Protein 8JUN (pdb70)

Nearest PDB structures (foldseek):
  8jun-assembly1_B  TM=1.001E+00  e=0.000E+00  Homo sapiens
  8kcw-assembly1_C  TM=9.891E-01  e=1.058E-97  Homo sapiens
  8k13-assembly1_A  TM=9.647E-01  e=8.665E-80  Homo sapiens
  8k1b-assembly1_B  TM=9.621E-01  e=6.314E-41  Homo sapiens
  8k11-assembly1_B  TM=9.382E-01  e=8.379E-29  Homo sapiens

Sequence (1356 aa):
AARGADFDHVYSGVVNLSTENIYSFNYTSQPDQVTAVRVYVNSSSENLNYPVLVVVRQQKEVLSWQVPLLFQGLYQRSYNYQEVSRTLCPSEATNETGPLQQLIFVDVASMAPLGAQYKLLVTKLKHFQLRTNVAFHFTASPSQPQYFLYKFPKDVDSVIIKVVSEMAYPCSVVSVQNIMCPVYDLDHNVEFNGVYQSMTKKAAITLQKKDFPGEQFFVVFVIKPEDYACGGSFFIQEKENQTWNLQRKKNLEVTIVPSIKESVYVKSSLFSVFIFLSFYLGCLLVGFVHYLRKKYKIYFWNIITIAVFYALPVIQLVITYQTVVNVTGNQDICYYNFLCAHPLGVLSAFNNILSNLGHVLLGFLFLLIVLRRDILHRRALEAKDIFAVEYGIPKHFGLFYAMGIALMMQGVLSACYHVCPNYSNFQFDTSFMYMIAGLCMLKLYQTRHPDINASAYSAYASFAVVIMVTVLGVVFGKNDVWFWVIFSAIHVLASLALSTQIYYMGRFKIDLGIFRRAAMVFYTDCIQQCSRPLYMDRMVLLVVGNLVNWSFALFGLIYRPRDFASYMLGIFICNLLLYLAFYIIMKLRSSEKVLPVPLFCIVATAVMWAAALYFFFQNLSSWEGTPAESREKNRECILLDFFDDHDIWHFLSATALFFSFLVLLTLDDDLDVVRRDQAARGADFDHVYSGVVNLSTENIYSFNYTSQPDQVTAVRVYVNSSSENLNYPVLVVVRQQKEVLSWQVPLLFQGLYQRSYNYQEVSRTLCPSEATNETGPLQQLIFVDVASMAPLGAQYKLLVTKLKHFQLRTNVAFHFTASPSQPQYFLYKFPKDVDSVIIKVVSEMAYPCSVVSVQNIMCPVYDLDHNVEFNGVYQSMTKKAAITLQKKDFPGEQFFVVFVIKPEDYACGGSFFIQEKENQTWNLQRKKNLEVTIVPSIKESVYVKSSLFSVFIFLSFYLGCLLVGFVHYLRKKYKIYFWNIITIAVFYALPVIQLVITYQTVVNVTGNQDICYYNFLCAHPLGVLSAFNNILSNLGHVLLGFLFLLIVLRRDILHRRALEAKDIFAVEYGIPKHFGLFYAMGIALMMQGVLSACYHVCPNYSNFQFDTSFMYMIAGLCMLKLYQTRHPDINASAYSAYASFAVVIMVTVLGVVFGKNDVWFWVIFSAIHVLASLALSTQIYYMGRFKIDLGIFRRAAMVFYTDCIQQCSRPLYMDRMVLLVVGNLVNWSFALFGLIYRPRDFASYMLGIFICNLLLYLAFYIIMKLRSSEKVLPVPLFCIVATAVMWAAALYFFFQNLSSWEGTPAESREKNRECILLDFFDDHDIWHFLSATALFFSFLVLLTLDDDLDVVRRDQ

InterPro domains:
  IPR025958 SID1 transmembrane family [PF13965] (184-827)
  IPR025958 SID1 transmembrane family [PTHR12185] (14-827)

GO terms:
  GO:0015485 cholesterol binding (F, IDA)

Solvent-accessible surface area: 60869 Å² total; per-residue (Å²): 140,70,112,63,14,94,40,100,89,84,21,65,14,76,0,38,77,96,68,62,39,49,10,16,0,93,22,54,3,88,38,122,97,12,24,0,2,3,0,66,1,54,2,81,34,55,77,74,84,61,8,0,1,0,3,0,15,24,38,84,34,11,51,25,5,35,0,3,22,96,24,85,14,96,157,117,86,77,15,34,2,22,52,2,0,12,5,4,15,17,50,48,2,68,122,166,74,16,88,49,114,26,48,4,23,0,11,0,2,2,13,9,99,165,27,3,67,0,88,1,47,0,15,68,35,162,119,4,39,8,139,40,93,89,44,45,126,21,54,1,2,11,2,27,6,26,1,6,2,2,66,10,39,196,105,12,89,18,0,21,0,45,0,48,8,150,135,22,45,1,0,0,2,0,0,0,8,71,48,106,46,66,19,38,10,39,22,41,11,2,80,77,69,31,34,21,0,10,0,0,60,56,5,3,0,37,9,51,36,179,96,22,77,49,74,23,0,3,0,0,0,4,1,32,13,16,0,63,53,0,41,18,36,79,39,91,14,140,97,23,88,147,84,208,63,31,30,0,58,5,108,3,47,2,24,1,22,48,26,46,114,113,73,20,20,89,96,0,31,89,65,0,48,118,54,4,75,60,50,37,104,34,46,98,104,102,24,136,89,139,162,123,262,112,138,9,109,111,10,56,143,5,0,74,4,3,2,24,7,6,10,21,10,0,47,7,10,3,50,16,24,10,63,80,22,83,132,73,4,32,44,27,46,14,28,13,7,19,20,0,13,14,40,76,80,108,41,34,1,30,0,6,37,20,0,4,49,0,0,44,33,0,0,92,8,0,19,72,30,0,65,124,62,5,70,63,32,102,156,29,73,147,86,169,70,95,132,15,85,73,52,5,23,60,92,48,7,0,2,12,3,1,0,0,17,0,0,32,42,2,0,59,2,0,17,19,14,11,23,0,5,10,59,5,5,4,1,4,18,6,1,1,5,3,8,0,3,27,6,1,49,53,17,24,25,14,23,70,56,59,142,54,80,56,26,36,3,65,30,1,12,60,8,2,78,28,2,64,55,0,1,71,4,4,8,119,1,91,57,83,67,195,41,1,52,105,15,12,51,102,16,41,96,42,17,59,8,75,8,3,1,42,37,20,65,14,125,78,111,121,66,166,24,10,114,187,93,13,45,144,15,116,178,9,76,121,134,73,36,96,97,224,33,159,126,82,49,78,20,65,18,8,71,54,0,8,93,48,4,105,53,48,3,91,130,1,54,107,180,87,46,104,37,3,5,34,20,11,1,21,18,34,12,36,18,6,52,29,40,8,39,7,32,25,74,38,4,107,158,61,118,34,157,29,66,101,87,1,92,125,2,37,82,12,6,64,86,38,7,67,33,0,47,130,36,34,153,32,72,8,39,9,21,38,25,32,24,0,59,3,2,54,82,7,96,89,28,101,57,55,94,0,0,2,6,37,0,18,2,2,8,29,0,0,10,0,6,6,21,0,0,23,0,24,12,7,3,27,46,22,20,106,65,59,94,220,58,211,139,68,112,64,13,95,40,99,91,84,22,64,14,77,0,41,88,102,68,65,38,52,10,16,1,94,24,53,2,90,38,125,97,11,23,0,3,3,0,68,1,56,1,83,33,53,76,75,83,64,9,0,1,0,6,0,14,25,30,74,28,9,50,22,5,34,0,3,23,96,25,94,13,96,156,126,86,78,14,35,1,22,52,2,0,13,5,4,14,16,51,49,2,70,123,168,73,16,87,48,115,25,44,3,19,0,8,0,4,4,19,9,99,164,26,3,64,1,87,0,46,0,15,68,35,167,120,3,40,9,138,40,93,89,46,46,126,21,55,2,1,11,2,28,6,26,1,7,2,2,67,10,39,196,106,13,88,20,0,20,0,44,1,48,10,148,131,25,45,1,0,0,2,0,0,0,8,61,45,96,54,66,17,38,10,38,25,47,12,1,74,72,67,33,35,22,0,9,0,1,61,57,5,3,0,37,9,51,37,178,96,23,64,50,73,23,0,4,0,0,0,4,1,29,12,16,0,62,55,0,41,18,36,80,40,89,13,137,96,23,90,147,85,208,63,30,30,0,57,3,104,3,46,1,24,2,24,47,26,45,114,114,73,20,20,88,92,0,32,89,65,0,47,118,55,4,75,60,52,37,107,35,45,100,103,102,26,136,89,137,163,124,264,105,141,9,107,92,17,57,139,2,0,75,4,3,2,23,7,6,12,11,11,3,49,2,2,4,54,21,25,12,72,77,22,82,123,74,4,32,45,27,47,14,28,14,7,20,21,0,13,13,42,76,81,114,40,32,1,29,0,7,37,20,0,4,48,0,0,45,33,0,0,92,8,0,18,71,32,0,63,124,62,6,68,64,33,103,156,28,74,147,86,169,70,95,130,15,84,74,54,5,23,60,92,50,6,0,2,13,3,0,0,0,17,0,0,31,43,1,1,59,1,0,17,20,14,11,23,0,6,9,62,8,0,4,4,6,18,4,0,2,6,3,8,0,3,27,7,2,49,51,16,22,24,15,22,70,56,59,142,54,80,58,30,42,9,66,32,1,17,60,8,2,79,29,3,58,57,0,4,68,4,5,13,119,2,91,58,84,66,197,41,1,53,106,16,12,51,102,15,41,95,41,16,59,8,75,8,3,0,42,35,18,64,15,126,79,109,124,65,166,24,11,113,188,94,14,45,143,15,114,175,9,76,121,135,75,47,98,96,226,35,157,121,84,50,79,21,64,18,8,71,54,0,7,92,47,6,106,53,47,3,94,129,0,53,106,182,87,46,105,39,3,5,33,20,11,0,19,18,33,12,35,20,6,52,28,39,7,40,6,30,24,73,36,4,106,161,63,118,34,156,30,64,102,88,0,91,124,2,37,81,12,6,62,87,37,6,68,33,0,47,128,38,34,152,31,71,8,40,8,23,39,24,31,24,0,60,2,4,54,85,6,94,91,27,101,55,56,93,0,0,2,6,36,0,18,2,2,8,30,0,0,11,0,6,6,21,1,0,23,0,23,13,8,4,27,46,21,19,108,64,58,97,221,60,214

Structure (mmCIF, N/CA/C/O backbone):
data_8JUN
#
_entry.id   8JUN
#
_cell.length_a   1.00
_cell.length_b   1.00
_cell.length_c   1.00
_cell.angle_alpha   90.00
_cell.angle_beta   90.00
_cell.angle_gamma   90.00
#
_symmetry.space_group_name_H-M   'P 1'
#
loop_
_entity.id
_entity.type
_entity.pdbx_description
1 polymer 'SID1 transmembrane family member 1'
2 non-polymer 'ZINC ION'
3 non-polymer '(2S)-3-(hexadecanoyloxy)-2-[(9Z)-octadec-9-enoyloxy]propyl 2-(trimethylammonio)ethyl phosphate'
#
loop_
_atom_site.group_PDB
_atom_site.id
_atom_site.type_symbol
_atom_site.label_atom_id
_atom_site.label_alt_id
_atom_site.label_comp_id
_atom_site.label_asym_id
_atom_site.label_entity_id
_atom_site.label_seq_id
_atom_site.pdbx_PDB_ins_code
_atom_site.Cartn_x
_atom_site.Cartn_y
_atom_site.Cartn_z
_atom_site.occupancy
_atom_site.B_iso_or_equiv
_atom_site.auth_seq_id
_atom_site.auth_comp_id
_atom_site.auth_asym_id
_atom_site.auth_atom_id
_atom_site.pdbx_PDB_model_num
ATOM 1 N N . ALA A 1 42 ? 110.253 178.575 81.750 1.00 79.49 42 ALA A N 1
ATOM 2 C CA . ALA A 1 42 ? 109.717 177.336 81.202 1.00 79.49 42 ALA A CA 1
ATOM 3 C C . ALA A 1 42 ? 110.736 176.209 81.311 1.00 79.49 42 ALA A C 1
ATOM 4 O O . ALA A 1 42 ? 111.729 176.324 82.027 1.00 79.49 42 ALA A O 1
ATOM 6 N N . ALA A 1 43 ? 110.482 175.118 80.595 1.00 78.38 43 ALA A N 1
ATOM 7 C CA . ALA A 1 43 ? 111.367 173.964 80.633 1.00 78.38 43 ALA A CA 1
ATOM 8 C C . ALA A 1 43 ? 112.639 174.237 79.844 1.00 78.38 43 ALA A C 1
ATOM 9 O O . ALA A 1 43 ? 112.608 174.865 78.782 1.00 78.38 43 ALA A O 1
ATOM 11 N N . ARG A 1 44 ? 113.762 173.764 80.373 1.00 72.08 44 ARG A N 1
ATOM 12 C CA . ARG A 1 44 ? 115.059 173.905 79.723 1.00 72.08 44 ARG A CA 1
ATOM 13 C C . ARG A 1 44 ? 115.483 172.544 79.188 1.00 72.08 44 ARG A C 1
ATOM 14 O O . ARG A 1 44 ? 115.889 171.670 79.959 1.00 72.08 44 ARG A O 1
ATOM 22 N N . GLY A 1 45 ? 115.382 172.364 77.874 1.00 66.34 45 GLY A N 1
ATOM 23 C CA . GLY A 1 45 ? 115.931 171.181 77.243 1.00 66.34 45 GLY A CA 1
ATOM 24 C C . GLY A 1 45 ? 117.413 171.303 77.519 1.00 66.34 45 GLY A C 1
ATOM 25 O O . GLY A 1 45 ? 118.024 172.339 77.212 1.00 66.34 45 GLY A O 1
ATOM 26 N N . ALA A 1 46 ? 118.007 170.267 78.100 1.00 61.28 46 ALA A N 1
ATOM 27 C CA . ALA A 1 46 ? 119.365 170.337 78.606 1.00 61.28 46 ALA A CA 1
ATOM 28 C C . ALA A 1 46 ? 120.100 169.134 78.037 1.00 61.28 46 ALA A C 1
ATOM 29 O O . ALA A 1 46 ? 119.493 168.147 77.616 1.00 61.28 46 ALA A O 1
ATOM 31 N N . ASP A 1 47 ? 121.424 169.232 78.030 1.00 60.94 47 ASP A N 1
ATOM 32 C CA . ASP A 1 47 ? 122.291 168.223 77.447 1.00 60.94 47 ASP A CA 1
ATOM 33 C C . ASP A 1 47 ? 123.033 167.466 78.537 1.00 60.94 47 ASP A C 1
ATOM 34 O O . ASP A 1 47 ? 123.316 168.003 79.609 1.00 60.94 47 ASP A O 1
ATOM 39 N N . PHE A 1 48 ? 123.346 166.209 78.251 1.00 56.37 48 PHE A N 1
ATOM 40 C CA . PHE A 1 48 ? 124.163 165.425 79.159 1.00 56.37 48 PHE A CA 1
ATOM 41 C C . PHE A 1 48 ? 125.620 165.861 79.070 1.00 56.37 48 PHE A C 1
ATOM 42 O O . PHE A 1 48 ? 126.079 166.364 78.042 1.00 56.37 48 PHE A O 1
ATOM 50 N N . ASP A 1 49 ? 126.346 165.666 80.170 1.00 57.93 49 ASP A N 1
ATOM 51 C CA . ASP A 1 49 ? 127.771 165.992 80.256 1.00 57.93 49 ASP A CA 1
ATOM 52 C C . ASP A 1 49 ? 128.044 167.464 79.964 1.00 57.93 49 ASP A C 1
ATOM 53 O O . ASP A 1 49 ? 129.094 167.816 79.427 1.00 57.93 49 ASP A O 1
ATOM 58 N N . HIS A 1 50 ? 127.101 168.330 80.311 1.00 58.83 50 HIS A N 1
ATOM 59 C CA . HIS A 1 50 ? 127.271 169.771 80.213 1.00 58.83 50 HIS A CA 1
ATOM 60 C C . HIS A 1 50 ? 127.077 170.374 81.594 1.00 58.83 50 HIS A C 1
ATOM 61 O O . HIS A 1 50 ? 126.140 170.003 82.306 1.00 58.83 50 HIS A O 1
ATOM 68 N N . VAL A 1 51 ? 127.959 171.290 81.975 1.00 55.94 51 VAL A N 1
ATOM 69 C CA . VAL A 1 51 ? 127.905 171.908 83.295 1.00 55.94 51 VAL A CA 1
ATOM 70 C C . VAL A 1 51 ? 127.067 173.176 83.201 1.00 55.94 51 VAL A C 1
ATOM 71 O O . VAL A 1 51 ? 127.446 174.139 82.532 1.00 55.94 51 VAL A O 1
ATOM 75 N N . TYR A 1 52 ? 125.927 173.173 83.883 1.00 57.56 52 TYR A N 1
ATOM 76 C CA . TYR A 1 52 ? 125.029 174.315 83.944 1.00 57.56 52 TYR A CA 1
ATOM 77 C C . TYR A 1 52 ? 125.238 175.035 85.267 1.00 57.56 52 TYR A C 1
ATOM 78 O O . TYR A 1 52 ? 125.052 174.444 86.330 1.00 57.56 52 TYR A O 1
ATOM 87 N N . SER A 1 53 ? 125.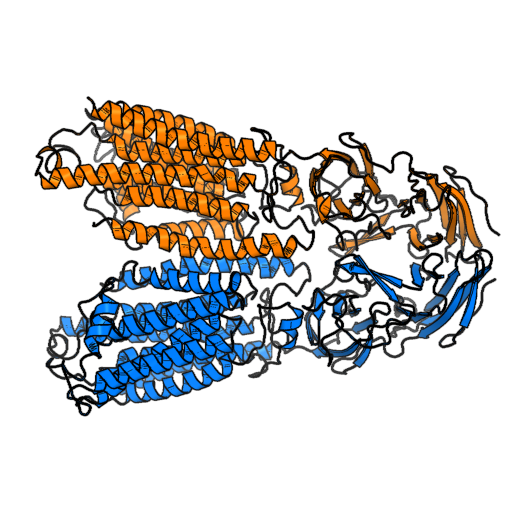618 176.302 85.203 1.00 60.95 53 SER A N 1
ATOM 88 C CA . SER A 1 53 ? 125.754 177.116 86.399 1.00 60.95 53 SER A CA 1
ATOM 89 C C . SER A 1 53 ? 124.579 178.077 86.496 1.00 60.95 53 SER A C 1
ATOM 90 O O . SER A 1 53 ? 124.083 178.581 85.488 1.00 60.95 53 SER A O 1
ATOM 93 N N . GLY A 1 54 ? 124.132 178.323 87.722 1.00 59.74 54 GLY A N 1
ATOM 94 C CA . GLY A 1 54 ? 122.961 179.160 87.888 1.00 59.74 54 GLY A CA 1
ATOM 95 C C . GLY A 1 54 ? 122.851 179.703 89.293 1.00 59.74 54 GLY A C 1
ATOM 96 O O . GLY A 1 54 ? 123.617 179.345 90.188 1.00 59.74 54 GLY A O 1
ATOM 97 N N . VAL A 1 55 ? 121.872 180.586 89.475 1.00 61.93 55 VAL A N 1
ATOM 98 C CA . VAL A 1 55 ? 121.587 181.209 90.760 1.00 61.93 55 VAL A CA 1
ATOM 99 C C . VAL A 1 55 ? 120.096 181.073 91.025 1.00 61.93 55 VAL A C 1
ATOM 100 O O . VAL A 1 55 ? 119.281 181.360 90.144 1.00 61.93 55 VAL A O 1
ATOM 104 N N . VAL A 1 56 ? 119.739 180.637 92.231 1.00 62.90 56 VAL A N 1
ATOM 105 C CA . VAL A 1 56 ? 118.341 180.432 92.597 1.00 62.90 56 VAL A CA 1
ATOM 106 C C . VAL A 1 56 ? 118.037 181.181 93.886 1.00 62.90 56 VAL A C 1
ATOM 107 O O . VAL A 1 56 ? 118.716 180.987 94.897 1.00 62.90 56 VAL A O 1
ATOM 111 N N . ASN A 1 57 ? 117.011 182.022 93.856 1.00 65.28 57 ASN A N 1
ATOM 112 C CA . ASN A 1 57 ? 116.538 182.729 95.037 1.00 65.28 57 ASN A CA 1
ATOM 113 C C . ASN A 1 57 ? 115.091 182.327 95.311 1.00 65.28 57 ASN A C 1
ATOM 114 O O . ASN A 1 57 ? 114.547 181.426 94.673 1.00 65.28 57 ASN A O 1
ATOM 119 N N . LEU A 1 58 ? 114.467 183.001 96.279 1.00 66.21 58 LEU A N 1
ATOM 120 C CA . LEU A 1 58 ? 113.093 182.660 96.630 1.00 66.21 58 LEU A CA 1
ATOM 121 C C . LEU A 1 58 ? 112.146 182.874 95.459 1.00 66.21 58 LEU A C 1
ATOM 122 O O . LEU A 1 58 ? 111.092 182.234 95.387 1.00 66.21 58 LEU A O 1
ATOM 127 N N . SER A 1 59 ? 112.512 183.746 94.526 1.00 68.88 59 SER A N 1
ATOM 128 C CA . SER A 1 59 ? 111.655 184.084 93.399 1.00 68.88 59 SER A CA 1
ATOM 129 C C . SER A 1 59 ? 111.858 183.152 92.210 1.00 68.88 59 SER A C 1
ATOM 130 O O . SER A 1 59 ? 110.880 182.660 91.637 1.00 68.88 59 SER A O 1
ATOM 133 N N . THR A 1 60 ? 113.105 182.895 91.827 1.00 67.53 60 THR A N 1
ATOM 134 C CA . THR A 1 60 ? 113.423 182.146 90.618 1.00 67.53 60 THR A CA 1
ATOM 135 C C . THR A 1 60 ? 113.780 180.707 90.969 1.00 67.53 60 THR A C 1
ATOM 136 O O . THR A 1 60 ? 114.635 180.466 91.826 1.00 67.53 60 THR A O 1
ATOM 140 N N . GLU A 1 61 ? 113.127 179.759 90.303 1.00 63.43 61 GLU A N 1
ATOM 141 C CA . GLU A 1 61 ? 113.444 178.341 90.401 1.00 63.43 61 GLU A CA 1
ATOM 142 C C . GLU A 1 61 ? 113.829 177.843 89.016 1.00 63.43 61 GLU A C 1
ATOM 143 O O . GLU A 1 61 ? 113.180 178.197 88.028 1.00 63.43 61 GLU A O 1
ATOM 149 N N . ASN A 1 62 ? 114.884 177.039 88.939 1.00 60.80 62 ASN A N 1
ATOM 150 C CA . ASN A 1 62 ? 115.445 176.632 87.658 1.00 60.80 62 ASN A CA 1
ATOM 151 C C . ASN A 1 62 ? 115.081 175.188 87.347 1.00 60.80 62 ASN A C 1
ATOM 152 O O . ASN A 1 62 ? 115.322 174.294 88.159 1.00 60.80 62 ASN A O 1
ATOM 157 N N . ILE A 1 63 ? 114.509 174.963 86.171 1.00 60.68 63 ILE A N 1
ATOM 158 C CA . ILE A 1 63 ? 114.159 173.625 85.715 1.00 60.68 63 ILE A CA 1
ATOM 159 C C . ILE A 1 63 ? 115.080 173.228 84.572 1.00 60.68 63 ILE A C 1
ATOM 160 O O . ILE A 1 63 ? 115.533 174.067 83.786 1.00 60.68 63 ILE A O 1
ATOM 165 N N . TYR A 1 64 ? 115.376 171.934 84.504 1.00 58.01 64 TYR A N 1
ATOM 166 C CA . TYR A 1 64 ? 116.167 171.363 83.425 1.00 58.01 64 TYR A CA 1
ATOM 167 C C . TYR A 1 64 ? 115.506 170.076 82.973 1.00 58.01 64 TYR A C 1
ATOM 168 O O . TYR A 1 64 ? 115.126 169.249 83.803 1.00 58.01 64 TYR A O 1
ATOM 177 N N . SER A 1 65 ? 115.373 169.906 81.666 1.00 58.64 65 SER A N 1
ATOM 178 C CA . SER A 1 65 ? 114.785 168.709 81.090 1.00 58.64 65 SER A CA 1
ATOM 179 C C . SER A 1 65 ? 115.869 167.886 80.412 1.00 58.64 65 SER A C 1
ATOM 180 O O . SER A 1 65 ? 116.734 168.430 79.722 1.00 58.64 65 SER A O 1
ATOM 183 N N . PHE A 1 66 ? 115.823 166.574 80.616 1.00 58.00 66 PHE A N 1
ATOM 184 C CA . PHE A 1 66 ? 116.805 165.655 80.061 1.00 58.00 66 PHE A CA 1
ATOM 185 C C . PHE A 1 66 ? 116.061 164.507 79.403 1.00 58.00 66 PHE A C 1
ATOM 186 O O . PHE A 1 66 ? 115.283 163.811 80.059 1.00 58.00 66 PHE A O 1
ATOM 194 N N . ASN A 1 67 ? 116.300 164.314 78.114 1.00 68.32 67 ASN A N 1
ATOM 195 C CA . ASN A 1 67 ? 115.579 163.343 77.309 1.00 68.32 67 ASN A CA 1
ATOM 196 C C . ASN A 1 67 ? 116.570 162.301 76.821 1.00 68.32 67 ASN A C 1
ATOM 197 O O . ASN A 1 67 ? 117.631 162.657 76.302 1.00 68.32 67 ASN A O 1
ATOM 202 N N . TYR A 1 68 ? 116.244 161.023 76.990 1.00 68.81 68 TYR A N 1
ATOM 203 C CA . TYR A 1 68 ? 117.169 160.002 76.518 1.00 68.81 68 TYR A CA 1
ATOM 204 C C . TYR A 1 68 ? 116.422 158.708 76.245 1.00 68.81 68 TYR A C 1
ATOM 205 O O . TYR A 1 68 ? 115.369 158.444 76.821 1.00 68.81 68 TYR A O 1
ATOM 214 N N . THR A 1 69 ? 116.997 157.891 75.372 1.00 78.16 69 THR A N 1
ATOM 215 C CA . THR A 1 69 ? 116.408 156.620 74.984 1.00 78.16 69 THR A CA 1
ATOM 216 C C . THR A 1 69 ? 117.245 155.474 75.534 1.00 78.16 69 THR A C 1
ATOM 217 O O . THR A 1 69 ? 118.477 155.516 75.490 1.00 78.16 69 THR A O 1
ATOM 221 N N . SER A 1 70 ? 116.570 154.458 76.059 1.00 83.82 70 SER A N 1
ATOM 222 C CA . SER A 1 70 ? 117.213 153.243 76.541 1.00 83.82 70 SER A CA 1
ATOM 223 C C . SER A 1 70 ? 116.863 152.104 75.595 1.00 83.82 70 SER A C 1
ATOM 224 O O . SER A 1 70 ? 115.682 151.829 75.361 1.00 83.82 70 SER A O 1
ATOM 227 N N . GLN A 1 71 ? 117.880 151.456 75.056 1.00 90.78 71 GLN A N 1
ATOM 228 C CA . GLN A 1 71 ? 117.663 150.375 74.111 1.00 90.78 71 GLN A CA 1
ATOM 229 C C . GLN A 1 71 ? 117.518 149.042 74.838 1.00 90.78 71 GLN A C 1
ATOM 230 O O . GLN A 1 71 ? 118.050 148.867 75.939 1.00 90.78 71 GLN A O 1
ATOM 236 N N . PRO A 1 72 ? 116.793 148.091 74.250 1.00 93.67 72 PRO A N 1
ATOM 237 C CA . PRO A 1 72 ? 116.648 146.778 74.883 1.00 93.67 72 PRO A CA 1
ATOM 238 C C . PRO A 1 72 ? 117.983 146.058 74.989 1.00 93.67 72 PRO A C 1
ATOM 239 O O . PRO A 1 72 ? 118.922 146.316 74.232 1.00 93.67 72 PRO A O 1
ATOM 243 N N . ASP A 1 73 ? 118.049 145.132 75.948 1.00 95.31 73 ASP A N 1
ATOM 244 C CA . ASP A 1 73 ? 119.272 144.393 76.259 1.00 95.31 73 ASP A CA 1
ATOM 245 C C . ASP A 1 73 ? 120.434 145.334 76.552 1.00 95.31 73 ASP A C 1
ATOM 246 O O . ASP A 1 73 ? 121.584 145.041 76.223 1.00 95.31 73 ASP A O 1
ATOM 251 N N . GLN A 1 74 ? 120.133 146.473 77.169 1.00 85.68 74 GLN A N 1
ATOM 252 C CA . GLN A 1 74 ? 121.145 147.454 77.524 1.00 85.68 74 GLN A CA 1
ATOM 253 C C . GLN A 1 74 ? 120.588 148.319 78.641 1.00 85.68 74 GLN A C 1
ATOM 254 O O . GLN A 1 74 ? 119.436 148.752 78.577 1.00 85.68 74 GLN A O 1
ATOM 260 N N . VAL A 1 75 ? 121.405 148.561 79.660 1.00 72.49 75 VAL A N 1
ATOM 261 C CA . VAL A 1 75 ? 120.992 149.311 80.839 1.00 72.49 75 VAL A CA 1
ATOM 262 C C . VAL A 1 75 ? 121.736 150.638 80.859 1.00 72.49 75 VAL A C 1
ATOM 263 O O . VAL A 1 75 ? 122.966 150.677 80.733 1.00 72.49 75 VAL A O 1
ATOM 267 N N . THR A 1 76 ? 120.987 151.726 80.992 1.00 62.92 76 THR A N 1
ATOM 268 C CA . THR A 1 76 ? 121.555 153.064 81.069 1.00 62.92 76 THR A CA 1
ATOM 269 C C . THR A 1 76 ? 121.226 153.662 82.428 1.00 62.92 76 THR A C 1
ATOM 270 O O . THR A 1 76 ? 120.055 153.752 82.811 1.00 62.92 76 THR A O 1
ATOM 274 N N . ALA A 1 77 ? 122.260 154.033 83.167 1.00 49.78 77 ALA A N 1
ATOM 275 C CA . ALA A 1 77 ? 122.099 154.736 84.425 1.00 49.78 77 ALA A CA 1
ATOM 276 C C . ALA A 1 77 ? 122.485 156.191 84.231 1.00 49.78 77 ALA A C 1
ATOM 277 O O . ALA A 1 77 ? 123.393 156.504 83.461 1.00 49.78 77 ALA A O 1
ATOM 279 N N . VAL A 1 78 ? 121.783 157.075 84.922 1.00 43.97 78 VAL A N 1
ATOM 280 C CA . VAL A 1 78 ? 122.043 158.505 84.870 1.00 43.97 78 VAL A CA 1
ATOM 281 C C . VAL A 1 78 ? 122.562 158.934 86.230 1.00 43.97 78 VAL A C 1
ATOM 282 O O . VAL A 1 78 ? 122.091 158.449 87.262 1.00 43.97 78 VAL A O 1
ATOM 286 N N . ARG A 1 79 ? 123.564 159.802 86.234 1.00 38.89 79 ARG A N 1
ATOM 287 C CA . ARG A 1 79 ? 124.121 160.340 87.463 1.00 38.89 79 ARG A CA 1
ATOM 288 C C . ARG A 1 79 ? 123.992 161.854 87.450 1.00 38.89 79 ARG A C 1
ATOM 289 O O . ARG A 1 79 ? 124.315 162.503 86.450 1.00 38.89 79 ARG A O 1
ATOM 297 N N . VAL A 1 80 ? 123.514 162.403 88.560 1.00 42.83 80 VAL A N 1
ATOM 298 C CA . VAL A 1 80 ? 123.310 163.833 88.731 1.00 42.83 80 VAL A CA 1
ATOM 299 C C . VAL A 1 80 ? 124.302 164.320 89.774 1.00 42.83 80 VAL A C 1
ATOM 300 O O . VAL A 1 80 ? 124.350 163.786 90.888 1.00 42.83 80 VAL A O 1
ATOM 304 N N . TYR A 1 81 ? 125.101 165.316 89.406 1.00 46.88 81 TYR A N 1
ATOM 305 C CA . TYR A 1 81 ? 126.015 166.001 90.305 1.00 46.88 81 TYR A CA 1
ATOM 306 C C . TYR A 1 81 ? 125.528 167.428 90.478 1.00 46.88 81 TYR A C 1
ATOM 307 O O . TYR A 1 81 ? 125.252 168.114 89.493 1.00 46.88 81 TYR A O 1
ATOM 316 N N . VAL A 1 82 ? 125.421 167.868 91.723 1.00 47.93 82 VAL A N 1
ATOM 317 C CA . VAL A 1 82 ? 125.157 169.261 92.044 1.00 47.93 82 VAL A CA 1
ATOM 318 C C . VAL A 1 82 ? 126.186 169.690 93.073 1.00 47.93 82 VAL A C 1
ATOM 319 O O . VAL A 1 82 ? 126.369 169.014 94.089 1.00 47.93 82 VAL A O 1
ATOM 323 N N . ASN A 1 83 ? 126.869 170.794 92.813 1.00 53.65 83 ASN A N 1
ATOM 324 C CA . ASN A 1 83 ? 127.668 171.409 93.859 1.00 53.65 83 ASN A CA 1
ATOM 325 C C . ASN A 1 83 ? 127.239 172.855 94.025 1.00 53.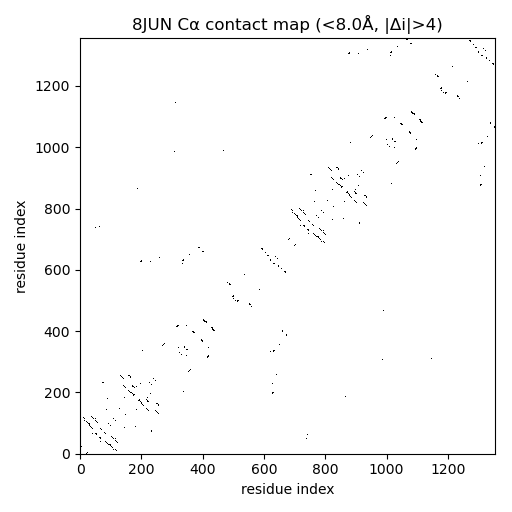65 83 ASN A C 1
ATOM 326 O O . ASN A 1 83 ? 126.665 173.454 93.118 1.00 53.65 83 ASN A O 1
ATOM 331 N N . SER A 1 84 ? 127.475 173.398 95.213 1.00 60.22 84 SER A N 1
ATOM 332 C CA . SER A 1 84 ? 127.030 174.744 95.547 1.00 60.22 84 SER A CA 1
ATOM 333 C C . SER A 1 84 ? 128.149 175.467 96.278 1.00 60.22 84 SER A C 1
ATOM 334 O O . SER A 1 84 ? 128.415 175.185 97.450 1.00 60.22 84 SER A O 1
ATOM 337 N N . SER A 1 85 ? 128.801 176.403 95.585 1.00 69.44 85 SER A N 1
ATOM 338 C CA . SER A 1 85 ? 129.808 177.232 96.232 1.00 69.44 85 SER A CA 1
ATOM 339 C C . SER A 1 85 ? 129.222 178.057 97.368 1.00 69.44 85 SER A C 1
ATOM 340 O O . SER A 1 85 ? 129.943 178.380 98.317 1.00 69.44 85 SER A O 1
ATOM 343 N N . SER A 1 86 ? 127.935 178.392 97.299 1.00 71.22 86 SER A N 1
ATOM 344 C CA . SER A 1 86 ? 127.298 179.158 98.360 1.00 71.22 86 SER A CA 1
ATOM 345 C C . SER A 1 86 ? 127.356 178.396 99.675 1.00 71.22 86 SER A C 1
ATOM 346 O O . SER A 1 86 ? 127.084 177.194 99.728 1.00 71.22 86 SER A O 1
ATOM 349 N N . GLU A 1 87 ? 127.720 179.102 100.741 1.00 73.58 87 GLU A N 1
ATOM 350 C CA . GLU A 1 87 ? 127.835 178.507 102.069 1.00 73.58 87 GLU A CA 1
ATOM 351 C C . GLU A 1 87 ? 127.002 179.333 103.048 1.00 73.58 87 GLU A C 1
ATOM 352 O O . GLU A 1 87 ? 127.523 180.195 103.760 1.00 73.58 87 GLU A O 1
ATOM 358 N N . ASN A 1 88 ? 125.701 179.049 103.089 1.00 70.22 88 ASN A N 1
ATOM 359 C CA . ASN A 1 88 ? 124.810 179.627 104.091 1.00 70.22 88 ASN A CA 1
ATOM 360 C C . ASN A 1 88 ? 123.853 178.508 104.471 1.00 70.22 88 ASN A C 1
ATOM 361 O O . ASN A 1 88 ? 122.833 178.310 103.804 1.00 70.22 88 ASN A O 1
ATOM 366 N N . LEU A 1 89 ? 124.178 177.787 105.539 1.00 67.81 89 LEU A N 1
ATOM 367 C CA . LEU A 1 89 ? 123.469 176.558 105.859 1.00 67.81 89 LEU A CA 1
ATOM 368 C C . LEU A 1 89 ? 122.024 176.796 106.280 1.00 67.81 89 LEU A C 1
ATOM 369 O O . LEU A 1 89 ? 121.299 175.822 106.508 1.00 67.81 89 LEU A O 1
ATOM 374 N N . ASN A 1 90 ? 121.591 178.053 106.380 1.00 65.71 90 ASN A N 1
ATOM 375 C CA . ASN A 1 90 ? 120.199 178.386 106.634 1.00 65.71 90 ASN A CA 1
ATOM 376 C C . ASN A 1 90 ? 119.398 178.560 105.357 1.00 65.71 90 ASN A C 1
ATOM 377 O O . ASN A 1 90 ? 118.170 178.653 105.426 1.00 65.71 90 ASN A O 1
ATOM 382 N N . TYR A 1 91 ? 120.059 178.614 104.204 1.00 62.21 91 TYR A N 1
ATOM 383 C CA . TYR A 1 91 ? 119.390 178.683 102.905 1.00 62.21 91 TYR A CA 1
ATOM 384 C C . TYR A 1 91 ? 120.099 177.757 101.930 1.00 62.21 91 TYR A C 1
ATOM 385 O O . TYR A 1 91 ? 120.785 178.206 101.006 1.00 62.21 91 TYR A O 1
ATOM 394 N N . PRO A 1 92 ? 119.963 176.448 102.113 1.00 54.73 92 PRO A N 1
ATOM 395 C CA . PRO A 1 92 ? 120.595 175.507 101.187 1.00 54.73 92 PRO A CA 1
ATOM 396 C C . PRO A 1 92 ? 119.903 175.507 99.834 1.00 54.73 92 PRO A C 1
ATOM 397 O O . PRO A 1 92 ? 118.810 176.040 99.647 1.00 54.73 92 PRO A O 1
ATOM 401 N N . VAL A 1 93 ? 120.575 174.892 98.878 1.00 50.89 93 VAL A N 1
ATOM 402 C CA . VAL A 1 93 ? 120.014 174.651 97.559 1.00 50.89 93 VAL A CA 1
ATOM 403 C C . VAL A 1 93 ? 119.261 173.331 97.600 1.00 50.89 93 VAL A C 1
ATOM 404 O O . VAL A 1 93 ? 119.795 172.319 98.058 1.00 50.89 93 VAL A O 1
ATOM 408 N N . LEU A 1 94 ? 118.015 173.339 97.148 1.00 48.36 94 LEU A N 1
ATOM 409 C CA . LEU A 1 94 ? 117.172 172.154 97.157 1.00 48.36 94 LEU A CA 1
ATOM 410 C C . LEU A 1 94 ? 117.095 171.598 95.744 1.00 48.36 94 LEU A C 1
ATOM 411 O O . LEU A 1 94 ? 116.731 172.318 94.809 1.00 48.36 94 LEU A O 1
ATOM 416 N N . VAL A 1 95 ? 117.440 170.323 95.593 1.00 44.84 95 VAL A N 1
ATOM 417 C CA . VAL A 1 95 ? 117.487 169.654 94.301 1.00 44.84 95 VAL A CA 1
ATOM 418 C C . VAL A 1 95 ? 116.416 168.578 94.282 1.00 44.84 95 VAL A C 1
ATOM 419 O O . VAL A 1 95 ? 116.332 167.763 95.208 1.00 44.84 95 VAL A O 1
ATOM 423 N N . VAL A 1 96 ? 115.603 168.577 93.229 1.00 44.87 96 VAL A N 1
ATOM 424 C CA . VAL A 1 96 ? 114.555 167.587 93.022 1.00 44.87 96 VAL A CA 1
ATOM 425 C C . VAL A 1 96 ? 114.759 166.961 91.651 1.00 44.87 96 VAL A C 1
ATOM 426 O O . VAL A 1 96 ? 114.862 167.673 90.652 1.00 44.87 96 VAL A O 1
ATOM 430 N N . VAL A 1 97 ? 114.821 165.641 91.599 1.00 45.88 97 VAL A N 1
ATOM 431 C CA . VAL A 1 97 ? 114.940 164.906 90.348 1.00 45.88 97 VAL A CA 1
ATOM 432 C C . VAL A 1 97 ? 113.666 164.095 90.179 1.00 45.88 97 VAL A C 1
ATOM 433 O O . VAL A 1 97 ? 113.401 163.166 90.948 1.00 45.88 97 VAL A O 1
ATOM 437 N N . ARG A 1 98 ? 112.875 164.448 89.177 1.00 51.80 98 ARG A N 1
ATOM 438 C CA . ARG A 1 98 ? 111.614 163.784 88.892 1.00 51.80 98 ARG A CA 1
ATOM 439 C C . ARG A 1 98 ? 111.787 162.861 87.697 1.00 51.80 98 ARG A C 1
ATOM 440 O O . ARG A 1 98 ? 112.191 163.304 86.618 1.00 51.80 98 ARG A O 1
ATOM 448 N N . GLN A 1 99 ? 111.489 161.588 87.896 1.00 53.82 99 GLN A N 1
ATOM 449 C CA . GLN A 1 99 ? 111.407 160.602 86.837 1.00 53.82 99 GLN A CA 1
ATOM 450 C C . GLN A 1 99 ? 109.943 160.233 86.632 1.00 53.82 99 GLN A C 1
ATOM 451 O O . GLN A 1 99 ? 109.043 160.823 87.233 1.00 53.82 99 GLN A O 1
ATOM 457 N N . GLN A 1 100 ? 109.699 159.248 85.771 1.00 59.43 100 GLN A N 1
ATOM 458 C CA . GLN A 1 100 ? 108.324 158.851 85.504 1.00 59.43 100 GLN A CA 1
ATOM 459 C C . GLN A 1 100 ? 107.701 158.162 86.708 1.00 59.43 100 GLN A C 1
ATOM 460 O O . GLN A 1 100 ? 106.548 158.432 87.059 1.00 59.43 100 GLN A O 1
ATOM 466 N N . LYS A 1 101 ? 108.449 157.277 87.359 1.00 57.93 101 LYS A N 1
ATOM 467 C CA . LYS A 1 101 ? 107.918 156.451 88.430 1.00 57.93 101 LYS A CA 1
ATOM 468 C C . LYS A 1 101 ? 108.530 156.772 89.780 1.00 57.93 101 LYS A C 1
ATOM 469 O O . LYS A 1 101 ? 108.326 156.015 90.731 1.00 57.93 101 LYS A O 1
ATOM 475 N N . GLU A 1 102 ? 109.272 157.867 89.897 1.00 54.49 102 GLU A N 1
ATOM 476 C CA . GLU A 1 102 ? 110.008 158.097 91.128 1.00 54.49 102 GLU A CA 1
ATOM 477 C C . GLU A 1 102 ? 110.435 159.551 91.211 1.00 54.49 102 GLU A C 1
ATOM 478 O O . GLU A 1 102 ? 110.569 160.239 90.199 1.00 54.49 102 GLU A O 1
ATOM 484 N N . VAL A 1 103 ? 110.644 160.007 92.441 1.00 44.42 103 VAL A N 1
ATOM 485 C CA . VAL A 1 103 ? 111.151 161.341 92.717 1.00 44.42 103 VAL A CA 1
ATOM 486 C C . VAL A 1 103 ? 112.249 161.225 93.764 1.00 44.42 103 VAL A C 1
ATOM 487 O O . VAL A 1 103 ? 112.202 160.371 94.653 1.00 44.42 103 VAL A O 1
ATOM 491 N N . LEU A 1 104 ? 113.264 162.065 93.624 1.00 41.31 104 LEU A N 1
ATOM 492 C CA . LEU A 1 104 ? 114.407 162.103 94.518 1.00 41.31 104 LEU A CA 1
ATOM 493 C C . LEU A 1 104 ? 114.657 163.553 94.891 1.00 41.31 104 LEU A C 1
ATOM 494 O O . LEU A 1 104 ? 114.377 164.452 94.107 1.00 41.31 104 LEU A O 1
ATOM 499 N N . SER A 1 105 ? 115.164 163.790 96.094 1.00 40.36 105 SER A N 1
ATOM 500 C CA . SER A 1 105 ? 115.435 165.168 96.472 1.00 40.36 105 SER A CA 1
ATOM 501 C C . SER A 1 105 ? 116.511 165.194 97.540 1.00 40.36 105 SER A C 1
ATOM 502 O O . SER A 1 105 ? 116.671 164.238 98.300 1.00 40.36 105 SER A O 1
ATOM 505 N N . TRP A 1 106 ? 117.246 166.300 97.585 1.00 41.69 106 TRP A N 1
ATOM 506 C CA . TRP A 1 106 ? 118.293 166.464 98.585 1.00 41.69 106 TRP A CA 1
ATOM 507 C C . TRP A 1 106 ? 118.670 167.933 98.698 1.00 41.69 106 TRP A C 1
ATOM 508 O O . TRP A 1 106 ? 118.202 168.779 97.936 1.00 41.69 106 TRP A O 1
ATOM 519 N N . GLN A 1 107 ? 119.515 168.225 99.682 1.00 48.61 107 GLN A N 1
ATOM 520 C CA . GLN A 1 107 ? 120.041 169.561 99.906 1.00 48.61 107 GLN A CA 1
ATOM 521 C C . GLN A 1 107 ? 121.516 169.601 99.543 1.00 48.61 107 GLN A C 1
ATOM 522 O O . GLN A 1 107 ? 122.236 168.612 99.683 1.00 48.61 107 GLN A O 1
ATOM 528 N N . VAL A 1 108 ? 121.958 170.764 99.071 1.00 50.12 108 VAL A N 1
ATOM 529 C CA . VAL A 1 108 ? 123.368 171.053 98.863 1.00 50.12 108 VAL A CA 1
ATOM 530 C C . VAL A 1 108 ? 123.640 172.388 99.564 1.00 50.12 108 VAL A C 1
ATOM 531 O O . VAL A 1 108 ? 123.040 173.398 99.192 1.00 50.12 108 VAL A O 1
ATOM 535 N N . PRO A 1 109 ? 124.525 172.446 100.560 1.00 49.92 109 PRO A N 1
ATOM 536 C CA . PRO A 1 109 ? 125.377 171.380 101.096 1.00 49.92 109 PRO A CA 1
ATOM 537 C C . PRO A 1 109 ? 124.643 170.304 101.879 1.00 49.92 109 PRO A C 1
ATOM 538 O O . PRO A 1 109 ? 123.690 170.587 102.593 1.00 49.92 109 PRO A O 1
ATOM 542 N N . LEU A 1 110 ? 125.106 169.069 101.739 1.00 47.16 110 LEU A N 1
ATOM 543 C CA . LEU A 1 110 ? 124.540 167.947 102.468 1.00 47.16 110 LEU A CA 1
ATOM 544 C C . LEU A 1 110 ? 125.113 167.909 103.875 1.00 47.16 110 LEU A C 1
ATOM 545 O O . LEU A 1 110 ? 126.331 167.880 104.052 1.00 47.16 110 LEU A O 1
ATOM 550 N N . LEU A 1 111 ? 124.237 167.908 104.871 1.00 48.05 111 LEU A N 1
ATOM 551 C CA . LEU A 1 111 ? 124.648 167.951 106.265 1.00 48.05 111 LEU A CA 1
ATOM 552 C C . LEU A 1 111 ? 124.614 166.561 106.880 1.00 48.05 111 LEU A C 1
ATOM 553 O O . LEU A 1 111 ? 123.665 165.803 106.678 1.00 48.05 111 LEU A O 1
ATOM 558 N N . PHE A 1 112 ? 125.656 166.238 107.632 1.00 47.60 112 PHE A N 1
ATOM 559 C CA . PHE A 1 112 ? 125.723 165.025 108.429 1.00 47.60 112 PHE A CA 1
ATOM 560 C C . PHE A 1 112 ? 125.929 165.413 109.881 1.00 47.60 112 PHE A C 1
ATOM 561 O O . PHE A 1 112 ? 126.617 166.391 110.178 1.00 47.60 112 PHE A O 1
ATOM 569 N N . GLN A 1 113 ? 125.332 164.646 110.780 1.00 56.36 113 GLN A N 1
ATOM 570 C CA . GLN A 1 113 ? 125.504 164.841 112.211 1.00 56.36 113 GLN A CA 1
ATOM 571 C C . GLN A 1 113 ? 126.272 163.653 112.767 1.00 56.36 113 GLN A C 1
ATOM 572 O O . GLN A 1 113 ? 125.828 162.509 112.641 1.00 56.36 113 GLN A O 1
ATOM 578 N N . GLY A 1 114 ? 127.427 163.924 113.367 1.00 58.92 114 GLY A N 1
ATOM 579 C CA . GLY A 1 114 ? 128.246 162.879 113.935 1.00 58.92 114 GLY A CA 1
ATOM 580 C C . GLY A 1 114 ? 127.972 162.670 115.408 1.00 58.92 114 GLY A C 1
ATOM 581 O O . GLY A 1 114 ? 127.164 163.356 116.029 1.00 58.92 114 GLY A O 1
ATOM 582 N N . LEU A 1 115 ? 128.661 161.683 115.970 1.00 63.34 115 LEU A N 1
ATOM 583 C CA . LEU A 1 115 ? 128.633 161.501 117.411 1.00 63.34 115 LEU A CA 1
ATOM 584 C C . LEU A 1 115 ? 129.237 162.718 118.096 1.00 63.34 115 LEU A C 1
ATOM 585 O O . LEU A 1 115 ? 130.065 163.433 117.524 1.00 63.34 115 LEU A O 1
ATOM 590 N N . TYR A 1 116 ? 128.801 162.957 119.331 1.00 65.72 116 TYR A N 1
ATOM 591 C CA . TYR A 1 116 ? 129.303 164.059 120.147 1.00 65.72 116 TYR A CA 1
ATOM 592 C C . TYR A 1 116 ? 129.001 165.409 119.509 1.00 65.72 116 TYR A C 1
ATOM 593 O O . TYR A 1 116 ? 129.769 166.363 119.654 1.00 65.72 116 TYR A O 1
ATOM 602 N N . GLN A 1 117 ? 127.874 165.478 118.801 1.00 68.44 117 GLN A N 1
ATOM 603 C CA . GLN A 1 117 ? 127.338 166.720 118.248 1.00 68.44 117 GLN A CA 1
ATOM 604 C C . GLN A 1 117 ? 128.376 167.456 117.409 1.00 68.44 117 GLN A C 1
ATOM 605 O O . GLN A 1 117 ? 128.641 168.644 117.597 1.00 68.44 117 GLN A O 1
ATOM 611 N N . ARG A 1 118 ? 128.979 166.728 116.480 1.00 63.50 118 ARG A N 1
ATOM 612 C CA . ARG A 1 118 ? 129.851 167.303 115.469 1.00 63.50 118 ARG A CA 1
ATOM 613 C C . ARG A 1 118 ? 129.127 167.235 114.135 1.00 63.50 118 ARG A C 1
ATOM 614 O O . ARG A 1 118 ? 128.528 166.207 113.805 1.00 63.50 118 ARG A O 1
ATOM 622 N N . SER A 1 119 ? 129.168 168.325 113.381 1.00 57.11 119 SER A N 1
ATOM 623 C CA . SER A 1 119 ? 128.402 168.443 112.152 1.00 57.11 119 SER A CA 1
ATOM 624 C C . SER A 1 119 ? 129.334 168.659 110.972 1.00 57.11 119 SER A C 1
ATOM 625 O O . SER A 1 119 ? 130.304 169.415 111.061 1.00 57.11 119 SER A O 1
ATOM 628 N N . TYR A 1 120 ? 129.024 167.992 109.866 1.00 54.33 120 TYR A N 1
ATOM 629 C CA . TYR A 1 120 ? 129.789 168.084 108.636 1.00 54.33 120 TYR A CA 1
ATOM 630 C C . TYR A 1 120 ? 128.881 168.555 107.515 1.00 54.33 120 TYR A C 1
ATOM 631 O O . TYR A 1 120 ? 127.687 168.263 107.507 1.00 54.33 120 TYR A O 1
ATOM 640 N N . ASN A 1 121 ? 129.446 169.289 106.566 1.00 54.31 121 ASN A N 1
ATOM 641 C CA . ASN A 1 121 ? 128.700 169.710 105.392 1.00 54.31 121 ASN A CA 1
ATOM 642 C C . ASN A 1 121 ? 129.530 169.445 104.149 1.00 54.31 121 ASN A C 1
ATOM 643 O O . ASN A 1 121 ? 130.730 169.723 104.120 1.00 54.31 121 ASN A O 1
ATOM 648 N N . TYR A 1 122 ? 128.883 168.895 103.129 1.00 51.58 122 TYR A N 1
ATOM 649 C CA . TYR A 1 122 ? 129.534 168.517 101.883 1.00 51.58 122 TYR A CA 1
ATOM 650 C C . TYR A 1 122 ? 128.937 169.341 100.757 1.00 51.58 122 TYR A C 1
ATOM 651 O O . TYR A 1 122 ? 127.725 169.302 100.533 1.00 51.58 122 TYR A O 1
ATOM 660 N N . GLN A 1 123 ? 129.781 170.080 100.050 1.00 59.04 123 GLN A N 1
ATOM 661 C CA . GLN A 1 123 ? 129.307 170.982 99.014 1.00 59.04 123 GLN A CA 1
ATOM 662 C C . GLN A 1 123 ? 129.099 170.304 97.670 1.00 59.04 123 GLN A C 1
ATOM 663 O O . GLN A 1 123 ? 128.526 170.923 96.773 1.00 59.04 123 GLN A O 1
ATOM 669 N N . GLU A 1 124 ? 129.539 169.063 97.503 1.00 52.58 124 GLU A N 1
ATOM 670 C CA . GLU A 1 124 ? 129.334 168.311 96.272 1.00 52.58 124 GLU A CA 1
ATOM 671 C C . GLU A 1 124 ? 128.480 167.093 96.582 1.00 52.58 124 GLU A C 1
ATOM 672 O O . GLU A 1 124 ? 128.873 166.254 97.396 1.00 52.58 124 GLU A O 1
ATOM 678 N N . VAL A 1 125 ? 127.322 166.994 95.937 1.00 44.71 125 VAL A N 1
ATOM 679 C CA . VAL A 1 125 ? 126.421 165.863 96.098 1.00 44.71 125 VAL A CA 1
ATOM 680 C C . VAL A 1 125 ? 126.222 165.225 94.734 1.00 44.71 125 VAL A C 1
ATOM 681 O O . VAL A 1 125 ? 126.181 165.921 93.716 1.00 44.71 125 VAL A O 1
ATOM 685 N N . SER A 1 126 ? 126.122 163.902 94.709 1.00 40.42 126 SER A N 1
ATOM 686 C CA . SER A 1 126 ? 125.959 163.185 93.457 1.00 40.42 126 SER A CA 1
ATOM 687 C C . SER A 1 126 ? 125.187 161.905 93.718 1.00 40.42 126 SER A C 1
ATOM 688 O O . SER A 1 126 ? 125.384 161.254 94.744 1.00 40.42 126 SER A O 1
ATOM 691 N N . ARG A 1 127 ? 124.313 161.551 92.783 1.00 41.04 127 ARG A N 1
ATOM 692 C CA . ARG A 1 127 ? 123.492 160.360 92.936 1.00 41.04 127 ARG A CA 1
ATOM 693 C C . ARG A 1 127 ? 123.196 159.731 91.590 1.00 41.04 127 ARG A C 1
ATOM 694 O O . ARG A 1 127 ? 122.987 160.432 90.602 1.00 41.04 127 ARG A O 1
ATOM 702 N N . THR A 1 128 ? 123.149 158.407 91.574 1.00 39.25 128 THR A N 1
ATOM 703 C CA . THR A 1 128 ? 122.694 157.660 90.415 1.00 39.25 128 THR A CA 1
ATOM 704 C C . THR A 1 128 ? 121.203 157.397 90.554 1.00 39.25 128 THR A C 1
ATOM 705 O O . THR A 1 128 ? 120.737 156.976 91.615 1.00 39.25 128 THR A O 1
ATOM 709 N N . LEU A 1 129 ? 120.458 157.665 89.492 1.00 44.15 129 LEU A N 1
ATOM 710 C CA . LEU A 1 129 ? 119.029 157.412 89.468 1.00 44.15 129 LEU A CA 1
ATOM 711 C C . LEU A 1 129 ? 118.772 155.950 89.141 1.00 44.15 129 LEU A C 1
ATOM 712 O O . LEU A 1 129 ? 119.403 155.383 88.248 1.00 44.15 129 LEU A O 1
ATOM 717 N N . CYS A 1 130 ? 117.853 155.343 89.875 1.00 53.47 130 CYS A N 1
ATOM 718 C CA . CYS A 1 130 ? 117.534 153.935 89.688 1.00 53.47 130 CYS A CA 1
ATOM 719 C C . CYS A 1 130 ? 117.038 153.696 88.269 1.00 53.47 130 CYS A C 1
ATOM 720 O O . CYS A 1 130 ? 116.032 154.297 87.862 1.00 53.47 130 CYS A O 1
ATOM 723 N N . PRO A 1 131 ? 117.697 152.845 87.490 1.00 56.80 131 PRO A N 1
ATOM 724 C CA . PRO A 1 131 ? 117.335 152.702 86.080 1.00 56.80 131 PRO A CA 1
ATOM 725 C C . PRO A 1 131 ? 116.226 151.690 85.868 1.00 56.80 131 PRO A C 1
ATOM 726 O O . PRO A 1 131 ? 116.141 150.670 86.555 1.00 56.80 131 PRO A O 1
ATOM 730 N N . SER A 1 132 ? 115.371 151.984 84.898 1.00 69.48 132 SER A N 1
ATOM 731 C CA . SER A 1 132 ? 114.390 151.033 84.396 1.00 69.48 132 SER A CA 1
ATOM 732 C C . SER A 1 132 ? 114.962 150.450 83.113 1.00 69.48 132 SER A C 1
ATOM 733 O O . SER A 1 132 ? 115.104 151.159 82.113 1.00 69.48 132 SER A O 1
ATOM 736 N N . GLU A 1 133 ? 115.294 149.164 83.142 1.00 78.99 133 GLU A N 1
ATOM 737 C CA . GLU A 1 133 ? 116.026 148.553 82.045 1.00 78.99 133 GLU A CA 1
ATOM 738 C C . GLU A 1 133 ? 115.074 148.146 80.929 1.00 78.99 133 GLU A C 1
ATOM 739 O O . GLU A 1 133 ? 114.018 147.559 81.182 1.00 78.99 133 GLU A O 1
ATOM 745 N N . ALA A 1 134 ? 115.454 148.463 79.696 1.00 90.14 134 ALA A N 1
ATOM 746 C CA . ALA A 1 134 ? 114.621 148.198 78.534 1.00 90.14 134 ALA A CA 1
ATOM 747 C C . ALA A 1 134 ? 114.766 146.746 78.101 1.00 90.14 134 ALA A C 1
ATOM 748 O O . ALA A 1 134 ? 115.877 146.220 78.001 1.00 90.14 134 ALA A O 1
ATOM 750 N N . THR A 1 135 ? 113.632 146.103 77.843 1.00 98.83 135 THR A N 1
ATOM 751 C CA . THR A 1 135 ? 113.578 144.700 77.466 1.00 98.83 135 THR A CA 1
ATOM 752 C C . THR A 1 135 ? 112.812 144.570 76.155 1.00 98.83 135 THR A C 1
ATOM 753 O O . THR A 1 135 ? 112.362 145.561 75.573 1.00 98.83 135 THR A O 1
ATOM 757 N N . ASN A 1 136 ? 112.662 143.330 75.683 1.00 102.12 136 ASN A N 1
ATOM 758 C CA . ASN A 1 136 ? 111.935 143.104 74.442 1.00 102.12 136 ASN A CA 1
ATOM 759 C C . ASN A 1 136 ? 110.430 143.254 74.617 1.00 102.12 136 ASN A C 1
ATOM 760 O O . ASN A 1 136 ? 109.714 143.357 73.617 1.00 102.12 136 ASN A O 1
ATOM 765 N N . GLU A 1 137 ? 109.928 143.262 75.857 1.00 104.80 137 GLU A N 1
ATOM 766 C CA . GLU A 1 137 ? 108.521 143.597 76.060 1.00 104.80 137 GLU A CA 1
ATOM 767 C C . GLU A 1 137 ? 108.222 145.026 75.631 1.00 104.80 137 GLU A C 1
ATOM 768 O O . GLU A 1 137 ? 107.093 145.335 75.231 1.00 104.80 137 GLU A O 1
ATOM 774 N N . THR A 1 138 ? 109.213 145.912 75.712 1.00 100.54 138 THR A N 1
ATOM 775 C CA . THR A 1 138 ? 108.964 147.343 75.594 1.00 100.54 138 THR A CA 1
ATOM 776 C C . THR A 1 138 ? 109.613 147.961 74.361 1.00 100.54 138 THR A C 1
ATOM 777 O O . THR A 1 138 ? 109.069 148.904 73.776 1.00 100.54 138 THR A O 1
ATOM 781 N N . GLY A 1 139 ? 110.774 147.454 73.962 1.00 96.53 139 GLY A N 1
ATOM 782 C CA . GLY A 1 139 ? 111.533 148.071 72.902 1.00 96.53 139 GLY A CA 1
ATOM 783 C C . GLY A 1 139 ? 112.278 149.290 73.405 1.00 96.53 139 GLY A C 1
ATOM 784 O O . GLY A 1 139 ? 112.537 149.431 74.604 1.00 96.53 139 GLY A O 1
ATOM 785 N N . PRO A 1 140 ? 112.652 150.190 72.497 1.00 92.22 140 PRO A N 1
ATOM 786 C CA . PRO A 1 140 ? 113.356 151.414 72.912 1.00 92.22 140 PRO A CA 1
ATOM 787 C C . PRO A 1 140 ? 112.459 152.279 73.785 1.00 92.22 140 PRO A C 1
ATOM 788 O O . PRO A 1 140 ? 111.422 152.771 73.336 1.00 92.22 140 PRO A O 1
ATOM 792 N N . LEU A 1 141 ? 112.865 152.462 75.038 1.00 84.62 141 LEU A N 1
ATOM 793 C CA . LEU A 1 141 ? 112.093 153.232 76.004 1.00 84.62 141 LEU A CA 1
ATOM 794 C C . LEU A 1 141 ? 112.556 154.682 75.988 1.00 84.62 141 LEU A C 1
ATOM 795 O O . LEU A 1 141 ? 113.735 154.964 76.218 1.00 84.62 141 LEU A O 1
ATOM 800 N N . GLN A 1 142 ? 111.630 155.596 75.725 1.00 76.46 142 GLN A N 1
ATOM 801 C CA . GLN A 1 142 ? 111.912 157.021 75.793 1.00 76.46 142 GLN A CA 1
ATOM 802 C C . GLN A 1 142 ? 111.703 157.490 77.226 1.00 76.46 142 GLN A C 1
ATOM 803 O O . GLN A 1 142 ? 110.642 157.253 77.811 1.00 76.46 142 GLN A O 1
ATOM 809 N N . GLN A 1 143 ? 112.709 158.148 77.792 1.00 69.61 143 GLN A N 1
ATOM 810 C CA . GLN A 1 143 ? 112.716 158.517 79.197 1.00 69.61 143 GLN A CA 1
ATOM 811 C C . GLN A 1 143 ? 112.945 160.013 79.317 1.00 69.61 143 GLN A C 1
ATOM 812 O O . GLN A 1 143 ? 113.832 160.569 78.658 1.00 69.61 143 GLN A O 1
ATOM 818 N N . LEU A 1 144 ? 112.144 160.654 80.158 1.00 61.41 144 LEU A N 1
ATOM 819 C CA . LEU A 1 144 ? 112.269 162.067 80.465 1.00 61.41 144 LEU A CA 1
ATOM 820 C C . LEU A 1 144 ? 112.635 162.217 81.932 1.00 61.41 144 LEU A C 1
ATOM 821 O O . LEU A 1 144 ? 112.178 161.443 82.775 1.00 61.41 144 LEU A O 1
ATOM 826 N N . ILE A 1 145 ? 113.469 163.207 82.230 1.00 56.87 145 ILE A N 1
ATOM 827 C CA . ILE A 1 145 ? 113.939 163.457 83.585 1.00 56.87 145 ILE A CA 1
ATOM 828 C C . ILE A 1 145 ? 113.937 164.957 83.815 1.00 56.87 145 ILE A C 1
ATOM 829 O O . ILE A 1 145 ? 114.442 165.717 82.986 1.00 56.87 145 ILE A O 1
ATOM 834 N N . PHE A 1 146 ? 113.363 165.390 84.929 1.00 54.14 146 PHE A N 1
ATOM 835 C CA . PHE A 1 146 ? 113.346 166.797 85.287 1.00 54.14 146 PHE A CA 1
ATOM 836 C C . PHE A 1 146 ? 114.249 167.028 86.486 1.00 54.14 146 PHE A C 1
ATOM 837 O O . PHE A 1 146 ? 114.269 166.224 87.417 1.00 54.14 146 PHE A O 1
ATOM 845 N N . VAL A 1 147 ? 115.005 168.119 86.455 1.00 52.62 147 VAL A N 1
ATOM 846 C CA . VAL A 1 147 ? 115.833 168.527 87.581 1.00 52.62 147 VAL A CA 1
ATOM 847 C C . VAL A 1 147 ? 115.423 169.936 87.974 1.00 52.62 147 VAL A C 1
ATOM 848 O O . VAL A 1 147 ? 115.584 170.877 87.192 1.00 52.62 147 VAL A O 1
ATOM 852 N N . ASP A 1 148 ? 114.878 170.068 89.176 1.00 54.79 148 ASP A N 1
ATOM 853 C CA . ASP A 1 148 ? 114.498 171.339 89.767 1.00 54.79 148 ASP A CA 1
ATOM 854 C C . ASP A 1 148 ? 115.574 171.763 90.750 1.00 54.79 148 ASP A C 1
ATOM 855 O O . ASP A 1 148 ? 115.969 170.979 91.617 1.00 54.79 148 ASP A O 1
ATOM 860 N N . VAL A 1 149 ? 116.045 172.995 90.616 1.00 56.02 149 VAL A N 1
ATOM 861 C CA . VAL A 1 149 ? 116.927 173.615 91.590 1.00 56.02 149 VAL A CA 1
ATOM 862 C C . VAL A 1 149 ? 116.194 174.815 92.165 1.00 56.02 149 VAL A C 1
ATOM 863 O O . VAL A 1 149 ? 115.712 175.670 91.412 1.00 56.02 149 VAL A O 1
ATOM 867 N N . ALA A 1 150 ? 116.094 174.867 93.490 1.00 55.66 150 ALA A N 1
ATOM 868 C CA . ALA A 1 150 ? 115.371 175.934 94.160 1.00 55.66 150 ALA A CA 1
ATOM 869 C C . ALA A 1 150 ? 116.139 176.362 95.399 1.00 55.66 150 ALA A C 1
ATOM 870 O O . ALA A 1 150 ? 117.083 175.701 95.829 1.00 55.66 150 ALA A O 1
ATOM 872 N N . SER A 1 151 ? 115.723 177.488 95.969 1.00 61.98 151 SER A N 1
ATOM 873 C CA . SER A 1 151 ? 116.303 177.996 97.203 1.00 61.98 151 SER A CA 1
ATOM 874 C C . SER A 1 151 ? 115.429 179.125 97.716 1.00 61.98 151 SER A C 1
ATOM 875 O O . SER A 1 151 ? 114.773 179.816 96.935 1.00 61.98 151 SER A O 1
ATOM 878 N N . MET A 1 152 ? 115.420 179.298 99.034 1.00 63.68 152 MET A N 1
ATOM 879 C CA . MET A 1 152 ? 114.693 180.385 99.671 1.00 63.68 152 MET A CA 1
ATOM 880 C C . MET A 1 152 ? 115.604 181.527 100.094 1.00 63.68 152 MET A C 1
ATOM 881 O O . MET A 1 152 ? 115.180 182.389 100.866 1.00 63.68 152 MET A O 1
ATOM 886 N N . ALA A 1 153 ? 116.839 181.549 99.613 1.00 67.07 153 ALA A N 1
ATOM 887 C CA . ALA A 1 153 ? 117.748 182.627 99.960 1.00 67.07 153 ALA A CA 1
ATOM 888 C C . ALA A 1 153 ? 117.224 183.949 99.406 1.00 67.07 153 ALA A C 1
ATOM 889 O O . ALA A 1 153 ? 116.713 183.992 98.281 1.00 67.07 153 ALA A O 1
ATOM 891 N N . PRO A 1 154 ? 117.308 185.038 100.176 1.00 69.67 154 PRO A N 1
ATOM 892 C CA . PRO A 1 154 ? 116.887 186.349 99.663 1.00 69.67 154 PRO A CA 1
ATOM 893 C C . PRO A 1 154 ? 117.637 186.746 98.403 1.00 69.67 154 PRO A C 1
ATOM 894 O O . PRO A 1 154 ? 117.019 187.031 97.374 1.00 69.67 154 PRO A O 1
ATOM 898 N N . LEU A 1 155 ? 118.965 186.773 98.471 1.00 72.04 155 LEU A N 1
ATOM 899 C CA . LEU A 1 155 ? 119.808 186.857 97.289 1.00 72.04 155 LEU A CA 1
ATOM 900 C C . LEU A 1 155 ? 120.322 185.455 96.998 1.00 72.04 155 LEU A C 1
ATOM 901 O O . LEU A 1 155 ? 120.871 184.794 97.887 1.00 72.04 155 LEU A O 1
ATOM 906 N N . GLY A 1 156 ? 120.142 185.009 95.759 1.00 67.48 156 GLY A N 1
ATOM 907 C CA . GLY A 1 156 ? 120.153 183.589 95.467 1.00 67.48 156 GLY A CA 1
ATOM 908 C C . GLY A 1 156 ? 121.453 182.884 95.791 1.00 67.48 156 GLY A C 1
ATOM 909 O O . GLY A 1 156 ? 122.502 183.496 95.993 1.00 67.48 156 GLY A O 1
ATOM 910 N N . ALA A 1 157 ? 121.366 181.560 95.838 1.00 62.81 157 ALA A N 1
ATOM 911 C CA . ALA A 1 157 ? 122.538 180.717 95.977 1.00 62.81 157 ALA A CA 1
ATOM 912 C C . ALA A 1 157 ? 123.032 180.272 94.606 1.00 62.81 157 ALA A C 1
ATOM 913 O O . ALA A 1 157 ? 122.244 180.064 93.679 1.00 62.81 157 ALA A O 1
ATOM 915 N N . GLN A 1 158 ? 124.350 180.151 94.487 1.00 63.10 158 GLN A N 1
ATOM 916 C CA . GLN A 1 158 ? 125.008 179.705 93.270 1.00 63.10 158 GLN A CA 1
ATOM 917 C C . GLN A 1 158 ? 125.108 178.185 93.262 1.00 63.10 158 GLN A C 1
ATOM 918 O O . GLN A 1 158 ? 125.316 177.554 94.299 1.00 63.10 158 GLN A O 1
ATOM 924 N N . TYR A 1 159 ? 124.948 177.595 92.079 1.00 56.66 159 TYR A N 1
ATOM 925 C CA . TYR A 1 159 ? 124.999 176.147 91.957 1.00 56.66 159 TYR A CA 1
ATOM 926 C C . TYR A 1 159 ? 125.543 175.761 90.591 1.00 56.66 159 TYR A C 1
ATOM 927 O O . TYR A 1 159 ? 125.449 176.518 89.622 1.00 56.66 159 TYR A O 1
ATOM 936 N N . LYS A 1 160 ? 126.113 174.559 90.536 1.00 54.87 160 LYS A N 1
ATOM 937 C CA . LYS A 1 160 ? 126.521 173.906 89.303 1.00 54.87 160 LYS A CA 1
ATOM 938 C C . LYS A 1 160 ? 125.872 172.532 89.236 1.00 54.87 160 LYS A C 1
ATOM 939 O O . LYS A 1 160 ? 125.853 171.794 90.226 1.00 54.87 160 LYS A O 1
ATOM 945 N N . LEU A 1 161 ? 125.361 172.200 88.054 1.00 51.55 161 LEU A N 1
ATOM 946 C CA . LEU A 1 161 ? 124.627 170.978 87.775 1.00 51.55 161 LEU A CA 1
ATOM 947 C C . LEU A 1 161 ? 125.271 170.258 86.604 1.00 51.55 161 LEU A C 1
ATOM 948 O O . LEU A 1 161 ? 125.630 170.884 85.606 1.00 51.55 161 LEU A O 1
ATOM 953 N N . LEU A 1 162 ? 125.417 168.943 86.727 1.00 50.24 162 LEU A N 1
ATOM 954 C CA . LEU A 1 162 ? 125.960 168.124 85.652 1.00 50.24 162 LEU A CA 1
ATOM 955 C C . LEU A 1 162 ? 125.248 166.784 85.654 1.00 50.24 162 LEU A C 1
ATOM 956 O O . LEU A 1 162 ? 125.255 166.080 86.663 1.00 50.24 162 LEU A O 1
ATOM 961 N N . VAL A 1 163 ? 124.648 166.420 84.529 1.00 49.99 163 VAL A N 1
ATOM 962 C CA . VAL A 1 163 ? 123.923 165.165 84.400 1.00 49.99 163 VAL A CA 1
ATOM 963 C C . VAL A 1 163 ? 124.614 164.341 83.324 1.00 49.99 163 VAL A C 1
ATOM 964 O O . VAL A 1 163 ? 124.765 164.799 82.187 1.00 49.99 163 VAL A O 1
ATOM 968 N N . THR A 1 164 ? 125.050 163.137 83.686 1.00 50.08 164 THR A N 1
ATOM 969 C CA . THR A 1 164 ? 125.801 162.281 82.781 1.00 50.08 164 THR A CA 1
ATOM 970 C C . THR A 1 164 ? 125.151 160.909 82.700 1.00 50.08 164 THR A C 1
ATOM 971 O O . THR A 1 164 ? 124.365 160.520 83.562 1.00 50.08 164 THR A O 1
ATOM 975 N N . LYS A 1 165 ? 125.491 160.180 81.644 1.00 52.11 165 LYS A N 1
ATOM 976 C CA . LYS A 1 165 ? 125.159 158.768 81.526 1.00 52.11 165 LYS A CA 1
ATOM 977 C C . LYS A 1 165 ? 126.370 157.948 81.940 1.00 52.11 165 LYS A C 1
ATOM 978 O O . LYS A 1 165 ? 127.473 158.165 81.431 1.00 52.11 165 LYS A O 1
ATOM 984 N N . LEU A 1 166 ? 126.166 157.019 82.866 1.00 48.58 166 LEU A N 1
ATOM 985 C CA . LEU A 1 166 ? 127.254 156.181 83.346 1.00 48.58 166 LEU A CA 1
ATOM 986 C C . LEU A 1 166 ? 127.684 155.214 82.254 1.00 48.58 166 LEU A C 1
ATOM 987 O O . LEU A 1 166 ? 126.883 154.400 81.784 1.00 48.58 166 LEU A O 1
ATOM 992 N N . LYS A 1 167 ? 128.951 155.304 81.849 1.00 53.47 167 LYS A N 1
ATOM 993 C CA . LYS A 1 167 ? 129.451 154.432 80.796 1.00 53.47 167 LYS A CA 1
ATOM 994 C C . LYS A 1 167 ? 129.654 153.010 81.293 1.00 53.47 167 LYS A C 1
ATOM 995 O O . LYS A 1 167 ? 129.534 152.061 80.512 1.00 53.47 167 LYS A O 1
ATOM 1001 N N . HIS A 1 168 ? 129.938 152.838 82.578 1.00 51.34 168 HIS A N 1
ATOM 1002 C CA . HIS A 1 168 ? 130.326 151.552 83.142 1.00 51.34 168 HIS A CA 1
ATOM 1003 C C . HIS A 1 168 ? 129.432 151.192 84.314 1.00 51.34 168 HIS A C 1
ATOM 1004 O O . HIS A 1 168 ? 129.893 150.821 85.393 1.00 51.34 168 HIS A O 1
ATOM 1011 N N . PHE A 1 169 ? 128.121 151.304 84.112 1.00 42.08 169 PHE A N 1
ATOM 1012 C CA . PHE A 1 169 ? 127.191 150.965 85.178 1.00 42.08 169 PHE A CA 1
ATOM 1013 C C . PHE A 1 169 ? 127.162 149.469 85.452 1.00 42.08 169 PHE A C 1
ATOM 1014 O O . PHE A 1 169 ? 126.974 149.057 86.600 1.00 42.08 169 PHE A O 1
ATOM 1022 N N . GLN A 1 170 ? 127.345 148.644 84.428 1.00 44.28 170 GLN A N 1
ATOM 1023 C CA . GLN A 1 170 ? 127.283 147.200 84.590 1.00 44.28 170 GLN A CA 1
ATOM 1024 C C . GLN A 1 170 ? 128.675 146.633 84.818 1.00 44.28 170 GLN A C 1
ATOM 1025 O O . GLN A 1 170 ? 129.603 146.919 84.057 1.00 44.28 170 GLN A O 1
ATOM 1031 N N . LEU A 1 171 ? 128.816 145.830 85.864 1.00 42.24 171 LEU A N 1
ATOM 1032 C CA . LEU A 1 171 ? 130.073 145.166 86.158 1.00 42.24 171 LEU A CA 1
ATOM 1033 C C . LEU A 1 171 ? 130.162 143.851 85.400 1.00 42.24 171 LEU A C 1
ATOM 1034 O O . LEU A 1 171 ? 129.160 143.170 85.177 1.00 42.24 171 LEU A O 1
ATOM 1039 N N . ARG A 1 172 ? 131.377 143.503 85.000 1.00 47.12 172 ARG A N 1
ATOM 1040 C CA . ARG A 1 172 ? 131.642 142.276 84.271 1.00 47.12 172 ARG A CA 1
ATOM 1041 C C . ARG A 1 172 ? 132.327 141.269 85.181 1.00 47.12 172 ARG A C 1
ATOM 1042 O O . ARG A 1 172 ? 132.990 141.635 86.154 1.00 47.12 172 ARG A O 1
ATOM 1050 N N . THR A 1 173 ? 132.158 139.994 84.856 1.00 45.52 173 THR A N 1
ATOM 1051 C CA . THR A 1 173 ? 132.741 138.934 85.665 1.00 45.52 173 THR A CA 1
ATOM 1052 C C . THR A 1 173 ? 134.255 138.933 85.525 1.00 45.52 173 THR A C 1
ATOM 1053 O O . THR A 1 173 ? 134.785 138.986 84.413 1.00 45.52 173 THR A O 1
ATOM 1057 N N . ASN A 1 174 ? 134.947 138.891 86.661 1.00 45.17 174 ASN A N 1
ATOM 1058 C CA . ASN A 1 174 ? 136.396 138.779 86.786 1.00 45.17 174 ASN A CA 1
ATOM 1059 C C . ASN A 1 174 ? 137.146 140.020 86.331 1.00 45.17 174 ASN A C 1
ATOM 1060 O O . ASN A 1 174 ? 138.379 140.022 86.375 1.00 45.17 174 ASN A O 1
ATOM 1065 N N . VAL A 1 175 ? 136.462 141.071 85.901 1.00 44.13 175 VAL A N 1
ATOM 1066 C CA . VAL A 1 175 ? 137.107 142.316 85.511 1.00 44.13 175 VAL A CA 1
ATOM 1067 C C . VAL A 1 175 ? 137.076 143.256 86.705 1.00 44.13 175 VAL A C 1
ATOM 1068 O O . VAL A 1 175 ? 136.006 143.533 87.257 1.00 44.13 175 VAL A O 1
ATOM 1072 N N . ALA A 1 176 ? 138.245 143.739 87.109 1.00 41.71 176 ALA A N 1
ATOM 1073 C CA . ALA A 1 176 ? 138.332 144.688 88.206 1.00 41.71 176 ALA A CA 1
ATOM 1074 C C . ALA A 1 176 ? 137.930 146.074 87.731 1.00 41.71 176 ALA A C 1
ATOM 1075 O O . ALA A 1 176 ? 138.326 146.515 86.650 1.00 41.71 176 ALA A O 1
ATOM 1077 N N . PHE A 1 177 ? 137.141 146.763 88.549 1.00 40.19 177 PHE A N 1
ATOM 1078 C CA . PHE A 1 177 ? 136.641 148.087 88.217 1.00 40.19 177 PHE A CA 1
ATOM 1079 C C . PHE A 1 177 ? 137.022 149.053 89.325 1.00 40.19 177 PHE A C 1
ATOM 1080 O O . PHE A 1 177 ? 136.742 148.793 90.497 1.00 40.19 177 PHE A O 1
ATOM 1088 N N . HIS A 1 178 ? 137.660 150.157 88.956 1.00 40.81 178 HIS A N 1
ATOM 1089 C CA . HIS A 1 178 ? 138.096 151.167 89.908 1.00 40.81 178 HIS A CA 1
ATOM 1090 C C . HIS A 1 178 ? 137.173 152.373 89.846 1.00 40.81 178 HIS A C 1
ATOM 1091 O O . HIS A 1 178 ? 136.798 152.825 88.762 1.00 40.81 178 HIS A O 1
ATOM 1098 N N . PHE A 1 179 ? 136.812 152.895 91.013 1.00 35.68 179 PHE A N 1
ATOM 1099 C CA . PHE A 1 179 ? 135.952 154.065 91.088 1.00 35.68 179 PHE A CA 1
ATOM 1100 C C . PHE A 1 179 ? 136.231 154.795 92.393 1.00 35.68 179 PHE A C 1
ATOM 1101 O O . PHE A 1 179 ? 137.070 154.383 93.196 1.00 35.68 179 PHE A O 1
ATOM 1109 N N . THR A 1 180 ? 135.527 155.900 92.592 1.00 39.04 180 THR A N 1
ATOM 1110 C CA . THR A 1 180 ? 135.677 156.722 93.779 1.00 39.04 180 THR A CA 1
ATOM 1111 C C . THR A 1 180 ? 134.303 157.030 94.347 1.00 39.04 180 THR A C 1
ATOM 1112 O O . THR A 1 180 ? 133.369 157.327 93.600 1.00 39.04 180 THR A O 1
ATOM 1116 N N . ALA A 1 181 ? 134.178 156.949 95.665 1.00 37.87 181 ALA A N 1
ATOM 1117 C CA . ALA A 1 181 ? 132.938 157.290 96.338 1.00 37.87 181 ALA A CA 1
ATOM 1118 C C . ALA A 1 181 ? 133.219 158.325 97.416 1.00 37.87 181 ALA A C 1
ATOM 1119 O O . ALA A 1 181 ? 134.362 158.706 97.661 1.00 37.87 181 ALA A O 1
ATOM 1121 N N . SER A 1 182 ? 132.156 158.784 98.060 1.00 40.28 182 SER A N 1
ATOM 1122 C CA . SER A 1 182 ? 132.229 159.873 99.021 1.00 40.28 182 SER A CA 1
ATOM 1123 C C . SER A 1 182 ? 130.983 159.810 99.890 1.00 40.28 182 SER A C 1
ATOM 1124 O O . SER A 1 182 ? 129.985 159.203 99.492 1.00 40.28 182 SER A O 1
ATOM 1127 N N . PRO A 1 183 ? 131.018 160.386 101.094 1.00 40.38 183 PRO A N 1
ATOM 1128 C CA . PRO A 1 183 ? 129.810 160.366 101.930 1.00 40.38 183 PRO A CA 1
ATOM 1129 C C . PRO A 1 183 ? 128.628 161.066 101.297 1.00 40.38 183 PRO A C 1
ATOM 1130 O O . PRO A 1 183 ? 127.483 160.682 101.554 1.00 40.38 183 PRO A O 1
ATOM 1134 N N . SER A 1 184 ? 128.863 162.077 100.471 1.00 40.63 184 SER A N 1
ATOM 1135 C CA . SER A 1 184 ? 127.794 162.754 99.763 1.00 40.63 184 SER A CA 1
ATOM 1136 C C . SER A 1 184 ? 127.665 162.302 98.320 1.00 40.63 184 SER A C 1
ATOM 1137 O O . SER A 1 184 ? 126.838 162.847 97.588 1.00 40.63 184 SER A O 1
ATOM 1140 N N . GLN A 1 185 ? 128.454 161.320 97.894 1.00 39.31 185 GLN A N 1
ATOM 1141 C CA . GLN A 1 185 ? 128.422 160.818 96.520 1.00 39.31 185 GLN A CA 1
ATOM 1142 C C . GLN A 1 185 ? 128.482 159.299 96.538 1.00 39.31 185 GLN A C 1
ATOM 1143 O O . GLN A 1 185 ? 129.497 158.697 96.179 1.00 39.31 185 GLN A O 1
ATOM 1149 N N . PRO A 1 186 ? 127.400 158.643 96.946 1.00 35.11 186 PRO A N 1
ATOM 1150 C CA . PRO A 1 186 ? 127.385 157.179 96.943 1.00 35.11 186 PRO A CA 1
ATOM 1151 C C . PRO A 1 186 ? 127.376 156.630 95.528 1.00 35.11 186 PRO A C 1
ATOM 1152 O O . PRO A 1 186 ? 127.000 157.303 94.569 1.00 35.11 186 PRO A O 1
ATOM 1156 N N . GLN A 1 187 ? 127.796 155.377 95.404 1.00 33.21 187 GLN A N 1
ATOM 1157 C CA . GLN A 1 187 ? 127.860 154.745 94.097 1.00 33.21 187 GLN A CA 1
ATOM 1158 C C . GLN A 1 187 ? 127.126 153.420 94.143 1.00 33.21 187 GLN A C 1
ATOM 1159 O O . GLN A 1 187 ? 126.934 152.841 95.205 1.00 33.21 187 GLN A O 1
ATOM 1165 N N . TYR A 1 188 ? 126.686 152.953 92.983 1.00 34.20 188 TYR A N 1
ATOM 1166 C CA . TYR A 1 188 ? 126.205 151.584 92.897 1.00 34.20 188 TYR A CA 1
ATOM 1167 C C . TYR A 1 188 ? 126.210 151.155 91.445 1.00 34.20 188 TYR A C 1
ATOM 1168 O O . TYR A 1 188 ? 126.097 151.979 90.538 1.00 34.20 188 TYR A O 1
ATOM 1177 N N . PHE A 1 189 ? 126.364 149.852 91.247 1.00 34.76 189 PHE A N 1
ATOM 1178 C CA . PHE A 1 189 ? 126.545 149.273 89.928 1.00 34.76 189 PHE A CA 1
ATOM 1179 C C . PHE A 1 189 ? 125.698 148.020 89.812 1.00 34.76 189 PHE A C 1
ATOM 1180 O O . PHE A 1 189 ? 125.247 147.459 90.809 1.00 34.76 189 PHE A O 1
ATOM 1188 N N . LEU A 1 190 ? 125.486 147.589 88.578 1.00 38.23 190 LEU A N 1
ATOM 1189 C CA . LEU A 1 190 ? 124.650 146.438 88.284 1.00 38.23 190 LEU A CA 1
ATOM 1190 C C . LEU A 1 190 ? 125.510 145.236 87.927 1.00 38.23 190 LEU A C 1
ATOM 1191 O O . LEU A 1 190 ? 126.523 145.368 87.240 1.00 38.23 190 LEU A O 1
ATOM 1196 N N . TYR A 1 191 ? 125.106 144.062 88.403 1.00 40.45 191 TYR A N 1
ATOM 1197 C CA . TYR A 1 191 ? 125.721 142.813 87.984 1.00 40.45 191 TYR A CA 1
ATOM 1198 C C . TYR A 1 191 ? 124.637 141.820 87.608 1.00 40.45 191 TYR A C 1
ATOM 1199 O O . TYR A 1 191 ? 123.684 141.622 88.367 1.00 40.45 191 TYR A O 1
ATOM 1208 N N . LYS A 1 192 ? 124.788 141.200 86.443 1.00 45.23 192 LYS A N 1
ATOM 1209 C CA . LYS A 1 192 ? 123.922 140.119 85.995 1.00 45.23 192 LYS A CA 1
ATOM 1210 C C . LYS A 1 192 ? 124.683 138.806 86.078 1.00 45.23 192 LYS A C 1
ATOM 1211 O O . LYS A 1 192 ? 125.793 138.697 85.553 1.00 45.23 192 LYS A O 1
ATOM 1217 N N . PHE A 1 193 ? 124.090 137.821 86.735 1.00 46.02 193 PHE A N 1
ATOM 1218 C CA . PHE A 1 193 ? 124.707 136.507 86.827 1.00 46.02 193 PHE A CA 1
ATOM 1219 C C . PHE A 1 193 ? 124.828 135.893 85.438 1.00 46.02 193 PHE A C 1
ATOM 1220 O O . PHE A 1 193 ? 123.845 135.885 84.686 1.00 46.02 193 PHE A O 1
ATOM 1228 N N . PRO A 1 194 ? 125.990 135.367 85.059 1.00 52.35 194 PRO A N 1
ATOM 1229 C CA . PRO A 1 194 ? 126.075 134.635 83.795 1.00 52.35 194 PRO A CA 1
ATOM 1230 C C . PRO A 1 194 ? 125.236 133.370 83.860 1.00 52.35 194 PRO A C 1
ATOM 1231 O O . PRO A 1 194 ? 124.802 132.923 84.922 1.00 52.35 194 PRO A O 1
ATOM 1235 N N . LYS A 1 195 ? 125.007 132.782 82.689 1.00 60.24 195 LYS A N 1
ATOM 1236 C CA . LYS A 1 195 ? 124.074 131.666 82.600 1.00 60.24 195 LYS A CA 1
ATOM 1237 C C . LYS A 1 195 ? 124.605 130.397 83.251 1.00 60.24 195 LYS A C 1
ATOM 1238 O O . LYS A 1 195 ? 123.813 129.515 83.596 1.00 60.24 195 LYS A O 1
ATOM 1244 N N . ASP A 1 196 ? 125.917 130.279 83.433 1.00 58.95 196 ASP A N 1
ATOM 1245 C CA . ASP A 1 196 ? 126.490 129.090 84.041 1.00 58.95 196 ASP A CA 1
ATOM 1246 C C . ASP A 1 196 ? 126.958 129.302 85.472 1.00 58.95 196 ASP A C 1
ATOM 1247 O O . ASP A 1 196 ? 127.005 128.335 86.237 1.00 58.95 196 ASP A O 1
ATOM 1252 N N . VAL A 1 197 ? 127.286 130.536 85.855 1.00 51.86 197 VAL A N 1
ATOM 1253 C CA . VAL A 1 197 ? 127.701 130.828 87.220 1.00 51.86 197 VAL A CA 1
ATOM 1254 C C . VAL A 1 197 ? 126.490 130.789 88.139 1.00 51.86 197 VAL A C 1
ATOM 1255 O O . VAL A 1 197 ? 125.460 131.413 87.861 1.00 51.86 197 VAL A O 1
ATOM 1259 N N . ASP A 1 198 ? 126.610 130.059 89.244 1.00 49.46 198 ASP A N 1
ATOM 1260 C CA . ASP A 1 198 ? 125.540 129.931 90.222 1.00 49.46 198 ASP A CA 1
ATOM 1261 C C . ASP A 1 198 ? 125.850 130.615 91.542 1.00 49.46 198 ASP A C 1
ATOM 1262 O O . ASP A 1 198 ? 125.002 130.613 92.437 1.00 49.46 198 ASP A O 1
ATOM 1267 N N . SER A 1 199 ? 127.037 131.188 91.691 1.00 42.44 199 SER A N 1
ATOM 1268 C CA . SER A 1 199 ? 127.424 131.858 92.920 1.00 42.44 199 SER A CA 1
ATOM 1269 C C . SER A 1 199 ? 128.647 132.704 92.625 1.00 42.44 199 SER A C 1
ATOM 1270 O O . SER A 1 199 ? 129.512 132.294 91.852 1.00 42.44 199 SER A O 1
ATOM 1273 N N . VAL A 1 200 ? 128.718 133.877 93.245 1.00 38.00 200 VAL A N 1
ATOM 1274 C CA . VAL A 1 200 ? 129.828 134.797 93.033 1.00 38.00 200 VAL A CA 1
ATOM 1275 C C . VAL A 1 200 ? 130.304 135.339 94.372 1.00 38.00 200 VAL A C 1
ATOM 1276 O O . VAL A 1 200 ? 129.636 135.220 95.397 1.00 38.00 200 VAL A O 1
ATOM 1280 N N . ILE A 1 201 ? 131.489 135.932 94.342 1.00 37.47 201 ILE A N 1
ATOM 1281 C CA . ILE A 1 201 ? 132.050 136.672 95.460 1.00 37.47 201 ILE A CA 1
ATOM 1282 C C . ILE A 1 201 ? 132.365 138.072 94.965 1.00 37.47 201 ILE A C 1
ATOM 1283 O O . ILE A 1 201 ? 133.048 138.238 93.949 1.00 37.47 201 ILE A O 1
ATOM 1288 N N . ILE A 1 202 ? 131.841 139.068 95.664 1.00 35.77 202 ILE A N 1
ATOM 1289 C CA . ILE A 1 202 ? 132.172 140.464 95.421 1.00 35.77 202 ILE A CA 1
ATOM 1290 C C . ILE A 1 202 ? 133.319 140.814 96.351 1.00 35.77 202 ILE A C 1
ATOM 1291 O O . ILE A 1 202 ? 133.145 140.852 97.570 1.00 35.77 202 ILE A O 1
ATOM 1296 N N . LYS A 1 203 ? 134.494 141.039 95.778 1.00 36.22 203 LYS A N 1
ATOM 1297 C CA . LYS A 1 203 ? 135.691 141.402 96.514 1.00 36.22 203 LYS A CA 1
ATOM 1298 C C . LYS A 1 203 ? 135.966 142.874 96.268 1.00 36.22 203 LYS A C 1
ATOM 1299 O O . LYS A 1 203 ? 136.184 143.285 95.126 1.00 36.22 203 LYS A O 1
ATOM 1305 N N . VAL A 1 204 ? 135.951 143.661 97.334 1.00 36.13 204 VAL A N 1
ATOM 1306 C CA . VAL A 1 204 ? 136.168 145.096 97.256 1.00 36.13 204 VAL A CA 1
ATOM 1307 C C . VAL A 1 204 ? 137.448 145.407 98.011 1.00 36.13 204 VAL A C 1
ATOM 1308 O O . VAL A 1 204 ? 137.642 144.928 99.133 1.00 36.13 204 VAL A O 1
ATOM 1312 N N . VAL A 1 205 ? 138.312 146.205 97.399 1.00 40.50 205 VAL A N 1
ATOM 1313 C CA . VAL A 1 205 ? 139.639 146.486 97.919 1.00 40.50 205 VAL A CA 1
ATOM 1314 C C . VAL A 1 205 ? 139.874 147.988 97.892 1.00 40.50 205 VAL A C 1
ATOM 1315 O O . VAL A 1 205 ? 139.512 148.669 96.927 1.00 40.50 205 VAL A O 1
ATOM 1319 N N . SER A 1 206 ? 140.463 148.505 98.964 1.00 45.80 206 SER A N 1
ATOM 1320 C CA . SER A 1 206 ? 140.956 149.869 99.007 1.00 45.80 206 SER A CA 1
ATOM 1321 C C . SER A 1 206 ? 142.304 149.867 99.707 1.00 45.80 206 SER A C 1
ATOM 1322 O O . SER A 1 206 ? 142.570 149.020 100.558 1.00 45.80 206 SER A O 1
ATOM 1325 N N . GLU A 1 207 ? 143.162 150.812 99.338 1.00 53.44 207 GLU A N 1
ATOM 1326 C CA . GLU A 1 207 ? 144.502 150.846 99.907 1.00 53.44 207 GLU A CA 1
ATOM 1327 C C . GLU A 1 207 ? 144.574 151.550 101.251 1.00 53.44 207 GLU A C 1
ATOM 1328 O O . GLU A 1 207 ? 145.484 151.258 102.032 1.00 53.44 207 GLU A O 1
ATOM 1334 N N . MET A 1 208 ? 143.652 152.454 101.548 1.00 50.61 208 MET A N 1
ATOM 1335 C CA . MET A 1 208 ? 143.611 153.109 102.844 1.00 50.61 208 MET A CA 1
ATOM 1336 C C . MET A 1 208 ? 142.409 152.619 103.636 1.00 50.61 208 MET A C 1
ATOM 1337 O O . MET A 1 208 ? 141.354 152.321 103.074 1.00 50.61 208 MET A O 1
ATOM 1342 N N . ALA A 1 209 ? 142.580 152.535 104.954 1.00 47.96 209 ALA A N 1
ATOM 1343 C CA . ALA A 1 209 ? 141.510 152.023 105.800 1.00 47.96 209 ALA A CA 1
ATOM 1344 C C . ALA A 1 209 ? 140.371 153.019 105.932 1.00 47.96 209 ALA A C 1
ATOM 1345 O O . ALA A 1 209 ? 139.220 152.620 106.117 1.00 47.96 209 ALA A O 1
ATOM 1347 N N . TYR A 1 210 ? 140.662 154.304 105.843 1.00 52.47 210 TYR A N 1
ATOM 1348 C CA . TYR A 1 210 ? 139.626 155.291 106.046 1.00 52.47 210 TYR A CA 1
ATOM 1349 C C . TYR A 1 210 ? 139.414 156.100 104.776 1.00 52.47 210 TYR A C 1
ATOM 1350 O O . TYR A 1 210 ? 140.357 156.317 104.012 1.00 52.47 210 TYR A O 1
ATOM 1359 N N . PRO A 1 211 ? 138.185 156.560 104.515 1.00 48.93 211 PRO A N 1
ATOM 1360 C CA . PRO A 1 211 ? 136.980 156.514 105.347 1.00 48.93 211 PRO A CA 1
ATOM 1361 C C . PRO A 1 211 ? 136.348 155.140 105.522 1.00 48.93 211 PRO A C 1
ATOM 1362 O O . PRO A 1 211 ? 136.459 154.288 104.652 1.00 48.93 211 PRO A O 1
ATOM 1366 N N . CYS A 1 212 ? 135.688 154.942 106.658 1.00 46.50 212 CYS A N 1
ATOM 1367 C CA . CYS A 1 212 ? 134.867 153.758 106.854 1.00 46.50 212 CYS A CA 1
ATOM 1368 C C . CYS A 1 212 ? 133.739 153.739 105.830 1.00 46.50 212 CYS A C 1
ATOM 1369 O O . CYS A 1 212 ? 133.192 154.781 105.466 1.00 46.50 212 CYS A O 1
ATOM 1372 N N . SER A 1 213 ? 133.388 152.545 105.365 1.00 38.14 213 SER A N 1
ATOM 1373 C CA . SER A 1 213 ? 132.483 152.397 104.238 1.00 38.14 213 SER A CA 1
ATOM 1374 C C . SER A 1 213 ? 131.523 151.251 104.501 1.00 38.14 213 SER A C 1
ATOM 1375 O O . SER A 1 213 ? 131.699 150.466 105.430 1.00 38.14 213 SER A O 1
ATOM 1378 N N . VAL A 1 214 ? 130.502 151.152 103.656 1.00 32.36 214 VAL A N 1
ATOM 1379 C CA . VAL A 1 214 ? 129.555 150.046 103.671 1.00 32.36 214 VAL A CA 1
ATOM 1380 C C . VAL A 1 214 ? 129.376 149.563 102.242 1.00 32.36 214 VAL A C 1
ATOM 1381 O O . VAL A 1 214 ? 129.160 150.370 101.330 1.00 32.36 214 VAL A O 1
ATOM 1385 N N . VAL A 1 215 ? 129.481 148.253 102.050 1.00 32.13 215 VAL A N 1
ATOM 1386 C CA . VAL A 1 215 ? 129.204 147.605 100.777 1.00 32.13 215 VAL A CA 1
ATOM 1387 C C . VAL A 1 215 ? 127.933 146.794 100.955 1.00 32.13 215 VAL A C 1
ATOM 1388 O O . VAL A 1 215 ? 127.868 145.916 101.820 1.00 32.13 215 VAL A O 1
ATOM 1392 N N . SER A 1 216 ? 126.927 147.086 100.144 1.00 33.01 216 SER A N 1
ATOM 1393 C CA . SER A 1 216 ? 125.620 146.461 100.245 1.00 33.01 216 SER A CA 1
ATOM 1394 C C . SER A 1 216 ? 125.262 145.792 98.928 1.00 33.01 216 SER A C 1
ATOM 1395 O O . SER A 1 216 ? 125.665 146.240 97.860 1.00 33.01 216 SER A O 1
ATOM 1398 N N . VAL A 1 217 ? 124.511 144.704 99.012 1.00 35.62 217 VAL A N 1
ATOM 1399 C CA . VAL A 1 217 ? 123.991 144.005 97.849 1.00 35.62 217 VAL A CA 1
ATOM 1400 C C . VAL A 1 217 ? 122.479 144.001 97.968 1.00 35.62 217 VAL A C 1
ATOM 1401 O O . VAL A 1 217 ? 121.929 143.496 98.958 1.00 35.62 217 VAL A O 1
ATOM 1405 N N . GLN A 1 218 ? 121.816 144.574 96.969 1.00 36.22 218 GLN A N 1
ATOM 1406 C CA . GLN A 1 218 ? 120.374 144.736 96.959 1.00 36.22 218 GLN A CA 1
ATOM 1407 C C . GLN A 1 218 ? 119.819 144.206 95.648 1.00 36.22 218 GLN A C 1
ATOM 1408 O O . GLN A 1 218 ? 120.553 144.013 94.682 1.00 36.22 218 GLN A O 1
ATOM 1414 N N . ASN A 1 219 ? 118.518 143.950 95.614 1.00 42.75 219 ASN A N 1
ATOM 1415 C CA . ASN A 1 219 ? 117.930 143.566 94.343 1.00 42.75 219 ASN A CA 1
ATOM 1416 C C . ASN A 1 219 ? 117.730 144.800 93.469 1.00 42.75 219 ASN A C 1
ATOM 1417 O O . ASN A 1 219 ? 117.864 145.938 93.917 1.00 42.75 219 ASN A O 1
ATOM 1422 N N . ILE A 1 220 ? 117.407 144.569 92.199 1.00 45.20 220 ILE A N 1
ATOM 1423 C CA . ILE A 1 220 ? 117.453 145.642 91.213 1.00 45.20 220 ILE A CA 1
ATOM 1424 C C . ILE A 1 220 ? 116.135 146.394 91.133 1.00 45.20 220 ILE A C 1
ATOM 1425 O O . ILE A 1 220 ? 115.979 147.297 90.306 1.00 45.20 220 ILE A O 1
ATOM 1430 N N . MET A 1 221 ? 115.183 146.046 91.983 1.00 56.42 221 MET A N 1
ATOM 1431 C CA . MET A 1 221 ? 113.911 146.747 92.009 1.00 56.42 221 MET A CA 1
ATOM 1432 C C . MET A 1 221 ? 114.074 148.070 92.743 1.00 56.42 221 MET A C 1
ATOM 1433 O O . MET A 1 221 ? 114.676 148.121 93.818 1.00 56.42 221 MET A O 1
ATOM 1438 N N . CYS A 1 222 ? 113.545 149.136 92.154 1.00 56.52 222 CYS A N 1
ATOM 1439 C CA . CYS A 1 222 ? 113.706 150.458 92.727 1.00 56.52 222 CYS A CA 1
ATOM 1440 C C . CYS A 1 222 ? 112.788 150.626 93.935 1.00 56.52 222 CYS A C 1
ATOM 1441 O O . CYS A 1 222 ? 111.733 149.995 94.014 1.00 56.52 222 CYS A O 1
ATOM 1444 N N . PRO A 1 223 ? 113.173 151.468 94.906 1.00 49.28 223 PRO A N 1
ATOM 1445 C CA . PRO A 1 223 ? 114.363 152.319 94.936 1.00 49.28 223 PRO A CA 1
ATOM 1446 C C . PRO A 1 223 ? 115.622 151.622 95.425 1.00 49.28 223 PRO A C 1
ATOM 1447 O O . PRO A 1 223 ? 115.552 150.567 96.044 1.00 49.28 223 PRO A O 1
ATOM 1451 N N . VAL A 1 224 ? 116.767 152.219 95.140 1.00 39.32 224 VAL A N 1
ATOM 1452 C CA . VAL A 1 224 ? 118.033 151.771 95.697 1.00 39.32 224 VAL A CA 1
ATOM 1453 C C . VAL A 1 224 ? 118.264 152.522 96.996 1.00 39.32 224 VAL A C 1
ATOM 1454 O O . VAL A 1 224 ? 118.097 153.743 97.058 1.00 39.32 224 VAL A O 1
ATOM 1458 N N . TYR A 1 225 ? 118.641 151.797 98.036 1.00 37.72 225 TYR A N 1
ATOM 1459 C CA . TYR A 1 225 ? 118.896 152.388 99.342 1.00 37.72 225 TYR A CA 1
ATOM 1460 C C . TYR A 1 225 ? 120.390 152.661 99.428 1.00 37.72 225 TYR A C 1
ATOM 1461 O O . TYR A 1 225 ? 121.173 151.812 99.844 1.00 37.72 225 TYR A O 1
ATOM 1470 N N . ASP A 1 226 ? 120.782 153.865 99.017 1.00 36.57 226 ASP A N 1
ATOM 1471 C CA . ASP A 1 226 ? 122.183 154.243 98.905 1.00 36.57 226 ASP A CA 1
ATOM 1472 C C . ASP A 1 226 ? 122.543 155.400 99.825 1.00 36.57 226 ASP A C 1
ATOM 1473 O O . ASP A 1 226 ? 123.491 156.135 99.548 1.00 36.57 226 ASP A O 1
ATOM 1478 N N . LEU A 1 227 ? 121.805 155.585 100.908 1.00 34.57 227 LEU A N 1
ATOM 1479 C CA . LEU A 1 227 ? 122.097 156.633 101.867 1.00 34.57 227 LEU A CA 1
ATOM 1480 C C . LEU A 1 227 ? 122.571 156.017 103.170 1.00 34.57 227 LEU A C 1
ATOM 1481 O O . LEU A 1 227 ? 122.384 154.829 103.427 1.00 34.57 227 LEU A O 1
ATOM 1486 N N . ASP A 1 228 ? 123.207 156.853 103.984 1.00 38.93 228 ASP A N 1
ATOM 1487 C CA . ASP A 1 228 ? 123.741 156.390 105.256 1.00 38.93 228 ASP A CA 1
ATOM 1488 C C . ASP A 1 228 ? 122.658 155.758 106.117 1.00 38.93 228 ASP A C 1
ATOM 1489 O O . ASP A 1 228 ? 122.913 154.784 106.832 1.00 38.93 228 ASP A O 1
ATOM 1494 N N . HIS A 1 229 ? 121.439 156.280 106.047 1.00 35.19 229 HIS A N 1
ATOM 1495 C CA . HIS A 1 229 ? 120.384 155.866 106.955 1.00 35.19 229 HIS A CA 1
ATOM 1496 C C . HIS A 1 229 ? 119.512 154.740 106.420 1.00 35.19 229 HIS A C 1
ATOM 1497 O O . HIS A 1 229 ? 118.589 154.323 107.119 1.00 35.19 229 HIS A O 1
ATOM 1504 N N . ASN A 1 230 ? 119.773 154.218 105.220 1.00 35.82 230 ASN A N 1
ATOM 1505 C CA . ASN A 1 230 ? 118.934 153.133 104.728 1.00 35.82 230 ASN A CA 1
ATOM 1506 C C . ASN A 1 230 ? 119.686 152.021 104.005 1.00 35.82 230 ASN A C 1
ATOM 1507 O O . ASN A 1 230 ? 119.036 151.119 103.470 1.00 35.82 230 ASN A O 1
ATOM 1512 N N . VAL A 1 231 ? 121.020 152.026 103.982 1.00 36.02 231 VAL A N 1
ATOM 1513 C CA . VAL A 1 231 ? 121.726 150.958 103.277 1.00 36.02 231 VAL A CA 1
ATOM 1514 C C . VAL A 1 231 ? 121.557 149.623 103.976 1.00 36.02 231 VAL A C 1
ATOM 1515 O O . VAL A 1 231 ? 121.527 148.576 103.323 1.00 36.02 231 VAL A O 1
ATOM 1519 N N . GLU A 1 232 ? 121.451 149.625 105.297 1.00 39.20 232 GLU A N 1
ATOM 1520 C CA . GLU A 1 232 ? 121.382 148.392 106.058 1.00 39.20 232 GLU A CA 1
ATOM 1521 C C . GLU A 1 232 ? 119.959 147.896 106.245 1.00 39.20 232 GLU A C 1
ATOM 1522 O O . GLU A 1 232 ? 119.709 147.091 107.146 1.00 39.20 232 GLU A O 1
ATOM 1528 N N . PHE A 1 233 ? 119.026 148.346 105.412 1.00 37.82 233 PHE A N 1
ATOM 1529 C CA . PHE A 1 233 ? 117.629 147.963 105.550 1.00 37.82 233 PHE A CA 1
ATOM 1530 C C . PHE A 1 233 ? 117.299 146.682 104.789 1.00 37.82 233 PHE A C 1
ATOM 1531 O O . PHE A 1 233 ? 116.628 145.797 105.324 1.00 37.82 233 PHE A O 1
ATOM 1539 N N . ASN A 1 234 ? 117.748 146.574 103.546 1.00 42.79 234 ASN A N 1
ATOM 1540 C CA . ASN A 1 234 ? 117.566 145.385 102.729 1.00 42.79 234 ASN A CA 1
ATOM 1541 C C . ASN A 1 234 ? 118.914 144.851 102.275 1.00 42.79 234 ASN A C 1
ATOM 1542 O O . ASN A 1 234 ? 119.962 145.456 102.505 1.00 42.79 234 ASN A O 1
ATOM 1547 N N . GLY A 1 235 ? 118.871 143.701 101.620 1.00 38.60 235 GLY A N 1
ATOM 1548 C CA . GLY A 1 235 ? 120.067 143.106 101.079 1.00 38.60 235 GLY A CA 1
ATOM 1549 C C . GLY A 1 235 ? 121.028 142.654 102.162 1.00 38.60 235 GLY A C 1
ATOM 1550 O O . GLY A 1 235 ? 120.692 142.535 103.335 1.00 38.60 235 GLY A O 1
ATOM 1551 N N . VAL A 1 236 ? 122.258 142.399 101.734 1.00 38.50 236 VAL A N 1
ATOM 1552 C CA . VAL A 1 236 ? 123.319 141.972 102.636 1.00 38.50 236 VAL A CA 1
ATOM 1553 C C . VAL A 1 236 ? 124.430 143.005 102.588 1.00 38.50 236 VAL A C 1
ATOM 1554 O O . VAL A 1 236 ? 124.799 143.473 101.512 1.00 38.50 236 VAL A O 1
ATOM 1558 N N . TYR A 1 237 ? 124.971 143.363 103.743 1.00 39.34 237 TYR A N 1
ATOM 1559 C CA . TYR A 1 237 ? 125.954 144.430 103.775 1.00 39.34 237 TYR A CA 1
ATOM 1560 C C . TYR A 1 237 ? 127.126 144.040 104.658 1.00 39.34 237 TYR A C 1
ATOM 1561 O O . TYR A 1 237 ? 127.029 143.165 105.517 1.00 39.34 237 TYR A O 1
ATOM 1570 N N . GLN A 1 238 ? 128.246 144.710 104.415 1.00 34.83 238 GLN A N 1
ATOM 1571 C CA . GLN A 1 238 ? 129.456 144.570 105.207 1.00 34.83 238 GLN A CA 1
ATOM 1572 C C . GLN A 1 238 ? 130.070 145.945 105.393 1.00 34.83 238 GLN A C 1
ATOM 1573 O O . GLN A 1 238 ? 130.193 146.701 104.428 1.00 34.83 238 GLN A O 1
ATOM 1579 N N . SER A 1 239 ? 130.447 146.270 106.624 1.00 37.53 239 SER A N 1
ATOM 1580 C CA . SER A 1 239 ? 131.280 147.439 106.847 1.00 37.53 239 SER A CA 1
ATOM 1581 C C . SER A 1 239 ? 132.691 147.135 106.377 1.00 37.53 239 SER A C 1
ATOM 1582 O O . SER A 1 239 ? 133.182 146.015 106.522 1.00 37.53 239 SER A O 1
ATOM 1585 N N . MET A 1 240 ? 133.350 148.137 105.819 1.00 37.83 240 MET A N 1
ATOM 1586 C CA . MET A 1 240 ? 134.628 147.916 105.167 1.00 37.83 240 MET A CA 1
ATOM 1587 C C . MET A 1 240 ? 135.555 149.089 105.425 1.00 37.83 240 MET A C 1
ATOM 1588 O O . MET A 1 240 ? 135.156 150.244 105.273 1.00 37.83 240 MET A O 1
ATOM 1593 N N . THR A 1 241 ? 136.784 148.788 105.833 1.00 43.42 241 THR A N 1
ATOM 1594 C CA . THR A 1 241 ? 137.861 149.766 105.801 1.00 43.42 241 THR A CA 1
ATOM 1595 C C . THR A 1 241 ? 138.683 149.626 104.527 1.00 43.42 241 THR A C 1
ATOM 1596 O O . THR A 1 241 ? 138.758 150.558 103.725 1.00 43.42 241 THR A O 1
ATOM 1600 N N . LYS A 1 242 ? 139.282 148.462 104.313 1.00 42.12 242 LYS A N 1
ATOM 1601 C CA . LYS A 1 242 ? 140.040 148.236 103.095 1.00 42.12 242 LYS A CA 1
ATOM 1602 C C . LYS A 1 242 ? 139.791 146.881 102.456 1.00 42.12 242 LYS A C 1
ATOM 1603 O O . LYS A 1 242 ? 140.412 146.587 101.434 1.00 42.12 242 LYS A O 1
ATOM 1609 N N . LYS A 1 243 ? 138.903 146.059 103.000 1.00 36.96 243 LYS A N 1
ATOM 1610 C CA . LYS A 1 243 ? 138.609 144.770 102.396 1.00 36.96 243 LYS A CA 1
ATOM 1611 C C . LYS A 1 243 ? 137.167 144.397 102.681 1.00 36.96 243 LYS A C 1
ATOM 1612 O O . LYS A 1 243 ? 136.701 144.536 103.813 1.00 36.96 243 LYS A O 1
ATOM 1618 N N . ALA A 1 244 ? 136.470 143.934 101.650 1.00 34.32 244 ALA A N 1
ATOM 1619 C CA . ALA A 1 244 ? 135.153 143.341 101.799 1.00 34.32 244 ALA A CA 1
ATOM 1620 C C . ALA A 1 244 ? 135.047 142.164 100.847 1.00 34.32 244 ALA A C 1
ATOM 1621 O O . ALA A 1 244 ? 135.692 142.141 99.800 1.00 34.32 244 ALA A O 1
ATOM 1623 N N . ALA A 1 245 ? 134.225 141.187 101.217 1.00 33.31 245 ALA A N 1
ATOM 1624 C CA . ALA A 1 245 ? 134.033 140.008 100.379 1.00 33.31 245 ALA A CA 1
ATOM 1625 C C . ALA A 1 245 ? 132.677 139.408 100.709 1.00 33.31 245 ALA A C 1
ATOM 1626 O O . ALA A 1 245 ? 132.505 138.825 101.781 1.00 33.31 245 ALA A O 1
ATOM 1628 N N . ILE A 1 246 ? 131.730 139.539 99.789 1.00 34.72 246 ILE A N 1
ATOM 1629 C CA . ILE A 1 246 ? 130.360 139.079 99.989 1.00 34.72 246 ILE A CA 1
ATOM 1630 C C . ILE A 1 246 ? 130.079 137.933 99.030 1.00 34.72 246 ILE A C 1
ATOM 1631 O O . ILE A 1 246 ? 130.270 138.070 97.821 1.00 34.72 246 ILE A O 1
ATOM 1636 N N . THR A 1 247 ? 129.614 136.811 99.566 1.00 36.59 247 THR A N 1
ATOM 1637 C CA . THR A 1 247 ? 129.290 135.635 98.770 1.00 36.59 247 THR A CA 1
ATOM 1638 C C . THR A 1 247 ? 127.792 135.598 98.509 1.00 36.59 247 THR A C 1
ATOM 1639 O O . THR A 1 247 ? 126.994 135.731 99.439 1.00 36.59 247 THR A O 1
ATOM 1643 N N . LEU A 1 248 ? 127.415 135.412 97.248 1.00 38.47 248 LEU A N 1
ATOM 1644 C CA . LEU A 1 248 ? 126.022 135.458 96.836 1.00 38.47 248 LEU A CA 1
ATOM 1645 C C . LEU A 1 248 ? 125.679 134.252 95.982 1.00 38.47 248 LEU A C 1
ATOM 1646 O O . LEU A 1 248 ? 126.455 133.856 95.109 1.00 38.47 248 LEU A O 1
ATOM 1651 N N . GLN A 1 249 ? 124.505 133.684 96.232 1.00 45.25 249 GLN A N 1
ATOM 1652 C CA . GLN A 1 249 ? 123.960 132.601 95.430 1.00 45.25 249 GLN A CA 1
ATOM 1653 C C . GLN A 1 249 ? 122.992 133.164 94.402 1.00 45.25 249 GLN A C 1
ATOM 1654 O O . GLN A 1 249 ? 122.227 134.084 94.693 1.00 45.25 249 GLN A O 1
ATOM 1660 N N . LYS A 1 250 ? 123.025 132.596 93.198 1.00 47.23 250 LYS A N 1
ATOM 1661 C CA . LYS A 1 250 ? 122.156 133.069 92.129 1.00 47.23 250 LYS A CA 1
ATOM 1662 C C . LYS A 1 250 ? 120.685 132.881 92.471 1.00 47.23 250 LYS A C 1
ATOM 1663 O O . LYS A 1 250 ? 119.833 133.630 91.983 1.00 47.23 250 LYS A O 1
ATOM 1669 N N . LYS A 1 251 ? 120.368 131.902 93.317 1.00 51.12 251 LYS A N 1
ATOM 1670 C CA . LYS A 1 251 ? 118.976 131.593 93.618 1.00 51.12 251 LYS A CA 1
ATOM 1671 C C . LYS A 1 251 ? 118.331 132.614 94.540 1.00 51.12 251 LYS A C 1
ATOM 1672 O O . LYS A 1 251 ? 117.104 132.630 94.661 1.00 51.12 251 LYS A O 1
ATOM 1678 N N . ASP A 1 252 ? 119.119 133.457 95.195 1.00 51.02 252 ASP A N 1
ATOM 1679 C CA . ASP A 1 252 ? 118.578 134.450 96.112 1.00 51.02 252 ASP A CA 1
ATOM 1680 C C . ASP A 1 252 ? 118.086 135.704 95.409 1.00 51.02 252 ASP A C 1
ATOM 1681 O O . ASP A 1 252 ? 117.553 136.593 96.076 1.00 51.02 252 ASP A O 1
ATOM 1686 N N . PHE A 1 253 ? 118.235 135.794 94.089 1.00 48.05 253 PHE A N 1
ATOM 1687 C CA . PHE A 1 253 ? 118.000 137.037 93.369 1.00 48.05 253 PHE A CA 1
ATOM 1688 C C . PHE A 1 253 ? 117.054 136.790 92.192 1.00 48.05 253 PHE A C 1
ATOM 1689 O O . PHE A 1 253 ? 117.408 136.028 91.274 1.00 48.05 253 PHE A O 1
ATOM 1697 N N . PRO A 1 254 ? 115.880 137.411 92.179 1.00 54.15 254 PRO A N 1
ATOM 1698 C CA . PRO A 1 254 ? 114.978 137.256 91.030 1.00 54.15 254 PRO A CA 1
ATOM 1699 C C . PRO A 1 254 ? 115.505 138.039 89.840 1.00 54.15 254 PRO A C 1
ATOM 1700 O O . PRO A 1 254 ? 115.865 139.210 89.961 1.00 54.15 254 PRO A O 1
ATOM 1704 N N . GLY A 1 255 ? 115.544 137.385 88.687 1.00 51.72 255 GLY A N 1
ATOM 1705 C CA . GLY A 1 255 ? 116.105 137.991 87.504 1.00 51.72 255 GLY A CA 1
ATOM 1706 C C . GLY A 1 255 ? 117.596 137.819 87.357 1.00 51.72 255 GLY A C 1
ATOM 1707 O O . GLY A 1 255 ? 118.154 138.271 86.350 1.00 51.72 255 GLY A O 1
ATOM 1708 N N . GLU A 1 256 ? 118.257 137.188 88.330 1.00 51.75 256 GLU A N 1
ATOM 1709 C CA . GLU A 1 256 ? 119.688 136.901 88.265 1.00 51.75 256 GLU A CA 1
ATOM 1710 C C . GLU A 1 256 ? 120.507 138.184 88.171 1.00 51.75 256 GLU A C 1
ATOM 1711 O O . GLU A 1 256 ? 121.502 138.256 87.452 1.00 51.75 256 GLU A O 1
ATOM 1717 N N . GLN A 1 257 ? 120.082 139.205 88.907 1.00 46.26 257 GLN A N 1
ATOM 1718 C CA . GLN A 1 257 ? 120.721 140.509 88.881 1.00 46.26 257 GLN A CA 1
ATOM 1719 C C . GLN A 1 257 ? 120.769 141.064 90.290 1.00 46.26 257 GLN A C 1
ATOM 1720 O O . GLN A 1 257 ? 119.946 140.718 91.137 1.00 46.26 257 GLN A O 1
ATOM 1726 N N . PHE A 1 258 ? 121.728 141.947 90.530 1.00 38.21 258 PHE A N 1
ATOM 1727 C CA . PHE A 1 258 ? 121.714 142.700 91.773 1.00 38.21 258 PHE A CA 1
ATOM 1728 C C . PHE A 1 258 ? 122.461 144.009 91.587 1.00 38.21 258 PHE A C 1
ATOM 1729 O O . PHE A 1 258 ? 123.172 144.218 90.602 1.00 38.21 258 PHE A O 1
ATOM 1737 N N . PHE A 1 259 ? 122.254 144.901 92.545 1.00 35.07 259 PHE A N 1
ATOM 1738 C CA . PHE A 1 259 ? 122.998 146.139 92.668 1.00 35.07 259 PHE A CA 1
ATOM 1739 C C . PHE A 1 259 ? 124.016 145.997 93.785 1.00 35.07 259 PHE A C 1
ATOM 1740 O O . PHE A 1 259 ? 123.702 145.483 94.863 1.00 35.07 259 PHE A O 1
ATOM 1748 N N . VAL A 1 260 ? 125.234 146.450 93.519 1.00 33.04 260 VAL A N 1
ATOM 1749 C CA . VAL A 1 260 ? 126.265 146.591 94.535 1.00 33.04 260 VAL A CA 1
ATOM 1750 C C . VAL A 1 260 ? 126.371 148.070 94.859 1.00 33.04 260 VAL A C 1
ATOM 1751 O O . VAL A 1 260 ? 126.670 148.883 93.979 1.00 33.04 260 VAL A O 1
ATOM 1755 N N . VAL A 1 261 ? 126.124 148.412 96.117 1.00 29.85 261 VAL A N 1
ATOM 1756 C CA . VAL A 1 261 ? 126.023 149.785 96.584 1.00 29.85 261 VAL A CA 1
ATOM 1757 C C . VAL A 1 261 ? 127.204 150.064 97.496 1.00 29.85 261 VAL A C 1
ATOM 1758 O O . VAL A 1 261 ? 127.533 149.249 98.362 1.00 29.85 261 VAL A O 1
ATOM 1762 N N . PHE A 1 262 ? 127.838 151.210 97.300 1.00 29.86 262 PHE A N 1
ATOM 1763 C CA . PHE A 1 262 ? 128.990 151.639 98.073 1.00 29.86 262 PHE A CA 1
ATOM 1764 C C . PHE A 1 262 ? 128.645 152.973 98.705 1.00 29.86 262 PHE A C 1
ATOM 1765 O O . PHE A 1 262 ? 128.423 153.961 97.993 1.00 29.86 262 PHE A O 1
ATOM 1773 N N . VAL A 1 263 ? 128.584 152.991 100.032 1.00 30.51 263 VAL A N 1
ATOM 1774 C CA . VAL A 1 263 ? 128.166 154.165 100.784 1.00 30.51 263 VAL A CA 1
ATOM 1775 C C . VAL A 1 263 ? 129.248 154.495 101.797 1.00 30.51 263 VAL A C 1
ATOM 1776 O O . VAL A 1 263 ? 129.574 153.670 102.652 1.00 30.51 263 VAL A O 1
ATOM 1780 N N . ILE A 1 264 ? 129.800 155.689 101.703 1.00 36.46 264 ILE A N 1
ATOM 1781 C CA . ILE A 1 264 ? 130.874 156.114 102.587 1.00 36.46 264 ILE A CA 1
ATOM 1782 C C . ILE A 1 264 ? 130.263 156.776 103.811 1.00 36.46 264 ILE A C 1
ATOM 1783 O O . ILE A 1 264 ? 129.353 157.602 103.694 1.00 36.46 264 ILE A O 1
ATOM 1788 N N . LYS A 1 265 ? 130.749 156.410 104.975 1.00 43.29 265 LYS A N 1
ATOM 1789 C CA . LYS A 1 265 ? 130.195 156.936 106.207 1.00 43.29 265 LYS A CA 1
ATOM 1790 C C . LYS A 1 265 ? 130.818 158.287 106.544 1.00 43.29 265 LYS A C 1
ATOM 1791 O O . LYS A 1 265 ? 131.966 158.555 106.186 1.00 43.29 265 LYS A O 1
ATOM 1797 N N . PRO A 1 266 ? 130.077 159.160 107.228 1.00 47.24 266 PRO A N 1
ATOM 1798 C CA . PRO A 1 266 ? 130.635 160.474 107.572 1.00 47.24 266 PRO A CA 1
ATOM 1799 C C . PRO A 1 266 ? 131.658 160.431 108.689 1.00 47.24 266 PRO A C 1
ATOM 1800 O O . PRO A 1 266 ? 132.403 161.403 108.852 1.00 47.24 266 PRO A O 1
ATOM 1804 N N . GLU A 1 267 ? 131.719 159.353 109.465 1.00 54.61 267 GLU A N 1
ATOM 1805 C CA . GLU A 1 267 ? 132.710 159.203 110.519 1.00 54.61 267 GLU A CA 1
ATOM 1806 C C . GLU A 1 267 ? 133.233 157.777 110.500 1.00 54.61 267 GLU A C 1
ATOM 1807 O O . GLU A 1 267 ? 132.753 156.928 109.749 1.00 54.61 267 GLU A O 1
ATOM 1813 N N . ASP A 1 268 ? 134.225 157.511 111.348 1.00 55.19 268 ASP A N 1
ATOM 1814 C CA . ASP A 1 268 ? 134.926 156.234 111.345 1.00 55.19 268 ASP A CA 1
ATOM 1815 C C . ASP A 1 268 ? 134.716 155.448 112.630 1.00 55.19 268 ASP A C 1
ATOM 1816 O O . ASP A 1 268 ? 135.491 154.539 112.924 1.00 55.19 268 ASP A O 1
ATOM 1821 N N . TYR A 1 269 ? 133.677 155.767 113.396 1.00 59.32 269 TYR A N 1
ATOM 1822 C CA . TYR A 1 269 ? 133.491 155.112 114.686 1.00 59.32 269 TYR A CA 1
ATOM 1823 C C . TYR A 1 269 ? 133.133 153.644 114.523 1.00 59.32 269 TYR A C 1
ATOM 1824 O O . TYR A 1 269 ? 133.610 152.797 115.285 1.00 59.32 269 TYR A O 1
ATOM 1833 N N . ALA A 1 270 ? 132.294 153.319 113.540 1.00 54.99 270 ALA A N 1
ATOM 1834 C CA . ALA A 1 270 ? 131.875 151.938 113.347 1.00 54.99 270 ALA A CA 1
ATOM 1835 C C . ALA A 1 270 ? 133.004 151.052 112.848 1.00 54.99 270 ALA A C 1
ATOM 1836 O O . ALA A 1 270 ? 132.893 149.826 112.932 1.00 54.99 270 ALA A O 1
ATOM 1838 N N . CYS A 1 271 ? 134.078 151.639 112.331 1.00 53.78 271 CYS A N 1
ATOM 1839 C CA . CYS A 1 271 ? 135.207 150.889 111.805 1.00 53.78 271 CYS A CA 1
ATOM 1840 C C . CYS A 1 271 ? 136.422 150.952 112.715 1.00 53.78 271 CYS A C 1
ATOM 1841 O O . CYS A 1 271 ? 137.512 150.550 112.303 1.00 53.78 271 CYS A O 1
ATOM 1844 N N . GLY A 1 272 ? 136.268 151.455 113.934 1.00 55.39 272 GLY A N 1
ATOM 1845 C CA . GLY A 1 272 ? 137.360 151.517 114.877 1.00 55.39 272 GLY A CA 1
ATOM 1846 C C . GLY A 1 272 ? 138.166 152.793 114.860 1.00 55.39 272 GLY A C 1
ATOM 1847 O O . GLY A 1 272 ? 139.226 152.841 115.493 1.00 55.39 272 GLY A O 1
ATOM 1848 N N . GLY A 1 273 ? 137.712 153.821 114.161 1.00 58.04 273 GLY A N 1
ATOM 1849 C CA . GLY A 1 273 ? 138.372 155.105 114.121 1.00 58.04 273 GLY A CA 1
ATOM 1850 C C . GLY A 1 273 ? 137.691 156.122 115.009 1.00 58.04 273 GLY A C 1
ATOM 1851 O O . GLY A 1 273 ? 137.028 155.778 115.994 1.00 58.04 273 GLY A O 1
ATOM 1852 N N . SER A 1 274 ? 137.843 157.396 114.652 1.00 64.67 274 SER A N 1
ATOM 1853 C CA . SER A 1 274 ? 137.271 158.478 115.443 1.00 64.67 274 SER A CA 1
ATOM 1854 C C . SER A 1 274 ? 136.415 159.399 114.585 1.00 64.67 274 SER A C 1
ATOM 1855 O O . SER A 1 274 ? 136.099 159.073 113.438 1.00 64.67 274 SER A O 1
ATOM 1858 N N . PHE A 1 275 ? 136.034 160.549 115.149 1.00 68.00 275 PHE A N 1
ATOM 1859 C CA . PHE A 1 275 ? 135.139 161.479 114.464 1.00 68.00 275 PHE A CA 1
ATOM 1860 C C . PHE A 1 275 ? 135.649 161.826 113.074 1.00 68.00 275 PHE A C 1
ATOM 1861 O O . PHE A 1 275 ? 134.905 161.765 112.090 1.00 68.00 275 PHE A O 1
ATOM 1869 N N . PHE A 1 276 ? 136.918 162.194 112.972 1.00 71.29 276 PHE A N 1
ATOM 1870 C CA . PHE A 1 276 ? 137.484 162.517 111.668 1.00 71.29 276 PHE A CA 1
ATOM 1871 C C . PHE A 1 276 ? 138.960 162.126 111.717 1.00 71.29 276 PHE A C 1
ATOM 1872 O O . PHE A 1 276 ? 139.814 162.912 112.130 1.00 71.29 276 PHE A O 1
ATOM 1880 N N . ILE A 1 277 ? 139.239 160.901 111.284 1.00 70.89 277 ILE A N 1
ATOM 1881 C CA . ILE A 1 277 ? 140.595 160.385 111.191 1.00 70.89 277 ILE A CA 1
ATOM 1882 C C . ILE A 1 277 ? 141.014 160.151 109.748 1.00 70.89 277 ILE A C 1
ATOM 1883 O O . ILE A 1 277 ? 142.065 159.552 109.502 1.00 70.89 277 ILE A O 1
ATOM 1888 N N . GLN A 1 278 ? 140.227 160.624 108.787 1.00 73.90 278 GLN A N 1
ATOM 1889 C CA . GLN A 1 278 ? 140.600 160.617 107.376 1.00 73.90 278 GLN A CA 1
ATOM 1890 C C . GLN A 1 278 ? 140.963 162.053 107.003 1.00 73.90 278 GLN A C 1
ATOM 1891 O O . GLN A 1 278 ? 140.095 162.907 106.826 1.00 73.90 278 GLN A O 1
ATOM 1897 N N . GLU A 1 279 ? 142.266 162.322 106.917 1.00 85.19 279 GLU A N 1
ATOM 1898 C CA . GLU A 1 279 ? 142.783 163.615 106.467 1.00 85.19 279 GLU A CA 1
ATOM 1899 C C . GLU A 1 279 ? 143.039 163.561 104.967 1.00 85.19 279 GLU A C 1
ATOM 1900 O O . GLU A 1 279 ? 144.013 162.961 104.510 1.00 85.19 279 GLU A O 1
ATOM 1906 N N . LYS A 1 280 ? 142.154 164.186 104.196 1.00 84.35 280 LYS A N 1
ATOM 1907 C CA . LYS A 1 280 ? 142.319 164.331 102.756 1.00 84.35 280 LYS A CA 1
ATOM 1908 C C . LYS A 1 280 ? 142.526 165.774 102.328 1.00 84.35 280 LYS A C 1
ATOM 1909 O O . LYS A 1 280 ? 143.445 166.071 101.560 1.00 84.35 280 LYS A O 1
ATOM 1915 N N . GLU A 1 281 ? 141.705 166.685 102.831 1.00 90.08 281 GLU A N 1
ATOM 1916 C CA . GLU A 1 281 ? 141.542 168.004 102.246 1.00 90.08 281 GLU A CA 1
ATOM 1917 C C . GLU A 1 281 ? 141.794 169.094 103.276 1.00 90.08 281 GLU A C 1
ATOM 1918 O O . GLU A 1 281 ? 142.105 168.837 104.442 1.00 90.08 281 GLU A O 1
ATOM 1924 N N . ASN A 1 282 ? 141.652 170.331 102.809 1.00 100.61 282 ASN A N 1
ATOM 1925 C CA . ASN A 1 282 ? 141.767 171.500 103.668 1.00 100.61 282 ASN A CA 1
ATOM 1926 C C . ASN A 1 282 ? 140.527 171.621 104.543 1.00 100.61 282 ASN A C 1
ATOM 1927 O O . ASN A 1 282 ? 139.424 171.253 104.125 1.00 100.61 282 ASN A O 1
ATOM 1932 N N . GLN A 1 283 ? 140.703 172.124 105.761 1.00 104.69 283 GLN A N 1
ATOM 1933 C CA . GLN A 1 283 ? 139.566 172.413 106.629 1.00 104.69 283 GLN A CA 1
ATOM 1934 C C . GLN A 1 283 ? 139.164 173.888 106.521 1.00 104.69 283 GLN A C 1
ATOM 1935 O O . GLN A 1 283 ? 139.050 174.617 107.506 1.00 104.69 283 GLN A O 1
ATOM 1941 N N . THR A 1 284 ? 138.941 174.317 105.275 1.00 104.35 284 THR A N 1
ATOM 1942 C CA . THR A 1 284 ? 138.460 175.664 104.953 1.00 104.35 284 THR A CA 1
ATOM 1943 C C . THR A 1 284 ? 137.279 175.461 103.991 1.00 104.35 284 THR A C 1
ATOM 1944 O O . THR A 1 284 ? 137.459 175.175 102.802 1.00 104.35 284 THR A O 1
ATOM 1948 N N . TRP A 1 285 ? 136.062 175.470 104.550 1.00 100.22 285 TRP A N 1
ATOM 1949 C CA . TRP A 1 285 ? 134.784 175.452 103.827 1.00 100.22 285 TRP A CA 1
ATOM 1950 C C . TRP A 1 285 ? 134.731 174.437 102.691 1.00 100.22 285 TRP A C 1
ATOM 1951 O O . TRP A 1 285 ? 133.941 174.599 101.753 1.00 100.22 285 TRP A O 1
ATOM 1962 N N . ASN A 1 286 ? 135.545 173.387 102.750 1.00 95.42 286 ASN A N 1
ATOM 1963 C CA . ASN A 1 286 ? 135.575 172.365 101.710 1.00 95.42 286 ASN A CA 1
ATOM 1964 C C . ASN A 1 286 ? 135.920 171.006 102.313 1.00 95.42 286 ASN A C 1
ATOM 1965 O O . ASN A 1 286 ? 136.906 170.856 103.038 1.00 95.42 286 ASN A O 1
ATOM 1970 N N . LEU A 1 287 ? 135.023 170.043 102.121 1.00 76.52 287 LEU A N 1
ATOM 1971 C CA . LEU A 1 287 ? 135.057 168.779 102.845 1.00 76.52 287 LEU A CA 1
ATOM 1972 C C . LEU A 1 287 ? 134.738 167.640 101.889 1.00 76.52 287 LEU A C 1
ATOM 1973 O O . LEU A 1 287 ? 133.647 167.599 101.312 1.00 76.52 287 LEU A O 1
ATOM 1978 N N . GLN A 1 288 ? 135.683 166.716 101.725 1.00 71.92 288 GLN A N 1
ATOM 1979 C CA . GLN A 1 288 ? 135.447 165.483 100.988 1.00 71.92 288 GLN A CA 1
ATOM 1980 C C . GLN A 1 288 ? 136.135 164.341 101.714 1.00 71.92 288 GLN A C 1
ATOM 1981 O O . GLN A 1 288 ? 137.243 164.504 102.227 1.00 71.92 288 GLN A O 1
ATOM 1987 N N . ARG A 1 289 ? 135.477 163.193 101.750 1.00 52.31 289 ARG A N 1
ATOM 1988 C CA . ARG A 1 289 ? 136.063 161.971 102.285 1.00 52.31 289 ARG A CA 1
ATOM 1989 C C . ARG A 1 289 ? 136.159 160.940 101.171 1.00 52.31 289 ARG A C 1
ATOM 1990 O O . ARG A 1 289 ? 135.680 159.817 101.299 1.00 52.31 289 ARG A O 1
ATOM 1998 N N . LYS A 1 290 ? 136.720 161.372 100.048 1.00 52.18 290 LYS A N 1
ATOM 1999 C CA . LYS A 1 290 ? 136.873 160.511 98.888 1.00 52.18 290 LYS A CA 1
ATOM 2000 C C . LYS A 1 290 ? 137.527 159.191 99.267 1.00 52.18 290 LYS A C 1
ATOM 2001 O O . LYS A 1 290 ? 138.518 159.153 99.998 1.00 52.18 290 LYS A O 1
ATOM 2007 N N . LYS A 1 291 ? 136.956 158.103 98.769 1.00 41.29 291 LYS A N 1
ATOM 2008 C CA . LYS A 1 291 ? 137.495 156.769 98.965 1.00 41.29 291 LYS A CA 1
ATOM 2009 C C . LYS A 1 291 ? 137.672 156.116 97.608 1.00 41.29 291 LYS A C 1
ATOM 2010 O O . LYS A 1 291 ? 136.730 156.072 96.812 1.00 41.29 291 LYS A O 1
ATOM 2016 N N . ASN A 1 292 ? 138.877 155.625 97.345 1.00 41.05 292 ASN A N 1
ATOM 2017 C CA . ASN A 1 292 ? 139.170 154.905 96.117 1.00 41.05 292 ASN A CA 1
ATOM 2018 C C . ASN A 1 292 ? 138.884 153.429 96.327 1.00 41.05 292 ASN A C 1
ATOM 2019 O O . ASN A 1 292 ? 139.409 152.816 97.257 1.00 41.05 292 ASN A O 1
ATOM 2024 N N . LEU A 1 293 ? 138.046 152.864 95.469 1.00 37.67 293 LEU A N 1
ATOM 2025 C CA . LEU A 1 293 ? 137.573 151.505 95.630 1.00 37.67 293 LEU A CA 1
ATOM 2026 C C . LEU A 1 293 ? 137.815 150.730 94.349 1.00 37.67 293 LEU A C 1
ATOM 2027 O O . LEU A 1 293 ? 137.773 151.288 93.251 1.00 37.67 293 LEU A O 1
ATOM 2032 N N . GLU A 1 294 ? 138.082 149.438 94.499 1.00 41.54 294 GLU A N 1
ATOM 2033 C CA . GLU A 1 294 ? 138.211 148.535 93.367 1.00 41.54 294 GLU A CA 1
ATOM 2034 C C . GLU A 1 294 ? 137.362 147.312 93.653 1.00 41.54 294 GLU A C 1
ATOM 2035 O O . GLU A 1 294 ? 137.551 146.652 94.674 1.00 41.54 294 GLU A O 1
ATOM 2041 N N . VAL A 1 295 ? 136.426 147.016 92.767 1.00 37.75 295 VAL A N 1
ATOM 2042 C CA . VAL A 1 295 ? 135.498 145.914 92.963 1.00 37.75 295 VAL A CA 1
ATOM 2043 C C . VAL A 1 295 ? 135.728 144.881 91.871 1.00 37.75 295 VAL A C 1
ATOM 2044 O O . VAL A 1 295 ? 135.938 145.228 90.705 1.00 37.75 295 VAL A O 1
ATOM 2048 N N . THR A 1 296 ? 135.727 143.610 92.262 1.00 38.41 296 THR A N 1
ATOM 2049 C CA . THR A 1 296 ? 135.815 142.498 91.330 1.00 38.41 296 THR A CA 1
ATOM 2050 C C . THR A 1 296 ? 134.785 141.459 91.732 1.00 38.41 296 THR A C 1
ATOM 2051 O O . THR A 1 296 ? 134.710 141.077 92.901 1.00 38.41 296 THR A O 1
ATOM 2055 N N . ILE A 1 297 ? 133.996 141.003 90.774 1.00 40.21 297 ILE A N 1
ATOM 2056 C CA . ILE A 1 297 ? 132.988 139.982 91.015 1.00 40.21 297 ILE A CA 1
ATOM 2057 C C . ILE A 1 297 ? 133.482 138.704 90.359 1.00 40.21 297 ILE A C 1
ATOM 2058 O O . ILE A 1 297 ? 133.534 138.607 89.128 1.00 40.21 297 ILE A O 1
ATOM 2063 N N . VAL A 1 298 ? 133.859 137.728 91.178 1.00 40.36 298 VAL A N 1
ATOM 2064 C CA . VAL A 1 298 ? 134.504 136.516 90.683 1.00 40.36 298 VAL A CA 1
ATOM 2065 C C . VAL A 1 298 ? 133.608 135.312 90.944 1.00 40.36 298 VAL A C 1
ATOM 2066 O O . VAL A 1 298 ? 132.945 135.251 91.985 1.00 40.36 298 VAL A O 1
ATOM 2070 N N . PRO A 1 299 ? 133.541 134.344 90.039 1.00 41.63 299 PRO A N 1
ATOM 2071 C CA . PRO A 1 299 ? 132.739 133.149 90.311 1.00 41.63 299 PRO A CA 1
ATOM 2072 C C . PRO A 1 299 ? 133.359 132.309 91.413 1.00 41.63 299 PRO A C 1
ATOM 2073 O O . PRO A 1 299 ? 134.579 132.257 91.576 1.00 41.63 299 PRO A O 1
ATOM 2077 N N . SER A 1 300 ? 132.501 131.645 92.175 1.00 42.46 300 SER A N 1
ATOM 2078 C CA . SER A 1 300 ? 132.984 130.810 93.256 1.00 42.46 300 SER A CA 1
ATOM 2079 C C . SER A 1 300 ? 133.431 129.451 92.729 1.00 42.46 300 SER A C 1
ATOM 2080 O O . SER A 1 300 ? 133.282 129.120 91.551 1.00 42.46 300 SER A O 1
ATOM 2083 N N . ILE A 1 301 ? 133.988 128.657 93.638 1.00 41.98 301 ILE A N 1
ATOM 2084 C CA . ILE A 1 301 ? 134.433 127.316 93.307 1.00 41.98 301 ILE A CA 1
ATOM 2085 C C . ILE A 1 301 ? 133.230 126.425 93.024 1.00 41.98 301 ILE A C 1
ATOM 2086 O O . ILE A 1 301 ? 132.128 126.640 93.544 1.00 41.98 301 ILE A O 1
ATOM 2091 N N . LYS A 1 302 ? 133.440 125.414 92.190 1.00 47.76 302 LYS A N 1
ATOM 2092 C CA . LYS A 1 302 ? 132.395 124.457 91.874 1.00 47.76 302 LYS A CA 1
ATOM 2093 C C . LYS A 1 302 ? 132.253 123.431 92.994 1.00 47.76 302 LYS A C 1
ATOM 2094 O O . LYS A 1 302 ? 133.039 123.392 93.941 1.00 47.76 302 LYS A O 1
ATOM 2100 N N . GLU A 1 303 ? 131.227 122.585 92.880 1.00 50.83 303 GLU A N 1
ATOM 2101 C CA . GLU A 1 303 ? 131.066 121.497 93.837 1.00 50.83 303 GLU A CA 1
ATOM 2102 C C . GLU A 1 303 ? 132.164 120.453 93.707 1.00 50.83 303 GLU A C 1
ATOM 2103 O O . GLU A 1 303 ? 132.407 119.704 94.660 1.00 50.83 303 GLU A O 1
ATOM 2109 N N . SER A 1 304 ? 132.817 120.377 92.547 1.00 47.65 304 SER A N 1
ATOM 2110 C CA . SER A 1 304 ? 133.975 119.505 92.403 1.00 47.65 304 SER A CA 1
ATOM 2111 C C . SER A 1 304 ? 135.042 119.834 93.436 1.00 47.65 304 SER A C 1
ATOM 2112 O O . SER A 1 304 ? 135.691 118.934 93.977 1.00 47.65 304 SER A O 1
ATOM 2115 N N . VAL A 1 305 ? 135.234 121.121 93.725 1.00 44.81 305 VAL A N 1
ATOM 2116 C CA . VAL A 1 305 ? 136.215 121.520 94.725 1.00 44.81 305 VAL A CA 1
ATOM 2117 C C . VAL A 1 305 ? 135.787 121.052 96.108 1.00 44.81 305 VAL A C 1
ATOM 2118 O O . VAL A 1 305 ? 136.611 120.580 96.898 1.00 44.81 305 VAL A O 1
ATOM 2122 N N . TYR A 1 306 ? 134.495 121.165 96.420 1.00 42.25 306 TYR A N 1
ATOM 2123 C CA . TYR A 1 306 ? 133.985 120.652 97.688 1.00 42.25 306 TYR A CA 1
ATOM 2124 C C . TYR A 1 306 ? 134.270 119.165 97.828 1.00 42.25 306 TYR A C 1
ATOM 2125 O O . TYR A 1 306 ? 134.756 118.705 98.867 1.00 42.25 306 TYR A O 1
ATOM 2134 N N . VAL A 1 307 ? 133.958 118.398 96.785 1.00 45.32 307 VAL A N 1
ATOM 2135 C CA . VAL A 1 307 ? 134.137 116.951 96.833 1.00 45.32 307 VAL A CA 1
ATOM 2136 C C . VAL A 1 307 ? 135.609 116.603 96.997 1.00 45.32 307 VAL A C 1
ATOM 2137 O O . VAL A 1 307 ? 135.981 115.780 97.841 1.00 45.32 307 VAL A O 1
ATOM 2141 N N . LYS A 1 308 ? 136.466 117.223 96.186 1.00 46.24 308 LYS A N 1
ATOM 2142 C CA . LYS A 1 308 ? 137.891 116.927 96.239 1.00 46.24 308 LYS A CA 1
ATOM 2143 C C . LYS A 1 308 ? 138.482 117.285 97.595 1.00 46.24 308 LYS A C 1
ATOM 2144 O O . LYS A 1 308 ? 139.308 116.543 98.136 1.00 46.24 308 LYS A O 1
ATOM 2150 N N . SER A 1 309 ? 138.042 118.397 98.181 1.00 45.88 309 SER A N 1
ATOM 2151 C CA . SER A 1 309 ? 138.589 118.814 99.463 1.00 45.88 309 SER A CA 1
ATOM 2152 C C . SER A 1 309 ? 138.104 117.922 100.596 1.00 45.88 309 SER A C 1
ATOM 2153 O O . SER A 1 309 ? 138.874 117.601 101.506 1.00 45.88 309 SER A O 1
ATOM 2156 N N . SER A 1 310 ? 136.836 117.505 100.566 1.00 47.66 310 SER A N 1
ATOM 2157 C CA . SER A 1 310 ? 136.361 116.573 101.584 1.00 47.66 310 SER A CA 1
ATOM 2158 C C . SER A 1 310 ? 137.072 115.231 101.472 1.00 47.66 310 SER A C 1
ATOM 2159 O O . SER A 1 310 ? 137.427 114.620 102.488 1.00 47.66 310 SER A O 1
ATOM 2162 N N . LEU A 1 311 ? 137.299 114.759 100.244 1.00 48.43 311 LEU A N 1
ATOM 2163 C CA . LEU A 1 311 ? 138.025 113.509 100.065 1.00 48.43 311 LEU A CA 1
ATOM 2164 C C . LEU A 1 311 ? 139.449 113.621 100.587 1.00 48.43 311 LEU A C 1
ATOM 2165 O O . LEU A 1 311 ? 139.941 112.709 101.257 1.00 48.43 311 LEU A O 1
ATOM 2170 N N . PHE A 1 312 ? 140.132 114.723 100.279 1.00 46.65 312 PHE A N 1
ATOM 2171 C CA . PHE A 1 312 ? 141.480 114.931 100.799 1.00 46.65 312 PHE A CA 1
ATOM 2172 C C . PHE A 1 312 ? 141.479 114.945 102.321 1.00 46.65 312 PHE A C 1
ATOM 2173 O O . PHE A 1 312 ? 142.304 114.283 102.964 1.00 46.65 312 PHE A O 1
ATOM 2181 N N . SER A 1 313 ? 140.555 115.703 102.914 1.00 47.55 313 SER A N 1
ATOM 2182 C CA . SER A 1 313 ? 140.503 115.839 104.363 1.00 47.55 313 SER A CA 1
ATOM 2183 C C . SER A 1 313 ? 140.223 114.512 105.051 1.00 47.55 313 SER A C 1
ATOM 2184 O O . SER A 1 313 ? 140.717 114.273 106.157 1.00 47.55 313 SER A O 1
ATOM 2187 N N . VAL A 1 314 ? 139.433 113.642 104.425 1.00 49.79 314 VAL A N 1
ATOM 2188 C CA . VAL A 1 314 ? 139.169 112.341 105.028 1.00 49.79 314 VAL A CA 1
ATOM 2189 C C . VAL A 1 314 ? 140.343 111.397 104.818 1.00 49.79 314 VAL A C 1
ATOM 2190 O O . VAL A 1 314 ? 140.735 110.661 105.731 1.00 49.79 314 VAL A O 1
ATOM 2194 N N . PHE A 1 315 ? 140.939 111.412 103.628 1.00 52.29 315 PHE A N 1
ATOM 2195 C CA . PHE A 1 315 ? 141.927 110.400 103.289 1.00 52.29 315 PHE A CA 1
ATOM 2196 C C . PHE A 1 315 ? 143.280 110.660 103.931 1.00 52.29 315 PHE A C 1
ATOM 2197 O O . PHE A 1 315 ? 143.987 109.700 104.251 1.00 52.29 315 PHE A O 1
ATOM 2205 N N . ILE A 1 316 ? 143.666 111.922 104.145 1.00 50.61 316 ILE A N 1
ATOM 2206 C CA . ILE A 1 316 ? 144.959 112.155 104.787 1.00 50.61 316 ILE A CA 1
ATOM 2207 C C . ILE A 1 316 ? 144.963 111.600 106.200 1.00 50.61 316 ILE A C 1
ATOM 2208 O O . ILE A 1 316 ? 146.007 111.169 106.701 1.00 50.61 316 ILE A O 1
ATOM 2213 N N . PHE A 1 317 ? 143.811 111.588 106.862 1.00 48.10 317 PHE A N 1
ATOM 2214 C CA . PHE A 1 317 ? 143.744 111.092 108.226 1.00 48.10 317 PHE A CA 1
ATOM 2215 C C . PHE A 1 317 ? 143.325 109.635 108.310 1.00 48.10 317 PHE A C 1
ATOM 2216 O O . PHE A 1 317 ? 143.575 108.999 109.336 1.00 48.10 317 PHE A O 1
ATOM 2224 N N . LEU A 1 318 ? 142.700 109.089 107.268 1.00 51.40 318 LEU A N 1
ATOM 2225 C CA . LEU A 1 318 ? 142.530 107.644 107.211 1.00 51.40 318 LEU A CA 1
ATOM 2226 C C . LEU A 1 318 ? 143.814 106.936 106.812 1.00 51.40 318 LEU A C 1
ATOM 2227 O O . LEU A 1 318 ? 143.969 105.744 107.105 1.00 51.40 318 LEU A O 1
ATOM 2232 N N . SER A 1 319 ? 144.740 107.638 106.158 1.00 55.33 319 SER A N 1
ATOM 2233 C CA . SER A 1 319 ? 146.057 107.062 105.929 1.00 55.33 319 SER A CA 1
ATOM 2234 C C . SER A 1 319 ? 146.773 106.792 107.242 1.00 55.33 319 SER A C 1
ATOM 2235 O O . SER A 1 319 ? 147.601 105.882 107.319 1.00 55.33 319 SER A O 1
ATOM 2238 N N . PHE A 1 320 ? 146.453 107.551 108.291 1.00 53.31 320 PHE A N 1
ATOM 2239 C CA . PHE A 1 320 ? 146.999 107.255 109.611 1.00 53.31 320 PHE A CA 1
ATOM 2240 C C . PHE A 1 320 ? 146.518 105.898 110.104 1.00 53.31 320 PHE A C 1
ATOM 2241 O O . PHE A 1 320 ? 147.316 105.075 110.561 1.00 53.31 320 PHE A O 1
ATOM 2249 N N . TYR A 1 321 ? 145.208 105.651 110.023 1.00 52.83 321 TYR A N 1
ATOM 2250 C CA . TYR A 1 321 ? 144.664 104.347 110.391 1.00 52.83 321 TYR A CA 1
ATOM 2251 C C . TYR A 1 321 ? 145.316 103.240 109.578 1.00 52.83 321 TYR A C 1
ATOM 2252 O O . TYR A 1 321 ? 145.724 102.207 110.124 1.00 52.83 321 TYR A O 1
ATOM 2261 N N . LEU A 1 322 ? 145.413 103.438 108.263 1.00 66.24 322 LEU A N 1
ATOM 2262 C CA . LEU A 1 322 ? 145.966 102.402 107.400 1.00 66.24 322 LEU A CA 1
ATOM 2263 C C . LEU A 1 322 ? 147.410 102.094 107.770 1.00 66.24 322 LEU A C 1
ATOM 2264 O O . LEU A 1 322 ? 147.775 100.931 107.977 1.00 66.24 322 LEU A O 1
ATOM 2269 N N . GLY A 1 323 ? 148.246 103.128 107.865 1.00 71.79 323 GLY A N 1
ATOM 2270 C CA . GLY A 1 323 ? 149.640 102.911 108.207 1.00 71.79 323 GLY A CA 1
ATOM 2271 C C . GLY A 1 323 ? 149.808 102.278 109.572 1.00 71.79 323 GLY A C 1
ATOM 2272 O O . GLY A 1 323 ? 150.602 101.352 109.743 1.00 71.79 323 GLY A O 1
ATOM 2273 N N . CYS A 1 324 ? 149.052 102.761 110.561 1.00 73.46 324 CYS A N 1
ATOM 2274 C CA . CYS A 1 324 ? 149.160 102.220 111.909 1.00 73.46 324 CYS A CA 1
ATOM 2275 C C . CYS A 1 324 ? 148.812 100.740 111.938 1.00 73.46 324 CYS A C 1
ATOM 2276 O O . CYS A 1 324 ? 149.594 99.920 112.430 1.00 73.46 324 CYS A O 1
ATOM 2279 N N . LEU A 1 325 ? 147.643 100.372 111.409 1.00 78.40 325 LEU A N 1
ATOM 2280 C CA . LEU A 1 325 ? 147.242 98.969 111.450 1.00 78.40 325 LEU A CA 1
ATOM 2281 C C . LEU A 1 325 ? 148.214 98.106 110.661 1.00 78.40 325 LEU A C 1
ATOM 2282 O O . LEU A 1 325 ? 148.590 97.014 111.107 1.00 78.40 325 LEU A O 1
ATOM 2287 N N . LEU A 1 326 ? 148.655 98.584 109.494 1.00 83.99 326 LEU A N 1
ATOM 2288 C CA . LEU A 1 326 ? 149.515 97.753 108.665 1.00 83.99 326 LEU A CA 1
ATOM 2289 C C . LEU A 1 326 ? 150.865 97.533 109.333 1.00 83.99 326 LEU A C 1
ATOM 2290 O O . LEU A 1 326 ? 151.343 96.396 109.421 1.00 83.99 326 LEU A O 1
ATOM 2295 N N . VAL A 1 327 ? 151.482 98.600 109.844 1.00 89.13 327 VAL A N 1
ATOM 2296 C CA . VAL A 1 327 ? 152.796 98.429 110.445 1.00 89.13 327 VAL A CA 1
ATOM 2297 C C . VAL A 1 327 ? 152.690 97.619 111.727 1.00 89.13 327 VAL A C 1
ATOM 2298 O O . VAL A 1 327 ? 153.580 96.815 112.032 1.00 89.13 327 VAL A O 1
ATOM 2302 N N . GLY A 1 328 ? 151.593 97.770 112.473 1.00 94.41 328 GLY A N 1
ATOM 2303 C CA . GLY A 1 328 ? 151.422 96.968 113.669 1.00 94.41 328 GLY A CA 1
ATOM 2304 C C . GLY A 1 328 ? 151.272 95.496 113.351 1.00 94.41 328 GLY A C 1
ATOM 2305 O O . GLY A 1 328 ? 151.798 94.639 114.068 1.00 94.41 328 GLY A O 1
ATOM 2306 N N . PHE A 1 329 ? 150.577 95.178 112.257 1.00 97.86 329 PHE A N 1
ATOM 2307 C CA . PHE A 1 329 ? 150.367 93.777 111.924 1.00 97.86 329 PHE A CA 1
ATOM 2308 C C . PHE A 1 329 ? 151.568 93.138 111.232 1.00 97.86 329 PHE A C 1
ATOM 2309 O O . PHE A 1 329 ? 151.697 91.909 111.267 1.00 97.86 329 PHE A O 1
ATOM 2317 N N . VAL A 1 330 ? 152.455 93.916 110.605 1.00 100.03 330 VAL A N 1
ATOM 2318 C CA . VAL A 1 330 ? 153.710 93.273 110.202 1.00 100.03 330 VAL A CA 1
ATOM 2319 C C . VAL A 1 330 ? 154.671 93.169 111.383 1.00 100.03 330 VAL A C 1
ATOM 2320 O O . VAL A 1 330 ? 155.488 92.243 111.434 1.00 100.03 330 VAL A O 1
ATOM 2324 N N . HIS A 1 331 ? 154.612 94.100 112.339 1.00 102.07 331 HIS A N 1
ATOM 2325 C CA . HIS A 1 331 ? 155.415 93.936 113.546 1.00 102.07 331 HIS A CA 1
ATOM 2326 C C . HIS A 1 331 ? 154.973 92.708 114.329 1.00 102.07 331 HIS A C 1
ATOM 2327 O O . HIS A 1 331 ? 155.802 92.007 114.922 1.00 102.07 331 HIS A O 1
ATOM 2334 N N . TYR A 1 332 ? 153.668 92.431 114.340 1.00 104.87 332 TYR A N 1
ATOM 2335 C CA . TYR A 1 332 ? 153.163 91.217 114.969 1.00 104.87 332 TYR A CA 1
ATOM 2336 C C . TYR A 1 332 ? 153.709 89.961 114.301 1.00 104.87 332 TYR A C 1
ATOM 2337 O O . TYR A 1 332 ? 153.787 88.911 114.948 1.00 104.87 332 TYR A O 1
ATOM 2346 N N . LEU A 1 333 ? 154.098 90.046 113.029 1.00 104.61 333 LEU A N 1
ATOM 2347 C CA . LEU A 1 333 ? 154.723 88.922 112.347 1.00 104.61 333 LEU A CA 1
ATOM 2348 C C . LEU A 1 333 ? 156.171 88.707 112.766 1.00 104.61 333 LEU A C 1
ATOM 2349 O O . LEU A 1 333 ? 156.784 87.731 112.321 1.00 104.61 333 LEU A O 1
ATOM 2354 N N . ARG A 1 334 ? 156.719 89.588 113.602 1.00 106.35 334 ARG A N 1
ATOM 2355 C CA . ARG A 1 334 ? 158.113 89.525 114.036 1.00 106.35 334 ARG A CA 1
ATOM 2356 C C . ARG A 1 334 ? 159.067 89.523 112.845 1.00 106.35 334 ARG A C 1
ATOM 2357 O O . ARG A 1 334 ? 159.525 88.469 112.404 1.00 106.35 334 ARG A O 1
ATOM 2365 N N . LYS A 1 439 ? 136.490 97.617 134.422 1.00 78.66 439 LYS A N 1
ATOM 2366 C CA . LYS A 1 439 ? 137.658 98.447 134.163 1.00 78.66 439 LYS A CA 1
ATOM 2367 C C . LYS A 1 439 ? 137.674 99.678 135.060 1.00 78.66 439 LYS A C 1
ATOM 2368 O O . LYS A 1 439 ? 136.663 100.359 135.220 1.00 78.66 439 LYS A O 1
ATOM 2374 N N . LYS A 1 440 ? 138.837 99.948 135.652 1.00 78.62 440 LYS A N 1
ATOM 2375 C CA . LYS A 1 440 ? 139.011 101.140 136.471 1.00 78.62 440 LYS A CA 1
ATOM 2376 C C . LYS A 1 440 ? 138.997 102.418 135.645 1.00 78.62 440 LYS A C 1
ATOM 2377 O O . LYS A 1 440 ? 138.815 103.503 136.205 1.00 78.62 440 LYS A O 1
ATOM 2383 N N . TYR A 1 441 ? 139.186 102.311 134.331 1.00 74.68 441 TYR A N 1
ATOM 2384 C CA . TYR A 1 441 ? 139.329 103.483 133.480 1.00 74.68 441 TYR A CA 1
ATOM 2385 C C . TYR A 1 441 ? 137.995 104.058 133.034 1.00 74.68 441 TYR A C 1
ATOM 2386 O O . TYR A 1 441 ? 137.964 105.188 132.535 1.00 74.68 441 TYR A O 1
ATOM 2395 N N . LYS A 1 442 ? 136.903 103.307 133.203 1.00 79.73 442 LYS A N 1
ATOM 2396 C CA . LYS A 1 442 ? 135.603 103.731 132.694 1.00 79.73 442 LYS A CA 1
ATOM 2397 C C . LYS A 1 442 ? 135.246 105.135 133.161 1.00 79.73 442 LYS A C 1
ATOM 2398 O O . LYS A 1 442 ? 134.902 106.001 132.349 1.00 79.73 442 LYS A O 1
ATOM 2404 N N . ILE A 1 443 ? 135.356 105.383 134.468 1.00 81.19 443 ILE A N 1
ATOM 2405 C CA . ILE A 1 443 ? 135.002 106.684 135.033 1.00 81.19 443 ILE A CA 1
ATOM 2406 C C . ILE A 1 443 ? 135.771 107.801 134.343 1.00 81.19 443 ILE A C 1
ATOM 2407 O O . ILE A 1 443 ? 135.246 108.903 134.148 1.00 81.19 443 ILE A O 1
ATOM 2412 N N . TYR A 1 444 ? 137.029 107.535 133.967 1.00 78.61 444 TYR A N 1
ATOM 2413 C CA . TYR A 1 444 ? 137.831 108.546 133.281 1.00 78.61 444 TYR A CA 1
ATOM 2414 C C . TYR A 1 444 ? 137.109 109.094 132.061 1.00 78.61 444 TYR A C 1
ATOM 2415 O O . TYR A 1 444 ? 137.065 110.313 131.854 1.00 78.61 444 TYR A O 1
ATOM 2424 N N . PHE A 1 445 ? 136.519 108.209 131.255 1.00 77.38 445 PHE A N 1
ATOM 2425 C CA . PHE A 1 445 ? 135.653 108.655 130.172 1.00 77.38 445 PHE A CA 1
ATOM 2426 C C . PHE A 1 445 ? 134.606 109.626 130.699 1.00 77.38 445 PHE A C 1
ATOM 2427 O O . PHE A 1 445 ? 134.574 110.803 130.321 1.00 77.38 445 PHE A O 1
ATOM 2435 N N . TRP A 1 446 ? 133.782 109.158 131.638 1.00 83.37 446 TRP A N 1
ATOM 2436 C CA . TRP A 1 446 ? 132.737 109.994 132.211 1.00 83.37 446 TRP A CA 1
ATOM 2437 C C . TRP A 1 446 ? 133.276 111.280 132.819 1.00 83.37 446 TRP A C 1
ATOM 2438 O O . TRP A 1 446 ? 132.490 112.202 133.061 1.00 83.37 446 TRP A O 1
ATOM 2449 N N . ASN A 1 447 ? 134.586 111.377 133.062 1.00 81.93 447 ASN A N 1
ATOM 2450 C CA . ASN A 1 447 ? 135.128 112.628 133.567 1.00 81.93 447 ASN A CA 1
ATOM 2451 C C . ASN A 1 447 ? 135.160 113.683 132.472 1.00 81.93 447 ASN A C 1
ATOM 2452 O O . ASN A 1 447 ? 134.639 114.790 132.653 1.00 81.93 447 ASN A O 1
ATOM 2457 N N . ILE A 1 448 ? 135.737 113.352 131.313 1.00 76.18 448 ILE A N 1
ATOM 2458 C CA . ILE A 1 448 ? 135.982 114.389 130.316 1.00 76.18 448 ILE A CA 1
ATOM 2459 C C . ILE A 1 448 ? 134.691 114.774 129.611 1.00 76.18 448 ILE A C 1
ATOM 2460 O O . ILE A 1 448 ? 134.374 115.963 129.471 1.00 76.18 448 ILE A O 1
ATOM 2465 N N . ILE A 1 449 ? 133.915 113.771 129.190 1.00 76.95 449 ILE A N 1
ATOM 2466 C CA . ILE A 1 449 ? 132.682 114.024 128.445 1.00 76.95 449 ILE A CA 1
ATOM 2467 C C . ILE A 1 449 ? 131.799 115.018 129.183 1.00 76.95 449 ILE A C 1
ATOM 2468 O O . ILE A 1 449 ? 131.356 116.023 128.616 1.00 76.95 449 ILE A O 1
ATOM 2473 N N . THR A 1 450 ? 131.532 114.746 130.462 1.00 76.14 450 THR A N 1
ATOM 2474 C CA . THR A 1 450 ? 130.741 115.662 131.277 1.00 76.14 450 THR A CA 1
ATOM 2475 C C . THR A 1 450 ? 131.315 117.070 131.238 1.00 76.14 450 THR A C 1
ATOM 2476 O O . THR A 1 450 ? 130.598 118.043 130.973 1.00 76.14 450 THR A O 1
ATOM 2480 N N . ILE A 1 451 ? 132.619 117.193 131.490 1.00 76.24 451 ILE A N 1
ATOM 2481 C CA . ILE A 1 451 ? 133.262 118.501 131.443 1.00 76.24 451 ILE A CA 1
ATOM 2482 C C . ILE A 1 451 ? 133.126 119.099 130.054 1.00 76.24 451 ILE A C 1
ATOM 2483 O O . ILE A 1 451 ? 132.975 120.316 129.897 1.00 76.24 451 ILE A O 1
ATOM 2488 N N . ALA A 1 452 ? 133.162 118.253 129.026 1.00 71.12 452 ALA A N 1
ATOM 2489 C CA . ALA A 1 452 ? 132.902 118.738 127.679 1.00 71.12 452 ALA A CA 1
ATOM 2490 C C . ALA A 1 452 ? 131.477 119.256 127.554 1.00 71.12 452 ALA A C 1
ATOM 2491 O O . ALA A 1 452 ? 131.254 120.341 127.007 1.00 71.12 452 ALA A O 1
ATOM 2493 N N . VAL A 1 453 ? 130.502 118.513 128.086 1.00 70.06 453 VAL A N 1
ATOM 2494 C CA . VAL A 1 453 ? 129.100 118.896 127.930 1.00 70.06 453 VAL A CA 1
ATOM 2495 C C . VAL A 1 453 ? 128.853 120.270 128.539 1.00 70.06 453 VAL A C 1
ATOM 2496 O O . VAL A 1 453 ? 128.443 121.208 127.849 1.00 70.06 453 VAL A O 1
ATOM 2500 N N . PHE A 1 454 ? 129.114 120.412 129.843 1.00 68.99 454 PHE A N 1
ATOM 2501 C CA . PHE A 1 454 ? 128.984 121.712 130.495 1.00 68.99 454 PHE A CA 1
ATOM 2502 C C . PHE A 1 454 ? 129.797 122.786 129.796 1.00 68.99 454 PHE A C 1
ATOM 2503 O O . PHE A 1 454 ? 129.512 123.974 129.970 1.00 68.99 454 PHE A O 1
ATOM 2511 N N . TYR A 1 455 ? 130.806 122.396 129.022 1.00 61.69 455 TYR A N 1
ATOM 2512 C CA . TYR A 1 455 ? 131.584 123.340 128.237 1.00 61.69 455 TYR A CA 1
ATOM 2513 C C . TYR A 1 455 ? 131.023 123.526 126.834 1.00 61.69 455 TYR A C 1
ATOM 2514 O O . TYR A 1 455 ? 131.013 124.646 126.319 1.00 61.69 455 TYR A O 1
ATOM 2523 N N . ALA A 1 456 ? 130.529 122.457 126.213 1.00 64.00 456 ALA A N 1
ATOM 2524 C CA . ALA A 1 456 ? 130.187 122.492 124.798 1.00 64.00 456 ALA A CA 1
ATOM 2525 C C . ALA A 1 456 ? 128.750 122.898 124.511 1.00 64.00 456 ALA A C 1
ATOM 2526 O O . ALA A 1 456 ? 128.433 123.178 123.354 1.00 64.00 456 ALA A O 1
ATOM 2528 N N . LEU A 1 457 ? 127.871 122.915 125.496 1.00 65.91 457 LEU A N 1
ATOM 2529 C CA . LEU A 1 457 ? 126.483 123.227 125.173 1.00 65.91 457 LEU A CA 1
ATOM 2530 C C . LEU A 1 457 ? 126.183 124.719 125.060 1.00 65.91 457 LEU A C 1
ATOM 2531 O O . LEU A 1 457 ? 125.452 125.115 124.144 1.00 65.91 457 LEU A O 1
ATOM 2536 N N . PRO A 1 458 ? 126.685 125.578 125.950 1.00 63.47 458 PRO A N 1
ATOM 2537 C CA . PRO A 1 458 ? 126.399 127.011 125.795 1.00 63.47 458 PRO A CA 1
ATOM 2538 C C . PRO A 1 458 ? 126.926 127.604 124.498 1.00 63.47 458 PRO A C 1
ATOM 2539 O O . PRO A 1 458 ? 126.446 128.666 124.087 1.00 63.47 458 PRO A O 1
ATOM 2543 N N . VAL A 1 459 ? 127.891 126.961 123.839 1.00 61.38 459 VAL A N 1
ATOM 2544 C CA . VAL A 1 459 ? 128.381 127.482 122.567 1.00 61.38 459 VAL A CA 1
ATOM 2545 C C . VAL A 1 459 ? 127.485 127.041 121.415 1.00 61.38 459 VAL A C 1
ATOM 2546 O O . VAL A 1 459 ? 127.135 127.850 120.552 1.00 61.38 459 VAL A O 1
ATOM 2550 N N . ILE A 1 460 ? 127.082 125.768 121.386 1.00 62.85 460 ILE A N 1
ATOM 2551 C CA . ILE A 1 460 ? 126.166 125.296 120.348 1.00 62.85 460 ILE A CA 1
ATOM 2552 C C . ILE A 1 460 ? 124.915 126.164 120.330 1.00 62.85 460 ILE A C 1
ATOM 2553 O O . ILE A 1 460 ? 124.602 126.824 119.333 1.00 62.85 460 ILE A O 1
ATOM 2558 N N . GLN A 1 461 ? 124.212 126.203 121.464 1.00 61.25 461 GLN A N 1
ATOM 2559 C CA . GLN A 1 461 ? 123.028 127.040 121.631 1.00 61.25 461 GLN A CA 1
ATOM 2560 C C . GLN A 1 461 ? 123.283 128.358 120.913 1.00 61.25 461 GLN A C 1
ATOM 2561 O O . GLN A 1 461 ? 122.456 128.799 120.110 1.00 61.25 461 GLN A O 1
ATOM 2567 N N . LEU A 1 462 ? 124.414 129.000 121.185 1.00 61.81 462 LEU A N 1
ATOM 2568 C CA . LEU A 1 462 ? 124.694 130.280 120.552 1.00 61.81 462 LEU A CA 1
ATOM 2569 C C . LEU A 1 462 ? 124.882 130.320 119.044 1.00 61.81 462 LEU A C 1
ATOM 2570 O O . LEU A 1 462 ? 124.276 131.153 118.361 1.00 61.81 462 LEU A O 1
ATOM 2575 N N . VAL A 1 463 ? 125.722 129.439 118.503 1.00 61.25 463 VAL A N 1
ATOM 2576 C CA . VAL A 1 463 ? 126.053 129.557 117.090 1.00 61.25 463 VAL A CA 1
ATOM 2577 C C . VAL A 1 463 ? 124.823 129.279 116.241 1.00 61.25 463 VAL A C 1
ATOM 2578 O O . VAL A 1 463 ? 124.539 130.014 115.288 1.00 61.25 463 VAL A O 1
ATOM 2582 N N . ILE A 1 464 ? 124.048 128.251 116.608 1.00 63.69 464 ILE A N 1
ATOM 2583 C CA . ILE A 1 464 ? 122.738 128.027 116.001 1.00 63.69 464 ILE A CA 1
ATOM 2584 C C . ILE A 1 464 ? 121.965 129.330 115.901 1.00 63.69 464 ILE A C 1
ATOM 2585 O O . ILE A 1 464 ? 121.402 129.660 114.851 1.00 63.69 464 ILE A O 1
ATOM 2590 N N . THR A 1 465 ? 121.935 130.095 116.989 1.00 62.81 465 THR A N 1
ATOM 2591 C CA . THR A 1 465 ? 121.276 131.391 116.962 1.00 62.81 465 THR A CA 1
ATOM 2592 C C . THR A 1 465 ? 121.972 132.330 115.986 1.00 62.81 465 THR A C 1
ATOM 2593 O O . THR A 1 465 ? 121.354 132.835 115.044 1.00 62.81 465 THR A O 1
ATOM 2597 N N . TYR A 1 466 ? 123.278 132.540 116.172 1.00 62.67 466 TYR A N 1
ATOM 2598 C CA . TYR A 1 466 ? 123.990 133.536 115.374 1.00 62.67 466 TYR A CA 1
ATOM 2599 C C . TYR A 1 466 ? 124.055 133.146 113.906 1.00 62.67 466 TYR A C 1
ATOM 2600 O O . TYR A 1 466 ? 123.961 134.007 113.026 1.00 62.67 466 TYR A O 1
ATOM 2609 N N . GLN A 1 467 ? 124.232 131.857 113.619 1.00 60.03 467 GLN A N 1
ATOM 2610 C CA . GLN A 1 467 ? 124.218 131.408 112.234 1.00 60.03 467 GLN A CA 1
ATOM 2611 C C . GLN A 1 467 ? 122.878 131.663 111.556 1.00 60.03 467 GLN A C 1
ATOM 2612 O O . GLN A 1 467 ? 122.800 131.581 110.327 1.00 60.03 467 GLN A O 1
ATOM 2618 N N . THR A 1 468 ? 121.832 131.972 112.320 1.00 65.85 468 THR A N 1
ATOM 2619 C CA . THR A 1 468 ? 120.508 132.240 111.774 1.00 65.85 468 THR A CA 1
ATOM 2620 C C . THR A 1 468 ? 119.998 133.630 112.113 1.00 65.85 468 THR A C 1
ATOM 2621 O O . THR A 1 468 ? 119.572 134.365 111.213 1.00 65.85 468 THR A O 1
ATOM 2625 N N . VAL A 1 469 ? 120.045 134.017 113.392 1.00 67.51 469 VAL A N 1
ATOM 2626 C CA . VAL A 1 469 ? 119.345 135.197 113.882 1.00 67.51 469 VAL A CA 1
ATOM 2627 C C . VAL A 1 469 ? 119.806 136.474 113.199 1.00 67.51 469 VAL A C 1
ATOM 2628 O O . VAL A 1 469 ? 119.165 137.516 113.345 1.00 67.51 469 VAL A O 1
ATOM 2632 N N . VAL A 1 470 ? 120.918 136.426 112.463 1.00 66.57 470 VAL A N 1
ATOM 2633 C CA . VAL A 1 470 ? 121.347 137.541 111.631 1.00 66.57 470 VAL A CA 1
ATOM 2634 C C . VAL A 1 470 ? 121.703 137.103 110.218 1.00 66.57 470 VAL A C 1
ATOM 2635 O O . VAL A 1 470 ? 121.969 137.949 109.364 1.00 66.57 470 VAL A O 1
ATOM 2639 N N . ASN A 1 471 ? 121.720 135.796 109.942 1.00 69.05 471 ASN A N 1
ATOM 2640 C CA . ASN A 1 471 ? 121.804 135.314 108.566 1.00 69.05 471 ASN A CA 1
ATOM 2641 C C . ASN A 1 471 ? 120.660 135.868 107.728 1.00 69.05 471 ASN A C 1
ATOM 2642 O O . ASN A 1 471 ? 120.873 136.379 106.623 1.00 69.05 471 ASN A O 1
ATOM 2647 N N . VAL A 1 472 ? 119.431 135.768 108.240 1.00 66.64 472 VAL A N 1
ATOM 2648 C CA . VAL A 1 472 ? 118.274 136.302 107.536 1.00 66.64 472 VAL A CA 1
ATOM 2649 C C . VAL A 1 472 ? 118.236 137.818 107.548 1.00 66.64 472 VAL A C 1
ATOM 2650 O O . VAL A 1 472 ? 117.469 138.416 106.787 1.00 66.64 472 VAL A O 1
ATOM 2654 N N . THR A 1 473 ? 119.041 138.454 108.395 1.00 62.98 473 THR A N 1
ATOM 2655 C CA . THR A 1 473 ? 119.082 139.907 108.471 1.00 62.98 473 THR A CA 1
ATOM 2656 C C . THR A 1 473 ? 119.984 140.521 107.408 1.00 62.98 473 THR A C 1
ATOM 2657 O O . THR A 1 473 ? 119.775 141.676 107.022 1.00 62.98 473 THR A O 1
ATOM 2661 N N . GLY A 1 474 ? 120.962 139.772 106.907 1.00 51.51 474 GLY A N 1
ATOM 2662 C CA . GLY A 1 474 ? 121.900 140.294 105.943 1.00 51.51 474 GLY A CA 1
ATOM 2663 C C . GLY A 1 474 ? 123.071 141.036 106.535 1.00 51.51 474 GLY A C 1
ATOM 2664 O O . GLY A 1 474 ? 123.981 141.412 105.792 1.00 51.51 474 GLY A O 1
ATOM 2665 N N . ASN A 1 475 ? 123.083 141.264 107.842 1.00 49.40 475 ASN A N 1
ATOM 2666 C CA . ASN A 1 475 ? 124.212 141.902 108.504 1.00 49.40 475 ASN A CA 1
ATOM 2667 C C . ASN A 1 475 ? 125.330 140.881 108.639 1.00 49.40 475 ASN A C 1
ATOM 2668 O O . ASN A 1 475 ? 125.255 139.972 109.470 1.00 49.40 475 ASN A O 1
ATOM 2673 N N . GLN A 1 476 ? 126.367 141.022 107.818 1.00 44.62 476 GLN A N 1
ATOM 2674 C CA . GLN A 1 476 ? 127.511 140.124 107.853 1.00 44.62 476 GLN A CA 1
ATOM 2675 C C . GLN A 1 476 ? 128.633 140.657 108.723 1.00 44.62 476 GLN A C 1
ATOM 2676 O O . GLN A 1 476 ? 129.808 140.381 108.461 1.00 44.62 476 GLN A O 1
ATOM 2682 N N . ASP A 1 477 ? 128.294 141.422 109.755 1.00 46.98 477 ASP A N 1
ATOM 2683 C CA . ASP A 1 477 ? 129.254 141.908 110.730 1.00 46.98 477 ASP A CA 1
ATOM 2684 C C . ASP A 1 477 ? 129.137 141.181 112.060 1.00 46.98 477 ASP A C 1
ATOM 2685 O O . ASP A 1 477 ? 129.746 141.605 113.043 1.00 46.98 477 ASP A O 1
ATOM 2690 N N . ILE A 1 478 ? 128.375 140.095 112.114 1.00 48.01 478 ILE A N 1
ATOM 2691 C CA . ILE A 1 478 ? 128.175 139.362 113.357 1.00 48.01 478 ILE A CA 1
ATOM 2692 C C . ILE A 1 478 ? 129.243 138.299 113.553 1.00 48.01 478 ILE A C 1
ATOM 2693 O O . ILE A 1 478 ? 129.812 138.169 114.639 1.00 48.01 478 ILE A O 1
ATOM 2698 N N . CYS A 1 479 ? 129.531 137.523 112.516 1.00 45.03 479 CYS A N 1
ATOM 2699 C CA . CYS A 1 479 ? 130.496 136.438 112.589 1.00 45.03 479 CYS A CA 1
ATOM 2700 C C . CYS A 1 479 ? 131.789 136.873 111.920 1.00 45.03 479 CYS A C 1
ATOM 2701 O O . CYS A 1 479 ? 131.766 137.427 110.819 1.00 45.03 479 CYS A O 1
ATOM 2704 N N . TYR A 1 480 ? 132.912 136.629 112.588 1.00 42.66 480 TYR A N 1
ATOM 2705 C CA . TYR A 1 480 ? 134.213 137.075 112.093 1.00 42.66 480 TYR A CA 1
ATOM 2706 C C . TYR A 1 480 ? 134.872 135.950 111.297 1.00 42.66 480 TYR A C 1
ATOM 2707 O O . TYR A 1 480 ? 135.813 135.294 111.736 1.00 42.66 480 TYR A O 1
ATOM 2716 N N . TYR A 1 481 ? 134.352 135.740 110.095 1.00 37.11 481 TYR A N 1
ATOM 2717 C CA . TYR A 1 481 ? 134.919 134.752 109.198 1.00 37.11 481 TYR A CA 1
ATOM 2718 C C . TYR A 1 481 ? 136.160 135.304 108.513 1.00 37.11 481 TYR A C 1
ATOM 2719 O O . TYR A 1 481 ? 136.457 136.497 108.564 1.00 37.11 481 TYR A O 1
ATOM 2728 N N . ASN A 1 482 ? 136.897 134.407 107.871 1.00 35.04 482 ASN A N 1
ATOM 2729 C CA . ASN A 1 482 ? 137.833 134.786 106.820 1.00 35.04 482 ASN A CA 1
ATOM 2730 C C . ASN A 1 482 ? 137.000 134.809 105.551 1.00 35.04 482 ASN A C 1
ATOM 2731 O O . ASN A 1 482 ? 136.839 133.800 104.873 1.00 35.04 482 ASN A O 1
ATOM 2736 N N . PHE A 1 483 ? 136.434 135.973 105.241 1.00 32.19 483 PHE A N 1
ATOM 2737 C CA . PHE A 1 483 ? 135.453 136.056 104.168 1.00 32.19 483 PHE A CA 1
ATOM 2738 C C . PHE A 1 483 ? 136.055 135.781 102.802 1.00 32.19 483 PHE A C 1
ATOM 2739 O O . PHE A 1 483 ? 135.309 135.522 101.855 1.00 32.19 483 PHE A O 1
ATOM 2747 N N . LEU A 1 484 ? 137.378 135.815 102.677 1.00 34.49 484 LEU A N 1
ATOM 2748 C CA . LEU A 1 484 ? 138.010 135.470 101.414 1.00 34.49 484 LEU A CA 1
ATOM 2749 C C . LEU A 1 484 ? 138.215 133.972 101.256 1.00 34.49 484 LEU A C 1
ATOM 2750 O O . LEU A 1 484 ? 138.463 133.509 100.140 1.00 34.49 484 LEU A O 1
ATOM 2755 N N . CYS A 1 485 ? 138.126 133.207 102.342 1.00 36.00 485 CYS A N 1
ATOM 2756 C CA . CYS A 1 485 ? 138.066 131.748 102.292 1.00 36.00 485 CYS A CA 1
ATOM 2757 C C . CYS A 1 485 ? 136.959 131.326 103.246 1.00 36.00 485 CYS A C 1
ATOM 2758 O O . CYS A 1 485 ? 137.216 130.988 104.402 1.00 36.00 485 CYS A O 1
ATOM 2761 N N . ALA A 1 486 ? 135.727 131.324 102.753 1.00 35.27 486 ALA A N 1
ATOM 2762 C CA . ALA A 1 486 ? 134.573 130.944 103.561 1.00 35.27 486 ALA A CA 1
ATOM 2763 C C . ALA A 1 486 ? 133.552 130.368 102.592 1.00 35.27 486 ALA A C 1
ATOM 2764 O O . ALA A 1 486 ? 132.827 131.118 101.936 1.00 35.27 486 ALA A O 1
ATOM 2766 N N . HIS A 1 487 ? 133.510 129.047 102.501 1.00 35.59 487 HIS A N 1
ATOM 2767 C CA . HIS A 1 487 ? 132.723 128.386 101.482 1.00 35.59 487 HIS A CA 1
ATOM 2768 C C . HIS A 1 487 ? 131.472 127.801 102.101 1.00 35.59 487 HIS A C 1
ATOM 2769 O O . HIS A 1 487 ? 131.574 126.974 103.018 1.00 35.59 487 HIS A O 1
ATOM 2776 N N . PRO A 1 488 ? 130.288 128.191 101.645 1.00 37.79 488 PRO A N 1
ATOM 2777 C CA . PRO A 1 488 ? 129.061 127.766 102.313 1.00 37.79 488 PRO A CA 1
ATOM 2778 C C . PRO A 1 488 ? 128.626 126.372 101.901 1.00 37.79 488 PRO A C 1
ATOM 2779 O O . PRO A 1 488 ? 128.871 125.913 100.785 1.00 37.79 488 PRO A O 1
ATOM 2783 N N . LEU A 1 489 ? 127.971 125.697 102.838 1.00 38.89 489 LEU A N 1
ATOM 2784 C CA . LEU A 1 489 ? 127.321 124.423 102.555 1.00 38.89 489 LEU A CA 1
ATOM 2785 C C . LEU A 1 489 ? 126.062 124.368 103.403 1.00 38.89 489 LEU A C 1
ATOM 2786 O O . LEU A 1 489 ? 126.145 124.223 104.623 1.00 38.89 489 LEU A O 1
ATOM 2791 N N . GLY A 1 490 ? 124.908 124.487 102.761 1.00 44.49 490 GLY A N 1
ATOM 2792 C CA . GLY A 1 490 ? 123.670 124.534 103.514 1.00 44.49 490 GLY A CA 1
ATOM 2793 C C . GLY A 1 490 ? 123.603 125.812 104.319 1.00 44.49 490 GLY A C 1
ATOM 2794 O O . GLY A 1 490 ? 123.770 126.915 103.789 1.00 44.49 490 GLY A O 1
ATOM 2795 N N . VAL A 1 491 ? 123.367 125.672 105.625 1.00 47.18 491 VAL A N 1
ATOM 2796 C CA . VAL A 1 491 ? 123.281 126.834 106.503 1.00 47.18 491 VAL A CA 1
ATOM 2797 C C . VAL A 1 491 ? 124.633 127.276 107.036 1.00 47.18 491 VAL A C 1
ATOM 2798 O O . VAL A 1 491 ? 124.727 128.362 107.627 1.00 47.18 491 VAL A O 1
ATOM 2802 N N . LEU A 1 492 ? 125.681 126.479 106.853 1.00 42.67 492 LEU A N 1
ATOM 2803 C CA . LEU A 1 492 ? 127.011 126.856 107.304 1.00 42.67 492 LEU A CA 1
ATOM 2804 C C . LEU A 1 492 ? 127.624 127.848 106.331 1.00 42.67 492 LEU A C 1
ATOM 2805 O O . LEU A 1 492 ? 127.699 127.581 105.130 1.00 42.67 492 LEU A O 1
ATOM 2810 N N . SER A 1 493 ? 128.069 128.990 106.848 1.00 41.12 493 SER A N 1
ATOM 2811 C CA . SER A 1 493 ? 128.651 130.004 105.981 1.00 41.12 493 SER A CA 1
ATOM 2812 C C . SER A 1 493 ? 130.101 129.707 105.641 1.00 41.12 493 SER A C 1
ATOM 2813 O O . SER A 1 493 ? 130.575 130.115 104.578 1.00 41.12 493 SER A O 1
ATOM 2816 N N . ALA A 1 494 ? 130.818 129.008 106.517 1.00 37.54 494 ALA A N 1
ATOM 2817 C CA . ALA A 1 494 ? 132.210 128.626 106.283 1.00 37.54 494 ALA A CA 1
ATOM 2818 C C . ALA A 1 494 ? 132.332 127.136 106.567 1.00 37.54 494 ALA A C 1
ATOM 2819 O O . ALA A 1 494 ? 132.723 126.736 107.662 1.00 37.54 494 ALA A O 1
ATOM 2821 N N . PHE A 1 495 ? 132.023 126.316 105.566 1.00 36.87 495 PHE A N 1
ATOM 2822 C CA . PHE A 1 495 ? 132.052 124.873 105.760 1.00 36.87 495 PHE A CA 1
ATOM 2823 C C . PHE A 1 495 ? 133.476 124.347 105.855 1.00 36.87 495 PHE A C 1
ATOM 2824 O O . PHE A 1 495 ? 133.711 123.319 106.495 1.00 36.87 495 PHE A O 1
ATOM 2832 N N . ASN A 1 496 ? 134.438 125.035 105.240 1.00 35.65 496 ASN A N 1
ATOM 2833 C CA . ASN A 1 496 ? 135.819 124.574 105.298 1.00 35.65 496 ASN A CA 1
ATOM 2834 C C . ASN A 1 496 ? 136.382 124.660 106.708 1.00 35.65 496 ASN A C 1
ATOM 2835 O O . ASN A 1 496 ? 137.190 123.816 107.101 1.00 35.65 496 ASN A O 1
ATOM 2840 N N . ASN A 1 497 ? 135.953 125.651 107.487 1.00 37.37 497 ASN A N 1
ATOM 2841 C CA . ASN A 1 497 ? 136.452 125.795 108.847 1.00 37.37 497 ASN A CA 1
ATOM 2842 C C . ASN A 1 497 ? 135.939 124.691 109.757 1.00 37.37 497 ASN A C 1
ATOM 2843 O O . ASN A 1 497 ? 136.613 124.325 110.723 1.00 37.37 497 ASN A O 1
ATOM 2848 N N . ILE A 1 498 ? 134.752 124.159 109.479 1.00 36.15 498 ILE A N 1
ATOM 2849 C CA . ILE A 1 498 ? 134.263 123.005 110.222 1.00 36.15 498 ILE A CA 1
ATOM 2850 C C . ILE A 1 498 ? 134.908 121.725 109.712 1.00 36.15 498 ILE A C 1
ATOM 2851 O O . ILE A 1 498 ? 135.254 120.838 110.496 1.00 36.15 498 ILE A O 1
ATOM 2856 N N . LEU A 1 499 ? 135.096 121.612 108.399 1.00 37.18 499 LEU A N 1
ATOM 2857 C CA . LEU A 1 499 ? 135.658 120.390 107.839 1.00 37.18 499 LEU A CA 1
ATOM 2858 C C . LEU A 1 499 ? 137.117 120.204 108.228 1.00 37.18 499 LEU A C 1
ATOM 2859 O O . LEU A 1 499 ? 137.579 119.067 108.355 1.00 37.18 499 LEU A O 1
ATOM 2864 N N . SER A 1 500 ? 137.858 121.294 108.422 1.00 36.09 500 SER A N 1
ATOM 2865 C CA . SER A 1 500 ? 139.261 121.172 108.792 1.00 36.09 500 SER A CA 1
ATOM 2866 C C . SER A 1 500 ? 139.458 120.623 110.197 1.00 36.09 500 SER A C 1
ATOM 2867 O O . SER A 1 500 ? 140.579 120.237 110.537 1.00 36.09 500 SER A O 1
ATOM 2870 N N . ASN A 1 501 ? 138.412 120.574 111.012 1.00 37.42 501 ASN A N 1
ATOM 2871 C CA . ASN A 1 501 ? 138.483 120.007 112.349 1.00 37.42 501 ASN A CA 1
ATOM 2872 C C . ASN A 1 501 ? 138.275 118.504 112.362 1.00 37.42 501 ASN A C 1
ATOM 2873 O O . ASN A 1 501 ? 138.148 117.918 113.437 1.00 37.42 501 ASN A O 1
ATOM 2878 N N . LEU A 1 502 ? 138.232 117.871 111.194 1.00 40.81 502 LEU A N 1
ATOM 2879 C CA . LEU A 1 502 ? 138.020 116.433 111.130 1.00 40.81 502 LEU A CA 1
ATOM 2880 C C . LEU A 1 502 ? 139.229 115.665 111.639 1.00 40.81 502 LEU A C 1
ATOM 2881 O O . LEU A 1 502 ? 139.089 114.535 112.125 1.00 40.81 502 LEU A O 1
ATOM 2886 N N . GLY A 1 503 ? 140.416 116.255 111.530 1.00 41.51 503 GLY A N 1
ATOM 2887 C CA . GLY A 1 503 ? 141.614 115.565 111.963 1.00 41.51 503 GLY A CA 1
ATOM 2888 C C . GLY A 1 503 ? 141.645 115.334 113.457 1.00 41.51 503 GLY A C 1
ATOM 2889 O O . GLY A 1 503 ? 142.109 114.294 113.916 1.00 41.51 503 GLY A O 1
ATOM 2890 N N . HIS A 1 504 ? 141.148 116.294 114.233 1.00 41.68 504 HIS A N 1
ATOM 2891 C CA . HIS A 1 504 ? 141.085 116.110 115.676 1.00 41.68 504 HIS A CA 1
ATOM 2892 C C . HIS A 1 504 ? 140.257 114.886 116.029 1.00 41.68 504 HIS A C 1
ATOM 2893 O O . HIS A 1 504 ? 140.695 114.033 116.802 1.00 41.68 504 HIS A O 1
ATOM 2900 N N . VAL A 1 505 ? 139.066 114.771 115.447 1.00 42.33 505 VAL A N 1
ATOM 2901 C CA . VAL A 1 505 ? 138.184 113.649 115.754 1.00 42.33 505 VAL A CA 1
ATOM 2902 C C . VAL A 1 505 ? 138.806 112.336 115.294 1.00 42.33 505 VAL A C 1
ATOM 2903 O O . VAL A 1 505 ? 138.868 111.358 116.051 1.00 42.33 505 VAL A O 1
ATOM 2907 N N . LEU A 1 506 ? 139.293 112.296 114.054 1.00 43.74 506 LEU A N 1
ATOM 2908 C CA . LEU A 1 506 ? 139.821 111.044 113.524 1.00 43.74 506 LEU A CA 1
ATOM 2909 C C . LEU A 1 506 ? 141.068 110.592 114.276 1.00 43.74 506 LEU A C 1
ATOM 2910 O O . LEU A 1 506 ? 141.211 109.406 114.594 1.00 43.74 506 LEU A O 1
ATOM 2915 N N . LEU A 1 507 ? 141.974 111.516 114.593 1.00 43.29 507 LEU A N 1
ATOM 2916 C CA . LEU A 1 507 ? 143.200 111.141 115.278 1.00 43.29 507 LEU A CA 1
ATOM 2917 C C . LEU A 1 507 ? 142.970 110.877 116.757 1.00 43.29 507 LEU A C 1
ATOM 2918 O O . LEU A 1 507 ? 143.658 110.035 117.338 1.00 43.29 507 LEU A O 1
ATOM 2923 N N . GLY A 1 508 ? 142.005 111.552 117.382 1.00 45.25 508 GLY A N 1
ATOM 2924 C CA . GLY A 1 508 ? 141.629 111.186 118.733 1.00 45.25 508 GLY A CA 1
ATOM 2925 C C . GLY A 1 508 ? 141.073 109.781 118.803 1.00 45.25 508 GLY A C 1
ATOM 2926 O O . GLY A 1 508 ? 141.395 109.021 119.716 1.00 45.25 508 GLY A O 1
ATOM 2927 N N . PHE A 1 509 ? 140.256 109.403 117.819 1.00 47.36 509 PHE A N 1
ATOM 2928 C CA . PHE A 1 509 ? 139.753 108.037 117.785 1.00 47.36 509 PHE A CA 1
ATOM 2929 C C . PHE A 1 509 ? 140.870 107.036 117.518 1.00 47.36 509 PHE A C 1
ATOM 2930 O O . PHE A 1 509 ? 140.888 105.950 118.106 1.00 47.36 509 PHE A O 1
ATOM 2938 N N . LEU A 1 510 ? 141.808 107.373 116.634 1.00 45.84 510 LEU A N 1
ATOM 2939 C CA . LEU A 1 510 ? 142.924 106.467 116.383 1.00 45.84 510 LEU A CA 1
ATOM 2940 C C . LEU A 1 510 ? 143.773 106.275 117.632 1.00 45.84 510 LEU A C 1
ATOM 2941 O O . LEU A 1 510 ? 144.223 105.160 117.925 1.00 45.84 510 LEU A O 1
ATOM 2946 N N . PHE A 1 511 ? 143.998 107.347 118.390 1.00 45.52 511 PHE A N 1
ATOM 2947 C CA . PHE A 1 511 ? 144.759 107.202 119.623 1.00 45.52 511 PHE A CA 1
ATOM 2948 C C . PHE A 1 511 ? 143.983 106.400 120.656 1.00 45.52 511 PHE A C 1
ATOM 2949 O O . PHE A 1 511 ? 144.574 105.620 121.409 1.00 45.52 511 PHE A O 1
ATOM 2957 N N . LEU A 1 512 ? 142.664 106.585 120.720 1.00 49.88 512 LEU A N 1
ATOM 2958 C CA . LEU A 1 512 ? 141.859 105.764 121.614 1.00 49.88 512 LEU A CA 1
ATOM 2959 C C . LEU A 1 512 ? 141.967 104.292 121.249 1.00 49.88 512 LEU A C 1
ATOM 2960 O O . LEU A 1 512 ? 142.047 103.435 122.130 1.00 49.88 512 LEU A O 1
ATOM 2965 N N . LEU A 1 513 ? 141.990 103.980 119.954 1.00 49.78 513 LEU A N 1
ATOM 2966 C CA . LEU A 1 513 ? 142.159 102.591 119.536 1.00 49.78 513 LEU A CA 1
ATOM 2967 C C . LEU A 1 513 ? 143.528 102.055 119.928 1.00 49.78 513 LEU A C 1
ATOM 2968 O O . LEU A 1 513 ? 143.647 100.907 120.371 1.00 49.78 513 LEU A O 1
ATOM 2973 N N . ILE A 1 514 ? 144.574 102.865 119.767 1.00 50.66 514 ILE A N 1
ATOM 2974 C CA . ILE A 1 514 ? 145.918 102.413 120.122 1.00 50.66 514 ILE A CA 1
ATOM 2975 C C . ILE A 1 514 ? 146.018 102.155 121.621 1.00 50.66 514 ILE A C 1
ATOM 2976 O O . ILE A 1 514 ? 146.561 101.131 122.063 1.00 50.66 514 ILE A O 1
ATOM 2981 N N . VAL A 1 515 ? 145.480 103.069 122.427 1.00 55.18 515 VAL A N 1
ATOM 2982 C CA . VAL A 1 515 ? 145.514 102.900 123.874 1.00 55.18 515 VAL A CA 1
ATOM 2983 C C . VAL A 1 515 ? 144.654 101.717 124.294 1.00 55.18 515 VAL A C 1
ATOM 2984 O O . VAL A 1 515 ? 144.992 100.996 125.235 1.00 55.18 515 VAL A O 1
ATOM 2988 N N . LEU A 1 516 ? 143.539 101.490 123.599 1.00 59.65 516 LEU A N 1
ATOM 2989 C CA . LEU A 1 516 ? 142.693 100.343 123.902 1.00 59.65 516 LEU A CA 1
ATOM 2990 C C . LEU A 1 516 ? 143.413 99.037 123.615 1.00 59.65 516 LEU A C 1
ATOM 2991 O O . LEU A 1 516 ? 143.314 98.087 124.396 1.00 59.65 516 LEU A O 1
ATOM 2996 N N . ARG A 1 517 ? 144.145 98.967 122.505 1.00 61.99 517 ARG A N 1
ATOM 2997 C CA . ARG A 1 517 ? 144.902 97.755 122.220 1.00 61.99 517 ARG A CA 1
ATOM 2998 C C . ARG A 1 517 ? 145.991 97.532 123.257 1.00 61.99 517 ARG A C 1
ATOM 2999 O O . ARG A 1 517 ? 146.215 96.396 123.696 1.00 61.99 517 ARG A O 1
ATOM 3007 N N . ARG A 1 518 ? 146.684 98.600 123.662 1.00 63.29 518 ARG A N 1
ATOM 3008 C CA . ARG A 1 518 ? 147.711 98.449 124.690 1.00 63.29 518 ARG A CA 1
ATOM 3009 C C . ARG A 1 518 ? 147.106 97.997 126.011 1.00 63.29 518 ARG A C 1
ATOM 3010 O O . ARG A 1 518 ? 147.652 97.117 126.685 1.00 63.29 518 ARG A O 1
ATOM 3018 N N . ASP A 1 519 ? 145.973 98.586 126.391 1.00 68.46 519 ASP A N 1
ATOM 3019 C CA . ASP A 1 519 ? 145.283 98.194 127.614 1.00 68.46 519 ASP A CA 1
ATOM 3020 C C . ASP A 1 519 ? 144.847 96.738 127.556 1.00 68.46 519 ASP A C 1
ATOM 3021 O O . ASP A 1 519 ? 144.959 96.010 128.547 1.00 68.46 519 ASP A O 1
ATOM 3026 N N . ILE A 1 520 ? 144.356 96.294 126.402 1.00 72.44 520 ILE A N 1
ATOM 3027 C CA . ILE A 1 520 ? 143.898 94.917 126.274 1.00 72.44 520 ILE A CA 1
ATOM 3028 C C . ILE A 1 520 ? 145.070 93.956 126.400 1.00 72.44 520 ILE A C 1
ATOM 3029 O O . ILE A 1 520 ? 145.010 92.987 127.163 1.00 72.44 520 ILE A O 1
ATOM 3034 N N . LEU A 1 521 ? 146.156 94.210 125.667 1.00 75.18 521 LEU A N 1
ATOM 3035 C CA . LEU A 1 521 ? 147.310 93.320 125.755 1.00 75.18 521 LEU A CA 1
ATOM 3036 C C . LEU A 1 521 ? 147.896 93.304 127.161 1.00 75.18 521 LEU A C 1
ATOM 3037 O O . LEU A 1 521 ? 148.324 92.252 127.650 1.00 75.18 521 LEU A O 1
ATOM 3042 N N . HIS A 1 522 ? 147.914 94.454 127.836 1.00 81.41 522 HIS A N 1
ATOM 3043 C CA . HIS A 1 522 ? 148.455 94.499 129.189 1.00 81.41 522 HIS A CA 1
ATOM 3044 C C . HIS A 1 522 ? 147.579 93.716 130.157 1.00 81.41 522 HIS A C 1
ATOM 3045 O O . HIS A 1 522 ? 148.062 92.817 130.854 1.00 81.41 522 HIS A O 1
ATOM 3052 N N . ARG A 1 523 ? 146.287 94.049 130.218 1.00 83.84 523 ARG A N 1
ATOM 3053 C CA . ARG A 1 523 ? 145.365 93.326 131.085 1.00 83.84 523 ARG A CA 1
ATOM 3054 C C . ARG A 1 523 ? 145.371 91.834 130.789 1.00 83.84 523 ARG A C 1
ATOM 3055 O O . ARG A 1 523 ? 145.163 91.021 131.696 1.00 83.84 523 ARG A O 1
ATOM 3063 N N . ARG A 1 524 ? 145.615 91.453 129.536 1.00 87.44 524 ARG A N 1
ATOM 3064 C CA . ARG A 1 524 ? 145.749 90.042 129.205 1.00 87.44 524 ARG A CA 1
ATOM 3065 C C . ARG A 1 524 ? 147.045 89.468 129.763 1.00 87.44 524 ARG A C 1
ATOM 3066 O O . ARG A 1 524 ? 147.087 88.305 130.179 1.00 87.44 524 ARG A O 1
ATOM 3074 N N . ALA A 1 525 ? 148.114 90.267 129.779 1.00 92.33 525 ALA A N 1
ATOM 3075 C CA . ALA A 1 525 ? 149.398 89.784 130.271 1.00 92.33 525 ALA A CA 1
ATOM 3076 C C . ALA A 1 525 ? 149.412 89.584 131.781 1.00 92.33 525 ALA A C 1
ATOM 3077 O O . ALA A 1 525 ? 150.210 88.782 132.274 1.00 92.33 525 ALA A O 1
ATOM 3079 N N . LEU A 1 526 ? 148.562 90.293 132.525 1.00 93.54 526 LEU A N 1
ATOM 3080 C CA . LEU A 1 526 ? 148.432 90.019 133.952 1.00 93.54 526 LEU A CA 1
ATOM 3081 C C . LEU A 1 526 ? 147.572 88.795 134.215 1.00 93.54 526 LEU A C 1
ATOM 3082 O O . LEU A 1 526 ? 147.691 88.172 135.276 1.00 93.54 526 LEU A O 1
ATOM 3087 N N . GLU A 1 527 ? 146.698 88.442 133.272 1.00 98.72 527 GLU A N 1
ATOM 3088 C CA . GLU A 1 527 ? 145.831 87.292 133.478 1.00 98.72 527 GLU A CA 1
ATOM 3089 C C . GLU A 1 527 ? 146.611 85.993 133.339 1.00 98.72 527 GLU A C 1
ATOM 3090 O O . GLU A 1 527 ? 146.345 85.032 134.069 1.00 98.72 527 GLU A O 1
ATOM 3096 N N . ALA A 1 528 ? 147.589 85.953 132.436 1.00 100.62 528 ALA A N 1
ATOM 3097 C CA . ALA A 1 528 ? 148.513 84.836 132.324 1.00 100.62 528 ALA A CA 1
ATOM 3098 C C . ALA A 1 528 ? 149.693 84.959 133.278 1.00 100.62 528 ALA A C 1
ATOM 3099 O O . ALA A 1 528 ? 150.589 84.110 133.244 1.00 100.62 528 ALA A O 1
ATOM 3101 N N . LYS A 1 529 ? 149.704 85.991 134.126 1.00 103.76 529 LYS A N 1
ATOM 3102 C CA . LYS A 1 529 ? 150.807 86.265 135.050 1.00 103.76 529 LYS A CA 1
ATOM 3103 C C . LYS A 1 529 ? 152.158 86.231 134.340 1.00 103.76 529 LYS A C 1
ATOM 3104 O O . LYS A 1 529 ? 153.124 85.635 134.818 1.00 103.76 529 LYS A O 1
ATOM 3110 N N . ASP A 1 530 ? 152.222 86.872 133.178 1.00 105.29 530 ASP A N 1
ATOM 3111 C CA . ASP A 1 530 ? 153.504 87.088 132.527 1.00 105.29 530 ASP A CA 1
ATOM 3112 C C . ASP A 1 530 ? 154.369 87.958 133.428 1.00 105.29 530 ASP A C 1
ATOM 3113 O O . ASP A 1 530 ? 153.992 89.084 133.766 1.00 105.29 530 ASP A O 1
ATOM 3118 N N . ILE A 1 531 ? 155.523 87.423 133.836 1.00 105.92 531 ILE A N 1
ATOM 3119 C CA . ILE A 1 531 ? 156.353 88.106 134.820 1.00 105.92 531 ILE A CA 1
ATOM 3120 C C . ILE A 1 531 ? 156.851 89.447 134.296 1.00 105.92 531 ILE A C 1
ATOM 3121 O O . ILE A 1 531 ? 157.195 90.331 135.088 1.00 105.92 531 ILE A O 1
ATOM 3126 N N . PHE A 1 532 ? 156.885 89.628 132.974 1.00 105.16 532 PHE A N 1
ATOM 3127 C CA . PHE A 1 532 ? 157.247 90.904 132.369 1.00 105.16 532 PHE A CA 1
ATOM 3128 C C . PHE A 1 532 ? 156.176 91.970 132.540 1.00 105.16 532 PHE A C 1
ATOM 3129 O O . PHE A 1 532 ? 156.405 93.117 132.143 1.00 105.16 532 PHE A O 1
ATOM 3137 N N . ALA A 1 533 ? 155.020 91.631 133.104 1.00 103.10 533 ALA A N 1
ATOM 3138 C CA . ALA A 1 533 ? 153.938 92.584 133.271 1.00 103.10 533 ALA A CA 1
ATOM 3139 C C . ALA A 1 533 ? 153.684 92.978 134.717 1.00 103.10 533 ALA A C 1
ATOM 3140 O O . ALA A 1 533 ? 152.990 93.973 134.952 1.00 103.10 533 ALA A O 1
ATOM 3142 N N . VAL A 1 534 ? 154.220 92.237 135.687 1.00 105.23 534 VAL A N 1
ATOM 3143 C CA . VAL A 1 534 ? 153.973 92.519 137.090 1.00 105.23 534 VAL A CA 1
ATOM 3144 C C . VAL A 1 534 ? 155.197 93.088 137.800 1.00 105.23 534 VAL A C 1
ATOM 3145 O O . VAL A 1 534 ? 155.040 93.900 138.720 1.00 105.23 534 VAL A O 1
ATOM 3149 N N . GLU A 1 535 ? 156.408 92.685 137.412 1.00 103.76 535 GLU A N 1
ATOM 3150 C CA . GLU A 1 535 ? 157.620 93.160 138.063 1.00 103.76 535 GLU A CA 1
ATOM 3151 C C . GLU A 1 535 ? 158.618 93.757 137.079 1.00 103.76 535 GLU A C 1
ATOM 3152 O O . GLU A 1 535 ? 159.759 94.034 137.464 1.00 103.76 535 GLU A O 1
ATOM 3158 N N . TYR A 1 536 ? 158.229 93.952 135.824 1.00 100.89 536 TYR A N 1
ATOM 3159 C CA . TYR A 1 536 ? 159.077 94.582 134.827 1.00 100.89 536 TYR A CA 1
ATOM 3160 C C . TYR A 1 536 ? 158.466 95.906 134.387 1.00 100.89 536 TYR A C 1
ATOM 3161 O O . TYR A 1 536 ? 157.243 96.066 134.359 1.00 100.89 536 TYR A O 1
ATOM 3170 N N . GLY A 1 537 ? 159.333 96.854 134.045 1.00 93.39 537 GLY A N 1
ATOM 3171 C CA . GLY A 1 537 ? 158.907 98.151 133.559 1.00 93.39 537 GLY A CA 1
ATOM 3172 C C . GLY A 1 537 ? 158.129 98.981 134.557 1.00 93.39 537 GLY A C 1
ATOM 3173 O O . GLY A 1 537 ? 157.859 98.538 135.675 1.00 93.39 537 GLY A O 1
ATOM 3174 N N . ILE A 1 538 ? 157.762 100.190 134.158 1.00 86.81 538 ILE A N 1
ATOM 3175 C CA . ILE A 1 538 ? 156.983 101.078 135.028 1.00 86.81 538 ILE A CA 1
ATOM 3176 C C . ILE A 1 538 ? 155.547 100.573 135.105 1.00 86.81 538 ILE A C 1
ATOM 3177 O O . ILE A 1 538 ? 155.018 100.076 134.096 1.00 86.81 538 ILE A O 1
ATOM 3182 N N . PRO A 1 539 ? 154.893 100.641 136.263 1.00 86.21 539 PRO A N 1
ATOM 3183 C CA . PRO A 1 539 ? 153.468 100.302 136.320 1.00 86.21 539 PRO A CA 1
ATOM 3184 C C . PRO A 1 539 ? 152.655 101.210 135.412 1.00 86.21 539 PRO A C 1
ATOM 3185 O O . PRO A 1 539 ? 152.864 102.424 135.366 1.00 86.21 539 PRO A O 1
ATOM 3189 N N . LYS A 1 540 ? 151.716 100.609 134.693 1.00 79.45 540 LYS A N 1
ATOM 3190 C CA . LYS A 1 540 ? 150.973 101.293 133.648 1.00 79.45 540 LYS A CA 1
ATOM 3191 C C . LYS A 1 540 ? 149.582 101.672 134.131 1.00 79.45 540 LYS A C 1
ATOM 3192 O O . LYS A 1 540 ? 148.939 100.919 134.866 1.00 79.45 540 LYS A O 1
ATOM 3198 N N . HIS A 1 541 ? 149.124 102.851 133.717 1.00 72.24 541 HIS A N 1
ATOM 3199 C CA . HIS A 1 541 ? 147.778 103.331 134.033 1.00 72.24 541 HIS A CA 1
ATOM 3200 C C . HIS A 1 541 ? 147.290 104.107 132.813 1.00 72.24 541 HIS A C 1
ATOM 3201 O O . HIS A 1 541 ? 147.566 105.300 132.669 1.00 72.24 541 HIS A O 1
ATOM 3208 N N . PHE A 1 542 ? 146.557 103.421 131.942 1.00 64.75 542 PHE A N 1
ATOM 3209 C CA . PHE A 1 542 ? 146.074 103.997 130.698 1.00 64.75 542 PHE A CA 1
ATOM 3210 C C . PHE A 1 542 ? 144.859 104.885 130.886 1.00 64.75 542 PHE A C 1
ATOM 3211 O O . PHE A 1 542 ? 144.272 105.317 129.894 1.00 64.75 542 PHE A O 1
ATOM 3219 N N . GLY A 1 543 ? 144.463 105.173 132.123 1.00 66.49 543 GLY A N 1
ATOM 3220 C CA . GLY A 1 543 ? 143.253 105.941 132.333 1.00 66.49 543 GLY A CA 1
ATOM 3221 C C . GLY A 1 543 ? 143.353 107.380 131.892 1.00 66.49 543 GLY A C 1
ATOM 3222 O O . GLY A 1 543 ? 142.324 108.031 131.698 1.00 66.49 543 GLY A O 1
ATOM 3223 N N . LEU A 1 544 ? 144.567 107.891 131.728 1.00 58.99 544 LEU A N 1
ATOM 3224 C CA . LEU A 1 544 ? 144.765 109.283 131.363 1.00 58.99 544 LEU A CA 1
ATOM 3225 C C . LEU A 1 544 ? 145.034 109.454 129.873 1.00 58.99 544 LEU A C 1
ATOM 3226 O O . LEU A 1 544 ? 144.713 110.502 129.305 1.00 58.99 544 LEU A O 1
ATOM 3231 N N . PHE A 1 545 ? 145.562 108.419 129.218 1.00 54.16 545 PHE A N 1
ATOM 3232 C CA . PHE A 1 545 ? 145.651 108.420 127.763 1.00 54.16 545 PHE A CA 1
ATOM 3233 C C . PHE A 1 545 ? 144.268 108.396 127.122 1.00 54.16 545 PHE A C 1
ATOM 3234 O O . PHE A 1 545 ? 144.050 109.009 126.068 1.00 54.16 545 PHE A O 1
ATOM 3242 N N . TYR A 1 546 ? 143.327 107.677 127.732 1.00 57.90 546 TYR A N 1
ATOM 3243 C CA . TYR A 1 546 ? 141.949 107.714 127.258 1.00 57.90 546 TYR A CA 1
ATOM 3244 C C . TYR A 1 546 ? 141.391 109.125 127.334 1.00 57.90 546 TYR A C 1
ATOM 3245 O O . TYR A 1 546 ? 140.705 109.583 126.412 1.00 57.90 546 TYR A O 1
ATOM 3254 N N . ALA A 1 547 ? 141.669 109.824 128.433 1.00 54.24 547 ALA A N 1
ATOM 3255 C CA . ALA A 1 547 ? 141.242 111.210 128.554 1.00 54.24 547 ALA A CA 1
ATOM 3256 C C . ALA A 1 547 ? 141.900 112.080 127.494 1.00 54.24 547 ALA A C 1
ATOM 3257 O O . ALA A 1 547 ? 141.270 112.992 126.958 1.00 54.24 547 ALA A O 1
ATOM 3259 N N . MET A 1 548 ? 143.166 111.805 127.172 1.00 49.44 548 MET A N 1
ATOM 3260 C CA . MET A 1 548 ? 143.839 112.537 126.100 1.00 49.44 548 MET A CA 1
ATOM 3261 C C . MET A 1 548 ? 143.106 112.381 124.774 1.00 49.44 548 MET A C 1
ATOM 3262 O O . MET A 1 548 ? 142.831 113.369 124.083 1.00 49.44 548 MET A O 1
ATOM 3267 N N . GLY A 1 549 ? 142.809 111.141 124.389 1.00 49.38 549 GLY A N 1
ATOM 3268 C CA . GLY A 1 549 ? 142.117 110.918 123.126 1.00 49.38 549 GLY A CA 1
ATOM 3269 C C . GLY A 1 549 ? 140.732 111.539 123.094 1.00 49.38 549 GLY A C 1
ATOM 3270 O O . GLY A 1 549 ? 140.339 112.173 122.105 1.00 49.38 549 GLY A O 1
ATOM 3271 N N . ILE A 1 550 ? 139.976 111.375 124.178 1.00 52.60 550 ILE A N 1
ATOM 3272 C CA . ILE A 1 550 ? 138.637 111.949 124.232 1.00 52.60 550 ILE A CA 1
ATOM 3273 C C . ILE A 1 550 ? 138.710 113.468 124.179 1.00 52.60 550 ILE A C 1
ATOM 3274 O O . ILE A 1 550 ? 137.866 114.123 123.559 1.00 52.60 550 ILE A O 1
ATOM 3279 N N . ALA A 1 551 ? 139.731 114.052 124.805 1.00 48.86 551 ALA A N 1
ATOM 3280 C CA . ALA A 1 551 ? 139.868 115.499 124.792 1.00 48.86 551 ALA A CA 1
ATOM 3281 C C . ALA A 1 551 ? 140.270 116.006 123.419 1.00 48.86 551 ALA A C 1
ATOM 3282 O O . ALA A 1 551 ? 139.857 117.097 123.026 1.00 48.86 551 ALA A O 1
ATOM 3284 N N . LEU A 1 552 ? 141.062 115.238 122.673 1.00 43.76 552 LEU A N 1
ATOM 3285 C CA . LEU A 1 552 ? 141.361 115.621 121.298 1.00 43.76 552 LEU A CA 1
ATOM 3286 C C . LEU A 1 552 ? 140.091 115.647 120.456 1.00 43.76 552 LEU A C 1
ATOM 3287 O O . LEU A 1 552 ? 139.836 116.606 119.710 1.00 43.76 552 LEU A O 1
ATOM 3292 N N . MET A 1 553 ? 139.273 114.599 120.571 1.00 46.34 553 MET A N 1
ATOM 3293 C CA . MET A 1 553 ? 138.004 114.593 119.846 1.00 46.34 553 MET A CA 1
ATOM 3294 C C . MET A 1 553 ? 137.123 115.770 120.254 1.00 46.34 553 MET A C 1
ATOM 3295 O O . MET A 1 553 ? 136.526 116.440 119.401 1.00 46.34 553 MET A O 1
ATOM 3300 N N . MET A 1 554 ? 137.040 116.048 121.555 1.00 49.96 554 MET A N 1
ATOM 3301 C CA . MET A 1 554 ? 136.209 117.150 122.020 1.00 49.96 554 MET A CA 1
ATOM 3302 C C . MET A 1 554 ? 136.755 118.497 121.578 1.00 49.96 554 MET A C 1
ATOM 3303 O O . MET A 1 554 ? 135.983 119.434 121.379 1.00 49.96 554 MET A O 1
ATOM 3308 N N . GLN A 1 555 ? 138.072 118.620 121.422 1.00 46.00 555 GLN A N 1
ATOM 3309 C CA . GLN A 1 555 ? 138.636 119.852 120.888 1.00 46.00 555 GLN A CA 1
ATOM 3310 C C . GLN A 1 555 ? 138.223 120.050 119.442 1.00 46.00 555 GLN A C 1
ATOM 3311 O O . GLN A 1 555 ? 137.875 121.163 119.036 1.00 46.00 555 GLN A O 1
ATOM 3317 N N . GLY A 1 556 ? 138.251 118.979 118.651 1.00 43.15 556 GLY A N 1
ATOM 3318 C CA . GLY A 1 556 ? 137.726 119.078 117.299 1.00 43.15 556 GLY A CA 1
ATOM 3319 C C . GLY A 1 556 ? 136.282 119.540 117.275 1.00 43.15 556 GLY A C 1
ATOM 3320 O O . GLY A 1 556 ? 135.914 120.448 116.523 1.00 43.15 556 GLY A O 1
ATOM 3321 N N . VAL A 1 557 ? 135.452 118.938 118.126 1.00 41.54 557 VAL A N 1
ATOM 3322 C CA . VAL A 1 557 ? 134.031 119.286 118.164 1.00 41.54 557 VAL A CA 1
ATOM 3323 C C . VAL A 1 557 ? 133.843 120.742 118.580 1.00 41.54 557 VAL A C 1
ATOM 3324 O O . VAL A 1 557 ? 133.066 121.487 117.972 1.00 41.54 557 VAL A O 1
ATOM 3328 N N . LEU A 1 558 ? 134.556 121.167 119.621 1.00 43.16 558 LEU A N 1
ATOM 3329 C CA . LEU A 1 558 ? 134.386 122.514 120.150 1.00 43.16 558 LEU A CA 1
ATOM 3330 C C . LEU A 1 558 ? 134.873 123.564 119.167 1.00 43.16 558 LEU A C 1
ATOM 3331 O O . LEU A 1 558 ? 134.246 124.617 119.015 1.00 43.16 558 LEU A O 1
ATOM 3336 N N . SER A 1 559 ? 135.983 123.298 118.478 1.00 41.59 559 SER A N 1
ATOM 3337 C CA . SER A 1 559 ? 136.476 124.274 117.521 1.00 41.59 559 SER A CA 1
ATOM 3338 C C . SER A 1 559 ? 135.580 124.340 116.293 1.00 41.59 559 SER A C 1
ATOM 3339 O O . SER A 1 559 ? 135.401 125.419 115.723 1.00 41.59 559 SER A O 1
ATOM 3342 N N . ALA A 1 560 ? 134.971 123.222 115.891 1.00 40.54 560 ALA A N 1
ATOM 3343 C CA . ALA A 1 560 ? 133.978 123.283 114.823 1.00 40.54 560 ALA A CA 1
ATOM 3344 C C . ALA A 1 560 ? 132.781 124.131 115.238 1.00 40.54 560 ALA A C 1
ATOM 3345 O O . ALA A 1 560 ? 132.329 125.009 114.488 1.00 40.54 560 ALA A O 1
ATOM 3347 N N . CYS A 1 561 ? 132.257 123.884 116.441 1.00 44.41 561 CYS A N 1
ATOM 3348 C CA . CYS A 1 561 ? 131.140 124.678 116.939 1.00 44.41 561 CYS A CA 1
ATOM 3349 C C . CYS A 1 561 ? 131.493 126.157 116.984 1.00 44.41 561 CYS A C 1
ATOM 3350 O O . CYS A 1 561 ? 130.666 127.009 116.653 1.00 44.41 561 CYS A O 1
ATOM 3353 N N . TYR A 1 562 ? 132.720 126.481 117.388 1.00 41.83 562 TYR A N 1
ATOM 3354 C CA . TYR A 1 562 ? 133.156 127.872 117.380 1.00 41.83 562 TYR A CA 1
ATOM 3355 C C . TYR A 1 562 ? 133.164 128.438 115.969 1.00 41.83 562 TYR A C 1
ATOM 3356 O O . TYR A 1 562 ? 132.700 129.558 115.738 1.00 41.83 562 TYR A O 1
ATOM 3365 N N . HIS A 1 563 ? 133.685 127.677 115.011 1.00 38.74 563 HIS A N 1
ATOM 3366 C CA . HIS A 1 563 ? 133.795 128.183 113.653 1.00 38.74 563 HIS A CA 1
ATOM 3367 C C . HIS A 1 563 ? 132.464 128.229 112.927 1.00 38.74 563 HIS A C 1
ATOM 3368 O O . HIS A 1 563 ? 132.419 128.731 111.802 1.00 38.74 563 HIS A O 1
ATOM 3375 N N . VAL A 1 564 ? 131.387 127.720 113.526 1.00 43.59 564 VAL A N 1
ATOM 3376 C CA . VAL A 1 564 ? 130.066 127.983 112.958 1.00 43.59 564 VAL A CA 1
ATOM 3377 C C . VAL A 1 564 ? 129.803 129.485 112.893 1.00 43.59 564 VAL A C 1
ATOM 3378 O O . VAL A 1 564 ? 129.263 129.992 111.905 1.00 43.59 564 VAL A O 1
ATOM 3382 N N . CYS A 1 565 ? 130.189 130.222 113.933 1.00 46.18 565 CYS A N 1
ATOM 3383 C CA . CYS A 1 565 ? 130.133 131.681 113.903 1.00 46.18 565 CYS A CA 1
ATOM 3384 C C . CYS A 1 565 ? 131.106 132.278 114.911 1.00 46.18 565 CYS A C 1
ATOM 3385 O O . CYS A 1 565 ? 130.762 132.429 116.087 1.00 46.18 565 CYS A O 1
ATOM 3388 N N . PRO A 1 566 ? 132.320 132.639 114.497 1.00 43.14 566 PRO A N 1
ATOM 3389 C CA . PRO A 1 566 ? 133.298 133.180 115.448 1.00 43.14 566 PRO A CA 1
ATOM 3390 C C . PRO A 1 566 ? 133.014 134.642 115.757 1.00 43.14 566 PRO A C 1
ATOM 3391 O O . PRO A 1 566 ? 132.827 135.455 114.851 1.00 43.14 566 PRO A O 1
ATOM 3395 N N . ASN A 1 567 ? 132.984 134.976 117.040 1.00 48.67 567 ASN A N 1
ATOM 3396 C CA . ASN A 1 567 ? 132.815 136.357 117.470 1.00 48.67 567 ASN A CA 1
ATOM 3397 C C . ASN A 1 567 ? 133.350 136.486 118.890 1.00 48.67 567 ASN A C 1
ATOM 3398 O O . ASN A 1 567 ? 134.059 135.607 119.388 1.00 48.67 567 ASN A O 1
ATOM 3403 N N . TYR A 1 568 ? 133.002 137.592 119.543 1.00 56.61 568 TYR A N 1
ATOM 3404 C CA . TYR A 1 568 ? 133.605 137.936 120.823 1.00 56.61 568 TYR A CA 1
ATOM 3405 C C . TYR A 1 568 ? 133.041 137.118 121.976 1.00 56.61 568 TYR A C 1
ATOM 3406 O O . TYR A 1 568 ? 133.744 136.889 122.963 1.00 56.61 568 TYR A O 1
ATOM 3415 N N . SER A 1 569 ? 131.787 136.683 121.891 1.00 54.96 569 SER A N 1
ATOM 3416 C CA . SER A 1 569 ? 131.178 135.882 122.941 1.00 54.96 569 SER A CA 1
ATOM 3417 C C . SER A 1 569 ? 131.513 134.409 122.811 1.00 54.96 569 SER A C 1
ATOM 3418 O O . SER A 1 569 ? 130.837 133.569 123.411 1.00 54.96 569 SER A O 1
ATOM 3421 N N . ASN A 1 570 ? 132.537 134.081 122.035 1.00 51.31 570 ASN A N 1
ATOM 3422 C CA . ASN A 1 570 ? 132.743 132.724 121.571 1.00 51.31 570 ASN A CA 1
ATOM 3423 C C . ASN A 1 570 ? 134.205 132.308 121.561 1.00 51.31 570 ASN A C 1
ATOM 3424 O O . ASN A 1 570 ? 134.482 131.118 121.403 1.00 51.31 570 ASN A O 1
ATOM 3429 N N . PHE A 1 571 ? 135.141 133.238 121.759 1.00 52.68 571 PHE A N 1
ATOM 3430 C CA . PHE A 1 571 ? 136.506 133.062 121.272 1.00 52.68 571 PHE A CA 1
ATOM 3431 C C . PHE A 1 571 ? 137.202 131.869 121.913 1.00 52.68 571 PHE A C 1
ATOM 3432 O O . PHE A 1 571 ? 137.913 131.119 121.232 1.00 52.68 571 PHE A O 1
ATOM 3440 N N . GLN A 1 572 ? 137.006 131.669 123.215 1.00 50.82 572 GLN A N 1
ATOM 3441 C CA . GLN A 1 572 ? 137.788 130.667 123.927 1.00 50.82 572 GLN A CA 1
ATOM 3442 C C . GLN A 1 572 ? 137.574 129.275 123.357 1.00 50.82 572 GLN A C 1
ATOM 3443 O O . GLN A 1 572 ? 138.477 128.440 123.415 1.00 50.82 572 GLN A O 1
ATOM 3449 N N . PHE A 1 573 ? 136.418 129.017 122.758 1.00 49.63 573 PHE A N 1
ATOM 3450 C CA . PHE A 1 573 ? 136.149 127.683 122.248 1.00 49.63 573 PHE A CA 1
ATOM 3451 C C . PHE A 1 573 ? 136.992 127.326 121.041 1.00 49.63 573 PHE A C 1
ATOM 3452 O O . PHE A 1 573 ? 136.920 126.185 120.585 1.00 49.63 573 PHE A O 1
ATOM 3460 N N . ASP A 1 574 ? 137.791 128.250 120.515 1.00 46.00 574 ASP A N 1
ATOM 3461 C CA . ASP A 1 574 ? 138.687 127.881 119.428 1.00 46.00 574 ASP A CA 1
ATOM 3462 C C . ASP A 1 574 ? 139.861 127.056 119.936 1.00 46.00 574 ASP A C 1
ATOM 3463 O O . ASP A 1 574 ? 140.244 126.064 119.307 1.00 46.00 574 ASP A O 1
ATOM 3468 N N . THR A 1 575 ? 140.445 127.442 121.072 1.00 50.05 575 THR A N 1
ATOM 3469 C CA . THR A 1 575 ? 141.647 126.778 121.555 1.00 50.05 575 THR A CA 1
ATOM 3470 C C . THR A 1 575 ? 141.657 126.453 123.042 1.00 50.05 575 THR A C 1
ATOM 3471 O O . THR A 1 575 ? 142.650 125.895 123.511 1.00 50.05 575 THR A O 1
ATOM 3475 N N . SER A 1 576 ? 140.601 126.761 123.798 1.00 50.29 576 SER A N 1
ATOM 3476 C CA . SER A 1 576 ? 140.690 126.619 125.249 1.00 50.29 576 SER A CA 1
ATOM 3477 C C . SER A 1 576 ? 140.800 125.168 125.682 1.00 50.29 576 SER A C 1
ATOM 3478 O O . SER A 1 576 ? 141.479 124.871 126.667 1.00 50.29 576 SER A O 1
ATOM 3481 N N . PHE A 1 577 ? 140.147 124.253 124.976 1.00 50.73 577 PHE A N 1
ATOM 3482 C CA . PHE A 1 577 ? 140.223 122.864 125.393 1.00 50.73 577 PHE A CA 1
ATOM 3483 C C . PHE A 1 577 ? 141.623 122.302 125.214 1.00 50.73 577 PHE A C 1
ATOM 3484 O O . PHE A 1 577 ? 141.984 121.340 125.896 1.00 50.73 577 PHE A O 1
ATOM 3492 N N . MET A 1 578 ? 142.430 122.907 124.345 1.00 49.14 578 MET A N 1
ATOM 3493 C CA . MET A 1 578 ? 143.826 122.519 124.227 1.00 49.14 578 MET A CA 1
ATOM 3494 C C . MET A 1 578 ? 144.616 122.818 125.491 1.00 49.14 578 MET A C 1
ATOM 3495 O O . MET A 1 578 ? 145.692 122.244 125.677 1.00 49.14 578 MET A O 1
ATOM 3500 N N . TYR A 1 579 ? 144.127 123.711 126.354 1.00 51.59 579 TYR A N 1
ATOM 3501 C CA . TYR A 1 579 ? 144.686 123.798 127.698 1.00 51.59 579 TYR A CA 1
ATOM 3502 C C . TYR A 1 579 ? 144.505 122.477 128.422 1.00 51.59 579 TYR A C 1
ATOM 3503 O O . TYR A 1 579 ? 145.474 121.880 128.907 1.00 51.59 579 TYR A O 1
ATOM 3512 N N . MET A 1 580 ? 143.262 121.992 128.475 1.00 53.61 580 MET A N 1
ATOM 3513 C CA . MET A 1 580 ? 142.963 120.730 129.138 1.00 53.61 580 MET A CA 1
ATOM 3514 C C . MET A 1 580 ? 143.873 119.625 128.630 1.00 53.61 580 MET A C 1
ATOM 3515 O O . MET A 1 580 ? 144.588 118.983 129.407 1.00 53.61 580 MET A O 1
ATOM 3520 N N . ILE A 1 581 ? 143.876 119.416 127.312 1.00 48.58 581 ILE A N 1
ATOM 3521 C CA . ILE A 1 581 ? 144.773 118.439 126.702 1.00 48.58 581 ILE A CA 1
ATOM 3522 C C . ILE A 1 581 ? 146.188 118.629 127.222 1.00 48.58 581 ILE A C 1
ATOM 3523 O O . ILE A 1 581 ? 146.802 117.697 127.753 1.00 48.58 581 ILE A O 1
ATOM 3528 N N . ALA A 1 582 ? 146.707 119.855 127.119 1.00 50.85 582 ALA A N 1
ATOM 3529 C CA . ALA A 1 582 ? 148.062 120.120 127.585 1.00 50.85 582 ALA A CA 1
ATOM 3530 C C . ALA A 1 582 ? 148.219 119.706 129.038 1.00 50.85 582 ALA A C 1
ATOM 3531 O O . ALA A 1 582 ? 149.147 118.968 129.388 1.00 50.85 582 ALA A O 1
ATOM 3533 N N . GLY A 1 583 ? 147.283 120.129 129.891 1.00 51.08 583 GLY A N 1
ATOM 3534 C CA . GLY A 1 583 ? 147.316 119.699 131.276 1.00 51.08 583 GLY A CA 1
ATOM 3535 C C . GLY A 1 583 ? 147.355 118.194 131.402 1.0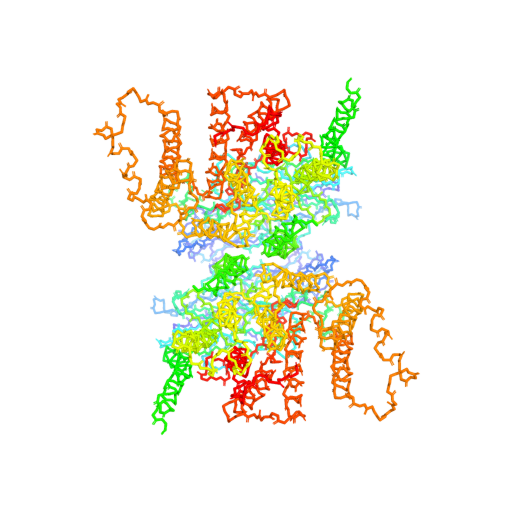0 51.08 583 GLY A C 1
ATOM 3536 O O . GLY A 1 583 ? 148.232 117.636 132.066 1.00 51.08 583 GLY A O 1
ATOM 3537 N N . LEU A 1 584 ? 146.440 117.511 130.708 1.00 50.78 584 LEU A N 1
ATOM 3538 C CA . LEU A 1 584 ? 146.379 116.059 130.798 1.00 50.78 584 LEU A CA 1
ATOM 3539 C C . LEU A 1 584 ? 147.689 115.423 130.376 1.00 50.78 584 LEU A C 1
ATOM 3540 O O . LEU A 1 584 ? 148.031 114.338 130.851 1.00 50.78 584 LEU A O 1
ATOM 3545 N N . CYS A 1 585 ? 148.438 116.080 129.494 1.00 52.53 585 CYS A N 1
ATOM 3546 C CA . CYS A 1 585 ? 149.730 115.533 129.112 1.00 52.53 585 CYS A CA 1
ATOM 3547 C C . CYS A 1 585 ? 150.765 115.777 130.196 1.00 52.53 585 CYS A C 1
ATOM 3548 O O . CYS A 1 585 ? 151.497 114.857 130.574 1.00 52.53 585 CYS A O 1
ATOM 3551 N N . MET A 1 586 ? 150.814 116.996 130.735 1.00 56.79 586 MET A N 1
ATOM 3552 C CA . MET A 1 586 ? 151.819 117.303 131.746 1.00 56.79 586 MET A CA 1
ATOM 3553 C C . MET A 1 586 ? 151.613 116.452 132.989 1.00 56.79 586 MET A C 1
ATOM 3554 O O . MET A 1 586 ? 152.572 115.904 133.542 1.00 56.79 586 MET A O 1
ATOM 3559 N N . LEU A 1 587 ? 150.360 116.303 133.421 1.00 60.11 587 LEU A N 1
ATOM 3560 C CA . LEU A 1 587 ? 150.053 115.383 134.507 1.00 60.11 587 LEU A CA 1
ATOM 3561 C C . LEU A 1 587 ? 150.567 113.983 134.207 1.00 60.11 587 LEU A C 1
ATOM 3562 O O . LEU A 1 587 ? 151.144 113.326 135.079 1.00 60.11 587 LEU A O 1
ATOM 3567 N N . LYS A 1 588 ? 150.398 113.519 132.968 1.00 59.61 588 LYS A N 1
ATOM 3568 C CA . LYS A 1 588 ? 150.880 112.187 132.626 1.00 59.61 588 LYS A CA 1
ATOM 3569 C C . LYS A 1 588 ? 152.398 112.122 132.641 1.00 59.61 588 LYS A C 1
ATOM 3570 O O . LYS A 1 588 ? 152.967 111.050 132.869 1.00 59.61 588 LYS A O 1
ATOM 3576 N N . LEU A 1 589 ? 153.072 113.245 132.397 1.00 62.53 589 LEU A N 1
ATOM 3577 C CA . LEU A 1 589 ? 154.517 113.257 132.561 1.00 62.53 589 LEU A CA 1
ATOM 3578 C C . LEU A 1 589 ? 154.904 113.095 134.019 1.00 62.53 589 LEU A C 1
ATOM 3579 O O . LEU A 1 589 ? 155.966 112.544 134.321 1.00 62.53 589 LEU A O 1
ATOM 3584 N N . TYR A 1 590 ? 154.064 113.573 134.934 1.00 75.09 590 TYR A N 1
ATOM 3585 C CA . TYR A 1 590 ? 154.378 113.445 136.349 1.00 75.09 590 TYR A CA 1
ATOM 3586 C C . TYR A 1 590 ? 154.147 112.020 136.830 1.00 75.09 590 TYR A C 1
ATOM 3587 O O . TYR A 1 590 ? 155.056 111.376 137.361 1.00 75.09 590 TYR A O 1
ATOM 3596 N N . GLN A 1 591 ? 152.939 111.504 136.623 1.00 73.49 591 GLN A N 1
ATOM 3597 C CA . GLN A 1 591 ? 152.542 110.201 137.134 1.00 73.49 591 GLN A CA 1
ATOM 3598 C C . GLN A 1 591 ? 153.249 109.037 136.458 1.00 73.49 591 GLN A C 1
ATOM 3599 O O . GLN A 1 591 ? 153.016 107.893 136.855 1.00 73.49 591 GLN A O 1
ATOM 3605 N N . THR A 1 592 ? 154.093 109.273 135.459 1.00 73.23 592 THR A N 1
ATOM 3606 C CA . THR A 1 592 ? 154.794 108.162 134.832 1.00 73.23 592 THR A CA 1
ATOM 3607 C C . THR A 1 592 ? 155.941 107.648 135.687 1.00 73.23 592 THR A C 1
ATOM 3608 O O . THR A 1 592 ? 156.385 106.514 135.489 1.00 73.23 592 THR A O 1
ATOM 3612 N N . ARG A 1 593 ? 156.434 108.456 136.620 1.00 76.71 593 ARG A N 1
ATOM 3613 C CA . ARG A 1 593 ? 157.461 108.030 137.554 1.00 76.71 593 ARG A CA 1
ATOM 3614 C C . ARG A 1 593 ? 157.068 108.237 139.006 1.00 76.71 593 ARG A C 1
ATOM 3615 O O . ARG A 1 593 ? 157.763 107.734 139.896 1.00 76.71 593 ARG A O 1
ATOM 3623 N N . HIS A 1 594 ? 155.985 108.961 139.272 1.00 80.25 594 HIS A N 1
ATOM 3624 C CA . HIS A 1 594 ? 155.424 109.116 140.611 1.00 80.25 594 HIS A CA 1
ATOM 3625 C C . HIS A 1 594 ? 154.005 108.559 140.602 1.00 80.25 594 HIS A C 1
ATOM 3626 O O . HIS A 1 594 ? 153.031 109.301 140.767 1.00 80.25 594 HIS A O 1
ATOM 3633 N N . PRO A 1 595 ? 153.856 107.246 140.416 1.00 85.53 595 PRO A N 1
ATOM 3634 C CA . PRO A 1 595 ? 152.542 106.708 140.029 1.00 85.53 595 PRO A CA 1
ATOM 3635 C C . PRO A 1 595 ? 151.504 106.739 141.130 1.00 85.53 595 PRO A C 1
ATOM 3636 O O . PRO A 1 595 ? 150.327 106.980 140.838 1.00 85.53 595 PRO A O 1
ATOM 3640 N N . ASP A 1 596 ? 151.889 106.514 142.383 1.00 90.19 596 ASP A N 1
ATOM 3641 C CA . ASP A 1 596 ? 150.903 106.434 143.454 1.00 90.19 596 ASP A CA 1
ATOM 3642 C C . ASP A 1 596 ? 150.540 107.814 143.985 1.00 90.19 596 ASP A C 1
ATOM 3643 O O . ASP A 1 596 ? 150.589 108.054 145.195 1.00 90.19 596 ASP A O 1
ATOM 3648 N N . ILE A 1 597 ? 150.174 108.719 143.080 1.00 90.11 597 ILE A N 1
ATOM 3649 C CA . ILE A 1 597 ? 149.687 110.053 143.417 1.00 90.11 597 ILE A CA 1
ATOM 3650 C C . ILE A 1 597 ? 148.593 110.396 142.419 1.00 90.11 597 ILE A C 1
ATOM 3651 O O . ILE A 1 597 ? 148.870 110.572 141.229 1.00 90.11 597 ILE A O 1
ATOM 3656 N N . ASN A 1 598 ? 147.357 110.488 142.896 1.00 91.70 598 ASN A N 1
ATOM 3657 C CA . ASN A 1 598 ? 146.214 110.661 142.012 1.00 91.70 598 ASN A CA 1
ATOM 3658 C C . ASN A 1 598 ? 145.043 111.266 142.774 1.00 91.70 598 ASN A C 1
ATOM 3659 O O . ASN A 1 598 ? 144.675 110.786 143.851 1.00 91.70 598 ASN A O 1
ATOM 3664 N N . ALA A 1 599 ? 144.457 112.3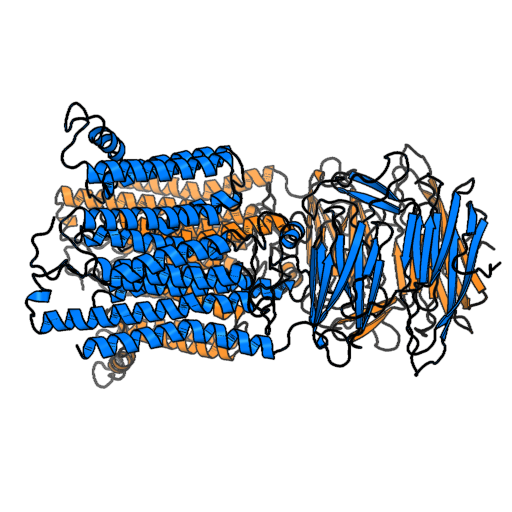25 142.220 1.00 95.31 599 ALA A N 1
ATOM 3665 C CA . ALA A 1 599 ? 143.306 112.983 142.823 1.00 95.31 599 ALA A CA 1
ATOM 3666 C C . ALA A 1 599 ? 142.257 113.291 141.768 1.00 95.31 599 ALA A C 1
ATOM 3667 O O . ALA A 1 599 ? 141.576 114.319 141.841 1.00 95.31 599 ALA A O 1
ATOM 3669 N N . SER A 1 600 ? 142.108 112.406 140.785 1.00 94.72 600 SER A N 1
ATOM 3670 C CA . SER A 1 600 ? 141.320 112.696 139.592 1.00 94.72 600 SER A CA 1
ATOM 3671 C C . SER A 1 600 ? 139.826 112.615 139.909 1.00 94.72 600 SER A C 1
ATOM 3672 O O . SER A 1 600 ? 139.083 111.779 139.391 1.00 94.72 600 SER A O 1
ATOM 3675 N N . ALA A 1 601 ? 139.380 113.527 140.776 1.00 94.03 601 ALA A N 1
ATOM 3676 C CA . ALA A 1 601 ? 137.956 113.770 140.951 1.00 94.03 601 ALA A CA 1
ATOM 3677 C C . ALA A 1 601 ? 137.560 115.161 140.474 1.00 94.03 601 ALA A C 1
ATOM 3678 O O . ALA A 1 601 ? 136.843 115.286 139.482 1.00 94.03 601 ALA A O 1
ATOM 3680 N N . TYR A 1 602 ? 138.051 116.218 141.118 1.00 90.60 602 TYR A N 1
ATOM 3681 C CA . TYR A 1 602 ? 137.766 117.570 140.651 1.00 90.60 602 TYR A CA 1
ATOM 3682 C C . TYR A 1 602 ? 138.935 118.534 140.720 1.00 90.60 602 TYR A C 1
ATOM 3683 O O . TYR A 1 602 ? 138.909 119.536 140.000 1.00 90.60 602 TYR A O 1
ATOM 3692 N N . SER A 1 603 ? 139.955 118.294 141.543 1.00 88.29 603 SER A N 1
ATOM 3693 C CA . SER A 1 603 ? 141.091 119.202 141.538 1.00 88.29 603 SER A CA 1
ATOM 3694 C C . SER A 1 603 ? 141.854 119.123 140.224 1.00 88.29 603 SER A C 1
ATOM 3695 O O . SER A 1 603 ? 142.543 120.082 139.861 1.00 88.29 603 SER A O 1
ATOM 3698 N N . ALA A 1 604 ? 141.731 118.011 139.498 1.00 87.19 604 ALA A N 1
ATOM 3699 C CA . ALA A 1 604 ? 142.361 117.888 138.192 1.00 87.19 604 ALA A CA 1
ATOM 3700 C C . ALA A 1 604 ? 141.639 118.682 137.111 1.00 87.19 604 ALA A C 1
ATOM 3701 O O . ALA A 1 604 ? 142.184 118.847 136.014 1.00 87.19 604 ALA A O 1
ATOM 3703 N N . TYR A 1 605 ? 140.433 119.178 137.391 1.00 80.50 605 TYR A N 1
ATOM 3704 C CA . TYR A 1 605 ? 139.658 119.920 136.409 1.00 80.50 605 TYR A CA 1
ATOM 3705 C C . TYR A 1 605 ? 139.134 121.255 136.914 1.00 80.50 605 TYR A C 1
ATOM 3706 O O . TYR A 1 605 ? 138.799 122.119 136.092 1.00 80.50 605 TYR A O 1
ATOM 3715 N N . ALA A 1 606 ? 139.059 121.460 138.229 1.00 74.86 606 ALA A N 1
ATOM 3716 C CA . ALA A 1 606 ? 138.894 122.813 138.736 1.00 74.86 606 ALA A CA 1
ATOM 3717 C C . ALA A 1 606 ? 140.063 123.695 138.333 1.00 74.86 606 ALA A C 1
ATOM 3718 O O . ALA A 1 606 ? 139.907 124.917 138.258 1.00 74.86 606 ALA A O 1
ATOM 3720 N N . SER A 1 607 ? 141.225 123.097 138.057 1.00 70.17 607 SER A N 1
ATOM 3721 C CA . SER A 1 607 ? 142.327 123.847 137.465 1.00 70.17 607 SER A CA 1
ATOM 3722 C C . SER A 1 607 ? 141.956 124.368 136.084 1.00 70.17 607 SER A C 1
ATOM 3723 O O . SER A 1 607 ? 142.248 125.521 135.746 1.00 70.17 607 SER A O 1
ATOM 3726 N N . PHE A 1 608 ? 141.324 123.527 135.265 1.00 62.10 608 PHE A N 1
ATOM 3727 C CA . PHE A 1 608 ? 140.875 123.984 133.957 1.00 62.10 608 PHE A CA 1
ATOM 3728 C C . PHE A 1 608 ? 139.852 125.098 134.101 1.00 62.10 608 PHE A C 1
ATOM 3729 O O . PHE A 1 608 ? 139.888 126.083 133.356 1.00 62.10 608 PHE A O 1
ATOM 3737 N N . ALA A 1 609 ? 138.937 124.959 135.060 1.00 64.71 609 ALA A N 1
ATOM 3738 C CA . ALA A 1 609 ? 137.972 126.022 135.320 1.00 64.71 609 ALA A CA 1
ATOM 3739 C C . ALA A 1 609 ? 138.669 127.324 135.690 1.00 64.71 609 ALA A C 1
ATOM 3740 O O . ALA A 1 609 ? 138.305 128.394 135.192 1.00 64.71 609 ALA A O 1
ATOM 3742 N N . VAL A 1 610 ? 139.680 127.252 136.556 1.00 63.19 610 VAL A N 1
ATOM 3743 C CA . VAL A 1 610 ? 140.398 128.453 136.973 1.00 63.19 610 VAL A CA 1
ATOM 3744 C C . VAL A 1 610 ? 141.104 129.095 135.787 1.00 63.19 610 VAL A C 1
ATOM 3745 O O . VAL A 1 610 ? 141.097 130.322 135.631 1.00 63.19 610 VAL A O 1
ATOM 3749 N N . VAL A 1 611 ? 141.727 128.278 134.937 1.00 60.99 611 VAL A N 1
ATOM 3750 C CA . VAL A 1 611 ? 142.444 128.807 133.779 1.00 60.99 611 VAL A CA 1
ATOM 3751 C C . VAL A 1 611 ? 141.477 129.478 132.812 1.00 60.99 611 VAL A C 1
ATOM 3752 O O . VAL A 1 611 ? 141.768 130.545 132.260 1.00 60.99 611 VAL A O 1
ATOM 3756 N N . ILE A 1 612 ? 140.308 128.870 132.598 1.00 61.29 612 ILE A N 1
ATOM 3757 C CA . ILE A 1 612 ? 139.307 129.485 131.732 1.00 61.29 612 ILE A CA 1
ATOM 3758 C C . ILE A 1 612 ? 138.826 130.803 132.323 1.00 61.29 612 ILE A C 1
ATOM 3759 O O . ILE A 1 612 ? 138.647 131.789 131.602 1.00 61.29 612 ILE A O 1
ATOM 3764 N N . MET A 1 613 ? 138.596 130.841 133.637 1.00 65.05 613 MET A N 1
ATOM 3765 C CA . MET A 1 613 ? 138.205 132.095 134.275 1.00 65.05 613 MET A CA 1
ATOM 3766 C C . MET A 1 613 ? 139.246 133.169 134.021 1.00 65.05 613 MET A C 1
ATOM 3767 O O . MET A 1 613 ? 138.921 134.281 133.600 1.00 65.05 613 MET A O 1
ATOM 3772 N N . VAL A 1 614 ? 140.508 132.856 134.302 1.00 62.92 614 VAL A N 1
ATOM 3773 C CA . VAL A 1 614 ? 141.575 133.836 134.134 1.00 62.92 614 VAL A CA 1
ATOM 3774 C C . VAL A 1 614 ? 141.620 134.325 132.697 1.00 62.92 614 VAL A C 1
ATOM 3775 O O . VAL A 1 614 ? 141.683 135.528 132.441 1.00 62.92 614 VAL A O 1
ATOM 3779 N N . THR A 1 615 ? 141.558 133.402 131.739 1.00 61.73 615 THR A N 1
ATOM 3780 C CA . THR A 1 615 ? 141.653 133.781 130.333 1.00 61.73 615 THR A CA 1
ATOM 3781 C C . THR A 1 615 ? 140.503 134.690 129.922 1.00 61.73 615 THR A C 1
ATOM 3782 O O . THR A 1 615 ? 140.715 135.749 129.317 1.00 61.73 615 THR A O 1
ATOM 3786 N N . VAL A 1 616 ? 139.275 134.298 130.251 1.00 62.70 616 VAL A N 1
ATOM 3787 C CA . VAL A 1 616 ? 138.115 135.051 129.796 1.00 62.70 616 VAL A CA 1
ATOM 3788 C C . VAL A 1 616 ? 138.067 136.419 130.463 1.00 62.70 616 VAL A C 1
ATOM 3789 O O . VAL A 1 616 ? 137.852 137.440 129.800 1.00 62.70 616 VAL A O 1
ATOM 3793 N N . LEU A 1 617 ? 138.276 136.473 131.780 1.00 66.28 617 LEU A N 1
ATOM 3794 C CA . LEU A 1 617 ? 138.230 137.763 132.457 1.00 66.28 617 LEU A CA 1
ATOM 3795 C C . LEU A 1 617 ? 139.454 138.619 132.169 1.00 66.28 617 LEU A C 1
ATOM 3796 O O . LEU A 1 617 ? 139.412 139.826 132.408 1.00 66.28 617 LEU A O 1
ATOM 3801 N N . GLY A 1 618 ? 140.541 138.034 131.666 1.00 67.18 618 GLY A N 1
ATOM 3802 C CA . GLY A 1 618 ? 141.662 138.842 131.233 1.00 67.18 618 GLY A CA 1
ATOM 3803 C C . GLY A 1 618 ? 141.492 139.375 129.832 1.00 67.18 618 GLY A C 1
ATOM 3804 O O . GLY A 1 618 ? 142.073 140.407 129.486 1.00 67.18 618 GLY A O 1
ATOM 3805 N N . VAL A 1 619 ? 140.712 138.682 129.005 1.00 65.32 619 VAL A N 1
ATOM 3806 C CA . VAL A 1 619 ? 140.351 139.234 127.704 1.00 65.32 619 VAL A CA 1
ATOM 3807 C C . VAL A 1 619 ? 139.308 140.333 127.860 1.00 65.32 619 VAL A C 1
ATOM 3808 O O . VAL A 1 619 ? 139.406 141.393 127.234 1.00 65.32 619 VAL A O 1
ATOM 3812 N N . VAL A 1 620 ? 138.305 140.106 128.704 1.00 68.31 620 VAL A N 1
ATOM 3813 C CA . VAL A 1 620 ? 137.159 141.005 128.768 1.00 68.31 620 VAL A CA 1
ATOM 3814 C C . VAL A 1 620 ? 137.484 142.256 129.573 1.00 68.31 620 VAL A C 1
ATOM 3815 O O . VAL A 1 620 ? 137.181 143.375 129.149 1.00 68.31 620 VAL A O 1
ATOM 3819 N N . PHE A 1 621 ? 138.090 142.096 130.748 1.00 71.08 621 PHE A N 1
ATOM 3820 C CA . PHE A 1 621 ? 138.304 143.221 131.649 1.00 71.08 621 PHE A CA 1
ATOM 3821 C C . PHE A 1 621 ? 139.730 143.756 131.638 1.00 71.08 621 PHE A C 1
ATOM 3822 O O . PHE A 1 621 ? 139.995 144.761 132.302 1.00 71.08 621 PHE A O 1
ATOM 3830 N N . GLY A 1 622 ? 140.644 143.121 130.915 1.00 74.25 622 GLY A N 1
ATOM 3831 C CA . GLY A 1 622 ? 142.032 143.534 130.926 1.00 74.25 622 GLY A CA 1
ATOM 3832 C C . GLY A 1 622 ? 142.667 143.675 129.558 1.00 74.25 622 GLY A C 1
ATOM 3833 O O . GLY A 1 622 ? 143.826 143.285 129.383 1.00 74.25 622 GLY A O 1
ATOM 3834 N N . LYS A 1 623 ? 141.926 144.229 128.591 1.00 78.82 623 LYS A N 1
ATOM 3835 C CA . LYS A 1 623 ? 142.248 144.134 127.168 1.00 78.82 623 LYS A CA 1
ATOM 3836 C C . LYS A 1 623 ? 143.734 144.322 126.895 1.00 78.82 623 LYS A C 1
ATOM 3837 O O . LYS A 1 623 ? 144.418 143.411 126.418 1.00 78.82 623 LYS A O 1
ATOM 3843 N N . ASN A 1 624 ? 144.242 145.504 127.208 1.00 82.99 624 ASN A N 1
ATOM 3844 C CA . ASN A 1 624 ? 145.675 145.749 127.208 1.00 82.99 624 ASN A CA 1
ATOM 3845 C C . ASN A 1 624 ? 146.080 146.522 128.450 1.00 82.99 624 ASN A C 1
ATOM 3846 O O . ASN A 1 624 ? 147.240 146.935 128.553 1.00 82.99 624 ASN A O 1
ATOM 3851 N N . ASP A 1 625 ? 145.151 146.732 129.383 1.00 85.04 625 ASP A N 1
ATOM 3852 C CA . ASP A 1 625 ? 145.387 147.538 130.569 1.00 85.04 625 ASP A CA 1
ATOM 3853 C C . ASP A 1 625 ? 146.638 147.028 131.264 1.00 85.04 625 ASP A C 1
ATOM 3854 O O . ASP A 1 625 ? 146.657 145.908 131.781 1.00 85.04 625 ASP A O 1
ATOM 3859 N N . VAL A 1 626 ? 147.689 147.850 131.263 1.00 83.63 626 VAL A N 1
ATOM 3860 C CA . VAL A 1 626 ? 149.001 147.411 131.709 1.00 83.63 626 VAL A CA 1
ATOM 3861 C C . VAL A 1 626 ? 148.987 146.995 133.172 1.00 83.63 626 VAL A C 1
ATOM 3862 O O . VAL A 1 626 ? 149.867 146.251 133.615 1.00 83.63 626 VAL A O 1
ATOM 3866 N N . TRP A 1 627 ? 147.998 147.450 133.939 1.00 85.44 627 TRP A N 1
ATOM 3867 C CA . TRP A 1 627 ? 147.878 146.994 135.315 1.00 85.44 627 TRP A CA 1
ATOM 3868 C C . TRP A 1 627 ? 147.375 145.561 135.402 1.00 85.44 627 TRP A C 1
ATOM 3869 O O . TRP A 1 627 ? 147.586 144.907 136.427 1.00 85.44 627 TRP A O 1
ATOM 3880 N N . PHE A 1 628 ? 146.719 145.061 134.353 1.00 77.89 628 PHE A N 1
ATOM 3881 C CA . PHE A 1 628 ? 146.373 143.645 134.309 1.00 77.89 628 PHE A CA 1
ATOM 3882 C C . PHE A 1 628 ? 147.579 142.802 133.927 1.00 77.89 628 PHE A C 1
ATOM 3883 O O . PHE A 1 628 ? 147.781 141.709 134.467 1.00 77.89 628 PHE A O 1
ATOM 3891 N N . TRP A 1 629 ? 148.394 143.299 132.997 1.00 77.40 629 TRP A N 1
ATOM 3892 C CA . TRP A 1 629 ? 149.492 142.496 132.478 1.00 77.40 629 TRP A CA 1
ATOM 3893 C C . TRP A 1 629 ? 150.594 142.320 133.509 1.00 77.40 629 TRP A C 1
ATOM 3894 O O . TRP A 1 629 ? 151.197 141.248 133.590 1.00 77.40 629 TRP A O 1
ATOM 3905 N N . VAL A 1 630 ? 150.861 143.342 134.323 1.00 79.12 630 VAL A N 1
ATOM 3906 C CA . VAL A 1 630 ? 151.872 143.175 135.361 1.00 79.12 630 VAL A CA 1
ATOM 3907 C C . VAL A 1 630 ? 151.394 142.195 136.426 1.00 79.12 630 VAL A C 1
ATOM 3908 O O . VAL A 1 630 ? 152.179 141.373 136.918 1.00 79.12 630 VAL A O 1
ATOM 3912 N N . ILE A 1 631 ? 150.105 142.231 136.773 1.00 77.69 631 ILE A N 1
ATOM 3913 C CA . ILE A 1 631 ? 149.577 141.294 137.760 1.00 77.69 631 ILE A CA 1
ATOM 3914 C C . ILE A 1 631 ? 149.651 139.871 137.228 1.00 77.69 631 ILE A C 1
ATOM 3915 O O . ILE A 1 631 ? 150.092 138.946 137.925 1.00 77.69 631 ILE A O 1
ATOM 3920 N N . PHE A 1 632 ? 149.227 139.674 135.978 1.00 74.44 632 PHE A N 1
ATOM 3921 C CA . PHE A 1 632 ? 149.273 138.334 135.411 1.00 74.44 632 PHE A CA 1
ATOM 3922 C C . PHE A 1 632 ? 150.706 137.855 135.243 1.00 74.44 632 PHE A C 1
ATOM 3923 O O . PHE A 1 632 ? 150.984 136.665 135.402 1.00 74.44 632 PHE A O 1
ATOM 3931 N N . SER A 1 633 ? 151.633 138.758 134.920 1.00 76.09 633 SER A N 1
ATOM 3932 C CA . SER A 1 633 ? 153.025 138.352 134.779 1.00 76.09 633 SER A CA 1
ATOM 3933 C C . SER A 1 633 ? 153.614 137.953 136.123 1.00 76.09 633 SER A C 1
ATOM 3934 O O . SER A 1 633 ? 154.404 137.007 136.203 1.00 76.09 633 SER A O 1
ATOM 3937 N N . ALA A 1 634 ? 153.239 138.656 137.190 1.00 77.26 634 ALA A N 1
ATOM 3938 C CA . ALA A 1 634 ? 153.659 138.244 138.524 1.00 77.26 634 ALA A CA 1
ATOM 3939 C C . ALA A 1 634 ? 153.117 136.863 138.859 1.00 77.26 634 ALA A C 1
ATOM 3940 O O . ALA A 1 634 ? 153.855 135.997 139.347 1.00 77.26 634 ALA A O 1
ATOM 3942 N N . ILE A 1 635 ? 151.824 136.641 138.607 1.00 76.24 635 ILE A N 1
ATOM 3943 C CA . ILE A 1 635 ? 151.231 135.329 138.865 1.00 76.24 635 ILE A CA 1
ATOM 3944 C C . ILE A 1 635 ? 151.938 134.250 138.059 1.00 76.24 635 ILE A C 1
ATOM 3945 O O . ILE A 1 635 ? 152.244 133.170 138.572 1.00 76.24 635 ILE A O 1
ATOM 3950 N N . HIS A 1 636 ? 152.216 134.530 136.787 1.00 73.70 636 HIS A N 1
ATOM 3951 C CA . HIS A 1 636 ? 152.864 133.556 135.920 1.00 73.70 636 HIS A CA 1
ATOM 3952 C C . HIS A 1 636 ? 154.255 133.211 136.431 1.00 73.70 636 HIS A C 1
ATOM 3953 O O . HIS A 1 636 ? 154.593 132.035 136.584 1.00 73.70 636 HIS A O 1
ATOM 3960 N N . VAL A 1 637 ? 155.072 134.227 136.711 1.00 77.35 637 VAL A N 1
ATOM 3961 C CA . VAL A 1 637 ? 156.432 133.989 137.176 1.00 77.35 637 VAL A CA 1
ATOM 3962 C C . VAL A 1 637 ? 156.442 133.225 138.490 1.00 77.35 637 VAL A C 1
ATOM 3963 O O . VAL A 1 637 ? 157.195 132.251 138.646 1.00 77.35 637 VAL A O 1
ATOM 3967 N N . LEU A 1 638 ? 155.616 133.630 139.452 1.00 79.16 638 LEU A N 1
ATOM 3968 C CA . LEU A 1 638 ? 155.635 132.956 140.742 1.00 79.16 638 LEU A CA 1
ATOM 3969 C C . LEU A 1 638 ? 155.052 131.553 140.689 1.00 79.16 638 LEU A C 1
ATOM 3970 O O . LEU A 1 638 ? 155.573 130.657 141.360 1.00 79.16 638 LEU A O 1
ATOM 3975 N N . ALA A 1 639 ? 153.989 131.330 139.915 1.00 78.14 639 ALA A N 1
ATOM 3976 C CA . ALA A 1 639 ? 153.482 129.976 139.737 1.00 78.14 639 ALA A CA 1
ATOM 3977 C C . ALA A 1 639 ? 154.528 129.093 139.076 1.00 78.14 639 ALA A C 1
ATOM 3978 O O . ALA A 1 639 ? 154.786 127.973 139.530 1.00 78.14 639 ALA A O 1
ATOM 3980 N N . SER A 1 640 ? 155.156 129.588 138.010 1.00 79.71 640 SER A N 1
ATOM 3981 C CA . SER A 1 640 ? 156.211 128.851 137.338 1.00 79.71 640 SER A CA 1
ATOM 3982 C C . SER A 1 640 ? 157.359 128.499 138.254 1.00 79.71 640 SER A C 1
ATOM 3983 O O . SER A 1 640 ? 157.862 127.380 138.164 1.00 79.71 640 SER A O 1
ATOM 3986 N N . LEU A 1 641 ? 157.782 129.395 139.139 1.00 83.08 641 LEU A N 1
ATOM 3987 C CA . LEU A 1 641 ? 158.871 129.079 140.052 1.00 83.08 641 LEU A CA 1
ATOM 3988 C C . LEU A 1 641 ? 158.445 128.129 141.160 1.00 83.08 641 LEU A C 1
ATOM 3989 O O . LEU A 1 641 ? 159.106 127.107 141.390 1.00 83.08 641 LEU A O 1
ATOM 3994 N N . ALA A 1 642 ? 157.333 128.422 141.836 1.00 86.74 642 ALA A N 1
ATOM 3995 C CA . ALA A 1 642 ? 156.874 127.584 142.935 1.00 86.74 642 ALA A CA 1
ATOM 3996 C C . ALA A 1 642 ? 156.595 126.159 142.473 1.00 86.74 642 ALA A C 1
ATOM 3997 O O . ALA A 1 642 ? 157.141 125.195 143.023 1.00 86.74 642 ALA A O 1
ATOM 3999 N N . LEU A 1 643 ? 155.732 126.003 141.466 1.00 84.32 643 LEU A N 1
ATOM 4000 C CA . LEU A 1 643 ? 155.338 124.663 141.057 1.00 84.32 643 LEU A CA 1
ATOM 4001 C C . LEU A 1 643 ? 156.492 123.901 140.423 1.00 84.32 643 LEU A C 1
ATOM 4002 O O . LEU A 1 643 ? 156.559 122.678 140.551 1.00 84.32 643 LEU A O 1
ATOM 4007 N N . SER A 1 644 ? 157.409 124.590 139.746 1.00 85.26 644 SER A N 1
ATOM 4008 C CA . SER A 1 644 ? 158.529 123.876 139.146 1.00 85.26 644 SER A CA 1
ATOM 4009 C C . SER A 1 644 ? 159.516 123.410 140.205 1.00 85.26 644 SER A C 1
ATOM 4010 O O . SER A 1 644 ? 160.100 122.329 140.079 1.00 85.26 644 SER A O 1
ATOM 4013 N N . THR A 1 645 ? 159.718 124.202 141.258 1.00 91.39 645 THR A N 1
ATOM 4014 C CA . THR A 1 645 ? 160.571 123.748 142.346 1.00 91.39 645 THR A CA 1
ATOM 4015 C C . THR A 1 645 ? 159.902 122.705 143.229 1.00 91.39 645 THR A C 1
ATOM 4016 O O . THR A 1 645 ? 160.606 121.954 143.912 1.00 91.39 645 THR A O 1
ATOM 4020 N N . GLN A 1 646 ? 158.572 122.636 143.239 1.00 96.08 646 GLN A N 1
ATOM 4021 C CA . GLN A 1 646 ? 157.906 121.678 144.114 1.00 96.08 646 GLN A CA 1
ATOM 4022 C C . GLN A 1 646 ? 157.576 120.360 143.427 1.00 96.08 646 GLN A C 1
ATOM 4023 O O . GLN A 1 646 ? 157.681 119.298 144.048 1.00 96.08 646 GLN A O 1
ATOM 4029 N N . ILE A 1 647 ? 157.162 120.402 142.165 1.00 88.47 647 ILE A N 1
ATOM 4030 C CA . ILE A 1 647 ? 156.695 119.213 141.468 1.00 88.47 647 ILE A CA 1
ATOM 4031 C C . ILE A 1 647 ? 157.833 118.599 140.669 1.00 88.47 647 ILE A C 1
ATOM 4032 O O . ILE A 1 647 ? 158.171 117.426 140.855 1.00 88.47 647 ILE A O 1
ATOM 4037 N N . TYR A 1 648 ? 158.418 119.376 139.761 1.00 86.51 648 TYR A N 1
ATOM 4038 C CA . TYR A 1 648 ? 159.532 118.868 138.972 1.00 86.51 648 TYR A CA 1
ATOM 4039 C C . TYR A 1 648 ? 160.729 118.580 139.866 1.00 86.51 648 TYR A C 1
ATOM 4040 O O . TYR A 1 648 ? 161.186 117.438 139.975 1.00 86.51 648 TYR A O 1
ATOM 4049 N N . TYR A 1 649 ? 161.247 119.610 140.517 1.00 95.62 649 TYR A N 1
ATOM 4050 C CA . TYR A 1 649 ? 162.159 119.414 141.628 1.00 95.62 649 TYR A CA 1
ATOM 4051 C C . TYR A 1 649 ? 161.371 118.946 142.844 1.00 95.62 649 TYR A C 1
ATOM 4052 O O . TYR A 1 649 ? 160.182 119.239 142.979 1.00 95.62 649 TYR A O 1
ATOM 4061 N N . MET A 1 650 ? 162.036 118.177 143.707 1.00 97.93 650 MET A N 1
ATOM 4062 C CA . MET A 1 650 ? 161.477 117.661 144.956 1.00 97.93 650 MET A CA 1
ATOM 4063 C C . MET A 1 650 ? 160.438 116.568 144.747 1.00 97.93 650 MET A C 1
ATOM 4064 O O . MET A 1 650 ? 160.063 115.884 145.704 1.00 97.93 650 MET A O 1
ATOM 4069 N N . GLY A 1 651 ? 159.993 116.378 143.508 1.00 93.65 651 GLY A N 1
ATOM 4070 C CA . GLY A 1 651 ? 158.972 115.403 143.173 1.00 93.65 651 GLY A CA 1
ATOM 4071 C C . GLY A 1 651 ? 157.738 115.231 144.041 1.00 93.65 651 GLY A C 1
ATOM 4072 O O . GLY A 1 651 ? 157.298 114.097 144.251 1.00 93.65 651 GLY A O 1
ATOM 4073 N N . ARG A 1 652 ? 157.160 116.319 144.552 1.00 97.65 652 ARG A N 1
ATOM 4074 C CA . ARG A 1 652 ? 155.953 116.217 145.367 1.00 97.65 652 ARG A CA 1
ATOM 4075 C C . ARG A 1 652 ? 154.777 117.019 144.833 1.00 97.65 652 ARG A C 1
ATOM 4076 O O . ARG A 1 652 ? 154.918 118.210 144.543 1.00 97.65 652 ARG A O 1
ATOM 4084 N N . PHE A 1 653 ? 153.614 116.372 144.723 1.00 103.22 653 PHE A N 1
ATOM 4085 C CA . PHE A 1 653 ? 152.368 117.072 144.406 1.00 103.22 653 PHE A CA 1
ATOM 4086 C C . PHE A 1 653 ? 151.716 117.506 145.715 1.00 103.22 653 PHE A C 1
ATOM 4087 O O . PHE A 1 653 ? 150.805 116.866 146.244 1.00 103.22 653 PHE A O 1
ATOM 4095 N N . LYS A 1 654 ? 152.214 118.618 146.248 1.00 110.26 654 LYS A N 1
ATOM 4096 C CA . LYS A 1 654 ? 151.761 119.165 147.520 1.00 110.26 654 LYS A CA 1
ATOM 4097 C C . LYS A 1 654 ? 151.694 120.681 147.403 1.00 110.26 654 LYS A C 1
ATOM 4098 O O . LYS A 1 654 ? 152.647 121.319 146.943 1.00 110.26 654 LYS A O 1
ATOM 4104 N N . ILE A 1 655 ? 150.552 121.247 147.792 1.00 118.90 655 ILE A N 1
ATOM 4105 C CA . ILE A 1 655 ? 150.171 122.606 147.426 1.00 118.90 655 ILE A CA 1
ATOM 4106 C C . ILE A 1 655 ? 149.874 123.311 148.761 1.00 118.90 655 ILE A C 1
ATOM 4107 O O . ILE A 1 655 ? 148.752 123.317 149.252 1.00 118.90 655 ILE A O 1
ATOM 4112 N N . ASP A 1 656 ? 150.930 123.763 149.432 1.00 122.50 656 ASP A N 1
ATOM 4113 C CA . ASP A 1 656 ? 150.825 124.454 150.708 1.00 122.50 656 ASP A CA 1
ATOM 4114 C C . ASP A 1 656 ? 151.143 125.926 150.442 1.00 122.50 656 ASP A C 1
ATOM 4115 O O . ASP A 1 656 ? 151.328 126.359 149.302 1.00 122.50 656 ASP A O 1
ATOM 4120 N N . LEU A 1 657 ? 151.182 126.716 151.516 1.00 123.49 657 LEU A N 1
ATOM 4121 C CA . LEU A 1 657 ? 151.718 128.067 151.428 1.00 123.49 657 LEU A CA 1
ATOM 4122 C C . LEU A 1 657 ? 153.233 128.104 151.561 1.00 123.49 657 LEU A C 1
ATOM 4123 O O . LEU A 1 657 ? 153.850 129.111 151.195 1.00 123.49 657 LEU A O 1
ATOM 4128 N N . GLY A 1 658 ? 153.841 127.039 152.079 1.00 123.00 658 GLY A N 1
ATOM 4129 C CA . GLY A 1 658 ? 155.264 127.005 152.332 1.00 123.00 658 GLY A CA 1
ATOM 4130 C C . GLY A 1 658 ? 156.114 126.623 151.148 1.00 123.00 658 GLY A C 1
ATOM 4131 O O . GLY A 1 658 ? 157.331 126.492 151.309 1.00 123.00 658 GLY A O 1
ATOM 4132 N N . ILE A 1 659 ? 155.514 126.421 149.971 1.00 121.01 659 ILE A N 1
ATOM 4133 C CA . ILE A 1 659 ? 156.317 126.151 148.782 1.00 121.01 659 ILE A CA 1
ATOM 4134 C C . ILE A 1 659 ? 157.379 127.215 148.605 1.00 121.01 659 ILE A C 1
ATOM 4135 O O . ILE A 1 659 ? 158.535 126.899 148.313 1.00 121.01 659 ILE A O 1
ATOM 4140 N N . PHE A 1 660 ? 157.014 128.484 148.779 1.00 123.48 660 PHE A N 1
ATOM 4141 C CA . PHE A 1 660 ? 157.986 129.563 148.658 1.00 123.48 660 PHE A CA 1
ATOM 4142 C C . PHE A 1 660 ? 159.165 129.338 149.596 1.00 123.48 660 PHE A C 1
ATOM 4143 O O . PHE A 1 660 ? 160.327 129.507 149.206 1.00 123.48 660 PHE A O 1
ATOM 4151 N N . ARG A 1 661 ? 158.884 128.910 150.829 1.00 126.05 661 ARG A N 1
ATOM 4152 C CA . ARG A 1 661 ? 159.963 128.631 151.770 1.00 126.05 661 ARG A CA 1
ATOM 4153 C C . ARG A 1 661 ? 160.857 127.519 151.244 1.00 126.05 661 ARG A C 1
ATOM 4154 O O . ARG A 1 661 ? 162.090 127.615 151.298 1.00 126.05 661 ARG A O 1
ATOM 4162 N N . ARG A 1 662 ? 160.251 126.478 150.673 1.00 125.90 662 ARG A N 1
ATOM 4163 C CA . ARG A 1 662 ? 161.048 125.383 150.144 1.00 125.90 662 ARG A CA 1
ATOM 4164 C C . ARG A 1 662 ? 161.821 125.841 148.914 1.00 125.90 662 ARG A C 1
ATOM 4165 O O . ARG A 1 662 ? 162.934 125.366 148.644 1.00 125.90 662 ARG A O 1
ATOM 4173 N N . ALA A 1 663 ? 161.254 126.799 148.175 1.00 126.19 663 ALA A N 1
ATOM 4174 C CA . ALA A 1 663 ? 161.929 127.356 147.013 1.00 126.19 663 ALA A CA 1
ATOM 4175 C C . ALA A 1 663 ? 163.059 128.276 147.440 1.00 126.19 663 ALA A C 1
ATOM 4176 O O . ALA A 1 663 ? 163.913 128.641 146.625 1.00 126.19 663 ALA A O 1
ATOM 4178 N N . ALA A 1 664 ? 163.060 128.683 148.707 1.00 129.94 664 ALA A N 1
ATOM 4179 C CA . ALA A 1 664 ? 164.249 129.307 149.268 1.00 129.94 664 ALA A CA 1
ATOM 4180 C C . ALA A 1 664 ? 165.242 128.250 149.728 1.00 129.94 664 ALA A C 1
ATOM 4181 O O . ALA A 1 664 ? 166.457 128.476 149.701 1.00 129.94 664 ALA A O 1
ATOM 4183 N N . MET A 1 665 ? 164.739 127.089 150.146 1.00 130.98 665 MET A N 1
ATOM 4184 C CA . MET A 1 665 ? 165.610 126.043 150.669 1.00 130.98 665 MET A CA 1
ATOM 4185 C C . MET A 1 665 ? 166.380 125.331 149.563 1.00 130.98 665 MET A C 1
ATOM 4186 O O . MET A 1 665 ? 167.401 124.694 149.834 1.00 130.98 665 MET A O 1
ATOM 4191 N N . VAL A 1 666 ? 165.909 125.403 148.320 1.00 129.09 666 VAL A N 1
ATOM 4192 C CA . VAL A 1 666 ? 166.554 124.632 147.258 1.00 129.09 666 VAL A CA 1
ATOM 4193 C C . VAL A 1 666 ? 167.927 125.202 146.928 1.00 129.09 666 VAL A C 1
ATOM 4194 O O . VAL A 1 666 ? 168.954 124.554 147.160 1.00 129.09 666 VAL A O 1
ATOM 4198 N N . PHE A 1 667 ? 167.971 126.423 146.391 1.00 133.43 667 PHE A N 1
ATOM 4199 C CA . PHE A 1 667 ? 169.199 126.907 145.785 1.00 133.43 667 PHE A CA 1
ATOM 4200 C C . PHE A 1 667 ? 169.985 127.870 146.657 1.00 133.43 667 PHE A C 1
ATOM 4201 O O . PHE A 1 667 ? 171.217 127.933 146.518 1.00 133.43 667 PHE A O 1
ATOM 4209 N N . TYR A 1 668 ? 169.342 128.519 147.634 1.00 135.60 668 TYR A N 1
ATOM 4210 C CA . TYR A 1 668 ? 170.064 129.379 148.570 1.00 135.60 668 TYR A CA 1
ATOM 4211 C C . TYR A 1 668 ? 170.743 128.389 149.516 1.00 135.60 668 TYR A C 1
ATOM 4212 O O . TYR A 1 668 ? 170.559 128.379 150.733 1.00 135.60 668 TYR A O 1
ATOM 4221 N N . THR A 1 669 ? 171.568 127.545 148.889 1.00 138.28 669 THR A N 1
ATOM 4222 C CA . THR A 1 669 ? 172.250 126.435 149.537 1.00 138.28 669 THR A CA 1
ATOM 4223 C C . THR A 1 669 ? 173.529 126.111 148.779 1.00 138.28 669 THR A C 1
ATOM 4224 O O . THR A 1 669 ? 174.130 125.059 149.032 1.00 138.28 669 THR A O 1
ATOM 4228 N N . ASP A 1 670 ? 173.940 126.966 147.835 1.00 140.27 670 ASP A N 1
ATOM 4229 C CA . ASP A 1 670 ? 175.247 126.820 147.198 1.00 140.27 670 ASP A CA 1
ATOM 4230 C C . ASP A 1 670 ? 176.343 126.668 148.250 1.00 140.27 670 ASP A C 1
ATOM 4231 O O . ASP A 1 670 ? 177.359 126.007 148.011 1.00 140.27 670 ASP A O 1
ATOM 4236 N N . CYS A 1 671 ? 176.143 127.281 149.419 1.00 142.39 671 CYS A N 1
ATOM 4237 C CA . CYS A 1 671 ? 177.039 127.126 150.557 1.00 142.39 671 CYS A CA 1
ATOM 4238 C C . CYS A 1 671 ? 176.489 126.118 151.563 1.00 142.39 671 CYS A C 1
ATOM 4239 O O . CYS A 1 671 ? 176.914 126.087 152.718 1.00 142.39 671 CYS A O 1
ATOM 4242 N N . ILE A 1 672 ? 175.548 125.277 151.134 1.00 141.78 672 ILE A N 1
ATOM 4243 C CA . ILE A 1 672 ? 174.968 124.231 151.979 1.00 141.78 672 ILE A CA 1
ATOM 4244 C C . ILE A 1 672 ? 175.063 122.864 151.309 1.00 141.78 672 ILE A C 1
ATOM 4245 O O . ILE A 1 672 ? 175.511 121.889 151.926 1.00 141.78 672 ILE A O 1
ATOM 4250 N N . GLN A 1 673 ? 174.645 122.755 150.044 1.00 138.97 673 GLN A N 1
ATOM 4251 C CA . GLN A 1 673 ? 174.525 121.467 149.374 1.00 138.97 673 GLN A CA 1
ATOM 4252 C C . GLN A 1 673 ? 175.651 121.154 148.393 1.00 138.97 673 GLN A C 1
ATOM 4253 O O . GLN A 1 673 ? 176.441 120.241 148.644 1.00 138.97 673 GLN A O 1
ATOM 4259 N N . GLN A 1 674 ? 175.762 121.889 147.290 1.00 138.16 674 GLN A N 1
ATOM 4260 C CA . GLN A 1 674 ? 176.730 121.632 146.227 1.00 138.16 674 GLN A CA 1
ATOM 4261 C C . GLN A 1 674 ? 177.561 122.872 145.913 1.00 138.16 674 GLN A C 1
ATOM 4262 O O . GLN A 1 674 ? 177.171 123.993 146.254 1.00 138.16 674 GLN A O 1
ATOM 4268 N N . CYS A 1 675 ? 178.699 122.658 145.246 1.00 139.12 675 CYS A N 1
ATOM 4269 C CA . CYS A 1 675 ? 179.536 123.727 144.712 1.00 139.12 675 CYS A CA 1
ATOM 4270 C C . CYS A 1 675 ? 179.017 124.181 143.352 1.00 139.12 675 CYS A C 1
ATOM 4271 O O . CYS A 1 675 ? 177.908 123.812 142.953 1.00 139.12 675 CYS A O 1
ATOM 4274 N N . SER A 1 676 ? 179.808 124.984 142.634 1.00 138.35 676 SER A N 1
ATOM 4275 C CA . SER A 1 676 ? 179.491 125.282 141.240 1.00 138.35 676 SER A CA 1
ATOM 4276 C C . SER A 1 676 ? 179.737 124.082 140.332 1.00 138.35 676 SER A C 1
ATOM 4277 O O . SER A 1 676 ? 179.454 124.159 139.131 1.00 138.35 676 SER A O 1
ATOM 4280 N N . ARG A 1 677 ? 180.266 122.982 140.880 1.00 136.84 677 ARG A N 1
ATOM 4281 C CA . ARG A 1 677 ? 180.436 121.707 140.179 1.00 136.84 677 ARG A CA 1
ATOM 4282 C C . ARG A 1 677 ? 179.650 120.648 140.944 1.00 136.84 677 ARG A C 1
ATOM 4283 O O . ARG A 1 677 ? 180.239 119.795 141.629 1.00 136.84 677 ARG A O 1
ATOM 4291 N N . PRO A 1 678 ? 178.324 120.670 140.877 1.00 133.12 678 PRO A N 1
ATOM 4292 C CA . PRO A 1 678 ? 177.504 119.859 141.782 1.00 133.12 678 PRO A CA 1
ATOM 4293 C C . PRO A 1 678 ? 177.473 118.386 141.384 1.00 133.12 678 PRO A C 1
ATOM 4294 O O . PRO A 1 678 ? 178.152 117.947 140.461 1.00 133.12 678 PRO A O 1
ATOM 4298 N N . LEU A 1 679 ? 176.669 117.618 142.125 1.00 126.85 679 LEU A N 1
ATOM 4299 C CA . LEU A 1 679 ? 176.545 116.179 141.901 1.00 126.85 679 LEU A CA 1
ATOM 4300 C C . LEU A 1 679 ? 175.315 115.849 141.052 1.00 126.85 679 LEU A C 1
ATOM 4301 O O . LEU A 1 679 ? 175.451 115.327 139.941 1.00 126.85 679 LEU A O 1
ATOM 4306 N N . TYR A 1 680 ? 174.112 116.150 141.551 1.00 119.01 680 TYR A N 1
ATOM 4307 C CA . TYR A 1 680 ? 172.892 115.952 140.764 1.00 119.01 680 TYR A CA 1
ATOM 4308 C C . TYR A 1 680 ? 172.443 117.293 140.177 1.00 119.01 680 TYR A C 1
ATOM 4309 O O . TYR A 1 680 ? 171.368 117.827 140.454 1.00 119.01 680 TYR A O 1
ATOM 4318 N N . MET A 1 681 ? 173.311 117.827 139.318 1.00 111.95 681 MET A N 1
ATOM 4319 C CA . MET A 1 681 ? 173.055 119.125 138.708 1.00 111.95 681 MET A CA 1
ATOM 4320 C C . MET A 1 681 ? 171.999 119.051 137.615 1.00 111.95 681 MET A C 1
ATOM 4321 O O . MET A 1 681 ? 171.303 120.042 137.365 1.00 111.95 681 MET A O 1
ATOM 4326 N N . ASP A 1 682 ? 171.863 117.895 136.960 1.00 96.46 682 ASP A N 1
ATOM 4327 C CA . ASP A 1 682 ? 171.029 117.805 135.765 1.00 96.46 682 ASP A CA 1
ATOM 4328 C C . ASP A 1 682 ? 169.611 118.294 136.025 1.00 96.46 682 ASP A C 1
ATOM 4329 O O . ASP A 1 682 ? 169.018 118.969 135.178 1.00 96.46 682 ASP A O 1
ATOM 4334 N N . ARG A 1 683 ? 169.051 117.970 137.186 1.00 92.49 683 ARG A N 1
ATOM 4335 C CA . ARG A 1 683 ? 167.716 118.459 137.502 1.00 92.49 683 ARG A CA 1
ATOM 4336 C C . ARG A 1 683 ? 167.717 119.961 137.753 1.00 92.49 683 ARG A C 1
ATOM 4337 O O . ARG A 1 683 ? 166.751 120.652 137.409 1.00 92.49 683 ARG A O 1
ATOM 4345 N N . MET A 1 684 ? 168.803 120.484 138.323 1.00 95.61 684 MET A N 1
ATOM 4346 C CA . MET A 1 684 ? 168.847 121.896 138.687 1.00 95.61 684 MET A CA 1
ATOM 4347 C C . MET A 1 684 ? 168.992 122.784 137.458 1.00 95.61 684 MET A C 1
ATOM 4348 O O . MET A 1 684 ? 168.335 123.828 137.362 1.00 95.61 684 MET A O 1
ATOM 4353 N N . VAL A 1 685 ? 169.854 122.396 136.517 1.00 88.09 685 VAL A N 1
ATOM 4354 C CA . VAL A 1 685 ? 169.990 123.150 135.278 1.00 88.09 685 VAL A CA 1
ATOM 4355 C C . VAL A 1 685 ? 168.686 123.179 134.505 1.00 88.09 685 VAL A C 1
ATOM 4356 O O . VAL A 1 685 ? 168.310 124.215 133.954 1.00 88.09 685 VAL A O 1
ATOM 4360 N N . LEU A 1 686 ? 167.979 122.055 134.449 1.00 81.69 686 LEU A N 1
ATOM 4361 C CA . LEU A 1 686 ? 166.705 122.019 133.749 1.00 81.69 686 LEU A CA 1
ATOM 4362 C C . LEU A 1 686 ? 165.643 122.833 134.472 1.00 81.69 686 LEU A C 1
ATOM 4363 O O . LEU A 1 686 ? 164.816 123.477 133.819 1.00 81.69 686 LEU A O 1
ATOM 4368 N N . LEU A 1 687 ? 165.671 122.853 135.805 1.00 82.97 687 LEU A N 1
ATOM 4369 C CA . LEU A 1 687 ? 164.784 123.738 136.554 1.00 82.97 687 LEU A CA 1
ATOM 4370 C C . LEU A 1 687 ? 165.055 125.202 136.220 1.00 82.97 687 LEU A C 1
ATOM 4371 O O . LEU A 1 687 ? 164.126 125.977 135.950 1.00 82.97 687 LEU A O 1
ATOM 4376 N N . VAL A 1 688 ? 166.329 125.591 136.226 1.00 80.50 688 VAL A N 1
ATOM 4377 C CA . VAL A 1 688 ? 166.683 126.973 135.928 1.00 80.50 688 VAL A CA 1
ATOM 4378 C C . VAL A 1 688 ? 166.301 127.325 134.497 1.00 80.50 688 VAL A C 1
ATOM 4379 O O . VAL A 1 688 ? 165.804 128.422 134.231 1.00 80.50 688 VAL A O 1
ATOM 4383 N N . VAL A 1 689 ? 166.511 126.402 133.557 1.00 77.36 689 VAL A N 1
ATOM 4384 C CA . VAL A 1 689 ? 166.183 126.670 132.159 1.00 77.36 689 VAL A CA 1
ATOM 4385 C C . VAL A 1 689 ? 164.680 126.816 131.976 1.00 77.36 689 VAL A C 1
ATOM 4386 O O . VAL A 1 689 ? 164.217 127.704 131.250 1.00 77.36 689 VAL A O 1
ATOM 4390 N N . GLY A 1 690 ? 163.891 125.959 132.625 1.00 75.39 690 GLY A N 1
ATOM 4391 C CA . GLY A 1 690 ? 162.451 126.108 132.546 1.00 75.39 690 GLY A CA 1
ATOM 4392 C C . GLY A 1 690 ? 161.977 127.426 133.113 1.00 75.39 690 GLY A C 1
ATOM 4393 O O . GLY A 1 690 ? 161.098 128.078 132.538 1.00 75.39 690 GLY A O 1
ATOM 4394 N N . ASN A 1 691 ? 162.565 127.853 134.230 1.00 77.07 691 ASN A N 1
ATOM 4395 C CA . ASN A 1 691 ? 162.155 129.127 134.804 1.00 77.07 691 ASN A CA 1
ATOM 4396 C C . ASN A 1 691 ? 162.582 130.295 133.926 1.00 77.07 691 ASN A C 1
ATOM 4397 O O . ASN A 1 691 ? 161.845 131.275 133.800 1.00 77.07 691 ASN A O 1
ATOM 4402 N N . LEU A 1 692 ? 163.749 130.197 133.287 1.00 74.37 692 LEU A N 1
ATOM 4403 C CA . LEU A 1 692 ? 164.181 131.239 132.362 1.00 74.37 692 LEU A CA 1
ATOM 4404 C C . LEU A 1 692 ? 163.261 131.328 131.152 1.00 74.37 692 LEU A C 1
ATOM 4405 O O . LEU A 1 692 ? 162.936 132.427 130.694 1.00 74.37 692 LEU A O 1
ATOM 4410 N N . VAL A 1 693 ? 162.834 130.182 130.616 1.00 72.37 693 VAL A N 1
ATOM 4411 C CA . VAL A 1 693 ? 161.920 130.187 129.474 1.00 72.37 693 VAL A CA 1
ATOM 4412 C C . VAL A 1 693 ? 160.589 130.807 129.866 1.00 72.37 693 VAL A C 1
ATOM 4413 O O . VAL A 1 693 ? 160.035 131.638 129.136 1.00 72.37 693 VAL A O 1
ATOM 4417 N N . ASN A 1 694 ? 160.059 130.427 131.029 1.00 72.66 694 ASN A N 1
ATOM 4418 C CA . ASN A 1 694 ? 158.793 131.003 131.463 1.00 72.66 694 ASN A CA 1
ATOM 4419 C C . ASN A 1 694 ? 158.912 132.493 131.761 1.00 72.66 694 ASN A C 1
ATOM 4420 O O . ASN A 1 694 ? 157.992 133.257 131.450 1.00 72.66 694 ASN A O 1
ATOM 4425 N N . TRP A 1 695 ? 160.032 132.930 132.344 1.00 75.87 695 TRP A N 1
ATOM 4426 C CA . TRP A 1 695 ? 160.238 134.351 132.596 1.00 75.87 695 TRP A CA 1
ATOM 4427 C C . TRP A 1 695 ? 160.342 135.136 131.300 1.00 75.87 695 TRP A C 1
ATOM 4428 O O . TRP A 1 695 ? 159.763 136.219 131.187 1.00 75.87 695 TRP A O 1
ATOM 4439 N N . SER A 1 696 ? 161.085 134.620 130.321 1.00 72.61 696 SER A N 1
ATOM 4440 C CA . SER A 1 696 ? 161.154 135.273 129.023 1.00 72.61 696 SER A CA 1
ATOM 4441 C C . SER A 1 696 ? 159.789 135.357 128.364 1.00 72.61 696 SER A C 1
ATOM 4442 O O . SER A 1 696 ? 159.457 136.388 127.765 1.00 72.61 696 SER A O 1
ATOM 4445 N N . PHE A 1 697 ? 158.988 134.294 128.467 1.00 68.18 697 PHE A N 1
ATOM 4446 C CA . PHE A 1 697 ? 157.639 134.321 127.919 1.00 68.18 697 PHE A CA 1
ATOM 4447 C C . PHE A 1 697 ? 156.810 135.417 128.576 1.00 68.18 697 PHE A C 1
ATOM 4448 O O . PHE A 1 697 ? 156.177 136.224 127.883 1.00 68.18 697 PHE A O 1
ATOM 4456 N N . ALA A 1 698 ? 156.811 135.462 129.911 1.00 72.79 698 ALA A N 1
ATOM 4457 C CA . ALA A 1 698 ? 156.069 136.494 130.626 1.00 72.79 698 ALA A CA 1
ATOM 4458 C C . ALA A 1 698 ? 156.563 137.889 130.278 1.00 72.79 698 ALA A C 1
ATOM 4459 O O . ALA A 1 698 ? 155.764 138.823 130.181 1.00 72.79 698 ALA A O 1
ATOM 4461 N N . LEU A 1 699 ? 157.868 138.049 130.073 1.00 76.36 699 LEU A N 1
ATOM 4462 C CA . LEU A 1 699 ? 158.407 139.360 129.737 1.00 76.36 699 LEU A CA 1
ATOM 4463 C C . LEU A 1 699 ? 157.941 139.807 128.361 1.00 76.36 699 LEU A C 1
ATOM 4464 O O . LEU A 1 699 ? 157.551 140.966 128.179 1.00 76.36 699 LEU A O 1
ATOM 4469 N N . PHE A 1 700 ? 158.003 138.910 127.377 1.00 76.48 700 PHE A N 1
ATOM 4470 C CA . PHE A 1 700 ? 157.480 139.237 126.057 1.00 76.48 700 PHE A CA 1
ATOM 4471 C C . PHE A 1 700 ? 156.001 139.581 126.123 1.00 76.48 700 PHE A C 1
ATOM 4472 O O . PHE A 1 700 ? 155.553 140.520 125.456 1.00 76.48 700 PHE A O 1
ATOM 4480 N N . GLY A 1 701 ? 155.238 138.858 126.934 1.00 74.99 701 GLY A N 1
ATOM 4481 C CA . GLY A 1 701 ? 153.843 139.199 127.124 1.00 74.99 701 GLY A CA 1
ATOM 4482 C C . GLY A 1 701 ? 153.662 140.546 127.789 1.00 74.99 701 GLY A C 1
ATOM 4483 O O . GLY A 1 701 ? 152.664 141.233 127.566 1.00 74.99 701 GLY A O 1
ATOM 4484 N N . LEU A 1 702 ? 154.631 140.929 128.620 1.00 78.38 702 LEU A N 1
ATOM 4485 C CA . LEU A 1 702 ? 154.562 142.205 129.323 1.00 78.38 702 LEU A CA 1
ATOM 4486 C C . LEU A 1 702 ? 154.782 143.377 128.377 1.00 78.38 702 LEU A C 1
ATOM 4487 O O . LEU A 1 702 ? 154.017 144.346 128.388 1.00 78.38 702 LEU A O 1
ATOM 4492 N N . ILE A 1 703 ? 155.830 143.316 127.555 1.00 79.61 703 ILE A N 1
ATOM 4493 C CA . ILE A 1 703 ? 156.083 144.431 126.643 1.00 79.61 703 ILE A CA 1
ATOM 4494 C C . ILE A 1 703 ? 155.076 144.425 125.500 1.00 79.61 703 ILE A C 1
ATOM 4495 O O . ILE A 1 703 ? 154.390 145.424 125.262 1.00 79.61 703 ILE A O 1
ATOM 4500 N N . TYR A 1 704 ? 154.970 143.307 124.777 1.00 80.79 704 TYR A N 1
ATOM 4501 C CA . TYR A 1 704 ? 154.155 143.309 123.567 1.00 80.79 704 TYR A CA 1
ATOM 4502 C C . TYR A 1 704 ? 152.663 143.378 123.861 1.00 80.79 704 TYR A C 1
ATOM 4503 O O . TYR A 1 704 ? 151.904 143.871 123.021 1.00 80.79 704 TYR A O 1
ATOM 4512 N N . ARG A 1 705 ? 152.230 142.909 125.030 1.00 79.51 705 ARG A N 1
ATOM 4513 C CA . ARG A 1 705 ? 150.840 142.965 125.473 1.00 79.51 705 ARG A CA 1
ATOM 4514 C C . ARG A 1 705 ? 149.874 142.493 124.393 1.00 79.51 705 ARG A C 1
ATOM 4515 O O . ARG A 1 705 ? 149.139 143.308 123.823 1.00 79.51 705 ARG A O 1
ATOM 4523 N N . PRO A 1 706 ? 149.845 141.198 124.081 1.00 74.17 706 PRO A N 1
ATOM 4524 C CA . PRO A 1 706 ? 148.923 140.707 123.048 1.00 74.17 706 PRO A CA 1
ATOM 4525 C C . PRO A 1 706 ? 147.477 140.833 123.499 1.00 74.17 706 PRO A C 1
ATOM 4526 O O . PRO A 1 706 ? 147.125 140.446 124.614 1.00 74.17 706 PRO A O 1
ATOM 4530 N N . ARG A 1 707 ? 146.634 141.376 122.621 1.00 71.85 707 ARG A N 1
ATOM 4531 C CA . ARG A 1 707 ? 145.227 141.518 122.973 1.00 71.85 707 ARG A CA 1
ATOM 4532 C C . ARG A 1 707 ? 144.500 140.182 122.931 1.00 71.85 707 ARG A C 1
ATOM 4533 O O . ARG A 1 707 ? 143.533 139.985 123.675 1.00 71.85 707 ARG A O 1
ATOM 4541 N N . ASP A 1 708 ? 144.935 139.261 122.075 1.00 64.60 708 ASP A N 1
ATOM 4542 C CA . ASP A 1 708 ? 144.387 137.908 122.081 1.00 64.60 708 ASP A CA 1
ATOM 4543 C C . ASP A 1 708 ? 145.085 137.135 123.188 1.00 64.60 708 ASP A C 1
ATOM 4544 O O . ASP A 1 708 ? 146.139 136.533 122.994 1.00 64.60 708 ASP A O 1
ATOM 4549 N N . PHE A 1 709 ? 144.477 137.158 124.370 1.00 62.36 709 PHE A N 1
ATOM 4550 C CA . PHE A 1 709 ? 145.045 136.501 125.534 1.00 62.36 709 PHE A CA 1
ATOM 4551 C C . PHE A 1 709 ? 144.810 134.997 125.529 1.00 62.36 709 PHE A C 1
ATOM 4552 O O . PHE A 1 709 ? 145.556 134.265 126.187 1.00 62.36 709 PHE A O 1
ATOM 4560 N N . ALA A 1 710 ? 143.803 134.519 124.797 1.00 58.60 710 ALA A N 1
ATOM 4561 C CA . ALA A 1 710 ? 143.570 133.082 124.709 1.00 58.60 710 ALA A CA 1
ATOM 4562 C C . ALA A 1 710 ? 144.697 132.385 123.961 1.00 58.60 710 ALA A C 1
ATOM 4563 O O . ALA A 1 710 ? 145.174 131.327 124.387 1.00 58.60 710 ALA A O 1
ATOM 4565 N N . SER A 1 711 ? 145.143 132.968 122.848 1.00 59.15 711 SER A N 1
ATOM 4566 C CA . SER A 1 711 ? 146.290 132.421 122.137 1.00 59.15 711 SER A CA 1
ATOM 4567 C C . SER A 1 711 ? 147.560 132.528 122.966 1.00 59.15 711 SER A C 1
ATOM 4568 O O . SER A 1 711 ? 148.435 131.665 122.871 1.00 59.15 711 SER A O 1
ATOM 4571 N N . TYR A 1 712 ? 147.666 133.563 123.798 1.00 61.76 712 TYR A N 1
ATOM 4572 C CA . TYR A 1 712 ? 148.820 133.698 124.677 1.00 61.76 712 TYR A CA 1
ATOM 4573 C C . TYR A 1 712 ? 148.842 132.597 125.732 1.00 61.76 712 TYR A C 1
ATOM 4574 O O . TYR A 1 712 ? 149.897 132.015 126.014 1.00 61.76 712 TYR A O 1
ATOM 4583 N N . MET A 1 713 ? 147.686 132.291 126.322 1.00 58.69 713 MET A N 1
ATOM 4584 C CA . MET A 1 713 ? 147.611 131.183 127.267 1.00 58.69 713 MET A CA 1
ATOM 4585 C C . MET A 1 713 ? 147.914 129.859 126.583 1.00 58.69 713 MET A C 1
ATOM 4586 O O . MET A 1 713 ? 148.590 128.991 127.153 1.00 58.69 713 MET A O 1
ATOM 4591 N N . LEU A 1 714 ? 147.406 129.679 125.364 1.00 53.52 714 LEU A N 1
ATOM 4592 C CA . LEU A 1 714 ? 147.740 128.487 124.597 1.00 53.52 714 LEU A CA 1
ATOM 4593 C C . LEU A 1 714 ? 149.241 128.384 124.376 1.00 53.52 714 LEU A C 1
ATOM 4594 O O . LEU A 1 714 ? 149.809 127.290 124.430 1.00 53.52 714 LEU A O 1
ATOM 4599 N N . GLY A 1 715 ? 149.899 129.511 124.112 1.00 55.65 715 GLY A N 1
ATOM 4600 C CA . GLY A 1 715 ? 151.343 129.493 123.977 1.00 55.65 715 GLY A CA 1
ATOM 4601 C C . GLY A 1 715 ? 152.037 129.095 125.263 1.00 55.65 715 GLY A C 1
ATOM 4602 O O . GLY A 1 715 ? 152.993 128.325 125.243 1.00 55.65 715 GLY A O 1
ATOM 4603 N N . ILE A 1 716 ? 151.556 129.609 126.398 1.00 56.41 716 ILE A N 1
ATOM 4604 C CA . ILE A 1 716 ? 152.095 129.189 127.694 1.00 56.41 716 ILE A CA 1
ATOM 4605 C C . ILE A 1 716 ? 152.034 127.677 127.820 1.00 56.41 716 ILE A C 1
ATOM 4606 O O . ILE A 1 716 ? 153.030 127.014 128.138 1.00 56.41 716 ILE A O 1
ATOM 4611 N N . PHE A 1 717 ? 150.860 127.109 127.547 1.00 52.02 717 PHE A N 1
ATOM 4612 C CA . PHE A 1 717 ? 150.657 125.685 127.786 1.00 52.02 717 PHE A CA 1
ATOM 4613 C C . PHE A 1 717 ? 151.465 124.828 126.817 1.00 52.02 717 PHE A C 1
ATOM 4614 O O . PHE A 1 717 ? 152.081 123.839 127.224 1.00 52.02 717 PHE A O 1
ATOM 4622 N N . ILE A 1 718 ? 151.486 125.195 125.536 1.00 51.47 718 ILE A N 1
ATOM 4623 C CA . ILE A 1 718 ? 152.258 124.438 124.556 1.00 51.47 718 ILE A CA 1
ATOM 4624 C C . ILE A 1 718 ? 153.744 124.520 124.867 1.00 51.47 718 ILE A C 1
ATOM 4625 O O . ILE A 1 718 ? 154.463 123.513 124.811 1.00 51.47 718 ILE A O 1
ATOM 4630 N N . CYS A 1 719 ? 154.233 125.721 125.183 1.00 58.57 719 CYS A N 1
ATOM 4631 C CA . CYS A 1 719 ? 155.637 125.889 125.521 1.00 58.57 719 CYS A CA 1
ATOM 4632 C C . CYS A 1 719 ? 156.022 125.033 126.714 1.00 58.57 719 CYS A C 1
ATOM 4633 O O . CYS A 1 719 ? 157.058 124.365 126.693 1.00 58.57 719 CYS A O 1
ATOM 4636 N N . ASN A 1 720 ? 155.192 125.019 127.756 1.00 57.47 720 ASN A N 1
ATOM 4637 C CA . ASN A 1 720 ? 155.550 124.252 128.942 1.00 57.47 720 ASN A CA 1
ATOM 4638 C C . ASN A 1 720 ? 155.466 122.754 128.685 1.00 57.47 720 ASN A C 1
ATOM 4639 O O . ASN A 1 720 ? 156.314 121.992 129.163 1.00 57.47 720 ASN A O 1
ATOM 4644 N N . LEU A 1 721 ? 154.458 122.312 127.927 1.00 53.67 721 LEU A N 1
ATOM 4645 C CA . LEU A 1 721 ? 154.376 120.906 127.551 1.00 53.67 721 LEU A CA 1
ATOM 4646 C C . LEU A 1 721 ? 155.637 120.465 126.828 1.00 53.67 721 LEU A C 1
ATOM 4647 O O . LEU A 1 721 ? 156.267 119.472 127.206 1.00 53.67 721 LEU A O 1
ATOM 4652 N N . LEU A 1 722 ? 156.017 121.192 125.777 1.00 54.80 722 LEU A N 1
ATOM 4653 C CA . LEU A 1 722 ? 157.185 120.800 124.999 1.00 54.80 722 LEU A CA 1
ATOM 4654 C C . LEU A 1 722 ? 158.457 120.896 125.829 1.00 54.80 722 LEU A C 1
ATOM 4655 O O . LEU A 1 722 ? 159.345 120.046 125.717 1.00 54.80 722 LEU A O 1
ATOM 4660 N N . LEU A 1 723 ? 158.545 121.905 126.694 1.00 60.75 723 LEU A N 1
ATOM 4661 C CA . LEU A 1 723 ? 159.732 122.089 127.517 1.00 60.75 723 LEU A CA 1
ATOM 4662 C C . LEU A 1 723 ? 159.923 120.927 128.479 1.00 60.75 723 LEU A C 1
ATOM 4663 O O . LEU A 1 723 ? 161.023 120.379 128.599 1.00 60.75 723 LEU A O 1
ATOM 4668 N N . TYR A 1 724 ? 158.860 120.522 129.167 1.00 62.32 724 TYR A N 1
ATOM 4669 C CA . TYR A 1 724 ? 159.025 119.455 130.142 1.00 62.32 724 TYR A CA 1
ATOM 4670 C C . TYR A 1 724 ? 159.086 118.084 129.487 1.00 62.32 724 TYR A C 1
ATOM 4671 O O . TYR A 1 724 ? 159.718 117.175 130.032 1.00 62.32 724 TYR A O 1
ATOM 4680 N N . LEU A 1 725 ? 158.497 117.923 128.301 1.00 59.91 725 LEU A N 1
ATOM 4681 C CA . LEU A 1 725 ? 158.745 116.716 127.525 1.00 59.91 725 LEU A CA 1
ATOM 4682 C C . LEU A 1 725 ? 160.213 116.616 127.134 1.00 59.91 725 LEU A C 1
ATOM 4683 O O . LEU A 1 725 ? 160.821 115.542 127.227 1.00 59.91 725 LEU A O 1
ATOM 4688 N N . ALA A 1 726 ? 160.805 117.733 126.708 1.00 63.19 726 ALA A N 1
ATOM 4689 C CA . ALA A 1 726 ? 162.225 117.740 126.386 1.00 63.19 726 ALA A CA 1
ATOM 4690 C C . ALA A 1 726 ? 163.068 117.442 127.614 1.00 63.19 726 ALA A C 1
ATOM 4691 O O . ALA A 1 726 ? 164.074 116.733 127.526 1.00 63.19 726 ALA A O 1
ATOM 4693 N N . PHE A 1 727 ? 162.675 117.976 128.771 1.00 67.39 727 PHE A N 1
ATOM 4694 C CA . PHE A 1 727 ? 163.420 117.705 129.996 1.00 67.39 727 PHE A CA 1
ATOM 4695 C C . PHE A 1 727 ? 163.347 116.233 130.370 1.00 67.39 727 PHE A C 1
ATOM 4696 O O . PHE A 1 727 ? 164.338 115.648 130.819 1.00 67.39 727 PHE A O 1
ATOM 4704 N N . TYR A 1 728 ? 162.177 115.619 130.196 1.00 67.12 728 TYR A N 1
ATOM 4705 C CA . TYR A 1 728 ? 162.043 114.191 130.452 1.00 67.12 728 TYR A CA 1
ATOM 4706 C C . TYR A 1 728 ? 162.930 113.378 129.519 1.00 67.12 728 TYR A C 1
ATOM 4707 O O . TYR A 1 728 ? 163.597 112.433 129.953 1.00 67.12 728 TYR A O 1
ATOM 4716 N N . ILE A 1 729 ? 162.955 113.732 128.234 1.00 66.13 729 ILE A N 1
ATOM 4717 C CA . ILE A 1 729 ? 163.794 112.995 127.292 1.00 66.13 729 ILE A CA 1
ATOM 4718 C C . ILE A 1 729 ? 165.270 113.169 127.633 1.00 66.13 729 ILE A C 1
ATOM 4719 O O . ILE A 1 729 ? 166.061 112.221 127.541 1.00 66.13 729 ILE A O 1
ATOM 4724 N N . ILE A 1 730 ? 165.664 114.377 128.039 1.00 70.23 730 ILE A N 1
ATOM 4725 C CA . ILE A 1 730 ? 167.061 114.630 128.375 1.00 70.23 730 ILE A CA 1
ATOM 4726 C C . ILE A 1 730 ? 167.455 113.858 129.625 1.00 70.23 730 ILE A C 1
ATOM 4727 O O . ILE A 1 730 ? 168.561 113.318 129.712 1.00 70.23 730 ILE A O 1
ATOM 4732 N N . MET A 1 731 ? 166.557 113.784 130.607 1.00 77.40 731 MET A N 1
ATOM 4733 C CA . MET A 1 731 ? 166.829 112.970 131.784 1.00 77.40 731 MET A CA 1
ATOM 4734 C C . MET A 1 731 ? 166.936 111.494 131.427 1.00 77.40 731 MET A C 1
ATOM 4735 O O . MET A 1 731 ? 167.785 110.780 131.971 1.00 77.40 731 MET A O 1
ATOM 4740 N N . LYS A 1 732 ? 166.080 111.016 130.520 1.00 74.40 732 LYS A N 1
ATOM 4741 C CA . LYS A 1 732 ? 166.197 109.635 130.064 1.00 74.40 732 LYS A CA 1
ATOM 4742 C C . LYS A 1 732 ? 167.555 109.384 129.431 1.00 74.40 732 LYS A C 1
ATOM 4743 O O . LYS A 1 732 ? 168.178 108.344 129.667 1.00 74.40 732 LYS A O 1
ATOM 4749 N N . LEU A 1 733 ? 168.030 110.328 128.620 1.00 75.58 733 LEU A N 1
ATOM 4750 C CA . LEU A 1 733 ? 169.323 110.147 127.972 1.00 75.58 733 LEU A CA 1
ATOM 4751 C C . LEU A 1 733 ? 170.473 110.251 128.964 1.00 75.58 733 LEU A C 1
ATOM 4752 O O . LEU A 1 733 ? 171.501 109.590 128.785 1.00 75.58 733 LEU A O 1
ATOM 4757 N N . ARG A 1 734 ? 170.328 111.076 130.002 1.00 81.44 734 ARG A N 1
ATOM 4758 C CA . ARG A 1 734 ? 171.385 111.195 131.001 1.00 81.44 734 ARG A CA 1
ATOM 4759 C C . ARG A 1 734 ? 171.568 109.887 131.757 1.00 81.44 734 ARG A C 1
ATOM 4760 O O . ARG A 1 734 ? 172.699 109.486 132.050 1.00 81.44 734 ARG A O 1
ATOM 4768 N N . SER A 1 735 ? 170.471 109.207 132.073 1.00 79.67 735 SER A N 1
ATOM 4769 C CA . SER A 1 735 ? 170.553 107.854 132.593 1.00 79.67 735 SER A CA 1
ATOM 4770 C C . SER A 1 735 ? 171.017 106.908 131.490 1.00 79.67 735 SER A C 1
ATOM 4771 O O . SER A 1 735 ? 171.259 107.303 130.348 1.00 79.67 735 SER A O 1
ATOM 4774 N N . SER A 1 736 ? 171.136 105.633 131.830 1.00 82.63 736 SER A N 1
ATOM 4775 C CA . SER A 1 736 ? 171.517 104.637 130.841 1.00 82.63 736 SER A CA 1
ATOM 4776 C C . SER A 1 736 ? 170.342 104.171 129.986 1.00 82.63 736 SER A C 1
ATOM 4777 O O . SER A 1 736 ? 170.447 103.128 129.333 1.00 82.63 736 SER A O 1
ATOM 4780 N N . GLU A 1 737 ? 169.244 104.919 129.962 1.00 80.33 737 GLU A N 1
ATOM 4781 C CA . GLU A 1 737 ? 168.058 104.533 129.214 1.00 80.33 737 GLU A CA 1
ATOM 4782 C C . GLU A 1 737 ? 168.182 104.954 127.757 1.00 80.33 737 GLU A C 1
ATOM 4783 O O . GLU A 1 737 ? 168.862 105.926 127.426 1.00 80.33 737 GLU A O 1
ATOM 4789 N N . LYS A 1 738 ? 167.524 104.199 126.886 1.00 78.33 738 LYS A N 1
ATOM 4790 C CA . LYS A 1 738 ? 167.566 104.445 125.457 1.00 78.33 738 LYS A CA 1
ATOM 4791 C C . LYS A 1 738 ? 166.271 105.104 125.003 1.00 78.33 738 LYS A C 1
ATOM 4792 O O . LYS A 1 738 ? 165.349 105.335 125.783 1.00 78.33 738 LYS A O 1
ATOM 4798 N N . VAL A 1 739 ? 166.208 105.420 123.717 1.00 69.48 739 VAL A N 1
ATOM 4799 C CA . VAL A 1 739 ? 164.982 105.877 123.081 1.00 69.48 739 VAL A CA 1
ATOM 4800 C C . VAL A 1 739 ? 164.737 104.955 121.898 1.00 69.48 739 VAL A C 1
ATOM 4801 O O . VAL A 1 739 ? 165.449 105.026 120.889 1.00 69.48 739 VAL A O 1
ATOM 4805 N N . LEU A 1 740 ? 163.741 104.087 122.023 1.00 67.04 740 LEU A N 1
ATOM 4806 C CA . LEU A 1 740 ? 163.436 103.080 121.017 1.00 67.04 740 LEU A CA 1
ATOM 4807 C C . LEU A 1 740 ? 163.084 103.748 119.692 1.00 67.04 740 LEU A C 1
ATOM 4808 O O . LEU A 1 740 ? 162.817 104.955 119.664 1.00 67.04 740 LEU A O 1
ATOM 4813 N N . PRO A 1 741 ? 163.092 103.017 118.574 1.00 63.20 741 PRO A N 1
ATOM 4814 C CA . PRO A 1 741 ? 162.847 103.679 117.281 1.00 63.20 741 PRO A CA 1
ATOM 4815 C C . PRO A 1 741 ? 161.477 104.324 117.161 1.00 63.20 741 PRO A C 1
ATOM 4816 O O . PRO A 1 741 ? 161.361 105.403 116.566 1.00 63.20 741 PRO A O 1
ATOM 4820 N N . VAL A 1 742 ? 160.436 103.706 117.705 1.00 59.67 742 VAL A N 1
ATOM 4821 C CA . VAL A 1 742 ? 159.087 104.253 117.580 1.00 59.67 742 VAL A CA 1
ATOM 4822 C C . VAL A 1 742 ? 158.978 105.570 118.343 1.00 59.67 742 VAL A C 1
ATOM 4823 O O . VAL A 1 742 ? 158.522 106.565 117.760 1.00 59.67 742 VAL A O 1
ATOM 4827 N N . PRO A 1 743 ? 159.371 105.652 119.621 1.00 58.49 743 PRO A N 1
ATOM 4828 C CA . PRO A 1 743 ? 159.320 106.961 120.285 1.00 58.49 743 PRO A CA 1
ATOM 4829 C C . PRO A 1 743 ? 160.275 107.972 119.685 1.00 58.49 743 PRO A C 1
ATOM 4830 O O . PRO A 1 743 ? 159.995 109.169 119.745 1.00 58.49 743 PRO A O 1
ATOM 4834 N N . LEU A 1 744 ? 161.381 107.536 119.088 1.00 57.85 744 LEU A N 1
ATOM 4835 C CA . LEU A 1 744 ? 162.286 108.477 118.437 1.00 57.85 744 LEU A CA 1
ATOM 4836 C C . LEU A 1 744 ? 161.623 109.121 117.227 1.00 57.85 744 LEU A C 1
ATOM 4837 O O . LEU A 1 744 ? 161.670 110.349 117.051 1.00 57.85 744 LEU A O 1
ATOM 4842 N N . PHE A 1 745 ? 160.999 108.304 116.377 1.00 56.12 745 PHE A N 1
ATOM 4843 C CA . PHE A 1 745 ? 160.260 108.854 115.251 1.00 56.12 745 PHE A CA 1
ATOM 4844 C C . PHE A 1 745 ? 159.124 109.744 115.727 1.00 56.12 745 PHE A C 1
ATOM 4845 O O . PHE A 1 745 ? 158.852 110.785 115.124 1.00 56.12 745 PHE A O 1
ATOM 4853 N N . CYS A 1 746 ? 158.440 109.351 116.803 1.00 52.88 746 CYS A N 1
ATOM 4854 C CA . CYS A 1 746 ? 157.352 110.183 117.301 1.00 52.88 746 CYS A CA 1
ATOM 4855 C C . CYS A 1 746 ? 157.862 111.507 117.855 1.00 52.88 746 CYS A C 1
ATOM 4856 O O . CYS A 1 746 ? 157.179 112.523 117.731 1.00 52.88 746 CYS A O 1
ATOM 4859 N N . ILE A 1 747 ? 159.059 111.525 118.440 1.00 51.23 747 ILE A N 1
ATOM 4860 C CA . ILE A 1 747 ? 159.641 112.776 118.918 1.00 51.23 747 ILE A CA 1
ATOM 4861 C C . ILE A 1 747 ? 159.961 113.694 117.748 1.00 51.23 747 ILE A C 1
ATOM 4862 O O . ILE A 1 747 ? 159.660 114.896 117.774 1.00 51.23 747 ILE A O 1
ATOM 4867 N N . VAL A 1 748 ? 160.586 113.144 116.706 1.00 48.58 748 VAL A N 1
ATOM 4868 C CA . VAL A 1 748 ? 160.908 113.961 115.538 1.00 48.58 748 VAL A CA 1
ATOM 4869 C C . VAL A 1 748 ? 159.635 114.487 114.886 1.00 48.58 748 VAL A C 1
ATOM 4870 O O . VAL A 1 748 ? 159.553 115.662 114.500 1.00 48.58 748 VAL A O 1
ATOM 4874 N N . ALA A 1 749 ? 158.619 113.633 114.763 1.00 45.70 749 ALA A N 1
ATOM 4875 C CA . ALA A 1 749 ? 157.355 114.058 114.179 1.00 45.70 749 ALA A CA 1
ATOM 4876 C C . ALA A 1 749 ? 156.677 115.113 115.039 1.00 45.70 749 ALA A C 1
ATOM 4877 O O . ALA A 1 749 ? 156.075 116.049 114.515 1.00 45.70 749 ALA A O 1
ATOM 4879 N N . THR A 1 750 ? 156.775 114.987 116.361 1.00 45.83 750 THR A N 1
ATOM 4880 C CA . THR A 1 750 ? 156.211 115.993 117.252 1.00 45.83 750 THR A CA 1
ATOM 4881 C C . THR A 1 750 ? 156.865 117.346 117.024 1.00 45.83 750 THR A C 1
ATOM 4882 O O . THR A 1 750 ? 156.180 118.363 116.879 1.00 45.83 750 THR A O 1
ATOM 4886 N N . ALA A 1 751 ? 158.197 117.375 116.985 1.00 43.88 751 ALA A N 1
ATOM 4887 C CA . ALA A 1 751 ? 158.899 118.638 116.775 1.00 43.88 751 ALA A CA 1
ATOM 4888 C C . ALA A 1 751 ? 158.530 119.257 115.431 1.00 43.88 751 ALA A C 1
ATOM 4889 O O . ALA A 1 751 ? 158.222 120.453 115.346 1.00 43.88 751 ALA A O 1
ATOM 4891 N N . VAL A 1 752 ? 158.536 118.449 114.370 1.00 43.48 752 VAL A N 1
ATOM 4892 C CA . VAL A 1 752 ? 158.262 118.972 113.035 1.00 43.48 752 VAL A CA 1
ATOM 4893 C C . VAL A 1 752 ? 156.830 119.488 112.940 1.00 43.48 752 VAL A C 1
ATOM 4894 O O . VAL A 1 752 ? 156.583 120.603 112.459 1.00 43.48 752 VAL A O 1
ATOM 4898 N N . MET A 1 753 ? 155.865 118.681 113.385 1.00 42.41 753 MET A N 1
ATOM 4899 C CA . MET A 1 753 ? 154.471 119.083 113.296 1.00 42.41 753 MET A CA 1
ATOM 4900 C C . MET A 1 753 ? 154.182 120.290 114.165 1.00 42.41 753 MET A C 1
ATOM 4901 O O . MET A 1 753 ? 153.362 121.126 113.789 1.00 42.41 753 MET A O 1
ATOM 4906 N N . TRP A 1 754 ? 154.849 120.422 115.313 1.00 38.98 754 TRP A N 1
ATOM 4907 C CA . TRP A 1 754 ? 154.597 121.586 116.150 1.00 38.98 754 TRP A CA 1
ATOM 4908 C C . TRP A 1 754 ? 155.187 122.842 115.531 1.00 38.98 754 TRP A C 1
ATOM 4909 O O . TRP A 1 754 ? 154.568 123.906 115.583 1.00 38.98 754 TRP A O 1
ATOM 4920 N N . ALA A 1 755 ? 156.362 122.736 114.908 1.00 39.50 755 ALA A N 1
ATOM 4921 C CA . ALA A 1 755 ? 156.915 123.886 114.201 1.00 39.50 755 ALA A CA 1
ATOM 4922 C C . ALA A 1 755 ? 155.985 124.344 113.083 1.00 39.50 755 ALA A C 1
ATOM 4923 O O . ALA A 1 755 ? 155.669 125.535 112.966 1.00 39.50 755 ALA A O 1
ATOM 4925 N N . ALA A 1 756 ? 155.520 123.403 112.257 1.00 39.32 756 ALA A N 1
ATOM 4926 C CA . ALA A 1 756 ? 154.642 123.766 111.147 1.00 39.32 756 ALA A CA 1
ATOM 4927 C C . ALA A 1 756 ? 153.302 124.310 111.639 1.00 39.32 756 ALA A C 1
ATOM 4928 O O . ALA A 1 756 ? 152.804 125.323 111.123 1.00 39.32 756 ALA A O 1
ATOM 4930 N N . ALA A 1 757 ? 152.703 123.650 112.630 1.00 38.00 757 ALA A N 1
ATOM 4931 C CA . ALA A 1 757 ? 151.435 124.106 113.176 1.00 38.00 757 ALA A CA 1
ATOM 4932 C C . ALA A 1 757 ? 151.563 125.492 113.780 1.00 38.00 757 ALA A C 1
ATOM 4933 O O . ALA A 1 757 ? 150.653 126.313 113.649 1.00 38.00 757 ALA A O 1
ATOM 4935 N N . LEU A 1 758 ? 152.680 125.776 114.449 1.00 40.85 758 LEU A N 1
ATOM 4936 C CA . LEU A 1 758 ? 152.833 127.084 115.063 1.00 40.85 758 LEU A CA 1
ATOM 4937 C C . LEU A 1 758 ? 153.109 128.154 114.024 1.00 40.85 758 LEU A C 1
ATOM 4938 O O . LEU A 1 758 ? 152.728 129.310 114.222 1.00 40.85 758 LEU A O 1
ATOM 4943 N N . TYR A 1 759 ? 153.758 127.802 112.915 1.00 40.23 759 TYR A N 1
ATOM 4944 C CA . TYR A 1 759 ? 153.839 128.754 111.815 1.00 40.23 759 TYR A CA 1
ATOM 4945 C C . TYR A 1 759 ? 152.449 129.123 111.324 1.00 40.23 759 TYR A C 1
ATOM 4946 O O . TYR A 1 759 ? 152.116 130.304 111.194 1.00 40.23 759 TYR A O 1
ATOM 4955 N N . PHE A 1 760 ? 151.622 128.120 111.037 1.00 38.19 760 PHE A N 1
ATOM 4956 C CA . PHE A 1 760 ? 150.282 128.423 110.544 1.00 38.19 760 PHE A CA 1
ATOM 4957 C C . PHE A 1 760 ? 149.379 129.018 111.612 1.00 38.19 760 PHE A C 1
ATOM 4958 O O . PHE A 1 760 ? 148.335 129.580 111.274 1.00 38.19 760 PHE A O 1
ATOM 4966 N N . PHE A 1 761 ? 149.757 128.919 112.881 1.00 42.14 761 PHE A N 1
ATOM 4967 C CA . PHE A 1 761 ? 148.982 129.517 113.956 1.00 42.14 761 PHE A CA 1
ATOM 4968 C C . PHE A 1 761 ? 149.153 131.025 114.008 1.00 42.14 761 PHE A C 1
ATOM 4969 O O . PHE A 1 761 ? 148.223 131.735 114.394 1.00 42.14 761 PHE A O 1
ATOM 4977 N N . PHE A 1 762 ? 150.320 131.531 113.625 1.00 47.52 762 PHE A N 1
ATOM 4978 C CA . PHE A 1 762 ? 150.596 132.957 113.685 1.00 47.52 762 PHE A CA 1
ATOM 4979 C C . PHE A 1 762 ? 150.071 133.716 112.479 1.00 47.52 762 PHE A C 1
ATOM 4980 O O . PHE A 1 762 ? 150.245 134.935 112.414 1.00 47.52 762 PHE A O 1
ATOM 4988 N N . GLN A 1 763 ? 149.444 133.037 111.528 1.00 42.84 763 GLN A N 1
ATOM 4989 C CA . GLN A 1 763 ? 148.816 133.709 110.401 1.00 42.84 763 GLN A CA 1
ATOM 4990 C C . GLN A 1 763 ? 147.446 134.195 110.842 1.00 42.84 763 GLN A C 1
ATOM 4991 O O . GLN A 1 763 ? 146.509 133.404 110.973 1.00 42.84 763 GLN A O 1
ATOM 4997 N N . ASN A 1 764 ? 147.333 135.493 111.077 1.00 47.64 764 ASN A N 1
ATOM 4998 C CA . ASN A 1 764 ? 146.112 136.103 111.589 1.00 47.64 764 ASN A CA 1
ATOM 4999 C C . ASN A 1 764 ? 145.238 136.477 110.398 1.00 47.64 764 ASN A C 1
ATOM 5000 O O . ASN A 1 764 ? 145.546 137.410 109.655 1.00 47.64 764 ASN A O 1
ATOM 5005 N N . LEU A 1 765 ? 144.159 135.723 110.201 1.00 40.23 765 LEU A N 1
ATOM 5006 C CA . LEU A 1 765 ? 143.247 135.939 109.087 1.00 40.23 765 LEU A CA 1
ATOM 5007 C C . LEU A 1 765 ? 141.947 136.606 109.498 1.00 40.23 765 LEU A C 1
ATOM 5008 O O . LEU A 1 765 ? 141.207 137.071 108.631 1.00 40.23 765 LEU A O 1
ATOM 5013 N N . SER A 1 766 ? 141.646 136.650 110.787 1.00 44.05 766 SER A N 1
ATOM 5014 C CA . SER A 1 766 ? 140.483 137.362 111.286 1.00 44.05 766 SER A CA 1
ATOM 5015 C C . SER A 1 766 ? 140.752 137.703 112.738 1.00 44.05 766 SER A C 1
ATOM 5016 O O . SER A 1 766 ? 141.730 137.248 113.330 1.00 44.05 766 SER A O 1
ATOM 5019 N N . SER A 1 767 ? 139.852 138.480 113.317 1.00 48.47 767 SER A N 1
ATOM 5020 C CA . SER A 1 767 ? 139.996 138.904 114.695 1.00 48.47 767 SER A CA 1
ATOM 5021 C C . SER A 1 767 ? 138.652 138.793 115.381 1.00 48.47 767 SER A C 1
ATOM 5022 O O . SER A 1 767 ? 137.663 138.365 114.793 1.00 48.47 767 SER A O 1
ATOM 5025 N N . TRP A 1 768 ? 138.648 139.111 116.658 1.00 53.93 768 TRP A N 1
ATOM 5026 C CA . TRP A 1 768 ? 137.441 139.518 117.350 1.00 53.93 768 TRP A CA 1
ATOM 5027 C C . TRP A 1 768 ? 137.741 140.670 118.288 1.00 53.93 768 TRP A C 1
ATOM 5028 O O . TRP A 1 768 ? 136.823 141.172 118.939 1.00 53.93 768 TRP A O 1
ATOM 5039 N N . GLU A 1 769 ? 139.002 141.093 118.376 1.00 60.04 769 GLU A N 1
ATOM 5040 C CA . GLU A 1 769 ? 139.370 142.207 119.237 1.00 60.04 769 GLU A CA 1
ATOM 5041 C C . GLU A 1 769 ? 138.744 143.500 118.743 1.00 60.04 769 GLU A C 1
ATOM 5042 O O . GLU A 1 769 ? 138.117 144.231 119.517 1.00 60.04 769 GLU A O 1
ATOM 5048 N N . GLY A 1 770 ? 138.898 143.794 117.459 1.00 52.04 770 GLY A N 1
ATOM 5049 C CA . GLY A 1 770 ? 138.419 145.029 116.879 1.00 52.04 770 GLY A CA 1
ATOM 5050 C C . GLY A 1 770 ? 137.038 144.900 116.279 1.00 52.04 770 GLY A C 1
ATOM 5051 O O . GLY A 1 770 ? 136.231 144.054 116.671 1.00 52.04 770 GLY A O 1
ATOM 5052 N N . THR A 1 771 ? 136.767 145.763 115.320 1.00 46.40 771 THR A N 1
ATOM 5053 C CA . THR A 1 771 ? 135.505 145.805 114.603 1.00 46.40 771 THR A CA 1
ATOM 5054 C C . THR A 1 771 ? 135.526 144.821 113.444 1.00 46.40 771 THR A C 1
ATOM 5055 O O . THR A 1 771 ? 136.588 144.335 113.051 1.00 46.40 771 THR A O 1
ATOM 5059 N N . PRO A 1 772 ? 134.361 144.489 112.880 1.00 42.25 772 PRO A N 1
ATOM 5060 C CA . PRO A 1 772 ? 134.348 143.573 111.729 1.00 42.25 772 PRO A CA 1
ATOM 5061 C C . PRO A 1 772 ? 135.163 144.054 110.542 1.00 42.25 772 PRO A C 1
ATOM 5062 O O . PRO A 1 772 ? 135.768 143.229 109.851 1.00 42.25 772 PRO A O 1
ATOM 5066 N N . ALA A 1 773 ? 135.205 145.360 110.280 1.00 41.70 773 ALA A N 1
ATOM 5067 C CA . ALA A 1 773 ? 136.012 145.863 109.175 1.00 41.70 773 ALA A CA 1
ATOM 5068 C C . ALA A 1 773 ? 137.499 145.681 109.447 1.00 41.70 773 ALA A C 1
ATOM 5069 O O . ALA A 1 773 ? 138.268 145.328 108.542 1.00 41.70 773 ALA A O 1
ATOM 5071 N N . GLU A 1 774 ? 137.924 145.911 110.689 1.00 45.24 774 GLU A N 1
ATOM 5072 C CA . GLU A 1 774 ? 139.327 145.725 111.031 1.00 45.24 774 GLU A CA 1
ATOM 5073 C C . GLU A 1 774 ? 139.743 144.272 110.894 1.00 45.24 774 GLU A C 1
ATOM 5074 O O . GLU A 1 774 ? 140.884 143.987 110.519 1.00 45.24 774 GLU A O 1
ATOM 5080 N N . SER A 1 775 ? 138.839 143.341 111.194 1.00 40.29 775 SER A N 1
ATOM 5081 C CA . SER A 1 775 ? 139.158 141.932 111.022 1.00 40.29 775 SER A CA 1
ATOM 5082 C C . SER A 1 775 ? 139.147 141.544 109.552 1.00 40.29 775 SER A C 1
ATOM 5083 O O . SER A 1 775 ? 139.950 140.711 109.122 1.00 40.29 775 SER A O 1
ATOM 5086 N N . ARG A 1 776 ? 138.250 142.138 108.764 1.00 37.19 776 ARG A N 1
ATOM 5087 C CA . ARG A 1 776 ? 138.256 141.890 107.331 1.00 37.19 776 ARG A CA 1
ATOM 5088 C C . ARG A 1 776 ? 139.509 142.417 106.660 1.00 37.19 776 ARG A C 1
ATOM 5089 O O . ARG A 1 776 ? 139.873 141.925 105.590 1.00 37.19 776 ARG A O 1
ATOM 5097 N N . GLU A 1 777 ? 140.164 143.416 107.249 1.00 41.04 777 GLU A N 1
ATOM 5098 C CA . GLU A 1 777 ? 141.460 143.835 106.729 1.00 41.04 777 GLU A CA 1
ATOM 5099 C C . GLU A 1 777 ? 142.457 142.686 106.656 1.00 41.04 777 GLU A C 1
ATOM 5100 O O . GLU A 1 777 ? 143.402 142.751 105.865 1.00 41.04 777 GLU A O 1
ATOM 5106 N N . LYS A 1 778 ? 142.269 141.640 107.456 1.00 40.41 778 LYS A N 1
ATOM 5107 C CA . LYS A 1 778 ? 143.237 140.563 107.587 1.00 40.41 778 LYS A CA 1
ATOM 5108 C C . LYS A 1 778 ? 142.932 139.353 106.718 1.00 40.41 778 LYS A C 1
ATOM 5109 O O . LYS A 1 778 ? 143.750 138.432 106.670 1.00 40.41 778 LYS A O 1
ATOM 5115 N N . ASN A 1 779 ? 141.794 139.333 106.034 1.00 35.35 779 ASN A N 1
ATOM 5116 C CA . ASN A 1 779 ? 141.370 138.146 105.309 1.00 35.35 779 ASN A CA 1
ATOM 5117 C C . ASN A 1 779 ? 142.326 137.826 104.168 1.00 35.35 779 ASN A C 1
ATOM 5118 O O . ASN A 1 779 ? 142.943 138.712 103.575 1.00 35.35 779 ASN A O 1
ATOM 5123 N N . ARG A 1 780 ? 142.448 136.536 103.864 1.00 37.28 780 ARG A N 1
ATOM 5124 C CA . ARG A 1 780 ? 143.302 136.061 102.787 1.00 37.28 780 ARG A CA 1
ATOM 5125 C C . ARG A 1 780 ? 142.580 134.979 102.004 1.00 37.28 780 ARG A C 1
ATOM 5126 O O . ARG A 1 780 ? 141.663 134.330 102.505 1.00 37.28 780 ARG A O 1
ATOM 5134 N N . GLU A 1 781 ? 143.026 134.775 100.770 1.00 41.62 781 GLU A N 1
ATOM 5135 C CA . GLU A 1 781 ? 142.487 133.712 99.942 1.00 41.62 781 GLU A CA 1
ATOM 5136 C C . GLU A 1 781 ? 142.910 132.349 100.479 1.00 41.62 781 GLU A C 1
ATOM 5137 O O . GLU A 1 781 ? 143.798 132.226 101.324 1.00 41.62 781 GLU A O 1
ATOM 5143 N N . CYS A 1 782 ? 142.263 131.312 99.962 1.00 42.32 782 CYS A N 1
ATOM 5144 C CA . CYS A 1 782 ? 142.577 129.953 100.369 1.00 42.32 782 CYS A CA 1
ATOM 5145 C C . CYS A 1 782 ? 143.957 129.553 99.872 1.00 42.32 782 CYS A C 1
ATOM 5146 O O . CYS A 1 782 ? 144.341 129.856 98.742 1.00 42.32 782 CYS A O 1
ATOM 5149 N N . ILE A 1 783 ? 144.703 128.859 100.729 1.00 39.89 783 ILE A N 1
ATOM 5150 C CA . ILE A 1 783 ? 146.085 128.508 100.433 1.00 39.89 783 ILE A CA 1
ATOM 5151 C C . ILE A 1 783 ? 146.244 127.074 99.935 1.00 39.89 783 ILE A C 1
ATOM 5152 O O . ILE A 1 783 ? 147.266 126.762 99.307 1.00 39.89 783 ILE A O 1
ATOM 5157 N N . LEU A 1 784 ? 145.266 126.204 100.169 1.00 38.01 784 LEU A N 1
ATOM 5158 C CA . LEU A 1 784 ? 145.378 124.790 99.834 1.00 38.01 784 LEU A CA 1
ATOM 5159 C C . LEU A 1 784 ? 144.100 124.329 99.157 1.00 38.01 784 LEU A C 1
ATOM 5160 O O . LEU A 1 784 ? 143.012 124.476 99.720 1.00 38.01 784 LEU A O 1
ATOM 5165 N N . LEU A 1 785 ? 144.235 123.776 97.952 1.00 41.02 785 LEU A N 1
ATOM 5166 C CA . LEU A 1 785 ? 143.144 123.147 97.211 1.00 41.02 785 LEU A CA 1
ATOM 5167 C C . LEU A 1 785 ? 142.004 124.107 96.901 1.00 41.02 785 LEU A C 1
ATOM 5168 O O . LEU A 1 785 ? 140.889 123.664 96.620 1.00 41.02 785 LEU A O 1
ATOM 5173 N N . ASP A 1 786 ? 142.258 125.414 96.950 1.00 42.32 786 ASP A N 1
ATOM 5174 C CA . ASP A 1 786 ? 141.239 126.446 96.769 1.00 42.32 786 ASP A CA 1
ATOM 5175 C C . ASP A 1 786 ? 140.139 126.362 97.818 1.00 42.32 786 ASP A C 1
ATOM 5176 O O . ASP A 1 786 ? 139.053 126.907 97.622 1.00 42.32 786 ASP A O 1
ATOM 5181 N N . PHE A 1 787 ? 140.391 125.685 98.935 1.00 36.45 787 PHE A N 1
ATOM 5182 C CA . PHE A 1 787 ? 139.340 125.439 99.910 1.00 36.45 787 PHE A CA 1
ATOM 5183 C C . PHE A 1 787 ? 139.764 125.792 101.329 1.00 36.45 787 PHE A C 1
ATOM 5184 O O . PHE A 1 787 ? 138.927 126.176 102.146 1.00 36.45 787 PHE A O 1
ATOM 5192 N N . PHE A 1 788 ? 141.050 125.668 101.637 1.00 35.19 788 PHE A N 1
ATOM 5193 C CA . PHE A 1 788 ? 141.544 125.811 102.998 1.00 35.19 788 PHE A CA 1
ATOM 5194 C C . PHE A 1 788 ? 142.487 126.999 103.101 1.00 35.19 788 PHE A C 1
ATOM 5195 O O . PHE A 1 788 ? 143.312 127.225 102.214 1.00 35.19 788 PHE A O 1
ATOM 5203 N N . ASP A 1 789 ? 142.360 127.754 104.183 1.00 37.48 789 ASP A N 1
ATOM 5204 C CA . ASP A 1 789 ? 143.239 128.871 104.475 1.00 37.48 789 ASP A CA 1
ATOM 5205 C C . ASP A 1 789 ? 144.253 128.464 105.540 1.00 37.48 789 ASP A C 1
ATOM 5206 O O . ASP A 1 789 ? 144.366 127.295 105.907 1.00 37.48 789 ASP A O 1
ATOM 5211 N N . ASP A 1 790 ? 145.008 129.442 106.043 1.00 39.05 790 ASP A N 1
ATOM 5212 C CA . ASP A 1 790 ? 146.059 129.155 107.012 1.00 39.05 790 ASP A CA 1
ATOM 5213 C C . ASP A 1 790 ? 145.504 128.608 108.318 1.00 39.05 790 ASP A C 1
ATOM 5214 O O . ASP A 1 790 ? 146.141 127.765 108.956 1.00 39.05 790 ASP A O 1
ATOM 5219 N N . HIS A 1 791 ? 144.327 129.068 108.736 1.00 35.42 791 HIS A N 1
ATOM 5220 C CA . HIS A 1 791 ? 143.751 128.579 109.981 1.00 35.42 791 HIS A CA 1
ATOM 5221 C C . HIS A 1 791 ? 143.286 127.133 109.856 1.00 35.42 791 HIS A C 1
ATOM 5222 O O . HIS A 1 791 ? 143.367 126.366 110.822 1.00 35.42 791 HIS A O 1
ATOM 5229 N N . ASP A 1 792 ? 142.815 126.736 108.677 1.00 36.90 792 ASP A N 1
ATOM 5230 C CA . ASP A 1 792 ? 142.473 125.338 108.456 1.00 36.90 792 ASP A CA 1
ATOM 5231 C C . ASP A 1 792 ? 143.703 124.451 108.557 1.00 36.90 792 ASP A C 1
ATOM 5232 O O . ASP A 1 792 ? 143.647 123.353 109.126 1.00 36.90 792 ASP A O 1
ATOM 5237 N N . ILE A 1 793 ? 144.826 124.907 108.004 1.00 34.91 793 ILE A N 1
ATOM 5238 C CA . ILE A 1 793 ? 146.059 124.151 108.146 1.00 34.91 793 ILE A CA 1
ATOM 5239 C C . ILE A 1 793 ? 146.492 124.118 109.598 1.00 34.91 793 ILE A C 1
ATOM 5240 O O . ILE A 1 793 ? 147.073 123.131 110.050 1.00 34.91 793 ILE A O 1
ATOM 5245 N N . TRP A 1 794 ? 146.233 125.186 110.352 1.00 34.71 794 TRP A N 1
ATOM 5246 C CA . TRP A 1 794 ? 146.498 125.140 111.784 1.00 34.71 794 TRP A CA 1
ATOM 5247 C C . TRP A 1 794 ? 145.692 124.037 112.452 1.00 34.71 794 TRP A C 1
ATOM 5248 O O . TRP A 1 794 ? 146.219 123.299 113.285 1.00 34.71 794 TRP A O 1
ATOM 5259 N N . HIS A 1 795 ? 144.416 123.901 112.092 1.00 35.26 795 HIS A N 1
ATOM 5260 C CA . HIS A 1 795 ? 143.608 122.807 112.632 1.00 35.26 795 HIS A CA 1
ATOM 5261 C C . HIS A 1 795 ? 144.224 121.450 112.310 1.00 35.26 795 HIS A C 1
ATOM 5262 O O . HIS A 1 795 ? 144.449 120.624 113.205 1.00 35.26 795 HIS A O 1
ATOM 5269 N N . PHE A 1 796 ? 144.494 121.205 111.026 1.00 36.19 796 PHE A N 1
ATOM 5270 C CA . PHE A 1 796 ? 145.077 119.933 110.603 1.00 36.19 796 PHE A CA 1
ATOM 5271 C C . PHE A 1 796 ? 146.364 119.627 111.358 1.00 36.19 796 PHE A C 1
ATOM 5272 O O . PHE A 1 796 ? 146.528 118.548 111.946 1.00 36.19 796 PHE A O 1
ATOM 5280 N N . LEU A 1 797 ? 147.297 120.575 111.346 1.00 35.18 797 LEU A N 1
ATOM 5281 C CA . LEU A 1 797 ? 148.625 120.323 111.870 1.00 35.18 797 LEU A CA 1
ATOM 5282 C C . LEU A 1 797 ? 148.648 120.303 113.385 1.00 35.18 797 LEU A C 1
ATOM 5283 O O . LEU A 1 797 ? 149.482 119.611 113.964 1.00 35.18 797 LEU A O 1
ATOM 5288 N N . SER A 1 798 ? 147.741 121.015 114.052 1.00 36.40 798 SER A N 1
ATOM 5289 C CA . SER A 1 798 ? 147.677 120.916 115.501 1.00 36.40 798 SER A CA 1
ATOM 5290 C C . SER A 1 798 ? 147.101 119.578 115.923 1.00 36.40 798 SER A C 1
ATOM 5291 O O . SER A 1 798 ? 147.549 118.994 116.914 1.00 36.40 798 SER A O 1
ATOM 5294 N N . ALA A 1 799 ? 146.123 119.063 115.175 1.00 36.63 799 ALA A N 1
ATOM 5295 C CA . ALA A 1 799 ? 145.658 117.705 115.429 1.00 36.63 799 ALA A CA 1
ATOM 5296 C C . ALA A 1 799 ? 146.798 116.706 115.290 1.00 36.63 799 ALA A C 1
ATOM 5297 O O . ALA A 1 799 ? 146.997 115.848 116.156 1.00 36.63 799 ALA A O 1
ATOM 5299 N N . THR A 1 800 ? 147.571 116.816 114.209 1.00 38.56 800 THR A N 1
ATOM 5300 C CA . THR A 1 800 ? 148.676 115.882 113.998 1.00 38.56 800 THR A CA 1
ATOM 5301 C C . THR A 1 800 ? 149.755 116.023 115.072 1.00 38.56 800 THR A C 1
ATOM 5302 O O . THR A 1 800 ? 150.301 115.023 115.553 1.00 38.56 800 THR A O 1
ATOM 5306 N N . ALA A 1 801 ? 150.072 117.257 115.466 1.00 37.52 801 ALA A N 1
ATOM 5307 C CA . ALA A 1 801 ? 151.099 117.485 116.474 1.00 37.52 801 ALA A CA 1
ATOM 5308 C C . ALA A 1 801 ? 150.674 116.947 117.832 1.00 37.52 801 ALA A C 1
ATOM 5309 O O . ALA A 1 801 ? 151.476 116.320 118.535 1.00 37.52 801 ALA A O 1
ATOM 5311 N N . LEU A 1 802 ? 149.418 117.172 118.219 1.00 37.86 802 LEU A N 1
ATOM 5312 C CA . LEU A 1 802 ? 148.927 116.612 119.470 1.00 37.86 802 LEU A CA 1
ATOM 5313 C C . LEU A 1 802 ? 148.908 115.092 119.423 1.00 37.86 802 LEU A C 1
ATOM 5314 O O . LEU A 1 802 ? 149.235 114.434 120.413 1.00 37.86 802 LEU A O 1
ATOM 5319 N N . PHE A 1 803 ? 148.535 114.513 118.282 1.00 38.10 803 PHE A N 1
ATOM 5320 C CA . PHE A 1 803 ? 148.557 113.060 118.150 1.00 38.10 803 PHE A CA 1
ATOM 5321 C C . PHE A 1 803 ? 149.961 112.511 118.367 1.00 38.10 803 PHE A C 1
ATOM 5322 O O . PHE A 1 803 ? 150.156 111.530 119.096 1.00 38.10 803 PHE A O 1
ATOM 5330 N N . PHE A 1 804 ? 150.960 113.136 117.752 1.00 40.79 804 PHE A N 1
ATOM 5331 C CA . PHE A 1 804 ? 152.311 112.607 117.887 1.00 40.79 804 PHE A CA 1
ATOM 5332 C C . PHE A 1 804 ? 152.887 112.862 119.274 1.00 40.79 804 PHE A C 1
ATOM 5333 O O . PHE A 1 804 ? 153.708 112.075 119.753 1.00 40.79 804 PHE A O 1
ATOM 5341 N N . SER A 1 805 ? 152.459 113.929 119.947 1.00 41.80 805 SER A N 1
ATOM 5342 C CA . SER A 1 805 ? 152.879 114.124 121.331 1.00 41.80 805 SER A CA 1
ATOM 5343 C C . SER A 1 805 ? 152.253 113.081 122.250 1.00 41.80 805 SER A C 1
ATOM 5344 O O . SER A 1 805 ? 152.909 112.586 123.176 1.00 41.80 805 SER A O 1
ATOM 5347 N N . PHE A 1 806 ? 150.984 112.739 122.011 1.00 41.32 806 PHE A N 1
ATOM 5348 C CA . PHE A 1 806 ? 150.369 111.618 122.716 1.00 41.32 806 PHE A CA 1
ATOM 5349 C C . PHE A 1 806 ? 151.169 110.345 122.501 1.00 41.32 806 PHE A C 1
ATOM 5350 O O . PHE A 1 806 ? 151.386 109.571 123.437 1.00 41.32 806 PHE A O 1
ATOM 5358 N N . LEU A 1 807 ? 151.600 110.104 121.265 1.00 45.14 807 LEU A N 1
ATOM 5359 C CA . LEU A 1 807 ? 152.368 108.898 120.976 1.00 45.14 807 LEU A CA 1
ATOM 5360 C C . LEU A 1 807 ? 153.708 108.903 121.696 1.00 45.14 807 LEU A C 1
ATOM 5361 O O . LEU A 1 807 ? 154.166 107.857 122.165 1.00 45.14 807 LEU A O 1
ATOM 5366 N N . VAL A 1 808 ? 154.365 110.060 121.773 1.00 47.95 808 VAL A N 1
ATOM 5367 C CA . VAL A 1 808 ? 155.601 110.150 122.546 1.00 47.95 808 VAL A CA 1
ATOM 5368 C C . VAL A 1 808 ? 155.339 109.776 123.997 1.00 47.95 808 VAL A C 1
ATOM 5369 O O . VAL A 1 808 ? 156.043 108.946 124.582 1.00 47.95 808 VAL A O 1
ATOM 5373 N N . LEU A 1 809 ? 154.314 110.381 124.597 1.00 49.13 809 LEU A N 1
ATOM 5374 C CA . LEU A 1 809 ? 154.004 110.085 125.992 1.00 49.13 809 LEU A CA 1
ATOM 5375 C C . LEU A 1 809 ? 153.701 108.607 126.193 1.00 49.13 809 LEU A C 1
ATOM 5376 O O . LEU A 1 809 ? 154.061 108.027 127.222 1.00 49.13 809 LEU A O 1
ATOM 5381 N N . LEU A 1 810 ? 153.040 107.983 125.221 1.00 52.11 810 LEU A N 1
ATOM 5382 C CA . LEU A 1 810 ? 152.650 106.585 125.365 1.00 52.11 810 LEU A CA 1
ATOM 5383 C C . LEU A 1 810 ? 153.838 105.649 125.205 1.00 52.11 810 LEU A C 1
ATOM 5384 O O . LEU A 1 810 ? 153.937 104.642 125.911 1.00 52.11 810 LEU A O 1
ATOM 5389 N N . THR A 1 811 ? 154.745 105.954 124.282 1.00 56.40 811 THR A N 1
ATOM 5390 C CA . THR A 1 811 ? 155.746 104.992 123.847 1.00 56.40 811 THR A CA 1
ATOM 5391 C C . THR A 1 811 ? 157.164 105.350 124.264 1.00 56.40 811 THR A C 1
ATOM 5392 O O . THR A 1 811 ? 158.104 104.673 123.841 1.00 56.40 811 THR A O 1
ATOM 5396 N N . LEU A 1 812 ? 157.351 106.387 125.078 1.00 61.45 812 LEU A N 1
ATOM 5397 C CA . LEU A 1 812 ? 158.709 106.780 125.435 1.00 61.45 812 LEU A CA 1
ATOM 5398 C C . LEU A 1 812 ? 159.392 105.735 126.308 1.00 61.45 812 LEU A C 1
ATOM 5399 O O . LEU A 1 812 ? 160.554 105.390 126.075 1.00 61.45 812 LEU A O 1
ATOM 5404 N N . ASP A 1 813 ? 158.689 105.211 127.309 1.00 71.50 813 ASP A N 1
ATOM 5405 C CA . ASP A 1 813 ? 159.290 104.354 128.322 1.00 71.50 813 ASP A CA 1
ATOM 5406 C C . ASP A 1 813 ? 159.217 102.876 127.960 1.00 71.50 813 ASP A C 1
ATOM 5407 O O . ASP A 1 813 ? 159.220 102.021 128.850 1.00 71.50 813 ASP A O 1
ATOM 5412 N N . ASP A 1 814 ? 159.136 102.556 126.669 1.00 72.83 814 ASP A N 1
ATOM 5413 C CA . ASP A 1 814 ? 159.086 101.163 126.247 1.00 72.83 814 ASP A CA 1
ATOM 5414 C C . ASP A 1 814 ? 160.432 100.467 126.347 1.00 72.83 814 ASP A C 1
ATOM 5415 O O . ASP A 1 814 ? 160.468 99.236 126.408 1.00 72.83 814 ASP A O 1
ATOM 5420 N N . ASP A 1 815 ? 161.535 101.214 126.359 1.00 79.75 815 ASP A N 1
ATOM 5421 C CA . ASP A 1 815 ? 162.846 100.604 126.537 1.00 79.75 815 ASP A CA 1
ATOM 5422 C C . ASP A 1 815 ? 163.003 99.946 127.893 1.00 79.75 815 ASP A C 1
ATOM 5423 O O . ASP A 1 815 ? 163.987 99.232 128.107 1.00 79.75 815 ASP A O 1
ATOM 5428 N N . LEU A 1 816 ? 162.075 100.182 128.812 1.00 83.72 816 LEU A N 1
ATOM 5429 C CA . LEU A 1 816 ? 162.140 99.593 130.140 1.00 83.72 816 LEU A CA 1
ATOM 5430 C C . LEU A 1 816 ? 161.427 98.243 130.131 1.00 83.72 816 LEU A C 1
ATOM 5431 O O . LEU A 1 816 ? 160.374 98.044 130.735 1.00 83.72 816 LEU A O 1
ATOM 5436 N N . ASP A 1 817 ? 162.035 97.308 129.402 1.00 91.43 817 ASP A N 1
ATOM 5437 C CA . ASP A 1 817 ? 161.752 95.887 129.541 1.00 91.43 817 ASP A CA 1
ATOM 5438 C C . ASP A 1 817 ? 162.572 95.265 130.656 1.00 91.43 817 ASP A C 1
ATOM 5439 O O . ASP A 1 817 ? 162.750 94.042 130.686 1.00 91.43 817 ASP A O 1
ATOM 5444 N N . VAL A 1 818 ? 163.090 96.089 131.552 1.00 95.06 818 VAL A N 1
ATOM 5445 C CA . VAL A 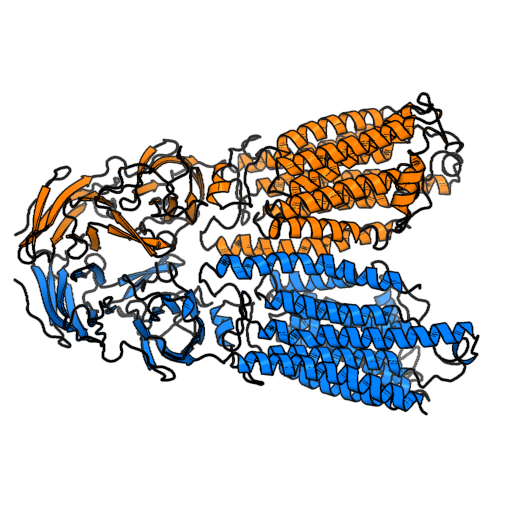1 818 ? 163.968 95.658 132.612 1.00 95.06 818 VAL A CA 1
ATOM 5446 C C . VAL A 1 818 ? 163.143 95.452 133.872 1.00 95.06 818 VAL A C 1
ATOM 5447 O O . VAL A 1 818 ? 162.073 96.041 134.053 1.00 95.06 818 VAL A O 1
ATOM 5451 N N . VAL A 1 819 ? 163.639 94.581 134.755 1.00 99.52 819 VAL A N 1
ATOM 5452 C CA . VAL A 1 819 ? 163.034 94.460 136.071 1.00 99.52 819 VAL A CA 1
ATOM 5453 C C . VAL A 1 819 ? 163.221 95.784 136.804 1.00 99.52 819 VAL A C 1
ATOM 5454 O O . VAL A 1 819 ? 164.194 96.514 136.579 1.00 99.52 819 VAL A O 1
ATOM 5458 N N . ARG A 1 820 ? 162.279 96.100 137.685 1.00 97.96 820 ARG A N 1
ATOM 5459 C CA . ARG A 1 820 ? 162.150 97.442 138.248 1.00 97.96 820 ARG A CA 1
ATOM 5460 C C . ARG A 1 820 ? 163.282 97.720 139.225 1.00 97.96 820 ARG A C 1
ATOM 5461 O O . ARG A 1 820 ? 163.194 97.376 140.405 1.00 97.96 820 ARG A O 1
ATOM 5469 N N . ARG A 1 821 ? 164.357 98.348 138.753 1.00 103.40 821 ARG A N 1
ATOM 5470 C CA . ARG A 1 821 ? 165.308 98.921 139.695 1.00 103.40 821 ARG A CA 1
ATOM 5471 C C . ARG A 1 821 ? 165.568 100.375 139.325 1.00 103.40 821 ARG A C 1
ATOM 5472 O O . ARG A 1 821 ? 166.703 100.857 139.376 1.00 103.40 821 ARG A O 1
ATOM 5480 N N . ASP A 1 822 ? 164.515 101.090 138.937 1.00 104.33 822 ASP A N 1
ATOM 5481 C CA . ASP A 1 822 ? 164.636 102.456 138.461 1.00 104.33 822 ASP A CA 1
ATOM 5482 C C . ASP A 1 822 ? 164.653 103.424 139.644 1.00 104.33 822 ASP A C 1
ATOM 5483 O O . ASP A 1 822 ? 164.526 103.030 140.805 1.00 104.33 822 ASP A O 1
ATOM 5488 N N . GLN A 1 823 ? 164.814 104.711 139.350 1.00 109.00 823 GLN A N 1
ATOM 5489 C CA . GLN A 1 823 ? 164.851 105.724 140.400 1.00 109.00 823 GLN A CA 1
ATOM 5490 C C . GLN A 1 823 ? 163.480 105.876 141.050 1.00 109.00 823 GLN A C 1
ATOM 5491 O O . GLN A 1 823 ? 163.169 105.206 142.035 1.00 109.00 823 GLN A O 1
ATOM 5497 N N . ALA B 1 42 ? 101.485 180.493 88.036 1.00 79.37 42 ALA B N 1
ATOM 5498 C CA . ALA B 1 42 ? 102.290 181.166 89.048 1.00 79.37 42 ALA B CA 1
ATOM 5499 C C . ALA B 1 42 ? 102.051 180.557 90.423 1.00 79.37 42 ALA B C 1
ATOM 5500 O O . ALA B 1 42 ? 101.476 179.477 90.544 1.00 79.37 42 ALA B O 1
ATOM 5502 N N . ALA B 1 43 ? 102.498 181.261 91.460 1.00 78.14 43 ALA B N 1
ATOM 5503 C CA . ALA B 1 43 ? 102.352 180.775 92.823 1.00 78.14 43 ALA B CA 1
ATOM 5504 C C . ALA B 1 43 ? 100.911 180.919 93.292 1.00 78.14 43 ALA B C 1
ATOM 5505 O O . ALA B 1 43 ? 100.238 181.908 92.992 1.00 78.14 43 ALA B O 1
ATOM 5507 N N . ARG B 1 44 ? 100.440 179.919 94.030 1.00 71.53 44 ARG B N 1
ATOM 5508 C CA . ARG B 1 44 ? 99.095 179.922 94.591 1.00 71.53 44 ARG B CA 1
ATOM 5509 C C . ARG B 1 44 ? 99.196 180.144 96.093 1.00 71.53 44 ARG B C 1
ATOM 5510 O O . ARG B 1 44 ? 99.577 179.235 96.835 1.00 71.53 44 ARG B O 1
ATOM 5518 N N . GLY B 1 45 ? 98.865 181.354 96.539 1.00 66.38 45 GLY B N 1
ATOM 5519 C CA . GLY B 1 45 ? 98.748 181.615 97.959 1.00 66.38 45 GLY B CA 1
ATOM 5520 C C . GLY B 1 45 ? 97.608 180.727 98.406 1.00 66.38 45 GLY B C 1
ATOM 5521 O O . GLY B 1 45 ? 96.491 180.824 97.870 1.00 66.38 45 GLY B O 1
ATOM 5522 N N . ALA B 1 46 ? 97.862 179.857 99.376 1.00 62.98 46 ALA B N 1
ATOM 5523 C CA . ALA B 1 46 ? 96.925 178.814 99.748 1.00 62.98 46 ALA B CA 1
ATOM 5524 C C . ALA B 1 46 ? 96.692 178.935 101.245 1.00 62.98 46 ALA B C 1
ATOM 5525 O O . ALA B 1 46 ? 97.482 179.538 101.974 1.00 62.98 46 ALA B O 1
ATOM 5527 N N . ASP B 1 47 ? 95.588 178.350 101.694 1.00 62.21 47 ASP B N 1
ATOM 5528 C CA . ASP B 1 47 ? 95.154 178.433 103.078 1.00 62.21 47 ASP B CA 1
ATOM 5529 C C . ASP B 1 47 ? 95.332 177.092 103.772 1.00 62.21 47 ASP B C 1
ATOM 5530 O O . ASP B 1 47 ? 95.258 176.033 103.146 1.00 62.21 47 ASP B O 1
ATOM 5535 N N . PHE B 1 48 ? 95.567 177.148 105.076 1.00 58.27 48 PHE B N 1
ATOM 5536 C CA . PHE B 1 48 ? 95.629 175.934 105.870 1.00 58.27 48 PHE B CA 1
ATOM 5537 C C . PHE B 1 48 ? 94.229 175.378 106.096 1.00 58.27 48 PHE B C 1
ATOM 5538 O O . PHE B 1 48 ? 93.238 176.111 106.094 1.00 58.27 48 PHE B O 1
ATOM 5546 N N . ASP B 1 49 ? 94.158 174.061 106.286 1.00 59.86 49 ASP B N 1
ATOM 5547 C CA . ASP B 1 49 ? 92.902 173.358 106.552 1.00 59.86 49 ASP B CA 1
ATOM 5548 C C . ASP B 1 49 ? 91.880 173.564 105.439 1.00 59.86 49 ASP B C 1
ATOM 5549 O O . ASP B 1 49 ? 90.674 173.586 105.686 1.00 59.86 49 ASP B O 1
ATOM 5554 N N . HIS B 1 50 ? 92.353 173.718 104.210 1.00 58.41 50 HIS B N 1
ATOM 5555 C CA . HIS B 1 50 ? 91.501 173.796 103.034 1.00 58.41 50 HIS B CA 1
ATOM 5556 C C . HIS B 1 50 ? 91.893 172.680 102.081 1.00 58.41 50 HIS B C 1
ATOM 5557 O O . HIS B 1 50 ? 93.083 172.450 101.853 1.00 58.41 50 HIS B O 1
ATOM 5564 N N . VAL B 1 51 ? 90.901 171.985 101.535 1.00 56.38 51 VAL B N 1
ATOM 5565 C CA . VAL B 1 51 ? 91.152 170.861 100.640 1.00 56.38 51 VAL B CA 1
ATOM 5566 C C . VAL B 1 51 ? 91.186 171.380 99.209 1.00 56.38 51 VAL B C 1
ATOM 5567 O O . VAL B 1 51 ? 90.176 171.851 98.681 1.00 56.38 51 VAL B O 1
ATOM 5571 N N . TYR B 1 52 ? 92.352 171.286 98.582 1.00 58.47 52 TYR B N 1
ATOM 5572 C CA . TYR B 1 52 ? 92.552 171.688 97.199 1.00 58.47 52 TYR B CA 1
ATOM 5573 C C . TYR B 1 52 ? 92.545 170.448 96.320 1.00 58.47 52 TYR B C 1
ATOM 5574 O O . TYR B 1 52 ? 93.374 169.556 96.500 1.00 58.47 52 TYR B O 1
ATOM 5583 N N . SER B 1 53 ? 91.621 170.392 95.373 1.00 63.46 53 SER B N 1
ATOM 5584 C CA . SER B 1 53 ? 91.580 169.302 94.413 1.00 63.46 53 SER B CA 1
ATOM 5585 C C . SER B 1 53 ? 92.100 169.788 93.070 1.00 63.46 53 SER B C 1
ATOM 5586 O O . SER B 1 53 ? 91.876 170.934 92.677 1.00 63.46 53 SER B O 1
ATOM 5589 N N . GLY B 1 54 ? 92.803 168.908 92.367 1.00 60.97 54 GLY B N 1
ATOM 5590 C CA . GLY B 1 54 ? 93.403 169.326 91.116 1.00 60.97 54 GLY B CA 1
ATOM 5591 C C . GLY B 1 54 ? 93.766 168.147 90.243 1.00 60.97 54 GLY B C 1
ATOM 5592 O O . GLY B 1 54 ? 93.663 166.988 90.645 1.00 60.97 54 GLY B O 1
ATOM 5593 N N . VAL B 1 55 ? 94.198 168.467 89.026 1.00 63.42 55 VAL B N 1
ATOM 5594 C CA . VAL B 1 55 ? 94.617 167.478 88.042 1.00 63.42 55 VAL B CA 1
ATOM 5595 C C . VAL B 1 55 ? 95.968 167.906 87.495 1.00 63.42 55 VAL B C 1
ATOM 5596 O O . VAL B 1 55 ? 96.149 169.073 87.133 1.00 63.42 55 VAL B O 1
ATOM 5600 N N . VAL B 1 56 ? 96.914 166.971 87.434 1.00 63.80 56 VAL B N 1
ATOM 5601 C CA . VAL B 1 56 ? 98.263 167.265 86.960 1.00 63.80 56 VAL B CA 1
ATOM 5602 C C . VAL B 1 56 ? 98.639 166.287 85.856 1.00 63.80 56 VAL B C 1
ATOM 5603 O O . VAL B 1 56 ? 98.571 165.071 86.050 1.00 63.80 56 VAL B O 1
ATOM 5607 N N . ASN B 1 57 ? 99.047 166.815 84.709 1.00 66.43 57 ASN B N 1
ATOM 5608 C CA . ASN B 1 57 ? 99.537 166.007 83.602 1.00 66.43 57 ASN B CA 1
ATOM 5609 C C . ASN B 1 57 ? 100.983 166.395 83.304 1.00 66.43 57 ASN B C 1
ATOM 5610 O O . ASN B 1 57 ? 101.601 167.168 84.037 1.00 66.43 57 ASN B O 1
ATOM 5615 N N . LEU B 1 58 ? 101.528 165.845 82.217 1.00 66.80 58 LEU B N 1
ATOM 5616 C CA . LEU B 1 58 ? 102.916 166.134 81.876 1.00 66.80 58 LEU B CA 1
ATOM 5617 C C . LEU B 1 58 ? 103.128 167.614 81.598 1.00 66.80 58 LEU B C 1
ATOM 5618 O O . LEU B 1 58 ? 104.242 168.124 81.754 1.00 66.80 58 LEU B O 1
ATOM 5623 N N . SER B 1 59 ? 102.071 168.322 81.210 1.00 69.86 59 SER B N 1
ATOM 5624 C CA . SER B 1 59 ? 102.169 169.728 80.848 1.00 69.86 59 SER B CA 1
ATOM 5625 C C . SER B 1 59 ? 101.998 170.654 82.047 1.00 69.86 59 SER B C 1
ATOM 5626 O O . SER B 1 59 ? 102.793 171.583 82.228 1.00 69.86 59 SER B O 1
ATOM 5629 N N . THR B 1 60 ? 100.981 170.422 82.871 1.00 69.01 60 THR B N 1
ATOM 5630 C CA . THR B 1 60 ? 100.625 171.323 83.960 1.00 69.01 60 THR B CA 1
ATOM 5631 C C . THR B 1 60 ? 101.152 170.783 85.284 1.00 69.01 60 THR B C 1
ATOM 5632 O O . THR B 1 60 ? 100.908 169.622 85.627 1.00 69.01 60 THR B O 1
ATOM 5636 N N . GLU B 1 61 ? 101.868 171.627 86.021 1.00 66.80 61 GLU B N 1
ATOM 5637 C CA . GLU B 1 61 ? 102.321 171.331 87.373 1.00 66.80 61 GLU B CA 1
ATOM 5638 C C . GLU B 1 61 ? 101.726 172.369 88.312 1.00 66.80 61 GLU B C 1
ATOM 5639 O O . GLU B 1 61 ? 101.703 173.559 87.985 1.00 66.80 61 GLU B O 1
ATOM 5645 N N . ASN B 1 62 ? 101.236 171.927 89.464 1.00 62.94 62 ASN B N 1
ATOM 5646 C CA . ASN B 1 62 ? 100.497 172.798 90.368 1.00 62.94 62 ASN B CA 1
ATOM 5647 C C . ASN B 1 62 ? 101.351 173.172 91.570 1.00 62.94 62 ASN B C 1
ATOM 5648 O O . ASN B 1 62 ? 101.887 172.298 92.252 1.00 62.94 62 ASN B O 1
ATOM 5653 N N . ILE B 1 63 ? 101.469 174.468 91.830 1.00 62.30 63 ILE B N 1
ATOM 5654 C CA . ILE B 1 63 ? 102.206 174.970 92.981 1.00 62.30 63 ILE B CA 1
ATOM 5655 C C . ILE B 1 63 ? 101.229 175.557 93.987 1.00 62.30 63 ILE B C 1
ATOM 5656 O O . ILE B 1 63 ? 100.175 176.092 93.627 1.00 62.30 63 ILE B O 1
ATOM 5661 N N . TYR B 1 64 ? 101.578 175.424 95.263 1.00 58.04 64 TYR B N 1
ATOM 5662 C CA . TYR B 1 64 ? 100.809 176.004 96.353 1.00 58.04 64 TYR B CA 1
ATOM 5663 C C . TYR B 1 64 ? 101.772 176.646 97.333 1.00 58.04 64 TYR B C 1
ATOM 5664 O O . TYR B 1 64 ? 102.779 176.038 97.700 1.00 58.04 64 TYR B O 1
ATOM 5673 N N . SER B 1 65 ? 101.465 177.862 97.755 1.00 59.18 65 SER B N 1
ATOM 5674 C CA . SER B 1 65 ? 102.280 178.586 98.715 1.00 59.18 65 SER B CA 1
ATOM 5675 C C . SER B 1 65 ? 101.549 178.664 100.046 1.00 59.18 65 SER B C 1
ATOM 5676 O O . SER B 1 65 ? 100.342 178.916 100.087 1.00 59.18 65 SER B O 1
ATOM 5679 N N . PHE B 1 66 ? 102.282 178.442 101.132 1.00 57.29 66 PHE B N 1
ATOM 5680 C CA . PHE B 1 66 ? 101.723 178.453 102.475 1.00 57.29 66 PHE B CA 1
ATOM 5681 C C . PHE B 1 66 ? 102.609 179.322 103.349 1.00 57.29 66 PHE B C 1
ATOM 5682 O O . PHE B 1 66 ? 103.805 179.055 103.485 1.00 57.29 66 PHE B O 1
ATOM 5690 N N . ASN B 1 67 ? 102.023 180.355 103.937 1.00 67.85 67 ASN B N 1
ATOM 5691 C CA . ASN B 1 67 ? 102.751 181.353 104.702 1.00 67.85 67 ASN B CA 1
ATOM 5692 C C . ASN B 1 67 ? 102.269 181.293 106.141 1.00 67.85 67 ASN B C 1
ATOM 5693 O O . ASN B 1 67 ? 101.060 181.295 106.385 1.00 67.85 67 ASN B O 1
ATOM 5698 N N . TYR B 1 68 ? 103.196 181.230 107.092 1.00 68.80 68 TYR B N 1
ATOM 5699 C CA . TYR B 1 68 ? 102.762 181.188 108.482 1.00 68.80 68 TYR B CA 1
ATOM 5700 C C . TYR B 1 68 ? 103.865 181.708 109.388 1.00 68.80 68 TYR B C 1
ATOM 5701 O O . TYR B 1 68 ? 105.046 181.656 109.053 1.00 68.80 68 TYR B O 1
ATOM 5710 N N . THR B 1 69 ? 103.462 182.189 110.557 1.00 78.85 69 THR B N 1
ATOM 5711 C CA . THR B 1 69 ? 104.385 182.742 111.535 1.00 78.85 69 THR B CA 1
ATOM 5712 C C . THR B 1 69 ? 104.467 181.822 112.745 1.00 78.85 69 THR B C 1
ATOM 5713 O O . THR B 1 69 ? 103.448 181.308 113.215 1.00 78.85 69 THR B O 1
ATOM 5717 N N . SER B 1 70 ? 105.682 181.610 113.237 1.00 84.17 70 SER B N 1
ATOM 5718 C CA . SER B 1 70 ? 105.925 180.835 114.445 1.00 84.17 70 SER B CA 1
ATOM 5719 C C . SER B 1 70 ? 106.384 181.784 115.542 1.00 84.17 70 SER B C 1
ATOM 5720 O O . SER B 1 70 ? 107.367 182.511 115.367 1.00 84.17 70 SER B O 1
ATOM 5723 N N . GLN B 1 71 ? 105.676 181.777 116.658 1.00 89.86 71 GLN B N 1
ATOM 5724 C CA . GLN B 1 71 ? 106.002 182.667 117.758 1.00 89.86 71 GLN B CA 1
ATOM 5725 C C . GLN B 1 71 ? 107.021 182.022 118.692 1.00 89.86 71 GLN B C 1
ATOM 5726 O O . GLN B 1 71 ? 107.096 180.794 118.786 1.00 89.86 71 GLN B O 1
ATOM 5732 N N . PRO B 1 72 ? 107.825 182.830 119.383 1.00 92.63 72 PRO B N 1
ATOM 5733 C CA . PRO B 1 72 ? 108.800 182.269 120.323 1.00 92.63 72 PRO B CA 1
ATOM 5734 C C . PRO B 1 72 ? 108.116 181.541 121.469 1.00 92.63 72 PRO B C 1
ATOM 5735 O O . PRO B 1 72 ? 106.960 181.805 121.809 1.00 92.63 72 PRO B O 1
ATOM 5739 N N . ASP B 1 73 ? 108.862 180.613 122.072 1.00 94.11 73 ASP B N 1
ATOM 5740 C CA . ASP B 1 73 ? 108.354 179.751 123.138 1.00 94.11 73 ASP B CA 1
ATOM 5741 C C . ASP B 1 73 ? 107.095 179.011 122.705 1.00 94.11 73 ASP B C 1
ATOM 5742 O O . ASP B 1 73 ? 106.192 178.772 123.509 1.00 94.11 73 ASP B O 1
ATOM 5747 N N . GLN B 1 74 ? 107.030 178.648 121.427 1.00 84.77 74 GLN B N 1
ATOM 5748 C CA . GLN B 1 74 ? 105.896 177.921 120.883 1.00 84.77 74 GLN B CA 1
ATOM 5749 C C . GLN B 1 74 ? 106.353 177.216 119.619 1.00 84.77 74 GLN B C 1
ATOM 5750 O O . GLN B 1 74 ? 107.042 177.812 118.788 1.00 84.77 74 GLN B O 1
ATOM 5756 N N . VAL B 1 75 ? 105.973 175.950 119.481 1.00 72.67 75 VAL B N 1
ATOM 5757 C CA . VAL B 1 75 ? 106.393 175.120 118.361 1.00 72.67 75 VAL B CA 1
ATOM 5758 C C . VAL B 1 75 ? 105.182 174.828 117.487 1.00 72.67 75 VAL B C 1
ATOM 5759 O O . VAL B 1 75 ? 104.137 174.389 117.980 1.00 72.67 75 VAL B O 1
ATOM 5763 N N . THR B 1 76 ? 105.316 175.098 116.194 1.00 64.27 76 THR B N 1
ATOM 5764 C CA . THR B 1 76 ? 104.261 174.834 115.226 1.00 64.27 76 THR B CA 1
ATOM 5765 C C . THR B 1 76 ? 104.754 173.798 114.228 1.00 64.27 76 THR B C 1
ATOM 5766 O O . THR B 1 76 ? 105.789 173.988 113.581 1.00 64.27 76 THR B O 1
ATOM 5770 N N . ALA B 1 77 ? 104.035 172.691 114.134 1.00 50.80 77 ALA B N 1
ATOM 5771 C CA . ALA B 1 77 ? 104.306 171.674 113.137 1.00 50.80 77 ALA B CA 1
ATOM 5772 C C . ALA B 1 77 ? 103.239 171.740 112.059 1.00 50.80 77 ALA B C 1
ATOM 5773 O O . ALA B 1 77 ? 102.077 172.033 112.342 1.00 50.80 77 ALA B O 1
ATOM 5775 N N . VAL B 1 78 ? 103.642 171.481 110.825 1.00 44.23 78 VAL B N 1
ATOM 5776 C CA . VAL B 1 78 ? 102.741 171.477 109.684 1.00 44.23 78 VAL B CA 1
ATOM 5777 C C . VAL B 1 78 ? 102.639 170.049 109.177 1.00 44.23 78 VAL B C 1
ATOM 5778 O O . VAL B 1 78 ? 103.632 169.320 109.157 1.00 44.23 78 VAL B O 1
ATOM 5782 N N . ARG B 1 79 ? 101.432 169.635 108.816 1.00 39.32 79 ARG B N 1
ATOM 5783 C CA . ARG B 1 79 ? 101.199 168.313 108.260 1.00 39.32 79 ARG B CA 1
ATOM 5784 C C . ARG B 1 79 ? 100.583 168.453 106.879 1.00 39.32 79 ARG B C 1
ATOM 5785 O O . ARG B 1 79 ? 99.641 169.229 106.687 1.00 39.32 79 ARG B O 1
ATOM 5793 N N . VAL B 1 80 ? 101.123 167.703 105.926 1.00 42.51 80 VAL B N 1
ATOM 5794 C CA . VAL B 1 80 ? 100.675 167.709 104.542 1.00 42.51 80 VAL B CA 1
ATOM 5795 C C . VAL B 1 80 ? 100.050 166.355 104.254 1.00 42.51 80 VAL B C 1
ATOM 5796 O O . VAL B 1 80 ? 100.684 165.315 104.466 1.00 42.51 80 VAL B O 1
ATOM 5800 N N . TYR B 1 81 ? 98.804 166.369 103.790 1.00 46.27 81 TYR B N 1
ATOM 5801 C CA . TYR B 1 81 ? 98.092 165.188 103.333 1.00 46.27 81 TYR B CA 1
ATOM 5802 C C . TYR B 1 81 ? 97.873 165.318 101.837 1.00 46.27 81 TYR B C 1
ATOM 5803 O O . TYR B 1 81 ? 97.397 166.353 101.366 1.00 46.27 81 TYR B O 1
ATOM 5812 N N . VAL B 1 82 ? 98.220 164.277 101.095 1.00 48.80 82 VAL B N 1
ATOM 5813 C CA . VAL B 1 82 ? 97.895 164.174 99.682 1.00 48.80 82 VAL B CA 1
ATOM 5814 C C . VAL B 1 82 ? 97.261 162.813 99.463 1.00 48.80 82 VAL B C 1
ATOM 5815 O O . VAL B 1 82 ? 97.818 161.793 99.879 1.00 48.80 82 VAL B O 1
ATOM 5819 N N . ASN B 1 83 ? 96.098 162.789 98.832 1.00 56.41 83 ASN B N 1
ATOM 5820 C CA . ASN B 1 83 ? 95.567 161.524 98.351 1.00 56.41 83 ASN B CA 1
ATOM 5821 C C . ASN B 1 83 ? 95.289 161.636 96.864 1.00 56.41 83 ASN B C 1
ATOM 5822 O O . ASN B 1 83 ? 95.120 162.731 96.331 1.00 56.41 83 ASN B O 1
ATOM 5827 N N . SER B 1 84 ? 95.293 160.496 96.185 1.00 62.71 84 SER B N 1
ATOM 5828 C CA . SER B 1 84 ? 95.139 160.461 94.737 1.00 62.71 84 SER B CA 1
ATOM 5829 C C . SER B 1 84 ? 94.182 159.338 94.370 1.00 62.71 84 SER B C 1
ATOM 5830 O O . SER B 1 84 ? 94.546 158.160 94.434 1.00 62.71 84 SER B O 1
ATOM 5833 N N . SER B 1 85 ? 92.960 159.706 93.981 1.00 70.07 85 SER B N 1
ATOM 5834 C CA . SER B 1 85 ? 92.010 158.714 93.496 1.00 70.07 85 SER B CA 1
ATOM 5835 C C . SER B 1 85 ? 92.517 158.002 92.251 1.00 70.07 85 SER B C 1
ATOM 5836 O O . SER B 1 85 ? 92.149 156.846 92.021 1.00 70.07 85 SER B O 1
ATOM 5839 N N . SER B 1 86 ? 93.358 158.659 91.454 1.00 71.72 86 SER B N 1
ATOM 5840 C CA . SER B 1 86 ? 93.905 158.035 90.258 1.00 71.72 86 SER B CA 1
ATOM 5841 C C . SER B 1 86 ? 94.715 156.801 90.625 1.00 71.72 86 SER B C 1
ATOM 5842 O O . SER B 1 86 ? 95.520 156.821 91.560 1.00 71.72 86 SER B O 1
ATOM 5845 N N . GLU B 1 87 ? 94.495 155.719 89.884 1.00 74.91 87 GLU B N 1
ATOM 5846 C CA . GLU B 1 87 ? 95.186 154.455 90.123 1.00 74.91 87 GLU B CA 1
ATOM 5847 C C . GLU B 1 87 ? 95.830 153.996 88.815 1.00 74.91 87 GLU B C 1
ATOM 5848 O O . GLU B 1 87 ? 95.276 153.166 88.089 1.00 74.91 87 GLU B O 1
ATOM 5854 N N . ASN B 1 88 ? 97.015 154.532 88.531 1.00 72.43 88 ASN B N 1
ATOM 5855 C CA . ASN B 1 88 ? 97.831 154.066 87.413 1.00 72.43 88 ASN B CA 1
ATOM 5856 C C . ASN B 1 88 ? 99.265 154.107 87.918 1.00 72.43 88 ASN B C 1
ATOM 5857 O O . ASN B 1 88 ? 99.919 155.150 87.847 1.00 72.43 88 ASN B O 1
ATOM 5862 N N . LEU B 1 89 ? 99.750 152.974 88.417 1.00 69.28 89 LEU B N 1
ATOM 5863 C CA . LEU B 1 89 ? 101.015 152.951 89.134 1.00 69.28 89 LEU B CA 1
ATOM 5864 C C . LEU B 1 89 ? 102.213 153.237 88.237 1.00 69.28 89 LEU B C 1
ATOM 5865 O O . LEU B 1 89 ? 103.336 153.316 88.745 1.00 69.28 89 LEU B O 1
ATOM 5870 N N . ASN B 1 90 ? 102.003 153.401 86.931 1.00 67.02 90 ASN B N 1
ATOM 5871 C CA . ASN B 1 90 ? 103.051 153.816 86.013 1.00 67.02 90 ASN B CA 1
ATOM 5872 C C . ASN B 1 90 ? 103.124 155.324 85.854 1.00 67.02 90 ASN B C 1
ATOM 5873 O O . ASN B 1 90 ? 104.084 155.820 85.260 1.00 67.02 90 ASN B O 1
ATOM 5878 N N . TYR B 1 91 ? 102.136 156.057 86.361 1.00 64.38 91 TYR B N 1
ATOM 5879 C CA . TYR B 1 91 ? 102.146 157.520 86.354 1.00 64.38 91 TYR B CA 1
ATOM 5880 C C . TYR B 1 91 ? 101.650 158.028 87.698 1.00 64.38 91 TYR B C 1
ATOM 5881 O O . TYR B 1 91 ? 100.542 158.563 87.810 1.00 64.38 91 TYR B O 1
ATOM 5890 N N . PRO B 1 92 ? 102.445 157.865 88.750 1.00 54.27 92 PRO B N 1
ATOM 5891 C CA . PRO B 1 92 ? 102.036 158.363 90.064 1.00 54.27 92 PRO B CA 1
ATOM 5892 C C . PRO B 1 92 ? 102.076 159.881 90.123 1.00 54.27 92 PRO B C 1
ATOM 5893 O O . PRO B 1 92 ? 102.625 160.564 89.259 1.00 54.27 92 PRO B O 1
ATOM 5897 N N . VAL B 1 93 ? 101.470 160.402 91.174 1.00 50.02 93 VAL B N 1
ATOM 5898 C CA . VAL B 1 93 ? 101.532 161.820 91.488 1.00 50.02 93 VAL B CA 1
ATOM 5899 C C . VAL B 1 93 ? 102.770 162.062 92.337 1.00 50.02 93 VAL B C 1
ATOM 5900 O O . VAL B 1 93 ? 102.996 161.366 93.329 1.00 50.02 93 VAL B O 1
ATOM 5904 N N . LEU B 1 94 ? 103.588 163.026 91.939 1.00 47.95 94 LEU B N 1
ATOM 5905 C CA . LEU B 1 94 ? 104.822 163.343 92.641 1.00 47.95 94 LEU B CA 1
ATOM 5906 C C . LEU B 1 94 ? 104.613 164.612 93.451 1.00 47.95 94 LEU B C 1
ATOM 5907 O O . LEU B 1 94 ? 104.209 165.643 92.903 1.00 47.95 94 LEU B O 1
ATOM 5912 N N . VAL B 1 95 ? 104.882 164.532 94.751 1.00 44.61 95 VAL B N 1
ATOM 5913 C CA . VAL B 1 95 ? 104.672 165.633 95.680 1.00 44.61 95 VAL B CA 1
ATOM 5914 C C . VAL B 1 95 ? 106.026 166.081 96.201 1.00 44.61 95 VAL B C 1
ATOM 5915 O O . VAL B 1 95 ? 106.828 165.256 96.654 1.00 44.61 95 VAL B O 1
ATOM 5919 N N . VAL B 1 96 ? 106.276 167.386 96.136 1.00 45.13 96 VAL B N 1
ATOM 5920 C CA . VAL B 1 96 ? 107.500 167.998 96.636 1.00 45.13 96 VAL B CA 1
ATOM 5921 C C . VAL B 1 96 ? 107.115 169.099 97.611 1.00 45.13 96 VAL B C 1
ATOM 5922 O O . VAL B 1 96 ? 106.320 169.977 97.276 1.00 45.13 96 VAL B O 1
ATOM 5926 N N . VAL B 1 97 ? 107.669 169.056 98.812 1.00 45.57 97 VAL B N 1
ATOM 5927 C CA . VAL B 1 97 ? 107.449 170.084 99.819 1.00 45.57 97 VAL B CA 1
ATOM 5928 C C . VAL B 1 97 ? 108.782 170.772 100.061 1.00 45.57 97 VAL B C 1
ATOM 5929 O O . VAL B 1 97 ? 109.722 170.162 100.581 1.00 45.57 97 VAL B O 1
ATOM 5933 N N . ARG B 1 98 ? 108.867 172.038 99.681 1.00 52.31 98 ARG B N 1
ATOM 5934 C CA . ARG B 1 98 ? 110.078 172.828 99.828 1.00 52.31 98 ARG B CA 1
ATOM 5935 C C . ARG B 1 98 ? 109.924 173.774 101.008 1.00 52.31 98 ARG B C 1
ATOM 5936 O O . ARG B 1 98 ? 108.985 174.575 101.051 1.00 52.31 98 ARG B O 1
ATOM 5944 N N . GLN B 1 99 ? 110.837 173.672 101.959 1.00 53.60 99 GLN B N 1
ATOM 5945 C CA . GLN B 1 99 ? 110.968 174.608 103.058 1.00 53.60 99 GLN B CA 1
ATOM 5946 C C . GLN B 1 99 ? 112.230 175.432 102.844 1.00 53.60 99 GLN B C 1
ATOM 5947 O O . GLN B 1 99 ? 112.896 175.329 101.812 1.00 53.60 99 GLN B O 1
ATOM 5953 N N . GLN B 1 100 ? 112.564 176.264 103.827 1.00 58.84 100 GLN B N 1
ATOM 5954 C CA . GLN B 1 100 ? 113.746 177.104 103.689 1.00 58.84 100 GLN B CA 1
ATOM 5955 C C . GLN B 1 100 ? 115.023 176.278 103.744 1.00 58.84 100 GLN B C 1
ATOM 5956 O O . GLN B 1 100 ? 115.946 176.497 102.954 1.00 58.84 100 GLN B O 1
ATOM 5962 N N . LYS B 1 101 ? 115.091 175.320 104.663 1.00 57.38 101 LYS B N 1
ATOM 5963 C CA . LYS B 1 101 ? 116.308 174.565 104.910 1.00 57.38 101 LYS B CA 1
ATOM 5964 C C . LYS B 1 101 ? 116.178 173.101 104.537 1.00 57.38 101 LYS B C 1
ATOM 5965 O O . LYS B 1 101 ? 117.057 172.310 104.884 1.00 57.38 101 LYS B O 1
ATOM 5971 N N . GLU B 1 102 ? 115.115 172.713 103.843 1.00 54.04 102 GLU B N 1
ATOM 5972 C CA . GLU B 1 102 ? 114.885 171.295 103.630 1.00 54.04 102 GLU B CA 1
ATOM 5973 C C . GLU B 1 102 ? 113.890 171.096 102.502 1.00 54.04 102 GLU B C 1
ATOM 5974 O O . GLU B 1 102 ? 113.076 171.970 102.203 1.00 54.04 102 GLU B O 1
ATOM 5980 N N . VAL B 1 103 ? 113.973 169.926 101.878 1.00 45.28 103 VAL B N 1
ATOM 5981 C CA . VAL B 1 103 ? 113.044 169.513 100.839 1.00 45.28 103 VAL B CA 1
ATOM 5982 C C . VAL B 1 103 ? 112.620 168.080 101.124 1.00 45.28 103 VAL B C 1
ATOM 5983 O O . VAL B 1 103 ? 113.396 167.269 101.634 1.00 45.28 103 VAL B O 1
ATOM 5987 N N . LEU B 1 104 ? 111.361 167.787 100.828 1.00 41.99 104 LEU B N 1
ATOM 5988 C CA . LEU B 1 104 ? 110.771 166.477 101.032 1.00 41.99 104 LEU B CA 1
ATOM 5989 C C . LEU B 1 104 ? 110.028 166.098 99.764 1.00 41.99 104 LEU B C 1
ATOM 5990 O O . LEU B 1 104 ? 109.531 166.965 99.054 1.00 41.99 104 LEU B O 1
ATOM 5995 N N . SER B 1 105 ? 109.968 164.808 99.460 1.00 40.56 105 SER B N 1
ATOM 5996 C CA . SER B 1 105 ? 109.244 164.413 98.262 1.00 40.56 105 SER B CA 1
ATOM 5997 C C . SER B 1 105 ? 108.778 162.977 98.407 1.00 40.56 105 SER B C 1
ATOM 5998 O O . SER B 1 105 ? 109.388 162.184 99.124 1.00 40.56 105 SER B O 1
ATOM 6001 N N . TRP B 1 106 ? 107.687 162.657 97.718 1.00 41.61 106 TRP B N 1
ATOM 6002 C CA . TRP B 1 106 ? 107.154 161.301 97.747 1.00 41.61 106 TRP B CA 1
ATOM 6003 C C . TRP B 1 106 ? 106.202 161.099 96.577 1.00 41.61 106 TRP B C 1
ATOM 6004 O O . TRP B 1 106 ? 105.889 162.029 95.833 1.00 41.61 106 TRP B O 1
ATOM 6015 N N . GLN B 1 107 ? 105.764 159.855 96.415 1.00 48.70 107 GLN B N 1
ATOM 6016 C CA . GLN B 1 107 ? 104.799 159.481 95.395 1.00 48.70 107 GLN B CA 1
ATOM 6017 C C . GLN B 1 107 ? 103.468 159.142 96.046 1.00 48.70 107 GLN B C 1
ATOM 6018 O O . GLN B 1 107 ? 103.414 158.647 97.172 1.00 48.70 107 GLN B O 1
ATOM 6024 N N . VAL B 1 108 ? 102.389 159.417 95.318 1.00 49.73 108 VAL B N 1
ATOM 6025 C CA . VAL B 1 108 ? 101.050 158.981 95.684 1.00 49.73 108 VAL B CA 1
ATOM 6026 C C . VAL B 1 108 ? 100.469 158.295 94.443 1.00 49.73 108 VAL B C 1
ATOM 6027 O O . VAL B 1 108 ? 100.330 158.944 93.405 1.00 49.73 108 VAL B O 1
ATOM 6031 N N . PRO B 1 109 ? 100.112 157.011 94.501 1.00 50.82 109 PRO B N 1
ATOM 6032 C CA . PRO B 1 109 ? 100.139 156.101 95.649 1.00 50.82 109 PRO B CA 1
ATOM 6033 C C . PRO B 1 109 ? 101.528 155.683 96.106 1.00 50.82 109 PRO B C 1
ATOM 6034 O O . PRO B 1 109 ? 102.422 155.489 95.294 1.00 50.82 109 PRO B O 1
ATOM 6038 N N . LEU B 1 110 ? 101.688 155.543 97.415 1.00 47.79 110 LEU B N 1
ATOM 6039 C CA . LEU B 1 110 ? 102.944 155.096 97.993 1.00 47.79 110 LEU B CA 1
ATOM 6040 C C . LEU B 1 110 ? 103.037 153.582 97.907 1.00 47.79 110 LEU B C 1
ATOM 6041 O O . LEU B 1 110 ? 102.147 152.874 98.380 1.00 47.79 110 LEU B O 1
ATOM 6046 N N . LEU B 1 111 ? 104.111 153.087 97.306 1.00 48.20 111 LEU B N 1
ATOM 6047 C CA . LEU B 1 111 ? 104.291 151.661 97.086 1.00 48.20 111 LEU B CA 1
ATOM 6048 C C . LEU B 1 111 ? 105.205 151.064 98.143 1.00 48.20 111 LEU B C 1
ATOM 6049 O O . LEU B 1 111 ? 106.243 151.636 98.479 1.00 48.20 111 LEU B O 1
ATOM 6054 N N . PHE B 1 112 ? 104.812 149.910 98.661 1.00 48.56 112 PHE B N 1
ATOM 6055 C CA . PHE B 1 112 ? 105.632 149.113 99.557 1.00 48.56 112 PHE B CA 1
ATOM 6056 C C . PHE B 1 112 ? 105.833 147.743 98.937 1.00 48.56 112 PHE B C 1
ATOM 6057 O O . PHE B 1 112 ? 104.936 147.213 98.279 1.00 48.56 112 PHE B O 1
ATOM 6065 N N . GLN B 1 113 ? 107.010 147.174 99.147 1.00 57.27 113 GLN B N 1
ATOM 6066 C CA . GLN B 1 113 ? 107.322 145.830 98.689 1.00 57.27 113 GLN B CA 1
ATOM 6067 C C . GLN B 1 113 ? 107.480 144.933 99.905 1.00 57.27 113 GLN B C 1
ATOM 6068 O O . GLN B 1 113 ? 108.327 145.193 100.765 1.00 57.27 113 GLN B O 1
ATOM 6074 N N . GLY B 1 114 ? 106.659 143.891 99.983 1.00 59.51 114 GLY B N 1
ATOM 6075 C CA . GLY B 1 114 ? 106.715 142.968 101.092 1.00 59.51 114 GLY B CA 1
ATOM 6076 C C . GLY B 1 114 ? 107.587 141.767 100.799 1.00 59.51 114 GLY B C 1
ATOM 6077 O O . GLY B 1 114 ? 108.142 141.609 99.714 1.00 59.51 114 GLY B O 1
ATOM 6078 N N . LEU B 1 115 ? 107.717 140.910 101.805 1.00 62.77 115 LEU B N 1
ATOM 6079 C CA . LEU B 1 115 ? 108.369 139.630 101.595 1.00 62.77 115 LEU B CA 1
ATOM 6080 C C . LEU B 1 115 ? 107.572 138.803 100.597 1.00 62.77 115 LEU B C 1
ATOM 6081 O O . LEU B 1 115 ? 106.360 138.974 100.444 1.00 62.77 115 LEU B O 1
ATOM 6086 N N . TYR B 1 116 ? 108.274 137.909 99.903 1.00 65.96 116 TYR B N 1
ATOM 6087 C CA . TYR B 1 116 ? 107.662 137.006 98.931 1.00 65.96 116 TYR B CA 1
ATOM 6088 C C . TYR B 1 116 ? 107.025 137.774 97.780 1.00 65.96 116 TYR B C 1
ATOM 6089 O O . TYR B 1 116 ? 106.018 137.343 97.214 1.00 65.96 116 TYR B O 1
ATOM 6098 N N . GLN B 1 117 ? 107.623 138.916 97.442 1.00 68.10 117 GLN B N 1
ATOM 6099 C CA . GLN B 1 117 ? 107.255 139.708 96.270 1.00 68.10 117 GLN B CA 1
ATOM 6100 C C . GLN B 1 117 ? 105.763 140.022 96.249 1.00 68.10 117 GLN B C 1
ATOM 6101 O O . GLN B 1 117 ? 105.063 139.790 95.262 1.00 68.10 117 GLN B O 1
ATOM 6107 N N . ARG B 1 118 ? 105.276 140.545 97.365 1.00 64.41 118 ARG B N 1
ATOM 6108 C CA . ARG B 1 118 ? 103.928 141.081 97.462 1.00 64.41 118 ARG B CA 1
ATOM 6109 C C . ARG B 1 118 ? 104.033 142.593 97.563 1.00 64.41 118 ARG B C 1
ATOM 6110 O O . ARG B 1 118 ? 104.870 143.110 98.308 1.00 64.41 118 ARG B O 1
ATOM 6118 N N . SER B 1 119 ? 103.201 143.298 96.807 1.00 58.82 119 SER B N 1
ATOM 6119 C CA . SER B 1 119 ? 103.291 144.744 96.701 1.00 58.82 119 SER B CA 1
ATOM 6120 C C . SER B 1 119 ? 102.001 145.387 97.181 1.00 58.82 119 SER B C 1
ATOM 6121 O O . SER B 1 119 ? 100.905 144.905 96.883 1.00 58.82 119 SER B O 1
ATOM 6124 N N . TYR B 1 120 ? 102.145 146.482 97.918 1.00 54.97 120 TYR B N 1
ATOM 6125 C CA . TYR B 1 120 ? 101.028 147.238 98.453 1.00 54.97 120 TYR B CA 1
ATOM 6126 C C . TYR B 1 120 ? 101.105 148.669 97.950 1.00 54.97 120 TYR B C 1
ATOM 6127 O O . TYR B 1 120 ? 102.191 149.200 97.728 1.00 54.97 120 TYR B O 1
ATOM 6136 N N . ASN B 1 121 ? 99.950 149.294 97.769 1.00 55.39 121 ASN B N 1
ATOM 6137 C CA . ASN B 1 121 ? 99.903 150.696 97.390 1.00 55.39 121 ASN B CA 1
ATOM 6138 C C . ASN B 1 121 ? 98.897 151.419 98.268 1.00 55.39 121 ASN B C 1
ATOM 6139 O O . ASN B 1 121 ? 97.799 150.918 98.514 1.00 55.39 121 ASN B O 1
ATOM 6144 N N . TYR B 1 122 ? 99.287 152.595 98.745 1.00 51.67 122 TYR B N 1
ATOM 6145 C CA . TYR B 1 122 ? 98.476 153.395 99.651 1.00 51.67 122 TYR B CA 1
ATOM 6146 C C . TYR B 1 122 ? 98.137 154.707 98.965 1.00 51.67 122 TYR B C 1
ATOM 6147 O O . TYR B 1 122 ? 99.036 155.450 98.567 1.00 51.67 122 TYR B O 1
ATOM 6156 N N . GLN B 1 123 ? 96.849 154.991 98.831 1.00 60.77 123 GLN B N 1
ATOM 6157 C CA . GLN B 1 123 ? 96.409 156.170 98.104 1.00 60.77 123 GLN B CA 1
ATOM 6158 C C . GLN B 1 123 ? 96.387 157.431 98.951 1.00 60.77 123 GLN B C 1
ATOM 6159 O O . GLN B 1 123 ? 96.213 158.517 98.399 1.00 60.77 123 GLN B O 1
ATOM 6165 N N . GLU B 1 124 ? 96.560 157.324 100.264 1.00 53.69 124 GLU B N 1
ATOM 6166 C CA . GLU B 1 124 ? 96.612 158.480 101.149 1.00 53.69 124 GLU B CA 1
ATOM 6167 C C . GLU B 1 124 ? 97.984 158.531 101.800 1.00 53.69 124 GLU B C 1
ATOM 6168 O O . GLU B 1 124 ? 98.375 157.590 102.495 1.00 53.69 124 GLU B O 1
ATOM 6174 N N . VAL B 1 125 ? 98.710 159.623 101.581 1.00 43.90 125 VAL B N 1
ATOM 6175 C CA . VAL B 1 125 ? 100.022 159.833 102.174 1.00 43.90 125 VAL B CA 1
ATOM 6176 C C . VAL B 1 125 ? 99.966 161.110 102.995 1.00 43.90 125 VAL B C 1
ATOM 6177 O O . VAL B 1 125 ? 99.286 162.068 102.619 1.00 43.90 125 VAL B O 1
ATOM 6181 N N . SER B 1 126 ? 100.661 161.116 104.125 1.00 40.32 126 SER B N 1
ATOM 6182 C CA . SER B 1 126 ? 100.657 162.272 105.003 1.00 40.32 126 SER B CA 1
ATOM 6183 C C . SER B 1 126 ? 101.974 162.328 105.754 1.00 40.32 126 SER B C 1
ATOM 6184 O O . SER B 1 126 ? 102.512 161.294 106.152 1.00 40.32 126 SER B O 1
ATOM 6187 N N . ARG B 1 127 ? 102.484 163.539 105.946 1.00 41.00 127 ARG B N 1
ATOM 6188 C CA . ARG B 1 127 ? 103.758 163.717 106.626 1.00 41.00 127 ARG B CA 1
ATOM 6189 C C . ARG B 1 127 ? 103.782 165.021 107.395 1.00 41.00 127 ARG B C 1
ATOM 6190 O O . ARG B 1 127 ? 103.244 166.029 106.940 1.00 41.00 127 ARG B O 1
ATOM 6198 N N . THR B 1 128 ? 104.438 164.996 108.546 1.00 38.30 128 THR B N 1
ATOM 6199 C CA . THR B 1 128 ? 104.715 166.200 109.309 1.00 38.30 128 THR B CA 1
ATOM 6200 C C . THR B 1 128 ? 106.080 166.735 108.905 1.00 38.30 128 THR B C 1
ATOM 6201 O O . THR B 1 128 ? 107.050 165.979 108.824 1.00 38.30 128 THR B O 1
ATOM 6205 N N . LEU B 1 129 ? 106.146 168.030 108.634 1.00 42.98 129 LEU B N 1
ATOM 6206 C CA . LEU B 1 129 ? 107.394 168.683 108.286 1.00 42.98 129 LEU B CA 1
ATOM 6207 C C . LEU B 1 129 ? 108.166 169.022 109.551 1.00 42.98 129 LEU B C 1
ATOM 6208 O O . LEU B 1 129 ? 107.594 169.508 110.527 1.00 42.98 129 LEU B O 1
ATOM 6213 N N . CYS B 1 130 ? 109.462 168.754 109.531 1.00 52.42 130 CYS B N 1
ATOM 6214 C CA . CYS B 1 130 ? 110.309 168.999 110.689 1.00 52.42 130 CYS B CA 1
ATOM 6215 C C . CYS B 1 130 ? 110.280 170.477 111.053 1.00 52.42 130 CYS B C 1
ATOM 6216 O O . CYS B 1 130 ? 110.645 171.320 110.220 1.00 52.42 130 CYS B O 1
ATOM 6219 N N . PRO B 1 131 ? 109.863 170.835 112.262 1.00 56.19 131 PRO B N 1
ATOM 6220 C CA . PRO B 1 131 ? 109.686 172.249 112.594 1.00 56.19 131 PRO B CA 1
ATOM 6221 C C . PRO B 1 131 ? 110.968 172.891 113.091 1.00 56.19 131 PRO B C 1
ATOM 6222 O O . PRO B 1 131 ? 111.776 172.269 113.783 1.00 56.19 131 PRO B O 1
ATOM 6226 N N . SER B 1 132 ? 111.143 174.153 112.728 1.00 68.37 132 SER B N 1
ATOM 6227 C CA . SER B 1 132 ? 112.184 174.999 113.295 1.00 68.37 132 SER B CA 1
ATOM 6228 C C . SER B 1 132 ? 111.519 175.859 114.359 1.00 68.37 132 SER B C 1
ATOM 6229 O O . SER B 1 132 ? 110.693 176.720 114.041 1.00 68.37 132 SER B O 1
ATOM 6232 N N . GLU B 1 133 ? 111.872 175.624 115.618 1.00 77.42 133 GLU B N 1
ATOM 6233 C CA . GLU B 1 133 ? 111.162 176.245 116.725 1.00 77.42 133 GLU B CA 1
ATOM 6234 C C . GLU B 1 133 ? 111.692 177.650 116.976 1.00 77.42 133 GLU B C 1
ATOM 6235 O O . GLU B 1 133 ? 112.906 177.873 117.005 1.00 77.42 133 GLU B O 1
ATOM 6241 N N . ALA B 1 134 ? 110.774 178.593 117.158 1.00 88.49 134 ALA B N 1
ATOM 6242 C CA . ALA B 1 134 ? 111.123 179.992 117.345 1.00 88.49 134 ALA B CA 1
ATOM 6243 C C . ALA B 1 134 ? 111.530 180.245 118.790 1.00 88.49 134 ALA B C 1
ATOM 6244 O O . ALA B 1 134 ? 110.854 179.810 119.726 1.00 88.49 134 ALA B O 1
ATOM 6246 N N . THR B 1 135 ? 112.639 180.956 118.963 1.00 96.66 135 THR B N 1
ATOM 6247 C CA . THR B 1 135 ? 113.201 181.252 120.270 1.00 96.66 135 THR B CA 1
ATOM 6248 C C . THR B 1 135 ? 113.378 182.760 120.403 1.00 96.66 135 THR B C 1
ATOM 6249 O O . THR B 1 135 ? 113.049 183.528 119.494 1.00 96.66 135 THR B O 1
ATOM 6253 N N . ASN B 1 136 ? 113.904 183.191 121.552 1.00 98.73 136 ASN B N 1
ATOM 6254 C CA . ASN B 1 136 ? 114.121 184.615 121.767 1.00 98.73 136 ASN B CA 1
ATOM 6255 C C . ASN B 1 136 ? 115.315 185.143 120.984 1.00 98.73 136 ASN B C 1
ATOM 6256 O O . ASN B 1 136 ? 115.459 186.362 120.853 1.00 98.73 136 ASN B O 1
ATOM 6261 N N . GLU B 1 137 ? 116.179 184.264 120.466 1.00 100.92 137 GLU B N 1
ATOM 6262 C CA . GLU B 1 137 ? 117.219 184.732 119.552 1.00 100.92 137 GLU B CA 1
ATOM 6263 C C . GLU B 1 137 ? 116.621 185.315 118.280 1.00 100.92 137 GLU B C 1
ATOM 6264 O O . GLU B 1 137 ? 117.224 186.194 117.653 1.00 100.92 137 GLU B O 1
ATOM 6270 N N . THR B 1 138 ? 115.444 184.837 117.880 1.00 97.70 138 THR B N 1
ATOM 6271 C CA . THR B 1 138 ? 114.922 185.121 116.549 1.00 97.70 138 THR B CA 1
ATOM 6272 C C . THR B 1 138 ? 113.648 185.956 116.574 1.00 97.70 138 THR B C 1
ATOM 6273 O O . THR B 1 138 ? 113.416 186.766 115.670 1.00 97.70 138 THR B O 1
ATOM 6277 N N . GLY B 1 139 ? 112.812 185.766 117.588 1.00 94.83 139 GLY B N 1
ATOM 6278 C CA . GLY B 1 139 ? 111.516 186.399 117.615 1.00 94.83 139 GLY B CA 1
ATOM 6279 C C . GLY B 1 139 ? 110.537 185.671 116.717 1.00 94.83 139 GLY B C 1
ATOM 6280 O O . GLY B 1 139 ? 110.717 184.492 116.398 1.00 94.83 139 GLY B O 1
ATOM 6281 N N . PRO B 1 140 ? 109.471 186.353 116.301 1.00 92.50 140 PRO B N 1
ATOM 6282 C CA . PRO B 1 140 ? 108.490 185.724 115.404 1.00 92.50 140 PRO B CA 1
ATOM 6283 C C . PRO B 1 140 ? 109.126 185.389 114.063 1.00 92.50 140 PRO B C 1
ATOM 6284 O O . PRO B 1 140 ? 109.551 186.278 113.324 1.00 92.50 140 PRO B O 1
ATOM 6288 N N . LEU B 1 141 ? 109.190 184.096 113.754 1.00 84.63 141 LEU B N 1
ATOM 6289 C CA . LEU B 1 141 ? 109.806 183.619 112.523 1.00 84.63 141 LEU B CA 1
ATOM 6290 C C . LEU B 1 141 ? 108.747 183.491 111.437 1.00 84.63 141 LEU B C 1
ATOM 6291 O O . LEU B 1 141 ? 107.761 182.769 111.608 1.00 84.63 141 LEU B O 1
ATOM 6296 N N . GLN B 1 142 ? 108.954 184.185 110.325 1.00 77.42 142 GLN B N 1
ATOM 6297 C CA . GLN B 1 142 ? 108.083 184.063 109.167 1.00 77.42 142 GLN B CA 1
ATOM 6298 C C . GLN B 1 142 ? 108.570 182.901 108.313 1.00 77.42 142 GLN B C 1
ATOM 6299 O O . GLN B 1 142 ? 109.747 182.846 107.948 1.00 77.42 142 GLN B O 1
ATOM 6305 N N . GLN B 1 143 ? 107.671 181.973 107.998 1.00 70.21 143 GLN B N 1
ATOM 6306 C CA . GLN B 1 143 ? 108.023 180.734 107.326 1.00 70.21 143 GLN B CA 1
ATOM 6307 C C . GLN B 1 143 ? 107.180 180.593 106.071 1.00 70.21 143 GLN B C 1
ATOM 6308 O O . GLN B 1 143 ? 105.962 180.807 106.104 1.00 70.21 143 GLN B O 1
ATOM 6314 N N . LEU B 1 144 ? 107.833 180.234 104.974 1.00 60.38 144 LEU B N 1
ATOM 6315 C CA . LEU B 1 144 ? 107.183 179.969 103.704 1.00 60.38 144 LEU B CA 1
ATOM 6316 C C . LEU B 1 144 ? 107.374 178.503 103.354 1.00 60.38 144 LEU B C 1
ATOM 6317 O O . LEU B 1 144 ? 108.422 177.921 103.641 1.00 60.38 144 LEU B O 1
ATOM 6322 N N . ILE B 1 145 ? 106.355 177.908 102.744 1.00 55.78 145 ILE B N 1
ATOM 6323 C CA . ILE B 1 145 ? 106.375 176.499 102.376 1.00 55.78 145 ILE B CA 1
ATOM 6324 C C . ILE B 1 145 ? 105.756 176.364 100.997 1.00 55.78 145 ILE B C 1
ATOM 6325 O O . ILE B 1 145 ? 104.682 176.912 100.739 1.00 55.78 145 ILE B O 1
ATOM 6330 N N . PHE B 1 146 ? 106.430 175.650 100.107 1.00 53.00 146 PHE B N 1
ATOM 6331 C CA . PHE B 1 146 ? 105.915 175.403 98.772 1.00 53.00 146 PHE B CA 1
ATOM 6332 C C . PHE B 1 146 ? 105.539 173.938 98.634 1.00 53.00 146 PHE B C 1
ATOM 6333 O O . PHE B 1 146 ? 106.254 173.061 99.118 1.00 53.00 146 PHE B O 1
ATOM 6341 N N . VAL B 1 147 ? 104.410 173.675 97.986 1.00 53.92 147 VAL B N 1
ATOM 6342 C CA . VAL B 1 147 ? 103.984 172.318 97.680 1.00 53.92 147 VAL B CA 1
ATOM 6343 C C . VAL B 1 147 ? 103.794 172.216 96.177 1.00 53.92 147 VAL B C 1
ATOM 6344 O O . VAL B 1 147 ? 102.926 172.885 95.607 1.00 53.92 147 VAL B O 1
ATOM 6348 N N . ASP B 1 148 ? 104.619 171.396 95.541 1.00 55.91 148 ASP B N 1
ATOM 6349 C CA . ASP B 1 148 ? 104.546 171.099 94.121 1.00 55.91 148 ASP B CA 1
ATOM 6350 C C . ASP B 1 148 ? 103.860 169.757 93.937 1.00 55.91 148 ASP B C 1
ATOM 6351 O O . ASP B 1 148 ? 104.242 168.770 94.571 1.00 55.91 148 ASP B O 1
ATOM 6356 N N . VAL B 1 149 ? 102.853 169.722 93.076 1.00 58.48 149 VAL B N 1
ATOM 6357 C CA . VAL B 1 149 ? 102.225 168.484 92.642 1.00 58.48 149 VAL B CA 1
ATOM 6358 C C . VAL B 1 149 ? 102.460 168.358 91.148 1.00 58.48 149 VAL B C 1
ATOM 6359 O O . VAL B 1 149 ? 102.157 169.285 90.387 1.00 58.48 149 VAL B O 1
ATOM 6363 N N . ALA B 1 150 ? 103.016 167.223 90.731 1.00 56.45 150 ALA B N 1
ATOM 6364 C CA . ALA B 1 150 ? 103.342 167.000 89.333 1.00 56.45 150 ALA B CA 1
ATOM 6365 C C . ALA B 1 150 ? 102.996 165.570 88.957 1.00 56.45 150 ALA B C 1
ATOM 6366 O O . ALA B 1 150 ? 102.719 164.731 89.812 1.00 56.45 150 ALA B O 1
ATOM 6368 N N . SER B 1 151 ? 103.011 165.300 87.656 1.00 61.62 151 SER B N 1
ATOM 6369 C CA . SER B 1 151 ? 102.775 163.962 87.135 1.00 61.62 151 SER B CA 1
ATOM 6370 C C . SER B 1 151 ? 103.133 163.951 85.660 1.00 61.62 151 SER B C 1
ATOM 6371 O O . SER B 1 151 ? 103.034 164.974 84.982 1.00 61.62 151 SER B O 1
ATOM 6374 N N . MET B 1 152 ? 103.557 162.788 85.176 1.00 63.66 152 MET B N 1
ATOM 6375 C CA . MET B 1 152 ? 103.864 162.597 83.767 1.00 63.66 152 MET B CA 1
ATOM 6376 C C . MET B 1 152 ? 102.758 161.863 83.023 1.00 63.66 152 MET B C 1
ATOM 6377 O O . MET B 1 152 ? 102.981 161.405 81.901 1.00 63.66 152 MET B O 1
ATOM 6382 N N . ALA B 1 153 ? 101.583 161.736 83.622 1.00 67.68 153 ALA B N 1
ATOM 6383 C CA . ALA B 1 153 ? 100.481 161.067 82.953 1.00 67.68 153 ALA B CA 1
ATOM 6384 C C . ALA B 1 153 ? 100.066 161.858 81.716 1.00 67.68 153 ALA B C 1
ATOM 6385 O O . ALA B 1 153 ? 100.028 163.093 81.752 1.00 67.68 153 ALA B O 1
ATOM 6387 N N . PRO B 1 154 ? 99.776 161.184 80.599 1.00 70.02 154 PRO B N 1
ATOM 6388 C CA . PRO B 1 154 ? 99.299 161.891 79.403 1.00 70.02 154 PRO B CA 1
ATOM 6389 C C . PRO B 1 154 ? 98.038 162.696 79.670 1.00 70.02 154 PRO B C 1
ATOM 6390 O O . PRO B 1 154 ? 98.007 163.905 79.426 1.00 70.02 154 PRO B O 1
ATOM 6394 N N . LEU B 1 155 ? 96.993 162.039 80.164 1.00 72.39 155 LEU B N 1
ATOM 6395 C CA . LEU B 1 155 ? 95.835 162.717 80.725 1.00 72.39 155 LEU B CA 1
ATOM 6396 C C . LEU B 1 155 ? 95.977 162.680 82.239 1.00 72.39 155 LEU B C 1
ATOM 6397 O O . LEU B 1 155 ? 96.187 161.610 82.821 1.00 72.39 155 LEU B O 1
ATOM 6402 N N . GLY B 1 156 ? 95.863 163.846 82.868 1.00 69.56 156 GLY B N 1
ATOM 6403 C CA . GLY B 1 156 ? 96.414 164.036 84.196 1.00 69.56 156 GLY B CA 1
ATOM 6404 C C . GLY B 1 156 ? 95.833 163.129 85.260 1.00 69.56 156 GLY B C 1
ATOM 6405 O O . GLY B 1 156 ? 94.785 162.506 85.094 1.00 69.56 156 GLY B O 1
ATOM 6406 N N . ALA B 1 157 ? 96.545 163.065 86.379 1.00 64.52 157 ALA B N 1
ATOM 6407 C CA . ALA B 1 157 ? 96.061 162.375 87.560 1.00 64.52 157 ALA B CA 1
ATOM 6408 C C . ALA B 1 157 ? 95.360 163.354 88.492 1.00 64.52 157 ALA B C 1
ATOM 6409 O O . ALA B 1 157 ? 95.736 164.526 88.588 1.00 64.52 157 ALA B O 1
ATOM 6411 N N . GLN B 1 158 ? 94.322 162.861 89.159 1.00 64.45 158 GLN B N 1
ATOM 6412 C CA . GLN B 1 158 ? 93.549 163.630 90.121 1.00 64.45 158 GLN B CA 1
ATOM 6413 C C . GLN B 1 158 ? 94.183 163.522 91.501 1.00 64.45 158 GLN B C 1
ATOM 6414 O O . GLN B 1 158 ? 94.707 162.474 91.882 1.00 64.45 158 GLN B O 1
ATOM 6420 N N . TYR B 1 159 ? 94.142 164.621 92.251 1.00 58.38 159 TYR B N 1
ATOM 6421 C CA . TYR B 1 159 ? 94.739 164.640 93.578 1.00 58.38 159 TYR B CA 1
ATOM 6422 C C . TYR B 1 159 ? 93.971 165.595 94.477 1.00 58.38 159 TYR B C 1
ATOM 6423 O O . TYR B 1 159 ? 93.323 166.538 94.014 1.00 58.38 159 TYR B O 1
ATOM 6432 N N . LYS B 1 160 ? 94.064 165.333 95.779 1.00 55.47 160 LYS B N 1
ATOM 6433 C CA . LYS B 1 160 ? 93.581 166.218 96.825 1.00 55.47 160 LYS B CA 1
ATOM 6434 C C . LYS B 1 160 ? 94.721 166.507 97.790 1.00 55.47 160 LYS B C 1
ATOM 6435 O O . LYS B 1 160 ? 95.458 165.599 98.186 1.00 55.47 160 LYS B O 1
ATOM 6441 N N . LEU B 1 161 ? 94.838 167.775 98.171 1.00 51.95 161 LEU B N 1
ATOM 6442 C CA . LEU B 1 161 ? 95.895 168.299 99.021 1.00 51.95 161 LEU B CA 1
ATOM 6443 C C . LEU B 1 161 ? 95.279 169.020 100.206 1.00 51.95 161 LEU B C 1
ATOM 6444 O O . LEU B 1 161 ? 94.321 169.777 100.048 1.00 51.95 161 LEU B O 1
ATOM 6449 N N . LEU B 1 162 ? 95.829 168.783 101.392 1.00 50.15 162 LEU B N 1
ATOM 6450 C CA . LEU B 1 162 ? 95.376 169.460 102.600 1.00 50.15 162 LEU B CA 1
ATOM 6451 C C . LEU B 1 162 ? 96.577 169.717 103.493 1.00 50.15 162 LEU B C 1
ATOM 6452 O O . LEU B 1 162 ? 97.285 168.781 103.864 1.00 50.15 162 LEU B O 1
ATOM 6457 N N . VAL B 1 163 ? 96.801 170.974 103.851 1.00 51.31 163 VAL B N 1
ATOM 6458 C CA . VAL B 1 163 ? 97.923 171.357 104.696 1.00 51.31 163 VAL B CA 1
ATOM 6459 C C . VAL B 1 163 ? 97.355 171.967 105.968 1.00 51.31 163 VAL B C 1
ATOM 6460 O O . VAL B 1 163 ? 96.589 172.934 105.909 1.00 51.31 163 VAL B O 1
ATOM 6464 N N . THR B 1 164 ? 97.712 171.392 107.114 1.00 51.10 164 THR B N 1
ATOM 6465 C CA . THR B 1 164 ? 97.176 171.822 108.396 1.00 51.10 164 THR B CA 1
ATOM 6466 C C . THR B 1 164 ? 98.310 172.123 109.362 1.00 51.10 164 THR B C 1
ATOM 6467 O O . THR B 1 164 ? 99.446 171.691 109.173 1.00 51.10 164 THR B O 1
ATOM 6471 N N . LYS B 1 165 ? 97.985 172.878 110.404 1.00 54.01 165 LYS B N 1
ATOM 6472 C CA . LYS B 1 165 ? 98.871 173.068 111.543 1.00 54.01 165 LYS B CA 1
ATOM 6473 C C . LYS B 1 165 ? 98.450 172.116 112.651 1.00 54.01 165 LYS B C 1
ATOM 6474 O O . LYS B 1 165 ? 97.277 172.083 113.031 1.00 54.01 165 LYS B O 1
ATOM 6480 N N . LEU B 1 166 ? 99.400 171.339 113.155 1.00 49.63 166 LEU B N 1
ATOM 6481 C CA . LEU B 1 166 ? 99.110 170.382 114.212 1.00 49.63 166 LEU B CA 1
ATOM 6482 C C . LEU B 1 166 ? 98.811 171.118 115.509 1.00 49.63 166 LEU B C 1
ATOM 6483 O O . LEU B 1 166 ? 99.656 171.860 116.020 1.00 49.63 166 LEU B O 1
ATOM 6488 N N . LYS B 1 167 ? 97.606 170.912 116.042 1.00 54.20 167 LYS B N 1
ATOM 6489 C CA . LYS B 1 167 ? 97.222 171.587 117.274 1.00 54.20 167 LYS B CA 1
ATOM 6490 C C . LYS B 1 167 ? 97.919 170.987 118.484 1.00 54.20 167 LYS B C 1
ATOM 6491 O O . LYS B 1 167 ? 98.167 171.693 119.465 1.00 54.20 167 LYS B O 1
ATOM 6497 N N . HIS B 1 168 ? 98.259 169.704 118.430 1.00 51.66 168 HIS B N 1
ATOM 6498 C CA . HIS B 1 168 ? 98.770 168.967 119.578 1.00 51.66 168 HIS B CA 1
ATOM 6499 C C . HIS B 1 168 ? 100.095 168.308 119.242 1.00 51.66 168 HIS B C 1
ATOM 6500 O O . HIS B 1 168 ? 100.309 167.122 119.486 1.00 51.66 168 HIS B O 1
ATOM 6507 N N . PHE B 1 169 ? 101.010 169.084 118.665 1.00 43.25 169 PHE B N 1
ATOM 6508 C CA . PHE B 1 169 ? 102.314 168.536 118.322 1.00 43.25 169 PHE B CA 1
ATOM 6509 C C . PHE B 1 169 ? 103.146 168.235 119.560 1.00 43.25 169 PHE B C 1
ATOM 6510 O O . PHE B 1 169 ? 103.923 167.277 119.561 1.00 43.25 169 PHE B O 1
ATOM 6518 N N . GLN B 1 170 ? 103.002 169.028 120.615 1.00 44.13 170 GLN B N 1
ATOM 6519 C CA . GLN B 1 170 ? 103.794 168.846 121.821 1.00 44.13 170 GLN B CA 1
ATOM 6520 C C . GLN B 1 170 ? 103.039 167.989 122.825 1.00 44.13 170 GLN B C 1
ATOM 6521 O O . GLN B 1 170 ? 101.878 168.263 123.138 1.00 44.13 170 GLN B O 1
ATOM 6527 N N . LEU B 1 171 ? 103.701 166.956 123.328 1.00 41.86 171 LEU B N 1
ATOM 6528 C CA . LEU B 1 171 ? 103.124 166.097 124.346 1.00 41.86 171 LEU B CA 1
ATOM 6529 C C . LEU B 1 171 ? 103.387 166.673 125.729 1.00 41.86 171 LEU B C 1
ATOM 6530 O O . LEU B 1 171 ? 104.422 167.291 125.980 1.00 41.86 171 LEU B O 1
ATOM 6535 N N . ARG B 1 172 ? 102.432 166.466 126.626 1.00 48.29 172 ARG B N 1
ATOM 6536 C CA . ARG B 1 172 ? 102.525 166.940 127.995 1.00 48.29 172 ARG B CA 1
ATOM 6537 C C . ARG B 1 172 ? 102.798 165.773 128.931 1.00 48.29 172 ARG B C 1
ATOM 6538 O O . ARG B 1 172 ? 102.465 164.625 128.633 1.00 48.29 172 ARG B O 1
ATOM 6546 N N . THR B 1 173 ? 103.411 166.081 130.067 1.00 47.00 173 THR B N 1
ATOM 6547 C CA . THR B 1 173 ? 103.752 165.048 131.032 1.00 47.00 173 THR B CA 1
ATOM 6548 C C . THR B 1 173 ? 102.494 164.491 131.679 1.00 47.00 173 THR B C 1
ATOM 6549 O O . THR B 1 173 ? 101.627 165.246 132.124 1.00 47.00 173 THR B O 1
ATOM 6553 N N . ASN B 1 174 ? 102.391 163.165 131.712 1.00 46.42 174 ASN B N 1
ATOM 6554 C CA . ASN B 1 174 ? 101.337 162.396 132.364 1.00 46.42 174 ASN B CA 1
ATOM 6555 C C . ASN B 1 174 ? 99.982 162.521 131.688 1.00 46.42 174 ASN B C 1
ATOM 6556 O O . ASN B 1 174 ? 99.016 161.927 132.172 1.00 46.42 174 ASN B O 1
ATOM 6561 N N . VAL B 1 175 ? 99.869 163.262 130.594 1.00 45.59 175 VAL B N 1
ATOM 6562 C CA . VAL B 1 175 ? 98.620 163.376 129.854 1.00 45.59 175 VAL B CA 1
ATOM 6563 C C . VAL B 1 175 ? 98.652 162.369 128.717 1.00 45.59 175 VAL B C 1
ATOM 6564 O O . VAL B 1 175 ? 99.583 162.370 127.904 1.00 45.59 175 VAL B O 1
ATOM 6568 N N . ALA B 1 176 ? 97.646 161.504 128.662 1.00 42.03 176 ALA B N 1
ATOM 6569 C CA . ALA B 1 176 ? 97.544 160.531 127.589 1.00 42.03 176 ALA B CA 1
ATOM 6570 C C . ALA B 1 176 ? 97.030 161.199 126.324 1.00 42.03 176 ALA B C 1
ATOM 6571 O O . ALA B 1 176 ? 96.099 162.005 126.364 1.00 42.03 176 ALA B O 1
ATOM 6573 N N . PHE B 1 177 ? 97.642 160.857 125.196 1.00 40.62 177 PHE B N 1
ATOM 6574 C CA . PHE B 1 177 ? 97.290 161.439 123.911 1.00 40.62 177 PHE B CA 1
ATOM 6575 C C . PHE B 1 177 ? 96.950 160.324 122.938 1.00 40.62 177 PHE B C 1
ATOM 6576 O O . PHE B 1 177 ? 97.738 159.393 122.762 1.00 40.62 177 PHE B O 1
ATOM 6584 N N . HIS B 1 178 ? 95.782 160.417 122.315 1.00 41.73 178 HIS B N 1
ATOM 6585 C CA . HIS B 1 178 ? 95.317 159.419 121.364 1.00 41.73 178 HIS B CA 1
ATOM 6586 C C . HIS B 1 178 ? 95.460 159.945 119.946 1.00 41.73 178 HIS B C 1
ATOM 6587 O O . HIS B 1 178 ? 95.136 161.101 119.667 1.00 41.73 178 HIS B O 1
ATOM 6594 N N . PHE B 1 179 ? 95.942 159.091 119.050 1.00 36.56 179 PHE B N 1
ATOM 6595 C CA . PHE B 1 179 ? 96.104 159.465 117.654 1.00 36.56 179 PHE B CA 1
ATOM 6596 C C . PHE B 1 179 ? 96.030 158.210 116.798 1.00 36.56 179 PHE B C 1
ATOM 6597 O O . PHE B 1 179 ? 95.859 157.097 117.300 1.00 36.56 179 PHE B O 1
ATOM 6605 N N . THR B 1 180 ? 96.144 158.400 115.492 1.00 39.42 180 THR B N 1
ATOM 6606 C CA . THR B 1 180 ? 96.085 157.311 114.533 1.00 39.42 180 THR B CA 1
ATOM 6607 C C . THR B 1 180 ? 97.250 157.438 113.567 1.00 39.42 180 THR B C 1
ATOM 6608 O O . THR B 1 180 ? 97.571 158.538 113.114 1.00 39.42 180 THR B O 1
ATOM 6612 N N . ALA B 1 181 ? 97.885 156.316 113.259 1.00 37.64 181 ALA B N 1
ATOM 6613 C CA . ALA B 1 181 ? 98.966 156.290 112.290 1.00 37.64 181 ALA B CA 1
ATOM 6614 C C . ALA B 1 181 ? 98.661 155.249 111.224 1.00 37.64 181 ALA B C 1
ATOM 6615 O O . ALA B 1 181 ? 97.664 154.533 111.289 1.00 37.64 181 ALA B O 1
ATOM 6617 N N . SER B 1 182 ? 99.535 155.175 110.230 1.00 39.31 182 SER B N 1
ATOM 6618 C CA . SER B 1 182 ? 99.326 154.335 109.062 1.00 39.31 182 SER B CA 1
ATOM 6619 C C . SER B 1 182 ? 100.676 154.118 108.399 1.00 39.31 182 SER B C 1
ATOM 6620 O O . SER B 1 182 ? 101.607 154.895 108.629 1.00 39.31 182 SER B O 1
ATOM 6623 N N . PRO B 1 183 ? 100.831 153.056 107.605 1.00 39.40 183 PRO B N 1
ATOM 6624 C CA . PRO B 1 183 ? 102.119 152.853 106.927 1.00 39.40 183 PRO B CA 1
ATOM 6625 C C . PRO B 1 183 ? 102.492 153.982 105.991 1.00 39.40 183 PRO B C 1
ATOM 6626 O O . PRO B 1 183 ? 103.682 154.250 105.804 1.00 39.40 183 PRO B O 1
ATOM 6630 N N . SER B 1 184 ? 101.515 154.659 105.402 1.00 40.29 184 SER B N 1
ATOM 6631 C CA . SER B 1 184 ? 101.780 155.803 104.551 1.00 40.29 184 SER B CA 1
ATOM 6632 C C . SER B 1 184 ? 101.551 157.127 105.257 1.00 40.29 184 SER B C 1
ATOM 6633 O O . SER B 1 184 ? 101.676 158.177 104.626 1.00 40.29 184 SER B O 1
ATOM 6636 N N . GLN B 1 185 ? 101.224 157.107 106.546 1.00 38.73 185 GLN B N 1
ATOM 6637 C CA . GLN B 1 185 ? 100.969 158.323 107.318 1.00 38.73 185 GLN B CA 1
ATOM 6638 C C . GLN B 1 185 ? 101.644 158.209 108.675 1.00 38.73 185 GLN B C 1
ATOM 6639 O O . GLN B 1 185 ? 100.984 158.045 109.703 1.00 38.73 185 GLN B O 1
ATOM 6645 N N . PRO B 1 186 ? 102.969 158.303 108.715 1.00 35.00 186 PRO B N 1
ATOM 6646 C CA . PRO B 1 186 ? 103.671 158.245 109.998 1.00 35.00 186 PRO B CA 1
ATOM 6647 C C . PRO B 1 186 ? 103.403 159.484 110.831 1.00 35.00 186 PRO B C 1
ATOM 6648 O O . PRO B 1 186 ? 103.022 160.540 110.325 1.00 35.00 186 PRO B O 1
ATOM 6652 N N . GLN B 1 187 ? 103.613 159.349 112.133 1.00 34.33 187 GLN B N 1
ATOM 6653 C CA . GLN B 1 187 ? 103.366 160.456 113.042 1.00 34.33 187 GLN B CA 1
ATOM 6654 C C . GLN B 1 187 ? 104.593 160.684 113.901 1.00 34.33 187 GLN B C 1
ATOM 6655 O O . GLN B 1 187 ? 105.421 159.796 114.069 1.00 34.33 187 GLN B O 1
ATOM 6661 N N . TYR B 1 188 ? 104.726 161.896 114.424 1.00 34.66 188 TYR B N 1
ATOM 6662 C CA . TYR B 1 188 ? 105.723 162.125 115.457 1.00 34.66 188 TYR B CA 1
ATOM 6663 C C . TYR B 1 188 ? 105.373 163.399 116.198 1.00 34.66 188 TYR B C 1
ATOM 6664 O O . TYR B 1 188 ? 104.731 164.296 115.653 1.00 34.66 188 TYR B O 1
ATOM 6673 N N . PHE B 1 189 ? 105.790 163.445 117.456 1.00 35.69 189 PHE B N 1
ATOM 6674 C CA . PHE B 1 189 ? 105.421 164.513 118.368 1.00 35.69 189 PHE B CA 1
ATOM 6675 C C . PHE B 1 189 ? 106.643 164.940 119.158 1.00 35.69 189 PHE B C 1
ATOM 6676 O O . PHE B 1 189 ? 107.643 164.228 119.223 1.00 35.69 189 PHE B O 1
ATOM 6684 N N . LEU B 1 190 ? 106.550 166.116 119.761 1.00 38.95 190 LEU B N 1
ATOM 6685 C CA . LEU B 1 190 ? 107.647 166.701 120.510 1.00 38.95 190 LEU B CA 1
ATOM 6686 C C . LEU B 1 190 ? 107.394 166.577 122.004 1.00 38.95 190 LEU B C 1
ATOM 6687 O O . LEU B 1 190 ? 106.265 166.740 122.468 1.00 38.95 190 LEU B O 1
ATOM 6692 N N . TYR B 1 191 ? 108.450 166.280 122.756 1.00 41.81 191 TYR B N 1
ATOM 6693 C CA . TYR B 1 191 ? 108.391 166.320 124.209 1.00 41.81 191 TYR B CA 1
ATOM 6694 C C . TYR B 1 191 ? 109.581 167.097 124.739 1.00 41.81 191 TYR B C 1
ATOM 6695 O O . TYR B 1 191 ? 110.720 166.840 124.340 1.00 41.81 191 TYR B O 1
ATOM 6704 N N . LYS B 1 192 ? 109.313 168.040 125.636 1.00 45.34 192 LYS B N 1
ATOM 6705 C CA . LYS B 1 192 ? 110.343 168.778 126.350 1.00 45.34 192 LYS B CA 1
ATOM 6706 C C . LYS B 1 192 ? 110.389 168.301 127.793 1.00 45.34 192 LYS B C 1
ATOM 6707 O O . LYS B 1 192 ? 109.357 168.265 128.467 1.00 45.34 192 LYS B O 1
ATOM 6713 N N . PHE B 1 193 ? 111.574 167.937 128.257 1.00 46.88 193 PHE B N 1
ATOM 6714 C CA . PHE B 1 193 ? 111.737 167.516 129.640 1.00 46.88 193 PHE B CA 1
ATOM 6715 C C . PHE B 1 193 ? 111.406 168.672 130.576 1.00 46.88 193 PHE B C 1
ATOM 6716 O O . PHE B 1 193 ? 111.908 169.785 130.374 1.00 46.88 193 PHE B O 1
ATOM 6724 N N . PRO B 1 194 ? 110.584 168.463 131.602 1.00 53.13 194 PRO B N 1
ATOM 6725 C CA . PRO B 1 194 ? 110.385 169.518 132.596 1.00 53.13 194 PRO B CA 1
ATOM 6726 C C . PRO B 1 194 ? 111.675 169.779 133.355 1.00 53.13 194 PRO B C 1
ATOM 6727 O O . PRO B 1 194 ? 112.633 169.007 133.308 1.00 53.13 194 PRO B O 1
ATOM 6731 N N . LYS B 1 195 ? 111.693 170.900 134.072 1.00 60.58 195 LYS B N 1
ATOM 6732 C CA . LYS B 1 195 ? 112.928 171.348 134.700 1.00 60.58 195 LYS B CA 1
ATOM 6733 C C . LYS B 1 195 ? 113.350 170.469 135.870 1.00 60.58 195 LYS B C 1
ATOM 6734 O O . LYS B 1 195 ? 114.528 170.478 136.240 1.00 60.58 195 LYS B O 1
ATOM 6740 N N . ASP B 1 196 ? 112.430 169.711 136.457 1.00 58.79 196 ASP B N 1
ATOM 6741 C CA . ASP B 1 196 ? 112.764 168.855 137.584 1.00 58.79 196 ASP B CA 1
ATOM 6742 C C . ASP B 1 196 ? 112.831 167.378 137.229 1.00 58.79 196 ASP B C 1
ATOM 6743 O O . ASP B 1 196 ? 113.540 166.631 137.909 1.00 58.79 196 ASP B O 1
ATOM 6748 N N . VAL B 1 197 ? 112.133 166.947 136.180 1.00 52.23 197 VAL B N 1
ATOM 6749 C CA . VAL B 1 197 ? 112.180 165.556 135.750 1.00 52.23 197 VAL B CA 1
ATOM 6750 C C . VAL B 1 197 ? 113.510 165.280 135.067 1.00 52.23 197 VAL B C 1
ATOM 6751 O O . VAL B 1 197 ? 113.931 166.021 134.171 1.00 52.23 197 VAL B O 1
ATOM 6755 N N . ASP B 1 198 ? 114.177 164.207 135.483 1.00 50.79 198 ASP B N 1
ATOM 6756 C CA . ASP B 1 198 ? 115.459 163.810 134.919 1.00 50.79 198 ASP B CA 1
ATOM 6757 C C . ASP B 1 198 ? 115.388 162.525 134.114 1.00 50.79 198 ASP B C 1
ATOM 6758 O O . ASP B 1 198 ? 116.402 162.108 133.551 1.00 50.79 198 ASP B O 1
ATOM 6763 N N . SER B 1 199 ? 114.227 161.884 134.051 1.00 42.18 199 SER B N 1
ATOM 6764 C CA . SER B 1 199 ? 114.067 160.645 133.311 1.00 42.18 199 SER B CA 1
ATOM 6765 C C . SER B 1 199 ? 112.582 160.397 133.133 1.00 42.18 199 SER B C 1
ATOM 6766 O O . SER B 1 199 ? 111.795 160.677 134.035 1.00 42.18 199 SER B O 1
ATOM 6769 N N . VAL B 1 200 ? 112.207 159.865 131.974 1.00 38.50 200 VAL B N 1
ATOM 6770 C CA . VAL B 1 200 ? 110.808 159.598 131.665 1.00 38.50 200 VAL B CA 1
ATOM 6771 C C . VAL B 1 200 ? 110.679 158.215 131.046 1.00 38.50 200 VAL B C 1
ATOM 6772 O O . VAL B 1 200 ? 111.655 157.596 130.626 1.00 38.50 200 VAL B O 1
ATOM 6776 N N . ILE B 1 201 ? 109.445 157.735 131.009 1.00 36.00 201 ILE B N 1
ATOM 6777 C CA . ILE B 1 201 ? 109.071 156.520 130.305 1.00 36.00 201 ILE B CA 1
ATOM 6778 C C . ILE B 1 201 ? 107.972 156.884 129.323 1.00 36.00 201 ILE B C 1
ATOM 6779 O O . ILE B 1 201 ? 106.966 157.491 129.705 1.00 36.00 201 ILE B O 1
ATOM 6784 N N . ILE B 1 202 ? 108.183 156.542 128.060 1.00 35.82 202 ILE B N 1
ATOM 6785 C CA . ILE B 1 202 ? 107.169 156.675 127.025 1.00 35.82 202 ILE B CA 1
ATOM 6786 C C . ILE B 1 202 ? 106.442 155.345 126.948 1.00 35.82 202 ILE B C 1
ATOM 6787 O O . ILE B 1 202 ? 107.023 154.338 126.540 1.00 35.82 202 ILE B O 1
ATOM 6792 N N . LYS B 1 203 ? 105.183 155.338 127.367 1.00 35.60 203 LYS B N 1
ATOM 6793 C CA . LYS B 1 203 ? 104.335 154.159 127.346 1.00 35.60 203 LYS B CA 1
ATOM 6794 C C . LYS B 1 203 ? 103.330 154.323 126.222 1.00 35.60 203 LYS B C 1
ATOM 6795 O O . LYS B 1 203 ? 102.531 155.263 126.233 1.00 35.60 203 LYS B O 1
ATOM 6801 N N . VAL B 1 204 ? 103.373 153.415 125.257 1.00 35.31 204 VAL B N 1
ATOM 6802 C CA . VAL B 1 204 ? 102.493 153.454 124.101 1.00 35.31 204 VAL B CA 1
ATOM 6803 C C . VAL B 1 204 ? 101.612 152.218 124.156 1.00 35.31 204 VAL B C 1
ATOM 6804 O O . VAL B 1 204 ? 102.107 151.108 124.376 1.00 35.31 204 VAL B O 1
ATOM 6808 N N . VAL B 1 205 ? 100.316 152.412 123.954 1.00 38.27 205 VAL B N 1
ATOM 6809 C CA . VAL B 1 205 ? 99.322 151.364 124.112 1.00 38.27 205 VAL B CA 1
ATOM 6810 C C . VAL B 1 205 ? 98.417 151.352 122.891 1.00 38.27 205 VAL B C 1
ATOM 6811 O O . VAL B 1 205 ? 98.019 152.406 122.386 1.00 38.27 205 VAL B O 1
ATOM 6815 N N . SER B 1 206 ? 98.108 150.155 122.407 1.00 43.11 206 SER B N 1
ATOM 6816 C CA . SER B 1 206 ? 97.088 149.957 121.393 1.00 43.11 206 SER B CA 1
ATOM 6817 C C . SER B 1 206 ? 96.280 148.726 121.764 1.00 43.11 206 SER B C 1
ATOM 6818 O O . SER B 1 206 ? 96.789 147.808 122.406 1.00 43.11 206 SER B O 1
ATOM 6821 N N . GLU B 1 207 ? 95.011 148.712 121.371 1.00 51.84 207 GLU B N 1
ATOM 6822 C CA . GLU B 1 207 ? 94.142 147.603 121.738 1.00 51.84 207 GLU B CA 1
ATOM 6823 C C . GLU B 1 207 ? 94.261 146.405 120.813 1.00 51.84 207 GLU B C 1
ATOM 6824 O O . GLU B 1 207 ? 93.968 145.285 121.243 1.00 51.84 207 GLU B O 1
ATOM 6830 N N . MET B 1 208 ? 94.681 146.597 119.571 1.00 50.90 208 MET B N 1
ATOM 6831 C CA . MET B 1 208 ? 94.894 145.489 118.656 1.00 50.90 208 MET B CA 1
ATOM 6832 C C . MET B 1 208 ? 96.382 145.302 118.404 1.00 50.90 208 MET B C 1
ATOM 6833 O O . MET B 1 208 ? 97.150 146.264 118.381 1.00 50.90 208 MET B O 1
ATOM 6838 N N . ALA B 1 209 ? 96.783 144.045 118.219 1.00 47.21 209 ALA B N 1
ATOM 6839 C CA . ALA B 1 209 ? 98.196 143.749 118.028 1.00 47.21 209 ALA B CA 1
ATOM 6840 C C . ALA B 1 209 ? 98.684 144.190 116.659 1.00 47.21 209 ALA B C 1
ATOM 6841 O O . ALA B 1 209 ? 99.859 144.525 116.499 1.00 47.21 209 ALA B O 1
ATOM 6843 N N . TYR B 1 210 ? 97.812 144.198 115.666 1.00 51.21 210 TYR B N 1
ATOM 6844 C CA . TYR B 1 210 ? 98.248 144.529 114.329 1.00 51.21 210 TYR B CA 1
ATOM 6845 C C . TYR B 1 210 ? 97.556 145.795 113.848 1.00 51.21 210 TYR B C 1
ATOM 6846 O O . TYR B 1 210 ? 96.414 146.061 114.227 1.00 51.21 210 TYR B O 1
ATOM 6855 N N . PRO B 1 211 ? 98.219 146.601 113.012 1.00 48.10 211 PRO B N 1
ATOM 6856 C CA . PRO B 1 211 ? 99.515 146.400 112.359 1.00 48.10 211 PRO B CA 1
ATOM 6857 C C . PRO B 1 211 ? 100.733 146.465 113.270 1.00 48.10 211 PRO B C 1
ATOM 6858 O O . PRO B 1 211 ? 100.718 147.151 114.282 1.00 48.10 211 PRO B O 1
ATOM 6862 N N . CYS B 1 212 ? 101.781 145.740 112.895 1.00 46.60 212 CYS B N 1
ATOM 6863 C CA . CYS B 1 212 ? 103.068 145.881 113.558 1.00 46.60 212 CYS B CA 1
ATOM 6864 C C . CYS B 1 212 ? 103.589 147.300 113.375 1.00 46.60 212 CYS B C 1
ATOM 6865 O O . CYS B 1 212 ? 103.396 147.919 112.327 1.00 46.60 212 CYS B O 1
ATOM 6868 N N . SER B 1 213 ? 104.256 147.818 114.400 1.00 37.85 213 SER B N 1
ATOM 6869 C CA . SER B 1 213 ? 104.621 149.223 114.446 1.00 37.85 213 SER B CA 1
ATOM 6870 C C . SER B 1 213 ? 106.027 149.368 115.003 1.00 37.85 213 SER B C 1
ATOM 6871 O O . SER B 1 213 ? 106.608 148.424 115.534 1.00 37.85 213 SER B O 1
ATOM 6874 N N . VAL B 1 214 ? 106.568 150.577 114.889 1.00 31.95 214 VAL B N 1
ATOM 6875 C CA . VAL B 1 214 ? 107.849 150.939 115.477 1.00 31.95 214 VAL B CA 1
ATOM 6876 C C . VAL B 1 214 ? 107.680 152.271 116.186 1.00 31.95 214 VAL B C 1
ATOM 6877 O O . VAL B 1 214 ? 107.127 153.219 115.616 1.00 31.95 214 VAL B O 1
ATOM 6881 N N . VAL B 1 215 ? 108.142 152.334 117.430 1.00 30.16 215 VAL B N 1
ATOM 6882 C CA . VAL B 1 215 ? 108.187 153.564 118.206 1.00 30.16 215 VAL B CA 1
ATOM 6883 C C . VAL B 1 215 ? 109.650 153.941 118.363 1.00 30.16 215 VAL B C 1
ATOM 6884 O O . VAL B 1 215 ? 110.443 153.158 118.894 1.00 30.16 215 VAL B O 1
ATOM 6888 N N . SER B 1 216 ? 110.008 155.130 117.903 1.00 32.01 216 SER B N 1
ATOM 6889 C CA . SER B 1 216 ? 111.381 155.600 117.900 1.00 32.01 216 SER B CA 1
ATOM 6890 C C . SER B 1 216 ? 111.485 156.904 118.673 1.00 32.01 216 SER B C 1
ATOM 6891 O O . SER B 1 216 ? 110.549 157.696 118.708 1.00 32.01 21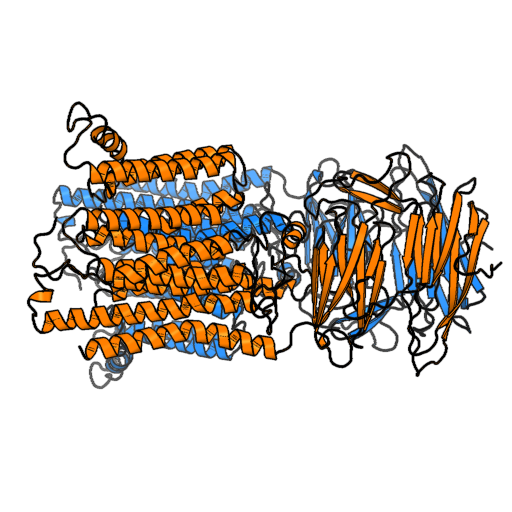6 SER B O 1
ATOM 6894 N N . VAL B 1 217 ? 112.628 157.117 119.307 1.00 33.52 217 VAL B N 1
ATOM 6895 C CA . VAL B 1 217 ? 112.933 158.356 120.002 1.00 33.52 217 VAL B CA 1
ATOM 6896 C C . VAL B 1 217 ? 114.185 158.930 119.367 1.00 33.52 217 VAL B C 1
ATOM 6897 O O . VAL B 1 217 ? 115.235 158.272 119.343 1.00 33.52 217 VAL B O 1
ATOM 6901 N N . GLN B 1 218 ? 114.065 160.146 118.844 1.00 34.95 218 GLN B N 1
ATOM 6902 C CA . GLN B 1 218 ? 115.134 160.812 118.122 1.00 34.95 218 GLN B CA 1
ATOM 6903 C C . GLN B 1 218 ? 115.330 162.206 118.692 1.00 34.95 218 GLN B C 1
ATOM 6904 O O . GLN B 1 218 ? 114.472 162.728 119.398 1.00 34.95 218 GLN B O 1
ATOM 6910 N N . ASN B 1 219 ? 116.475 162.811 118.400 1.00 42.56 219 ASN B N 1
ATOM 6911 C CA . ASN B 1 219 ? 116.645 164.191 118.819 1.00 42.56 219 ASN B CA 1
ATOM 6912 C C . ASN B 1 219 ? 115.891 165.117 117.869 1.00 42.56 219 ASN B C 1
ATOM 6913 O O . ASN B 1 219 ? 115.417 164.709 116.809 1.00 42.56 219 ASN B O 1
ATOM 6918 N N . ILE B 1 220 ? 115.778 166.384 118.259 1.00 45.08 220 ILE B N 1
ATOM 6919 C CA . ILE B 1 220 ? 114.862 167.292 117.578 1.00 45.08 220 ILE B CA 1
ATOM 6920 C C . ILE B 1 220 ? 115.527 167.992 116.405 1.00 45.08 220 ILE B C 1
ATOM 6921 O O . ILE B 1 220 ? 114.913 168.842 115.752 1.00 45.08 220 ILE B O 1
ATOM 6926 N N . MET B 1 221 ? 116.771 167.646 116.116 1.00 53.37 221 MET B N 1
ATOM 6927 C CA . MET B 1 221 ? 117.463 168.228 114.978 1.00 53.37 221 MET B CA 1
ATOM 6928 C C . MET B 1 221 ? 116.987 167.561 113.696 1.00 53.37 221 MET B C 1
ATOM 6929 O O . MET B 1 221 ? 116.889 166.334 113.627 1.00 53.37 221 MET B O 1
ATOM 6934 N N . CYS B 1 222 ? 116.683 168.374 112.691 1.00 54.50 222 CYS B N 1
ATOM 6935 C CA . CYS B 1 222 ? 116.147 167.852 111.449 1.00 54.50 222 CYS B CA 1
ATOM 6936 C C . CYS B 1 222 ? 117.255 167.195 110.630 1.00 54.50 222 CYS B C 1
ATOM 6937 O O . CYS B 1 222 ? 118.424 167.570 110.741 1.00 54.50 222 CYS B O 1
ATOM 6940 N N . PRO B 1 223 ? 116.919 166.195 109.802 1.00 47.58 223 PRO B N 1
ATOM 6941 C CA . PRO B 1 223 ? 115.580 165.672 109.525 1.00 47.58 223 PRO B CA 1
ATOM 6942 C C . PRO B 1 223 ? 115.091 164.637 110.525 1.00 47.58 223 PRO B C 1
ATOM 6943 O O . PRO B 1 223 ? 115.879 164.068 111.272 1.00 47.58 223 PRO B O 1
ATOM 6947 N N . VAL B 1 224 ? 113.790 164.403 110.532 1.00 38.96 224 VAL B N 1
ATOM 6948 C CA . VAL B 1 224 ? 113.202 163.315 111.298 1.00 38.96 224 VAL B CA 1
ATOM 6949 C C . VAL B 1 224 ? 113.155 162.088 110.407 1.00 38.96 224 VAL B C 1
ATOM 6950 O O . VAL B 1 224 ? 112.735 162.165 109.248 1.00 38.96 224 VAL B O 1
ATOM 6954 N N . TYR B 1 225 ? 113.590 160.957 110.938 1.00 36.20 225 TYR B N 1
ATOM 6955 C CA . TYR B 1 225 ? 113.601 159.705 110.194 1.00 36.20 225 TYR B CA 1
ATOM 6956 C C . TYR B 1 225 ? 112.314 158.969 110.536 1.00 36.20 225 TYR B C 1
ATOM 6957 O O . TYR B 1 225 ? 112.248 158.206 111.495 1.00 36.20 225 TYR B O 1
ATOM 6966 N N . ASP B 1 226 ? 111.279 159.214 109.736 1.00 35.26 226 ASP B N 1
ATOM 6967 C CA . ASP B 1 226 ? 109.942 158.701 109.996 1.00 35.26 226 ASP B CA 1
ATOM 6968 C C . ASP B 1 226 ? 109.457 157.772 108.893 1.00 35.26 226 ASP B C 1
ATOM 6969 O O . ASP B 1 226 ? 108.250 157.627 108.698 1.00 35.26 226 ASP B O 1
ATOM 6974 N N . LEU B 1 227 ? 110.366 157.147 108.163 1.00 33.90 227 LEU B N 1
ATOM 6975 C CA . LEU B 1 227 ? 110.002 156.209 107.119 1.00 33.90 227 LEU B CA 1
ATOM 6976 C C . LEU B 1 227 ? 110.407 154.805 107.527 1.00 33.90 227 LEU B C 1
ATOM 6977 O O . LEU B 1 227 ? 111.214 154.605 108.434 1.00 33.90 227 LEU B O 1
ATOM 6982 N N . ASP B 1 228 ? 109.813 153.832 106.845 1.00 38.59 228 ASP B N 1
ATOM 6983 C CA . ASP B 1 228 ? 110.087 152.435 107.151 1.00 38.59 228 ASP B CA 1
ATOM 6984 C C . ASP B 1 228 ? 111.573 152.126 107.056 1.00 38.59 228 ASP B C 1
ATOM 6985 O O . ASP B 1 228 ? 112.099 151.328 107.839 1.00 38.59 228 ASP B O 1
ATOM 6990 N N . HIS B 1 229 ? 112.271 152.761 106.123 1.00 34.38 229 HIS B N 1
ATOM 6991 C CA . HIS B 1 229 ? 113.650 152.407 105.836 1.00 34.38 229 HIS B CA 1
ATOM 6992 C C . HIS B 1 229 ? 114.674 153.225 106.609 1.00 34.38 229 HIS B C 1
ATOM 6993 O O . HIS B 1 229 ? 115.870 152.998 106.429 1.00 34.38 229 HIS B O 1
ATOM 7000 N N . ASN B 1 230 ? 114.259 154.153 107.473 1.00 34.47 230 ASN B N 1
ATOM 7001 C CA . ASN B 1 230 ? 115.254 154.919 108.212 1.00 34.47 230 ASN B CA 1
ATOM 7002 C C . ASN B 1 230 ? 114.906 155.175 109.675 1.00 34.47 230 ASN B C 1
ATOM 7003 O O . ASN B 1 230 ? 115.647 155.902 110.339 1.00 34.47 230 ASN B O 1
ATOM 7008 N N . VAL B 1 231 ? 113.832 154.594 110.214 1.00 35.13 231 VAL B N 1
ATOM 7009 C CA . VAL B 1 231 ? 113.507 154.856 111.615 1.00 35.13 231 VAL B CA 1
ATOM 7010 C C . VAL B 1 231 ? 114.535 154.248 112.548 1.00 35.13 231 VAL B C 1
ATOM 7011 O O . VAL B 1 231 ? 114.808 154.795 113.621 1.00 35.13 231 VAL B O 1
ATOM 7015 N N . GLU B 1 232 ? 115.118 153.117 112.174 1.00 37.88 232 GLU B N 1
ATOM 7016 C CA . GLU B 1 232 ? 116.043 152.413 113.043 1.00 37.88 232 GLU B CA 1
ATOM 7017 C C . GLU B 1 232 ? 117.481 152.863 112.859 1.00 37.88 232 GLU B C 1
ATOM 7018 O O . GLU B 1 232 ? 118.400 152.136 113.242 1.00 37.88 232 GLU B O 1
ATOM 7024 N N . PHE B 1 233 ? 117.697 154.047 112.294 1.00 37.02 233 PHE B N 1
ATOM 7025 C CA . PHE B 1 233 ? 119.043 154.535 112.033 1.00 37.02 233 PHE B CA 1
ATOM 7026 C C . PHE B 1 233 ? 119.623 155.303 113.217 1.00 37.02 233 PHE B C 1
ATOM 7027 O O . PHE B 1 233 ? 120.777 155.087 113.592 1.00 37.02 233 PHE B O 1
ATOM 7035 N N . ASN B 1 234 ? 118.847 156.205 113.804 1.00 41.05 234 ASN B N 1
ATOM 7036 C CA . ASN B 1 234 ? 119.244 156.961 114.980 1.00 41.05 234 ASN B CA 1
ATOM 7037 C C . ASN B 1 234 ? 118.251 156.734 116.108 1.00 41.05 234 ASN B C 1
ATOM 7038 O O . ASN B 1 234 ? 117.217 156.085 115.940 1.00 41.05 234 ASN B O 1
ATOM 7043 N N . GLY B 1 235 ? 118.580 157.284 117.266 1.00 36.82 235 GLY B N 1
ATOM 7044 C CA . GLY B 1 235 ? 117.704 157.201 118.407 1.00 36.82 235 GLY B CA 1
ATOM 7045 C C . GLY B 1 235 ? 117.560 155.782 118.923 1.00 36.82 235 GLY B C 1
ATOM 7046 O O . GLY B 1 235 ? 118.327 154.881 118.599 1.00 36.82 235 GLY B O 1
ATOM 7047 N N . VAL B 1 236 ? 116.539 155.598 119.750 1.00 35.17 236 VAL B N 1
ATOM 7048 C CA . VAL B 1 236 ? 116.236 154.296 120.329 1.00 35.17 236 VAL B CA 1
ATOM 7049 C C . VAL B 1 236 ? 114.845 153.887 119.879 1.00 35.17 236 VAL B C 1
ATOM 7050 O O . VAL B 1 236 ? 113.924 154.702 119.884 1.00 35.17 236 VAL B O 1
ATOM 7054 N N . TYR B 1 237 ? 114.682 152.629 119.495 1.00 36.33 237 TYR B N 1
ATOM 7055 C CA . TYR B 1 237 ? 113.407 152.208 118.944 1.00 36.33 237 TYR B CA 1
ATOM 7056 C C . TYR B 1 237 ? 112.991 150.875 119.539 1.00 36.33 237 TYR B C 1
ATOM 7057 O O . TYR B 1 237 ? 113.806 150.112 120.057 1.00 36.33 237 TYR B O 1
ATOM 7066 N N . GLN B 1 238 ? 111.691 150.618 119.462 1.00 33.72 238 GLN B N 1
ATOM 7067 C CA . GLN B 1 238 ? 111.092 149.360 119.875 1.00 33.72 238 GLN B CA 1
ATOM 7068 C C . GLN B 1 238 ? 110.025 148.982 118.867 1.00 33.72 238 GLN B C 1
ATOM 7069 O O . GLN B 1 238 ? 109.205 149.822 118.491 1.00 33.72 238 GLN B O 1
ATOM 7075 N N . SER B 1 239 ? 110.036 147.730 118.426 1.00 36.97 239 SER B N 1
ATOM 7076 C CA . SER B 1 239 ? 108.905 147.210 117.676 1.00 36.97 239 SER B CA 1
ATOM 7077 C C . SER B 1 239 ? 107.747 146.979 118.630 1.00 36.97 239 SER B C 1
ATOM 7078 O O . SER B 1 239 ? 107.938 146.577 119.779 1.00 36.97 239 SER B O 1
ATOM 7081 N N . MET B 1 240 ? 106.538 147.226 118.153 1.00 37.31 240 MET B N 1
ATOM 7082 C CA . MET B 1 240 ? 105.378 147.223 119.025 1.00 37.31 240 MET B CA 1
ATOM 7083 C C . MET B 1 240 ? 104.184 146.629 118.303 1.00 37.31 240 MET B C 1
ATOM 7084 O O . MET B 1 240 ? 103.898 146.998 117.162 1.00 37.31 240 MET B O 1
ATOM 7089 N N . THR B 1 241 ? 103.501 145.698 118.961 1.00 40.36 241 THR B N 1
ATOM 7090 C CA . THR B 1 241 ? 102.169 145.287 118.542 1.00 40.36 241 THR B CA 1
ATOM 7091 C C . THR B 1 241 ? 101.099 146.047 119.315 1.00 40.36 241 THR B C 1
ATOM 7092 O O . THR B 1 241 ? 100.297 146.771 118.724 1.00 40.36 241 THR B O 1
ATOM 7096 N N . LYS B 1 242 ? 101.090 145.914 120.635 1.00 40.84 242 LYS B N 1
ATOM 7097 C CA . LYS B 1 242 ? 100.133 146.649 121.443 1.00 40.84 242 LYS B CA 1
ATOM 7098 C C . LYS B 1 242 ? 100.729 147.268 122.695 1.00 40.84 242 LYS B C 1
ATOM 7099 O O . LYS B 1 242 ? 99.987 147.886 123.458 1.00 40.84 242 LYS B O 1
ATOM 7105 N N . LYS B 1 243 ? 102.030 147.144 122.925 1.00 36.04 243 LYS B N 1
ATOM 7106 C CA . LYS B 1 243 ? 102.644 147.755 124.092 1.00 36.04 243 LYS B CA 1
ATOM 7107 C C . LYS B 1 243 ? 104.076 148.134 123.767 1.00 36.04 243 LYS B C 1
ATOM 7108 O O . LYS B 1 243 ? 104.810 147.341 123.176 1.00 36.04 243 LYS B O 1
ATOM 7114 N N . ALA B 1 244 ? 104.460 149.346 124.151 1.00 32.74 244 ALA B N 1
ATOM 7115 C CA . ALA B 1 244 ? 105.846 149.778 124.105 1.00 32.74 244 ALA B CA 1
ATOM 7116 C C . ALA B 1 244 ? 106.127 150.621 125.335 1.00 32.74 244 ALA B C 1
ATOM 7117 O O . ALA B 1 244 ? 105.228 151.263 125.877 1.00 32.74 244 ALA B O 1
ATOM 7119 N N . ALA B 1 245 ? 107.382 150.615 125.772 1.00 32.51 245 ALA B N 1
ATOM 7120 C CA . ALA B 1 245 ? 107.774 151.395 126.942 1.00 32.51 245 ALA B CA 1
ATOM 7121 C C . ALA B 1 245 ? 109.263 151.683 126.841 1.00 32.51 245 ALA B C 1
ATOM 7122 O O . ALA B 1 245 ? 110.079 150.778 127.018 1.00 32.51 245 ALA B O 1
ATOM 7124 N N . ILE B 1 246 ? 109.608 152.936 126.573 1.00 32.83 246 ILE B N 1
ATOM 7125 C CA . ILE B 1 246 ? 110.992 153.353 126.375 1.00 32.83 246 ILE B CA 1
ATOM 7126 C C . ILE B 1 246 ? 111.395 154.282 127.510 1.00 32.83 246 ILE B C 1
ATOM 7127 O O . ILE B 1 246 ? 110.721 155.281 127.768 1.00 32.83 246 ILE B O 1
ATOM 7132 N N . THR B 1 247 ? 112.497 153.961 128.177 1.00 35.58 247 THR B N 1
ATOM 7133 C CA . THR B 1 247 ? 113.009 154.762 129.280 1.00 35.58 247 THR B CA 1
ATOM 7134 C C . THR B 1 247 ? 114.121 155.668 128.774 1.00 35.58 247 THR B C 1
ATOM 7135 O O . THR B 1 247 ? 115.046 155.204 128.103 1.00 35.58 247 THR B O 1
ATOM 7139 N N . LEU B 1 248 ? 114.033 156.954 129.100 1.00 37.75 248 LEU B N 1
ATOM 7140 C CA . LEU B 1 248 ? 114.965 157.951 128.600 1.00 37.75 248 LEU B CA 1
ATOM 7141 C C . LEU B 1 248 ? 115.485 158.811 129.737 1.00 37.75 248 LEU B C 1
ATOM 7142 O O . LEU B 1 248 ? 114.723 159.222 130.615 1.00 37.75 248 LEU B O 1
ATOM 7147 N N . GLN B 1 249 ? 116.783 159.090 129.700 1.00 45.37 249 GLN B N 1
ATOM 7148 C CA . GLN B 1 249 ? 117.425 160.000 130.634 1.00 45.37 249 GLN B CA 1
ATOM 7149 C C . GLN B 1 249 ? 117.542 161.379 130.005 1.00 45.37 249 GLN B C 1
ATOM 7150 O O . GLN B 1 249 ? 117.827 161.506 128.813 1.00 45.37 249 GLN B O 1
ATOM 7156 N N . LYS B 1 250 ? 117.329 162.411 130.817 1.00 47.61 250 LYS B N 1
ATOM 7157 C CA . LYS B 1 250 ? 117.394 163.778 130.317 1.00 47.61 250 LYS B CA 1
ATOM 7158 C C . LYS B 1 250 ? 118.784 164.127 129.804 1.00 47.61 250 LYS B C 1
ATOM 7159 O O . LYS B 1 250 ? 118.925 164.980 128.923 1.00 47.61 250 LYS B O 1
ATOM 7165 N N . LYS B 1 251 ? 119.818 163.470 130.327 1.00 50.81 251 LYS B N 1
ATOM 7166 C CA . LYS B 1 251 ? 121.186 163.814 129.964 1.00 50.81 251 LYS B CA 1
ATOM 7167 C C . LYS B 1 251 ? 121.567 163.328 128.574 1.00 50.81 251 LYS B C 1
ATOM 7168 O O . LYS B 1 251 ? 122.582 163.775 128.035 1.00 50.81 251 LYS B O 1
ATOM 7174 N N . ASP B 1 252 ? 120.789 162.429 127.986 1.00 50.58 252 ASP B N 1
ATOM 7175 C CA . ASP B 1 252 ? 121.097 161.901 126.666 1.00 50.58 252 ASP B CA 1
ATOM 7176 C C . ASP B 1 252 ? 120.632 162.807 125.539 1.00 50.58 252 ASP B C 1
ATOM 7177 O O . ASP B 1 252 ? 120.890 162.493 124.374 1.00 50.58 252 ASP B O 1
ATOM 7182 N N . PHE B 1 253 ? 119.973 163.921 125.848 1.00 48.28 253 PHE B N 1
ATOM 7183 C CA . PHE B 1 253 ? 119.302 164.726 124.838 1.00 48.28 253 PHE B CA 1
ATOM 7184 C C . PHE B 1 253 ? 119.727 166.190 124.968 1.00 48.28 253 PHE B C 1
ATOM 7185 O O . PHE B 1 253 ? 119.458 166.814 126.010 1.00 48.28 253 PHE B O 1
ATOM 7193 N N . PRO B 1 254 ? 120.365 166.759 123.950 1.00 55.56 254 PRO B N 1
ATOM 7194 C CA . PRO B 1 254 ? 120.722 168.183 124.009 1.00 55.56 254 PRO B CA 1
ATOM 7195 C C . PRO B 1 254 ? 119.484 169.043 123.829 1.00 55.56 254 PRO B C 1
ATOM 7196 O O . PRO B 1 254 ? 118.689 168.827 122.913 1.00 55.56 254 PRO B O 1
ATOM 7200 N N . GLY B 1 255 ? 119.325 170.023 124.708 1.00 52.57 255 GLY B N 1
ATOM 7201 C CA . GLY B 1 255 ? 118.146 170.853 124.696 1.00 52.57 255 GLY B CA 1
ATOM 7202 C C . GLY B 1 255 ? 116.983 170.305 125.485 1.00 52.57 255 GLY B C 1
ATOM 7203 O O . GLY B 1 255 ? 115.945 170.973 125.563 1.00 52.57 255 GLY B O 1
ATOM 7204 N N . GLU B 1 256 ? 117.122 169.111 126.064 1.00 52.16 256 GLU B N 1
ATOM 7205 C CA . GLU B 1 256 ? 116.093 168.511 126.910 1.00 52.16 256 GLU B CA 1
ATOM 7206 C C . GLU B 1 256 ? 114.800 168.286 126.134 1.00 52.16 256 GLU B C 1
ATOM 7207 O O . GLU B 1 256 ? 113.701 168.483 126.651 1.00 52.16 256 GLU B O 1
ATOM 7213 N N . GLN B 1 257 ? 114.934 167.868 124.881 1.00 47.04 257 GLN B N 1
ATOM 7214 C CA . GLN B 1 257 ? 113.800 167.664 123.997 1.00 47.04 257 GLN B CA 1
ATOM 7215 C C . GLN B 1 257 ? 114.032 166.412 123.177 1.00 47.04 257 GLN B C 1
ATOM 7216 O O . GLN B 1 257 ? 115.171 166.011 122.938 1.00 47.04 257 GLN B O 1
ATOM 7222 N N . PHE B 1 258 ? 112.942 165.806 122.726 1.00 38.80 258 PHE B N 1
ATOM 7223 C CA . PHE B 1 258 ? 113.068 164.739 121.747 1.00 38.80 258 PHE B CA 1
ATOM 7224 C C . PHE B 1 258 ? 111.784 164.629 120.943 1.00 38.80 258 PHE B C 1
ATOM 7225 O O . PHE B 1 258 ? 110.748 165.197 121.291 1.00 38.80 258 PHE B O 1
ATOM 7233 N N . PHE B 1 259 ? 111.890 163.909 119.835 1.00 36.12 259 PHE B N 1
ATOM 7234 C CA . PHE B 1 259 ? 110.760 163.521 119.014 1.00 36.12 259 PHE B CA 1
ATOM 7235 C C . PHE B 1 259 ? 110.438 162.060 119.272 1.00 36.12 259 PHE B C 1
ATOM 7236 O O . PHE B 1 259 ? 111.338 161.217 119.329 1.00 36.12 259 PHE B O 1
ATOM 7244 N N . VAL B 1 260 ? 109.153 161.771 119.430 1.00 33.16 260 VAL B N 1
ATOM 7245 C CA . VAL B 1 260 ? 108.649 160.407 119.469 1.00 33.16 260 VAL B CA 1
ATOM 7246 C C . VAL B 1 260 ? 107.990 160.139 118.129 1.00 33.16 260 VAL B C 1
ATOM 7247 O O . VAL B 1 260 ? 107.036 160.826 117.753 1.00 33.16 260 VAL B O 1
ATOM 7251 N N . VAL B 1 261 ? 108.500 159.144 117.414 1.00 30.10 261 VAL B N 1
ATOM 7252 C CA . VAL B 1 261 ? 108.109 158.837 116.048 1.00 30.10 261 VAL B CA 1
ATOM 7253 C C . VAL B 1 261 ? 107.382 157.504 116.052 1.00 30.10 261 VAL B C 1
ATOM 7254 O O . VAL B 1 261 ? 107.830 156.547 116.686 1.00 30.10 261 VAL B O 1
ATOM 7258 N N . PHE B 1 262 ? 106.261 157.446 115.348 1.00 30.20 262 PHE B N 1
ATOM 7259 C CA . PHE B 1 262 ? 105.433 156.258 115.241 1.00 30.20 262 PHE B CA 1
ATOM 7260 C C . PHE B 1 262 ? 105.317 155.912 113.771 1.00 30.20 262 PHE B C 1
ATOM 7261 O O . PHE B 1 262 ? 104.759 156.692 112.988 1.00 30.20 262 PHE B O 1
ATOM 7269 N N . VAL B 1 263 ? 105.858 154.756 113.399 1.00 30.86 263 VAL B N 1
ATOM 7270 C CA . VAL B 1 263 ? 105.922 154.328 112.009 1.00 30.86 263 VAL B CA 1
ATOM 7271 C C . VAL B 1 263 ? 105.287 152.953 111.903 1.00 30.86 263 VAL B C 1
ATOM 7272 O O . VAL B 1 263 ? 105.740 152.006 112.548 1.00 30.86 263 VAL B O 1
ATOM 7276 N N . ILE B 1 264 ? 104.248 152.844 111.098 1.00 36.01 264 ILE B N 1
ATOM 7277 C CA . ILE B 1 264 ? 103.526 151.591 110.936 1.00 36.01 264 ILE B CA 1
ATOM 7278 C C . ILE B 1 264 ? 104.163 150.805 109.802 1.00 36.01 264 ILE B C 1
ATOM 7279 O O . ILE B 1 264 ? 104.454 151.358 108.737 1.00 36.01 264 ILE B O 1
ATOM 7284 N N . LYS B 1 265 ? 104.388 149.532 110.030 1.00 41.83 265 LYS B N 1
ATOM 7285 C CA . LYS B 1 265 ? 105.047 148.707 109.037 1.00 41.83 265 LYS B CA 1
ATOM 7286 C C . LYS B 1 265 ? 104.040 148.188 108.015 1.00 41.83 265 LYS B C 1
ATOM 7287 O O . LYS B 1 265 ? 102.864 148.004 108.331 1.00 41.83 265 LYS B O 1
ATOM 7293 N N . PRO B 1 266 ? 104.477 147.953 106.777 1.00 46.70 266 PRO B N 1
ATOM 7294 C CA . PRO B 1 266 ? 103.542 147.455 105.759 1.00 46.70 266 PRO B CA 1
ATOM 7295 C C . PRO B 1 266 ? 103.169 145.997 105.931 1.00 46.70 266 PRO B C 1
ATOM 7296 O O . PRO B 1 266 ? 102.179 145.561 105.335 1.00 46.70 266 PRO B O 1
ATOM 7300 N N . GLU B 1 267 ? 103.922 145.227 106.711 1.00 53.42 267 GLU B N 1
ATOM 7301 C CA . GLU B 1 267 ? 103.602 143.835 106.980 1.00 53.42 267 GLU B CA 1
ATOM 7302 C C . GLU B 1 267 ? 103.851 143.550 108.452 1.00 53.42 267 GLU B C 1
ATOM 7303 O O . GLU B 1 267 ? 104.350 144.397 109.193 1.00 53.42 267 GLU B O 1
ATOM 7309 N N . ASP B 1 268 ? 103.507 142.335 108.875 1.00 53.99 268 ASP B N 1
ATOM 7310 C CA . ASP B 1 268 ? 103.549 141.963 110.283 1.00 53.99 268 ASP B CA 1
ATOM 7311 C C . ASP B 1 268 ? 104.574 140.876 110.570 1.00 53.99 268 ASP B C 1
ATOM 7312 O O . ASP B 1 268 ? 104.496 140.222 111.609 1.00 53.99 268 ASP B O 1
ATOM 7317 N N . TYR B 1 269 ? 105.540 140.675 109.679 1.00 56.93 269 TYR B N 1
ATOM 7318 C CA . TYR B 1 269 ? 106.484 139.578 109.859 1.00 56.93 269 TYR B CA 1
ATOM 7319 C C . TYR B 1 269 ? 107.401 139.817 111.048 1.00 56.93 269 TYR B C 1
ATOM 7320 O O . TYR B 1 269 ? 107.708 138.883 111.796 1.00 56.93 269 TYR B O 1
ATOM 7329 N N . ALA B 1 270 ? 107.850 141.056 111.240 1.00 53.50 270 ALA B N 1
ATOM 7330 C CA . ALA B 1 270 ? 108.763 141.353 112.335 1.00 53.50 270 ALA B CA 1
ATOM 7331 C C . ALA B 1 270 ? 108.094 141.249 113.695 1.00 53.50 270 ALA B C 1
ATOM 7332 O O . ALA B 1 270 ? 108.792 141.167 114.710 1.00 53.50 270 ALA B O 1
ATOM 7334 N N . CYS B 1 271 ? 106.766 141.254 113.741 1.00 51.24 271 CYS B N 1
ATOM 7335 C CA . CYS B 1 271 ? 106.021 141.180 114.987 1.00 51.24 271 CYS B CA 1
ATOM 7336 C C . CYS B 1 271 ? 105.368 139.824 115.195 1.00 51.24 271 CYS B C 1
ATOM 7337 O O . CYS B 1 271 ? 104.533 139.683 116.092 1.00 51.24 271 CYS B O 1
ATOM 7340 N N . GLY B 1 272 ? 105.714 138.830 114.386 1.00 52.91 272 GLY B N 1
ATOM 7341 C CA . GLY B 1 272 ? 105.170 137.500 114.537 1.00 52.91 272 GLY B CA 1
ATOM 7342 C C . GLY B 1 272 ? 103.919 137.211 113.743 1.00 52.91 272 GLY B C 1
ATOM 7343 O O . GLY B 1 272 ? 103.292 136.172 113.971 1.00 52.91 272 GLY B O 1
ATOM 7344 N N . GLY B 1 273 ? 103.533 138.087 112.829 1.00 56.31 273 GLY B N 1
ATOM 7345 C CA . GLY B 1 273 ? 102.386 137.884 111.974 1.00 56.31 273 GLY B CA 1
ATOM 7346 C C . GLY B 1 273 ? 102.784 137.446 110.583 1.00 56.31 273 GLY B C 1
ATOM 7347 O O . GLY B 1 273 ? 103.846 136.850 110.373 1.00 56.31 273 GLY B O 1
ATOM 7348 N N . SER B 1 274 ? 101.927 137.755 109.612 1.00 63.37 274 SER B N 1
ATOM 7349 C CA . SER B 1 274 ? 102.170 137.357 108.232 1.00 63.37 274 SER B CA 1
ATOM 7350 C C . SER B 1 274 ? 102.094 138.550 107.289 1.00 63.37 274 SER B C 1
ATOM 7351 O O . SER B 1 274 ? 102.067 139.700 107.735 1.00 63.37 274 SER B O 1
ATOM 7354 N N . PHE B 1 275 ? 102.068 138.272 105.982 1.00 66.67 275 PHE B N 1
ATOM 7355 C CA . PHE B 1 275 ? 102.084 139.328 104.973 1.00 66.67 275 PHE B CA 1
ATOM 7356 C C . PHE B 1 275 ? 100.988 140.354 105.220 1.00 66.67 275 PHE B C 1
ATOM 7357 O O . PHE B 1 275 ? 101.238 141.564 105.219 1.00 66.67 275 PHE B O 1
ATOM 7365 N N . PHE B 1 276 ? 99.765 139.891 105.433 1.00 70.80 276 PHE B N 1
ATOM 7366 C CA . PHE B 1 276 ? 98.669 140.813 105.702 1.00 70.80 276 PHE B CA 1
ATOM 7367 C C . PHE B 1 276 ? 97.697 140.088 106.629 1.00 70.80 276 PHE B C 1
ATOM 7368 O O . PHE B 1 276 ? 96.801 139.371 106.179 1.00 70.80 276 PHE B O 1
ATOM 7376 N N . ILE B 1 277 ? 97.889 140.291 107.928 1.00 70.09 277 ILE B N 1
ATOM 7377 C CA . ILE B 1 277 ? 97.016 139.740 108.952 1.00 70.09 277 ILE B CA 1
ATOM 7378 C C . ILE B 1 277 ? 96.248 140.827 109.687 1.00 70.09 277 ILE B C 1
ATOM 7379 O O . ILE B 1 277 ? 95.600 140.546 110.699 1.00 70.09 277 ILE B O 1
ATOM 7384 N N . GLN B 1 278 ? 96.289 142.060 109.193 1.00 73.19 278 GLN B N 1
ATOM 7385 C CA . GLN B 1 278 ? 95.461 143.151 109.701 1.00 73.19 278 GLN B CA 1
ATOM 7386 C C . GLN B 1 278 ? 94.355 143.386 108.676 1.00 73.19 278 GLN B C 1
ATOM 7387 O O . GLN B 1 278 ? 94.576 143.974 107.618 1.00 73.19 278 GLN B O 1
ATOM 7393 N N . GLU B 1 279 ? 93.157 142.888 108.986 1.00 84.14 279 GLU B N 1
ATOM 7394 C CA . GLU B 1 279 ? 91.965 143.117 108.168 1.00 84.14 279 GLU B CA 1
ATOM 7395 C C . GLU B 1 279 ? 91.220 144.337 108.693 1.00 84.14 279 GLU B C 1
ATOM 7396 O O . GLU B 1 279 ? 90.555 144.278 109.728 1.00 84.14 279 GLU B O 1
ATOM 7402 N N . LYS B 1 280 ? 91.338 145.451 107.977 1.00 82.53 280 LYS B N 1
ATOM 7403 C CA . LYS B 1 280 ? 90.595 146.668 108.275 1.00 82.53 280 LYS B CA 1
ATOM 7404 C C . LYS B 1 280 ? 89.587 147.023 107.195 1.00 82.53 280 LYS B C 1
ATOM 7405 O O . LYS B 1 280 ? 88.425 147.308 107.496 1.00 82.53 280 LYS B O 1
ATOM 7411 N N . GLU B 1 281 ? 90.002 146.987 105.936 1.00 89.35 281 GLU B N 1
ATOM 7412 C CA . GLU B 1 281 ? 89.288 147.642 104.855 1.00 89.35 281 GLU B CA 1
ATOM 7413 C C . GLU B 1 281 ? 88.962 146.661 103.740 1.00 89.35 281 GLU B C 1
ATOM 7414 O O . GLU B 1 281 ? 89.276 145.469 103.802 1.00 89.35 281 GLU B O 1
ATOM 7420 N N . ASN B 1 282 ? 88.316 147.198 102.710 1.00 99.60 282 ASN B N 1
ATOM 7421 C CA . ASN B 1 282 ? 87.997 146.434 101.513 1.00 99.60 282 ASN B CA 1
ATOM 7422 C C . ASN B 1 282 ? 89.258 146.218 100.689 1.00 99.60 282 ASN B C 1
ATOM 7423 O O . ASN B 1 282 ? 90.152 147.070 100.672 1.00 99.60 282 ASN B O 1
ATOM 7428 N N . GLN B 1 283 ? 89.340 145.075 100.013 1.00 103.19 283 GLN B N 1
ATOM 7429 C CA . GLN B 1 283 ? 90.438 144.827 99.084 1.00 103.19 283 GLN B CA 1
ATOM 7430 C C . GLN B 1 283 ? 90.021 145.172 97.650 1.00 103.19 283 GLN B C 1
ATOM 7431 O O . GLN B 1 283 ? 90.140 144.379 96.716 1.00 103.19 283 GLN B O 1
ATOM 7437 N N . THR B 1 284 ? 89.526 146.403 97.493 1.00 102.51 284 THR B N 1
ATOM 7438 C CA . THR B 1 284 ? 89.152 146.970 96.193 1.00 102.51 284 THR B CA 1
ATOM 7439 C C . THR B 1 284 ? 89.825 148.349 96.135 1.00 102.51 284 THR B C 1
ATOM 7440 O O . THR B 1 284 ? 89.368 149.315 96.756 1.00 102.51 284 THR B O 1
ATOM 7444 N N . TRP B 1 285 ? 91.001 148.399 95.497 1.00 99.18 285 TRP B N 1
ATOM 7445 C CA . TRP B 1 285 ? 91.755 149.619 95.178 1.00 99.18 285 TRP B CA 1
ATOM 7446 C C . TRP B 1 285 ? 91.847 150.609 96.333 1.00 99.18 285 TRP B C 1
ATOM 7447 O O . TRP B 1 285 ? 92.046 151.808 96.106 1.00 99.18 285 TRP B O 1
ATOM 7458 N N . ASN B 1 286 ? 91.716 150.141 97.571 1.00 94.19 286 ASN B N 1
ATOM 7459 C CA . ASN B 1 286 ? 91.781 151.008 98.742 1.00 94.19 286 ASN B CA 1
ATOM 7460 C C . ASN B 1 286 ? 92.376 150.252 99.928 1.00 94.19 286 ASN B C 1
ATOM 7461 O O . ASN B 1 286 ? 91.935 149.154 100.277 1.00 94.19 286 ASN B O 1
ATOM 7466 N N . LEU B 1 287 ? 93.472 150.783 100.462 1.00 75.51 287 LEU B N 1
ATOM 7467 C CA . LEU B 1 287 ? 94.315 150.063 101.408 1.00 75.51 287 LEU B CA 1
ATOM 7468 C C . LEU B 1 287 ? 94.746 151.006 102.520 1.00 75.51 287 LEU B C 1
ATOM 7469 O O . LEU B 1 287 ? 95.416 152.010 102.260 1.00 75.51 287 LEU B O 1
ATOM 7474 N N . GLN B 1 288 ? 94.367 150.684 103.756 1.00 71.10 288 GLN B N 1
ATOM 7475 C CA . GLN B 1 288 ? 94.859 151.391 104.930 1.00 71.10 288 GLN B CA 1
ATOM 7476 C C . GLN B 1 288 ? 95.123 150.382 106.032 1.00 71.10 288 GLN B C 1
ATOM 7477 O O . GLN B 1 288 ? 94.357 149.432 106.207 1.00 71.10 288 GLN B O 1
ATOM 7483 N N . ARG B 1 289 ? 96.203 150.593 106.769 1.00 51.63 289 ARG B N 1
ATOM 7484 C CA . ARG B 1 289 ? 96.515 149.795 107.948 1.00 51.63 289 ARG B CA 1
ATOM 7485 C C . ARG B 1 289 ? 96.504 150.698 109.171 1.00 51.63 289 ARG B C 1
ATOM 7486 O O . ARG B 1 289 ? 97.464 150.747 109.935 1.00 51.63 289 ARG B O 1
ATOM 7494 N N . LYS B 1 290 ? 95.429 151.467 109.297 1.00 52.11 290 LYS B N 1
ATOM 7495 C CA . LYS B 1 290 ? 95.275 152.393 110.406 1.00 52.11 290 LYS B CA 1
ATOM 7496 C C . LYS B 1 290 ? 95.520 151.700 111.738 1.00 52.11 290 LYS B C 1
ATOM 7497 O O . LYS B 1 290 ? 95.024 150.599 111.988 1.00 52.11 290 LYS B O 1
ATOM 7503 N N . LYS B 1 291 ? 96.300 152.350 112.590 1.00 40.58 291 LYS B N 1
ATOM 7504 C CA . LYS B 1 291 ? 96.574 151.871 113.933 1.00 40.58 291 LYS B CA 1
ATOM 7505 C C . LYS B 1 291 ? 96.228 152.971 114.917 1.00 40.58 291 LYS B C 1
ATOM 7506 O O . LYS B 1 291 ? 96.698 154.103 114.774 1.00 40.58 291 LYS B O 1
ATOM 7512 N N . ASN B 1 292 ? 95.400 152.641 115.901 1.00 40.01 292 ASN B N 1
ATOM 7513 C CA . ASN B 1 292 ? 95.044 153.571 116.959 1.00 40.01 292 ASN B CA 1
ATOM 7514 C C . ASN B 1 292 ? 96.047 153.444 118.091 1.00 40.01 292 ASN B C 1
ATOM 7515 O O . ASN B 1 292 ? 96.269 152.350 118.611 1.00 40.01 292 ASN B O 1
ATOM 7520 N N . LEU B 1 293 ? 96.657 154.560 118.464 1.00 37.76 293 LEU B N 1
ATOM 7521 C CA . LEU B 1 293 ? 97.736 154.567 119.430 1.00 37.76 293 LEU B CA 1
ATOM 7522 C C . LEU B 1 293 ? 97.425 155.565 120.529 1.00 37.76 293 LEU B C 1
ATOM 7523 O O . LEU B 1 293 ? 96.780 156.588 120.295 1.00 37.76 293 LEU B O 1
ATOM 7528 N N . GLU B 1 294 ? 97.878 155.251 121.737 1.00 41.61 294 GLU B N 1
ATOM 7529 C CA . GLU B 1 294 ? 97.774 156.161 122.867 1.00 41.61 294 GLU B CA 1
ATOM 7530 C C . GLU B 1 294 ? 99.135 156.231 123.529 1.00 41.61 294 GLU B C 1
ATOM 7531 O O . GLU B 1 294 ? 99.682 155.205 123.933 1.00 41.61 294 GLU B O 1
ATOM 7537 N N . VAL B 1 295 ? 99.686 157.429 123.633 1.00 37.26 295 VAL B N 1
ATOM 7538 C CA . VAL B 1 295 ? 101.019 157.622 124.180 1.00 37.26 295 VAL B CA 1
ATOM 7539 C C . VAL B 1 295 ? 100.911 158.444 125.455 1.00 37.26 295 VAL B C 1
ATOM 7540 O O . VAL B 1 295 ? 100.140 159.405 125.525 1.00 37.26 295 VAL B O 1
ATOM 7544 N N . THR B 1 296 ? 101.659 158.037 126.476 1.00 38.67 296 THR B N 1
ATOM 7545 C CA . THR B 1 296 ? 101.762 158.777 127.723 1.00 38.67 296 THR B CA 1
ATOM 7546 C C . THR B 1 296 ? 103.224 158.834 128.122 1.00 38.67 296 THR B C 1
ATOM 7547 O O . THR B 1 296 ? 103.906 157.808 128.137 1.00 38.67 296 THR B O 1
ATOM 7551 N N . ILE B 1 297 ? 103.706 160.023 128.444 1.00 40.40 297 ILE B N 1
ATOM 7552 C CA . ILE B 1 297 ? 105.082 160.214 128.876 1.00 40.40 297 ILE B CA 1
ATOM 7553 C C . ILE B 1 297 ? 105.044 160.518 130.364 1.00 40.40 297 ILE B C 1
ATOM 7554 O O . ILE B 1 297 ? 104.583 161.588 130.778 1.00 40.40 297 ILE B O 1
ATOM 7559 N N . VAL B 1 298 ? 105.513 159.573 131.172 1.00 40.30 298 VAL B N 1
ATOM 7560 C CA . VAL B 1 298 ? 105.384 159.668 132.623 1.00 40.30 298 VAL B CA 1
ATOM 7561 C C . VAL B 1 298 ? 106.764 159.782 133.256 1.00 40.30 298 VAL B C 1
ATOM 7562 O O . VAL B 1 298 ? 107.715 159.150 132.783 1.00 40.30 298 VAL B O 1
ATOM 7566 N N . PRO B 1 299 ? 106.933 160.575 134.307 1.00 41.42 299 PRO B N 1
ATOM 7567 C CA . PRO B 1 299 ? 108.239 160.639 134.967 1.00 41.42 299 PRO B CA 1
ATOM 7568 C C . PRO B 1 299 ? 108.557 159.338 135.683 1.00 41.42 299 PRO B C 1
ATOM 7569 O O . PRO B 1 299 ? 107.671 158.641 136.180 1.00 41.42 299 PRO B O 1
ATOM 7573 N N . SER B 1 300 ? 109.842 159.014 135.732 1.00 43.80 300 SER B N 1
ATOM 7574 C CA . SER B 1 300 ? 110.260 157.794 136.392 1.00 43.80 300 SER B CA 1
ATOM 7575 C C . SER B 1 300 ? 110.346 158.000 137.900 1.00 43.80 300 SER B C 1
ATOM 7576 O O . SER B 1 300 ? 110.175 159.103 138.425 1.00 43.80 300 SER B O 1
ATOM 7579 N N . ILE B 1 301 ? 110.620 156.902 138.598 1.00 45.19 301 ILE B N 1
ATOM 7580 C CA . ILE B 1 301 ? 110.773 156.935 140.041 1.00 45.19 301 ILE B CA 1
ATOM 7581 C C . ILE B 1 301 ? 112.045 157.688 140.410 1.00 45.19 301 ILE B C 1
ATOM 7582 O O . ILE B 1 301 ? 113.018 157.730 139.646 1.00 45.19 301 ILE B O 1
ATOM 7587 N N . LYS B 1 302 ? 112.039 158.290 141.593 1.00 50.94 302 LYS B N 1
ATOM 7588 C CA . LYS B 1 302 ? 113.204 158.998 142.093 1.00 50.94 302 LYS B CA 1
ATOM 7589 C C . LYS B 1 302 ? 114.225 158.016 142.660 1.00 50.94 302 LYS B C 1
ATOM 7590 O O . LYS B 1 302 ? 113.974 156.816 142.775 1.00 50.94 302 LYS B O 1
ATOM 7596 N N . GLU B 1 303 ? 115.398 158.540 143.020 1.00 53.62 303 GLU B N 1
ATOM 7597 C CA . GLU B 1 303 ? 116.401 157.709 143.674 1.00 53.62 303 GLU B CA 1
ATOM 7598 C C . GLU B 1 303 ? 115.970 157.283 145.068 1.00 53.62 303 GLU B C 1
ATOM 7599 O O . GLU B 1 303 ? 116.489 156.289 145.588 1.00 53.62 303 GLU B O 1
ATOM 7605 N N . SER B 1 304 ? 115.048 158.020 145.687 1.00 50.23 304 SER B N 1
ATOM 7606 C CA . SER B 1 304 ? 114.481 157.587 146.958 1.00 50.23 304 SER B CA 1
ATOM 7607 C C . SER B 1 304 ? 113.867 156.200 146.841 1.00 50.23 304 SER B C 1
ATOM 7608 O O . SER B 1 304 ? 113.979 155.384 147.761 1.00 50.23 304 SER B O 1
ATOM 7611 N N . VAL B 1 305 ? 113.216 155.916 145.714 1.00 46.62 305 VAL B N 1
ATOM 7612 C CA . VAL B 1 305 ? 112.624 154.600 145.509 1.00 46.62 305 VAL B CA 1
ATOM 7613 C C . VAL B 1 305 ? 113.707 153.538 145.404 1.00 46.62 305 VAL B C 1
ATOM 7614 O O . VAL B 1 305 ? 113.572 152.441 145.955 1.00 46.62 305 VAL B O 1
ATOM 7618 N N . TYR B 1 306 ? 114.802 153.847 144.706 1.00 43.84 306 TYR B N 1
ATOM 7619 C CA . TYR B 1 306 ? 115.929 152.922 144.635 1.00 43.84 306 TYR B CA 1
ATOM 7620 C C . TYR B 1 306 ? 116.456 152.601 146.025 1.00 43.84 306 TYR B C 1
ATOM 7621 O O . TYR B 1 306 ? 116.679 151.434 146.367 1.00 43.84 306 TYR B O 1
ATOM 7630 N N . VAL B 1 307 ? 116.673 153.636 146.834 1.00 47.14 307 VAL B N 1
ATOM 7631 C CA . VAL B 1 307 ? 117.231 153.445 148.169 1.00 47.14 307 VAL B CA 1
ATOM 7632 C C . VAL B 1 307 ? 116.285 152.621 149.027 1.00 47.14 307 VAL B C 1
ATOM 7633 O O . VAL B 1 307 ? 116.695 151.662 149.692 1.00 47.14 307 VAL B O 1
ATOM 7637 N N . LYS B 1 308 ? 115.003 152.986 149.029 1.00 47.28 308 LYS B N 1
ATOM 7638 C CA . LYS B 1 308 ? 114.027 152.284 149.852 1.00 47.28 308 LYS B CA 1
ATOM 7639 C C . LYS B 1 308 ? 113.900 150.826 149.437 1.00 47.28 308 LYS B C 1
ATOM 7640 O O . LYS B 1 308 ? 113.797 149.937 150.289 1.00 47.28 308 LYS B O 1
ATOM 7646 N N . SER B 1 309 ? 113.947 150.553 148.135 1.00 46.32 309 SER B N 1
ATOM 7647 C CA . SER B 1 309 ? 113.799 149.182 147.668 1.00 46.32 309 SER B CA 1
ATOM 7648 C C . SER B 1 309 ? 115.035 148.349 147.975 1.00 46.32 309 SER B C 1
ATOM 7649 O O . SER B 1 309 ? 114.916 147.176 148.342 1.00 46.32 309 SER B O 1
ATOM 7652 N N . SER B 1 310 ? 116.230 148.927 147.839 1.00 47.27 310 SER B N 1
ATOM 7653 C CA . SER B 1 310 ? 117.432 148.190 148.214 1.00 47.27 310 SER B CA 1
ATOM 7654 C C . SER B 1 310 ? 117.457 147.908 149.711 1.00 47.27 310 SER B C 1
ATOM 7655 O O . SER B 1 310 ? 117.846 146.814 150.139 1.00 47.27 310 SER B O 1
ATOM 7658 N N . LEU B 1 311 ? 117.035 148.879 150.524 1.00 49.03 311 LEU B N 1
ATOM 7659 C CA . LEU B 1 311 ? 116.979 148.654 151.962 1.00 49.03 311 LEU B CA 1
ATOM 7660 C C . LEU B 1 311 ? 115.989 147.553 152.308 1.00 49.03 311 LEU B C 1
ATOM 7661 O O . LEU B 1 311 ? 116.280 146.692 153.142 1.00 49.03 311 LEU B O 1
ATOM 7666 N N . PHE B 1 312 ? 114.808 147.571 151.689 1.00 46.93 312 PHE B N 1
ATOM 7667 C CA . PHE B 1 312 ? 113.833 146.510 151.920 1.00 46.93 312 PHE B CA 1
ATOM 7668 C C . PHE B 1 312 ? 114.401 145.153 151.528 1.00 46.93 312 PHE B C 1
ATOM 7669 O O . PHE B 1 312 ? 114.300 144.179 152.284 1.00 46.93 312 PHE B O 1
ATOM 7677 N N . SER B 1 313 ? 115.004 145.075 150.341 1.00 46.74 313 SER B N 1
ATOM 7678 C CA . SER B 1 313 ? 115.529 143.813 149.839 1.00 46.74 313 SER B CA 1
ATOM 7679 C C . SER B 1 313 ? 116.637 143.265 150.723 1.00 46.74 313 SER B C 1
ATOM 7680 O O . SER B 1 313 ? 116.775 142.045 150.857 1.00 46.74 313 SER B O 1
ATOM 7683 N N . VAL B 1 314 ? 117.441 144.138 151.326 1.00 49.69 314 VAL B N 1
ATOM 7684 C CA . VAL B 1 314 ? 118.493 143.659 152.214 1.00 49.69 314 VAL B CA 1
ATOM 7685 C C . VAL B 1 314 ? 117.924 143.274 153.572 1.00 49.69 314 VAL B C 1
ATOM 7686 O O . VAL B 1 314 ? 118.304 142.250 154.150 1.00 49.69 314 VAL B O 1
ATOM 7690 N N . PHE B 1 315 ? 116.993 144.068 154.096 1.00 51.33 315 PHE B N 1
ATOM 7691 C CA . PHE B 1 315 ? 116.555 143.879 155.469 1.00 51.33 315 PHE B CA 1
ATOM 7692 C C . PHE B 1 315 ? 115.597 142.709 155.626 1.00 51.33 315 PHE B C 1
ATOM 7693 O O . PHE B 1 315 ? 115.608 142.061 156.677 1.00 51.33 315 PHE B O 1
ATOM 7701 N N . ILE B 1 316 ? 114.775 142.403 154.617 1.00 48.87 316 ILE B N 1
ATOM 7702 C CA . ILE B 1 316 ? 113.877 141.259 154.773 1.00 48.87 316 ILE B CA 1
ATOM 7703 C C . ILE B 1 316 ? 114.670 139.972 154.912 1.00 48.87 316 ILE B C 1
ATOM 7704 O O . ILE B 1 316 ? 114.231 139.035 155.587 1.00 48.87 316 ILE B O 1
ATOM 7709 N N . PHE B 1 317 ? 115.843 139.899 154.293 1.00 45.70 317 PHE B N 1
ATOM 7710 C CA . PHE B 1 317 ? 116.646 138.690 154.363 1.00 45.70 317 PHE B CA 1
ATOM 7711 C C . PHE B 1 317 ? 117.699 138.737 155.455 1.00 45.70 317 PHE B C 1
ATOM 7712 O O . PHE B 1 317 ? 118.187 137.680 155.861 1.00 45.70 317 PHE B O 1
ATOM 7720 N N . LEU B 1 318 ? 118.061 139.922 155.944 1.00 48.88 318 LEU B N 1
ATOM 7721 C CA . LEU B 1 318 ? 118.857 139.983 157.161 1.00 48.88 318 LEU B CA 1
ATOM 7722 C C . LEU B 1 318 ? 118.017 139.728 158.403 1.00 48.88 318 LEU B C 1
ATOM 7723 O O . LEU B 1 318 ? 118.566 139.342 159.441 1.00 48.88 318 LEU B O 1
ATOM 7728 N N . SER B 1 319 ? 116.701 139.926 158.321 1.00 51.01 319 SER B N 1
ATOM 7729 C CA . SER B 1 319 ? 115.837 139.512 159.416 1.00 51.01 319 SER B CA 1
ATOM 7730 C C . SER B 1 319 ? 115.890 138.005 159.616 1.00 51.01 319 SER B C 1
ATOM 7731 O O . SER B 1 319 ? 115.689 137.523 160.732 1.00 51.01 319 SER B O 1
ATOM 7734 N N . PHE B 1 320 ? 116.184 137.249 158.557 1.00 48.59 320 PHE B N 1
ATOM 7735 C CA . PHE B 1 320 ? 116.386 135.813 158.709 1.00 48.59 320 PHE B CA 1
ATOM 7736 C C . PHE B 1 320 ? 117.596 135.527 159.587 1.00 48.59 320 PHE B C 1
ATOM 7737 O O . PHE B 1 320 ? 117.522 134.722 160.519 1.00 48.59 320 PHE B O 1
ATOM 7745 N N . TYR B 1 321 ? 118.726 136.178 159.296 1.00 49.72 321 TYR B N 1
ATOM 7746 C CA . TYR B 1 321 ? 119.913 136.034 160.133 1.00 49.72 321 TYR B CA 1
ATOM 7747 C C . TYR B 1 321 ? 119.609 136.414 161.573 1.00 49.72 321 TYR B C 1
ATOM 7748 O O . TYR B 1 321 ? 119.977 135.697 162.511 1.00 49.72 321 TYR B O 1
ATOM 7757 N N . LEU B 1 322 ? 118.942 137.552 161.765 1.00 62.31 322 LEU B N 1
ATOM 7758 C CA . LEU B 1 322 ? 118.664 138.025 163.116 1.00 62.31 322 LEU B CA 1
ATOM 7759 C C . LEU B 1 322 ? 117.798 137.031 163.877 1.00 62.31 322 LEU B C 1
ATOM 7760 O O . LEU B 1 322 ? 118.135 136.629 164.997 1.00 62.31 322 LEU B O 1
ATOM 7765 N N . GLY B 1 323 ? 116.680 136.618 163.280 1.00 67.94 323 GLY B N 1
ATOM 7766 C CA . GLY B 1 323 ? 115.801 135.676 163.949 1.00 67.94 323 GLY B CA 1
ATOM 7767 C C . GLY B 1 323 ? 116.482 134.353 164.234 1.00 67.94 323 GLY B C 1
ATOM 7768 O O . GLY B 1 323 ? 116.351 133.800 165.326 1.00 67.94 323 GLY B O 1
ATOM 7769 N N . CYS B 1 324 ? 117.230 133.834 163.257 1.00 69.26 324 CYS B N 1
ATOM 7770 C CA . CYS B 1 324 ? 117.908 132.558 163.441 1.00 69.26 324 CYS B CA 1
ATOM 7771 C C . CYS B 1 324 ? 118.895 132.621 164.596 1.00 69.26 324 CYS B C 1
ATOM 7772 O O . CYS B 1 324 ? 118.845 131.792 165.512 1.00 69.26 324 CYS B O 1
ATOM 7775 N N . LEU B 1 325 ? 119.800 133.602 164.581 1.00 74.42 325 LEU B N 1
ATOM 7776 C CA . LEU B 1 325 ? 120.797 133.681 165.644 1.00 74.42 325 LEU B CA 1
ATOM 7777 C C . LEU B 1 325 ? 120.132 133.907 166.993 1.00 74.42 325 LEU B C 1
ATOM 7778 O O . LEU B 1 325 ? 120.516 133.290 167.995 1.00 74.42 325 LEU B O 1
ATOM 7783 N N . LEU B 1 326 ? 119.114 134.772 167.040 1.00 80.00 326 LEU B N 1
ATOM 7784 C CA . LEU B 1 326 ? 118.508 135.085 168.326 1.00 80.00 326 LEU B CA 1
ATOM 7785 C C . LEU B 1 326 ? 117.788 133.872 168.897 1.00 80.00 326 LEU B C 1
ATOM 7786 O O . LEU B 1 326 ? 117.977 133.525 170.069 1.00 80.00 326 LEU B O 1
ATOM 7791 N N . VAL B 1 327 ? 116.986 133.187 168.079 1.00 85.48 327 VAL B N 1
ATOM 7792 C CA . VAL B 1 327 ? 116.247 132.052 168.611 1.00 85.48 327 VAL B CA 1
ATOM 7793 C C . VAL B 1 327 ? 117.198 130.919 168.961 1.00 85.48 327 VAL B C 1
ATOM 7794 O O . VAL B 1 327 ? 116.984 130.209 169.952 1.00 85.48 327 VAL B O 1
ATOM 7798 N N . GLY B 1 328 ? 118.283 130.754 168.200 1.00 91.57 328 GLY B N 1
ATOM 7799 C CA . GLY B 1 328 ? 119.249 129.728 168.538 1.00 91.57 328 GLY B CA 1
ATOM 7800 C C . GLY B 1 328 ? 119.943 130.011 169.854 1.00 91.57 328 GLY B C 1
ATOM 7801 O O . GLY B 1 328 ? 120.199 129.096 170.642 1.00 91.57 328 GLY B O 1
ATOM 7802 N N . PHE B 1 329 ? 120.233 131.284 170.126 1.00 95.72 329 PHE B N 1
ATOM 7803 C CA . PHE B 1 329 ? 120.936 131.611 171.358 1.00 95.72 329 PHE B CA 1
ATOM 7804 C C . PHE B 1 329 ? 120.019 131.659 172.577 1.00 95.72 329 PHE B C 1
ATOM 7805 O O . PHE B 1 329 ? 120.509 131.513 173.703 1.00 95.72 329 PHE B O 1
ATOM 7813 N N . VAL B 1 330 ? 118.709 131.854 172.407 1.00 98.69 330 VAL B N 1
ATOM 7814 C CA . VAL B 1 330 ? 117.860 131.619 173.579 1.00 98.69 330 VAL B CA 1
ATOM 7815 C C . VAL B 1 330 ? 117.590 130.129 173.763 1.00 98.69 330 VAL B C 1
ATOM 7816 O O . VAL B 1 330 ? 117.395 129.673 174.896 1.00 98.69 330 VAL B O 1
ATOM 7820 N N . HIS B 1 331 ? 117.559 129.345 172.682 1.00 102.46 331 HIS B N 1
ATOM 7821 C CA . HIS B 1 331 ? 117.453 127.900 172.849 1.00 102.46 331 HIS B CA 1
ATOM 7822 C C . HIS B 1 331 ? 118.680 127.344 173.558 1.00 102.46 331 HIS B C 1
ATOM 7823 O O . HIS B 1 331 ? 118.574 126.410 174.361 1.00 102.46 331 HIS B O 1
ATOM 7830 N N . TYR B 1 332 ? 119.854 127.909 173.272 1.00 106.00 332 TYR B N 1
ATOM 7831 C CA . TYR B 1 332 ? 121.066 127.520 173.981 1.00 106.00 332 TYR B CA 1
ATOM 7832 C C . TYR B 1 332 ? 120.973 127.811 175.473 1.00 106.00 332 TYR B C 1
ATOM 7833 O O . TYR B 1 332 ? 121.650 127.151 176.269 1.00 106.00 332 TYR B O 1
ATOM 7842 N N . LEU B 1 333 ? 120.142 128.774 175.872 1.00 106.03 333 LEU B N 1
ATOM 7843 C CA . LEU B 1 333 ? 119.917 129.049 177.284 1.00 106.03 333 LEU B CA 1
ATOM 7844 C C . LEU B 1 333 ? 119.023 128.014 177.952 1.00 106.03 333 LEU B C 1
ATOM 7845 O O . LEU B 1 333 ? 118.827 128.090 179.171 1.00 106.03 333 LEU B O 1
ATOM 7850 N N . ARG B 1 334 ? 118.487 127.063 177.190 1.00 107.86 334 ARG B N 1
ATOM 7851 C CA . ARG B 1 334 ? 117.570 126.045 177.699 1.00 107.86 334 ARG B CA 1
ATOM 7852 C C . ARG B 1 334 ? 116.360 126.677 178.383 1.00 107.86 334 ARG B C 1
ATOM 7853 O O . ARG B 1 334 ? 116.326 126.816 179.605 1.00 107.86 334 ARG B O 1
ATOM 7861 N N . LYS B 1 439 ? 138.678 117.974 156.774 1.00 73.44 439 LYS B N 1
ATOM 7862 C CA . LYS B 1 439 ? 137.258 117.717 156.579 1.00 73.44 439 LYS B CA 1
ATOM 7863 C C . LYS B 1 439 ? 137.004 116.967 155.278 1.00 73.44 439 LYS B C 1
ATOM 7864 O O . LYS B 1 439 ? 137.548 117.311 154.230 1.00 73.44 439 LYS B O 1
ATOM 7870 N N . LYS B 1 440 ? 136.173 115.927 155.361 1.00 72.58 440 LYS B N 1
ATOM 7871 C CA . LYS B 1 440 ? 135.781 115.174 154.178 1.00 72.58 440 LYS B CA 1
ATOM 7872 C C . LYS B 1 440 ? 134.878 115.976 153.253 1.00 72.58 440 LYS B C 1
ATOM 7873 O O . LYS B 1 440 ? 134.723 115.609 152.084 1.00 72.58 440 LYS B O 1
ATOM 7879 N N . TYR B 1 441 ? 134.281 117.058 153.750 1.00 68.73 441 TYR B N 1
ATOM 7880 C CA . TYR B 1 441 ? 133.293 117.806 152.989 1.00 68.73 441 TYR B CA 1
ATOM 7881 C C . TYR B 1 441 ? 133.916 118.831 152.055 1.00 68.73 441 TYR B C 1
ATOM 7882 O O . TYR B 1 441 ? 133.219 119.343 151.173 1.00 68.73 441 TYR B O 1
ATOM 7891 N N . LYS B 1 442 ? 135.204 119.137 152.235 1.00 74.00 442 LYS B N 1
ATOM 7892 C CA . LYS B 1 442 ? 135.848 120.197 151.464 1.00 74.00 442 LYS B CA 1
ATOM 7893 C C . LYS B 1 442 ? 135.646 120.005 149.967 1.00 74.00 442 LYS B C 1
ATOM 7894 O O . LYS B 1 442 ? 135.205 120.924 149.268 1.00 74.00 442 LYS B O 1
ATOM 7900 N N . ILE B 1 443 ? 135.935 118.802 149.466 1.00 74.96 443 ILE B N 1
ATOM 7901 C CA . ILE B 1 443 ? 135.816 118.517 148.038 1.00 74.96 443 ILE B CA 1
ATOM 7902 C C . ILE B 1 443 ? 134.416 118.838 147.537 1.00 74.96 443 ILE B C 1
ATOM 7903 O O . ILE B 1 443 ? 134.241 119.299 146.403 1.00 74.96 443 ILE B O 1
ATOM 7908 N N . TYR B 1 444 ? 133.398 118.595 148.371 1.00 74.31 444 TYR B N 1
ATOM 7909 C CA . TYR B 1 444 ? 132.022 118.892 147.976 1.00 74.31 444 TYR B CA 1
ATOM 7910 C C . TYR B 1 444 ? 131.878 120.330 147.507 1.00 74.31 444 TYR B C 1
ATOM 7911 O O . TYR B 1 444 ? 131.260 120.591 146.467 1.00 74.31 444 TYR B O 1
ATOM 7920 N N . PHE B 1 445 ? 132.461 121.274 148.249 1.00 73.14 445 PHE B N 1
ATOM 7921 C CA . PHE B 1 445 ? 132.532 122.650 147.776 1.00 73.14 445 PHE B CA 1
ATOM 7922 C C . PHE B 1 445 ? 133.107 122.696 146.368 1.00 73.14 445 PHE B C 1
ATOM 7923 O O . PHE B 1 445 ? 132.434 123.103 145.413 1.00 73.14 445 PHE B O 1
ATOM 7931 N N . TRP B 1 446 ? 134.338 122.208 146.214 1.00 80.54 446 TRP B N 1
ATOM 7932 C CA . TRP B 1 446 ? 134.993 122.206 144.913 1.00 80.54 446 TRP B CA 1
ATOM 7933 C C . TRP B 1 446 ? 134.187 121.481 143.847 1.00 80.54 446 TRP B C 1
ATOM 7934 O O . TRP B 1 446 ? 134.469 121.662 142.658 1.00 80.54 446 TRP B O 1
ATOM 7945 N N . ASN B 1 447 ? 133.189 120.680 144.230 1.00 78.12 447 ASN B N 1
ATOM 7946 C CA . ASN B 1 447 ? 132.357 120.042 143.220 1.00 78.12 447 ASN B CA 1
ATOM 7947 C C . ASN B 1 447 ? 131.421 121.053 142.577 1.00 78.12 447 ASN B C 1
ATOM 7948 O O . ASN B 1 447 ? 131.382 121.177 141.347 1.00 78.12 447 ASN B O 1
ATOM 7953 N N . ILE B 1 448 ? 130.679 121.811 143.391 1.00 70.06 448 ILE B N 1
ATOM 7954 C CA . ILE B 1 448 ? 129.618 122.638 142.825 1.00 70.06 448 ILE B CA 1
ATOM 7955 C C . ILE B 1 448 ? 130.199 123.866 142.141 1.00 70.06 448 ILE B C 1
ATOM 7956 O O . ILE B 1 448 ? 129.838 124.188 141.001 1.00 70.06 448 ILE B O 1
ATOM 7961 N N . ILE B 1 449 ? 131.132 124.544 142.815 1.00 70.09 449 ILE B N 1
ATOM 7962 C CA . ILE B 1 449 ? 131.713 125.776 142.281 1.00 70.09 449 ILE B CA 1
ATOM 7963 C C . ILE B 1 449 ? 132.226 125.561 140.866 1.00 70.09 449 ILE B C 1
ATOM 7964 O O . ILE B 1 449 ? 131.890 126.313 139.944 1.00 70.09 449 ILE B O 1
ATOM 7969 N N . THR B 1 450 ? 133.050 124.528 140.679 1.00 71.85 450 THR B N 1
ATOM 7970 C CA . THR B 1 450 ? 133.556 124.199 139.351 1.00 71.85 450 THR B CA 1
ATOM 7971 C C . THR B 1 450 ? 132.420 124.041 138.352 1.00 71.85 450 THR B C 1
ATOM 7972 O O . THR B 1 450 ? 132.432 124.645 137.273 1.00 71.85 450 THR B O 1
ATOM 7976 N N . ILE B 1 451 ? 131.418 123.235 138.706 1.00 71.27 451 ILE B N 1
ATOM 7977 C CA . ILE B 1 451 ? 130.271 123.048 137.826 1.00 71.27 451 ILE B CA 1
ATOM 7978 C C . ILE B 1 451 ? 129.572 124.375 137.591 1.00 71.27 451 ILE B C 1
ATOM 7979 O O . ILE B 1 451 ? 129.059 124.640 136.498 1.00 71.27 451 ILE B O 1
ATOM 7984 N N . ALA B 1 452 ? 129.554 125.237 138.606 1.00 66.95 452 ALA B N 1
ATOM 7985 C CA . ALA B 1 452 ? 129.024 126.577 138.410 1.00 66.95 452 ALA B CA 1
ATOM 7986 C C . ALA B 1 452 ? 129.868 127.354 137.411 1.00 66.95 452 ALA B C 1
ATOM 7987 O O . ALA B 1 452 ? 129.327 127.992 136.502 1.00 66.95 452 ALA B O 1
ATOM 7989 N N . VAL B 1 453 ? 131.196 127.284 137.539 1.00 66.25 453 VAL B N 1
ATOM 7990 C CA . VAL B 1 453 ? 132.074 128.073 136.675 1.00 66.25 453 VAL B CA 1
ATOM 7991 C C . VAL B 1 453 ? 131.852 127.704 135.214 1.00 66.25 453 VAL B C 1
ATOM 7992 O O . VAL B 1 453 ? 131.475 128.547 134.395 1.00 66.25 453 VAL B O 1
ATOM 7996 N N . PHE B 1 454 ? 132.070 126.430 134.870 1.00 65.63 454 PHE B N 1
ATOM 7997 C CA . PHE B 1 454 ? 131.806 125.967 133.510 1.00 65.63 454 PHE B CA 1
ATOM 7998 C C . PHE B 1 454 ? 130.387 126.274 133.066 1.00 65.63 454 PHE B C 1
ATOM 7999 O O . PHE B 1 454 ? 130.119 126.302 131.862 1.00 65.63 454 PHE B O 1
ATOM 8007 N N . TYR B 1 455 ? 129.475 126.493 134.010 1.00 61.02 455 TYR B N 1
ATOM 8008 C CA . TYR B 1 455 ? 128.113 126.885 133.688 1.00 61.02 455 TYR B CA 1
ATOM 8009 C C . TYR B 1 455 ? 127.943 128.398 133.648 1.00 61.02 455 TYR B C 1
ATOM 8010 O O . TYR B 1 455 ? 127.228 128.913 132.785 1.00 61.02 455 TYR B O 1
ATOM 8019 N N . ALA B 1 456 ? 128.606 129.125 134.544 1.00 62.15 456 ALA B N 1
ATOM 8020 C CA . ALA B 1 456 ? 128.327 130.542 134.728 1.00 62.15 456 ALA B CA 1
ATOM 8021 C C . ALA B 1 456 ? 129.172 131.463 133.863 1.00 62.15 456 ALA B C 1
ATOM 8022 O O . ALA B 1 456 ? 128.856 132.651 133.776 1.00 62.15 456 ALA B O 1
ATOM 8024 N N . LEU B 1 457 ? 130.237 130.982 133.248 1.00 61.55 457 LEU B N 1
ATOM 8025 C CA . LEU B 1 457 ? 131.073 131.909 132.493 1.00 61.55 457 LEU B CA 1
ATOM 8026 C C . LEU B 1 457 ? 130.565 132.214 131.087 1.00 61.55 457 LEU B C 1
ATOM 8027 O O . LEU B 1 457 ? 130.615 133.378 130.672 1.00 61.55 457 LEU B O 1
ATOM 8032 N N . PRO B 1 458 ? 130.097 131.233 130.312 1.00 60.86 458 PRO B N 1
ATOM 8033 C CA . PRO B 1 458 ? 129.590 131.567 128.973 1.00 60.86 458 PRO B CA 1
ATOM 8034 C C . PRO B 1 458 ? 128.401 132.513 128.987 1.00 60.86 458 PRO B C 1
ATOM 8035 O O . PRO B 1 458 ? 128.126 133.145 127.960 1.00 60.86 458 PRO B O 1
ATOM 8039 N N . VAL B 1 459 ? 127.686 132.637 130.106 1.00 57.50 459 VAL B N 1
ATOM 8040 C CA . VAL B 1 459 ? 126.569 133.575 130.162 1.00 57.50 459 VAL B CA 1
ATOM 8041 C C . VAL B 1 459 ? 127.056 134.985 130.476 1.00 57.50 459 VAL B C 1
ATOM 8042 O O . VAL B 1 459 ? 126.627 135.949 129.837 1.00 57.50 459 VAL B O 1
ATOM 8046 N N . ILE B 1 460 ? 127.966 135.134 131.442 1.00 58.13 460 ILE B N 1
ATOM 8047 C CA . ILE B 1 460 ? 128.527 136.450 131.746 1.00 58.13 460 ILE B CA 1
ATOM 8048 C C . ILE B 1 460 ? 129.107 137.069 130.482 1.00 58.13 460 ILE B C 1
ATOM 8049 O O . ILE B 1 460 ? 128.668 138.130 130.023 1.00 58.13 460 ILE B O 1
ATOM 8054 N N . GLN B 1 461 ? 130.077 136.377 129.882 1.00 56.97 461 GLN B N 1
ATOM 8055 C CA . GLN B 1 461 ? 130.688 136.799 128.626 1.00 56.97 461 GLN B CA 1
ATOM 8056 C C . GLN B 1 461 ? 129.605 137.371 127.722 1.00 56.97 461 GLN B C 1
ATOM 8057 O O . GLN B 1 461 ? 129.784 138.445 127.140 1.00 56.97 461 GLN B O 1
ATOM 8063 N N . LEU B 1 462 ? 128.481 136.676 127.590 1.00 56.50 462 LEU B N 1
ATOM 8064 C CA . LEU B 1 462 ? 127.425 137.161 126.713 1.00 56.50 462 LEU B CA 1
ATOM 8065 C C . LEU B 1 462 ? 126.687 138.423 127.130 1.00 56.50 462 LEU B C 1
ATOM 8066 O O . LEU B 1 462 ? 126.518 139.343 126.322 1.00 56.50 462 LEU B O 1
ATOM 8071 N N . VAL B 1 463 ? 126.228 138.486 128.379 1.00 54.20 463 VAL B N 1
ATOM 8072 C CA . VAL B 1 463 ? 125.376 139.603 128.761 1.00 54.20 463 VAL B CA 1
ATOM 8073 C C . VAL B 1 463 ? 126.166 140.900 128.721 1.00 54.20 463 VAL B C 1
ATOM 8074 O O . VAL B 1 463 ? 125.685 141.912 128.197 1.00 54.20 463 VAL B O 1
ATOM 8078 N N . ILE B 1 464 ? 127.407 140.875 129.222 1.00 57.73 464 ILE B N 1
ATOM 8079 C CA . ILE B 1 464 ? 128.327 141.996 129.043 1.00 57.73 464 ILE B CA 1
ATOM 8080 C C . ILE B 1 464 ? 128.290 142.493 127.609 1.00 57.73 464 ILE B C 1
ATOM 8081 O O . ILE B 1 464 ? 128.186 143.697 127.352 1.00 57.73 464 ILE B O 1
ATOM 8086 N N . THR B 1 465 ? 128.364 141.571 126.652 1.00 56.29 465 THR B N 1
ATOM 8087 C CA . THR B 1 465 ? 128.268 141.951 125.251 1.00 56.29 465 THR B CA 1
ATOM 8088 C C . THR B 1 465 ? 126.901 142.552 124.949 1.00 56.29 465 THR B C 1
ATOM 8089 O O . THR B 1 465 ? 126.799 143.693 124.489 1.00 56.29 465 THR B O 1
ATOM 8093 N N . TYR B 1 466 ? 125.832 141.808 125.244 1.00 56.41 466 TYR B N 1
ATOM 8094 C CA . TYR B 1 466 ? 124.494 142.245 124.853 1.00 56.41 466 TYR B CA 1
ATOM 8095 C C . TYR B 1 466 ? 124.071 143.507 125.589 1.00 56.41 466 TYR B C 1
ATOM 8096 O O . TYR B 1 466 ? 123.408 144.374 125.012 1.00 56.41 466 TYR B O 1
ATOM 8105 N N . GLN B 1 467 ? 124.430 143.624 126.866 1.00 54.03 467 GLN B N 1
ATOM 8106 C CA . GLN B 1 467 ? 124.130 144.845 127.601 1.00 54.03 467 GLN B CA 1
ATOM 8107 C C . GLN B 1 467 ? 124.821 146.064 127.005 1.00 54.03 467 GLN B C 1
ATOM 8108 O O . GLN B 1 467 ? 124.458 147.191 127.352 1.00 54.03 467 GLN B O 1
ATOM 8114 N N . THR B 1 468 ? 125.797 145.868 126.121 1.00 58.56 468 THR B N 1
ATOM 8115 C CA . THR B 1 468 ? 126.519 146.963 125.487 1.00 58.56 468 THR B CA 1
ATOM 8116 C C . THR B 1 468 ? 126.397 146.955 123.973 1.00 58.56 468 THR B C 1
ATOM 8117 O O . THR B 1 468 ? 126.051 147.983 123.378 1.00 58.56 468 THR B O 1
ATOM 8121 N N . VAL B 1 469 ? 126.661 145.811 123.332 1.00 60.75 469 VAL B N 1
ATOM 8122 C CA . VAL B 1 469 ? 126.847 145.744 121.889 1.00 60.75 469 VAL B CA 1
ATOM 8123 C C . VAL B 1 469 ? 125.619 146.204 121.121 1.00 60.75 469 VAL B C 1
ATOM 8124 O O . VAL B 1 469 ? 125.693 146.410 119.908 1.00 60.75 469 VAL B O 1
ATOM 8128 N N . VAL B 1 470 ? 124.478 146.358 121.795 1.00 57.79 470 VAL B N 1
ATOM 8129 C CA . VAL B 1 470 ? 123.296 146.958 121.194 1.00 57.79 470 VAL B CA 1
ATOM 8130 C C . VAL B 1 470 ? 122.685 148.038 122.075 1.00 57.79 470 VAL B C 1
ATOM 8131 O O . VAL B 1 470 ? 121.751 148.719 121.650 1.00 57.79 470 VAL B O 1
ATOM 8135 N N . ASN B 1 471 ? 123.184 148.215 123.301 1.00 60.60 471 ASN B N 1
ATOM 8136 C CA . ASN B 1 471 ? 122.825 149.382 124.103 1.00 60.60 471 ASN B CA 1
ATOM 8137 C C . ASN B 1 471 ? 123.158 150.670 123.362 1.00 60.60 471 ASN B C 1
ATOM 8138 O O . ASN B 1 471 ? 122.330 151.584 123.273 1.00 60.60 471 ASN B O 1
ATOM 8143 N N . VAL B 1 472 ? 124.378 150.762 122.827 1.00 57.87 472 VAL B N 1
ATOM 8144 C CA . VAL B 1 472 ? 124.781 151.935 122.066 1.00 57.87 472 VAL B CA 1
ATOM 8145 C C . VAL B 1 472 ? 124.101 152.012 120.712 1.00 57.87 472 VAL B C 1
ATOM 8146 O O . VAL B 1 472 ? 124.142 153.063 120.066 1.00 57.87 472 VAL B O 1
ATOM 8150 N N . THR B 1 473 ? 123.480 150.923 120.266 1.00 53.65 473 THR B N 1
ATOM 8151 C CA . THR B 1 473 ? 122.790 150.904 118.984 1.00 53.65 473 THR B CA 1
ATOM 8152 C C . THR B 1 473 ? 121.380 151.475 119.072 1.00 53.65 473 THR B C 1
ATOM 8153 O O . THR B 1 473 ? 120.856 151.967 118.068 1.00 53.65 473 THR B O 1
ATOM 8157 N N . GLY B 1 474 ? 120.764 151.447 120.251 1.00 43.52 474 GLY B N 1
ATOM 8158 C CA . GLY B 1 474 ? 119.407 151.908 120.410 1.00 43.52 474 GLY B CA 1
ATOM 8159 C C . GLY B 1 474 ? 118.347 150.888 120.081 1.00 43.52 474 GLY B C 1
ATOM 8160 O O . GLY B 1 474 ? 117.165 151.158 120.303 1.00 43.52 474 GLY B O 1
ATOM 8161 N N . ASN B 1 475 ? 118.724 149.728 119.560 1.00 42.16 475 ASN B N 1
ATOM 8162 C CA . ASN B 1 475 ? 117.775 148.658 119.288 1.00 42.16 475 ASN B CA 1
ATOM 8163 C C . ASN B 1 475 ? 117.416 147.987 120.605 1.00 42.16 475 ASN B C 1
ATOM 8164 O O . ASN B 1 475 ? 118.219 147.237 121.168 1.00 42.16 475 ASN B O 1
ATOM 8169 N N . GLN B 1 476 ? 116.213 148.259 121.103 1.00 39.03 476 GLN B N 1
ATOM 8170 C CA . GLN B 1 476 ? 115.740 147.671 122.347 1.00 39.03 476 GLN B CA 1
ATOM 8171 C C . GLN B 1 476 ? 114.922 146.415 122.113 1.00 39.03 476 GLN B C 1
ATOM 8172 O O . GLN B 1 476 ? 114.017 146.107 122.895 1.00 39.03 476 GLN B O 1
ATOM 8178 N N . ASP B 1 477 ? 115.221 145.683 121.046 1.00 41.63 477 ASP B N 1
ATOM 8179 C CA . ASP B 1 477 ? 114.595 144.403 120.761 1.00 41.63 477 ASP B CA 1
ATOM 8180 C C . ASP B 1 477 ? 115.535 143.237 121.024 1.00 41.63 477 ASP B C 1
ATOM 8181 O O . ASP B 1 477 ? 115.220 142.105 120.651 1.00 41.63 477 ASP B O 1
ATOM 8186 N N . ILE B 1 478 ? 116.674 143.482 121.659 1.00 43.70 478 ILE B N 1
ATOM 8187 C CA . ILE B 1 478 ? 117.649 142.429 121.914 1.00 43.70 478 ILE B CA 1
ATOM 8188 C C . ILE B 1 478 ? 117.373 141.724 123.232 1.00 43.70 478 ILE B C 1
ATOM 8189 O O . ILE B 1 478 ? 117.392 140.494 123.305 1.00 43.70 478 ILE B O 1
ATOM 8194 N N . CYS B 1 479 ? 117.118 142.484 124.289 1.00 42.48 479 CYS B N 1
ATOM 8195 C CA . CYS B 1 479 ? 116.889 141.934 125.616 1.00 42.48 479 CYS B CA 1
ATOM 8196 C C . CYS B 1 479 ? 115.401 141.969 125.921 1.00 42.48 479 CYS B C 1
ATOM 8197 O O . CYS B 1 479 ? 114.742 142.987 125.698 1.00 42.48 479 CYS B O 1
ATOM 8200 N N . TYR B 1 480 ? 114.874 140.856 126.422 1.00 40.51 480 TYR B N 1
ATOM 8201 C CA . TYR B 1 480 ? 113.440 140.732 126.678 1.00 40.51 480 TYR B CA 1
ATOM 8202 C C . TYR B 1 480 ? 113.145 141.094 128.132 1.00 40.51 480 TYR B C 1
ATOM 8203 O O . TYR B 1 480 ? 112.871 140.248 128.980 1.00 40.51 480 TYR B O 1
ATOM 8212 N N . TYR B 1 481 ? 113.204 142.389 128.407 1.00 35.83 481 TYR B N 1
ATOM 8213 C CA . TYR B 1 481 ? 112.880 142.889 129.729 1.00 35.83 481 TYR B CA 1
ATOM 8214 C C . TYR B 1 481 ? 111.372 142.967 129.915 1.00 35.83 481 TYR B C 1
ATOM 8215 O O . TYR B 1 481 ? 110.592 142.843 128.971 1.00 35.83 481 TYR B O 1
ATOM 8224 N N . ASN B 1 482 ? 110.966 143.166 131.162 1.00 34.29 482 ASN B N 1
ATOM 8225 C CA . ASN B 1 482 ? 109.644 143.699 131.467 1.00 34.29 482 ASN B CA 1
ATOM 8226 C C . ASN B 1 482 ? 109.817 145.207 131.428 1.00 34.29 482 ASN B C 1
ATOM 8227 O O . ASN B 1 482 ? 110.166 145.838 132.419 1.00 34.29 482 ASN B O 1
ATOM 8232 N N . PHE B 1 483 ? 109.602 145.792 130.252 1.00 31.27 483 PHE B N 1
ATOM 8233 C CA . PHE B 1 483 ? 109.939 147.194 130.050 1.00 31.27 483 PHE B CA 1
ATOM 8234 C C . PHE B 1 483 ? 109.074 148.129 130.876 1.00 31.27 483 PHE B C 1
ATOM 8235 O O . PHE B 1 483 ? 109.432 149.297 131.038 1.00 31.27 483 PHE B O 1
ATOM 8243 N N . LEU B 1 484 ? 107.957 147.647 131.410 1.00 34.24 484 LEU B N 1
ATOM 8244 C CA . LEU B 1 484 ? 107.139 148.472 132.283 1.00 34.24 484 LEU B CA 1
ATOM 8245 C C . LEU B 1 484 ? 107.622 148.451 133.724 1.00 34.24 484 LEU B C 1
ATOM 8246 O O . LEU B 1 484 ? 107.221 149.314 134.510 1.00 34.24 484 LEU B O 1
ATOM 8251 N N . CYS B 1 485 ? 108.464 147.488 134.091 1.00 35.73 485 CYS B N 1
ATOM 8252 C CA . CYS B 1 485 ? 109.182 147.492 135.364 1.00 35.73 485 CYS B CA 1
ATOM 8253 C C . CYS B 1 485 ? 110.624 147.120 135.052 1.00 35.73 485 CYS B C 1
ATOM 8254 O O . CYS B 1 485 ? 111.015 145.958 135.164 1.00 35.73 485 CYS B O 1
ATOM 8257 N N . ALA B 1 486 ? 111.419 148.114 134.679 1.00 33.91 486 ALA B N 1
ATOM 8258 C CA . ALA B 1 486 ? 112.823 147.895 134.347 1.00 33.91 486 ALA B CA 1
ATOM 8259 C C . ALA B 1 486 ? 113.542 149.193 134.684 1.00 33.91 486 ALA B C 1
ATOM 8260 O O . ALA B 1 486 ? 113.518 150.139 133.895 1.00 33.91 486 ALA B O 1
ATOM 8262 N N . HIS B 1 487 ? 114.165 149.232 135.853 1.00 34.83 487 HIS B N 1
ATOM 8263 C CA . HIS B 1 487 ? 114.718 150.464 136.372 1.00 34.83 487 HIS B CA 1
ATOM 8264 C C . HIS B 1 487 ? 116.225 150.448 136.228 1.00 34.83 487 HIS B C 1
ATOM 8265 O O . HIS B 1 487 ? 116.880 149.547 136.769 1.00 34.83 487 HIS B O 1
ATOM 8272 N N . PRO B 1 488 ? 116.812 151.406 135.521 1.00 35.78 488 PRO B N 1
ATOM 8273 C CA . PRO B 1 488 ? 118.243 151.344 135.234 1.00 35.78 488 PRO B CA 1
ATOM 8274 C C . PRO B 1 488 ? 119.091 151.842 136.388 1.00 35.78 488 PRO B C 1
ATOM 8275 O O . PRO B 1 488 ? 118.690 152.706 137.169 1.00 35.78 488 PRO B O 1
ATOM 8279 N N . LEU B 1 489 ? 120.285 151.270 136.485 1.00 37.51 489 LEU B N 1
ATOM 8280 C CA . LEU B 1 489 ? 121.298 151.756 137.415 1.00 37.51 489 LEU B CA 1
ATOM 8281 C C . LEU B 1 489 ? 122.647 151.565 136.744 1.00 37.51 489 LEU B C 1
ATOM 8282 O O . LEU B 1 489 ? 123.110 150.432 136.601 1.00 37.51 489 LEU B O 1
ATOM 8287 N N . GLY B 1 490 ? 123.267 152.662 136.334 1.00 42.24 490 GLY B N 1
ATOM 8288 C CA . GLY B 1 490 ? 124.516 152.549 135.605 1.00 42.24 490 GLY B CA 1
ATOM 8289 C C . GLY B 1 490 ? 124.270 151.921 134.252 1.00 42.24 490 GLY B C 1
ATOM 8290 O O . GLY B 1 490 ? 123.417 152.369 133.481 1.00 42.24 490 GLY B O 1
ATOM 8291 N N . VAL B 1 491 ? 125.018 150.857 133.955 1.00 43.71 491 VAL B N 1
ATOM 8292 C CA . VAL B 1 491 ? 124.870 150.165 132.679 1.00 43.71 491 VAL B CA 1
ATOM 8293 C C . VAL B 1 491 ? 123.785 149.102 132.702 1.00 43.71 491 VAL B C 1
ATOM 8294 O O . VAL B 1 491 ? 123.422 148.583 131.637 1.00 43.71 491 VAL B O 1
ATOM 8298 N N . LEU B 1 492 ? 123.257 148.757 133.872 1.00 40.62 492 LEU B N 1
ATOM 8299 C CA . LEU B 1 492 ? 122.190 147.773 133.964 1.00 40.62 492 LEU B CA 1
ATOM 8300 C C . LEU B 1 492 ? 120.866 148.411 133.581 1.00 40.62 492 LEU B C 1
ATOM 8301 O O . LEU B 1 492 ? 120.479 149.435 134.145 1.00 40.62 492 LEU B O 1
ATOM 8306 N N . SER B 1 493 ? 120.168 147.802 132.626 1.00 38.60 493 SER B N 1
ATOM 8307 C CA . SER B 1 493 ? 118.899 148.360 132.183 1.00 38.60 493 SER B CA 1
ATOM 8308 C C . SER B 1 493 ? 117.755 147.997 133.114 1.00 38.60 493 SER B C 1
ATOM 8309 O O . SER B 1 493 ? 116.784 148.751 133.211 1.00 38.60 493 SER B O 1
ATOM 8312 N N . ALA B 1 494 ? 117.844 146.861 133.801 1.00 36.78 494 ALA B N 1
ATOM 8313 C CA . ALA B 1 494 ? 116.828 146.425 134.756 1.00 36.78 494 ALA B CA 1
ATOM 8314 C C . ALA B 1 494 ? 117.541 146.048 136.047 1.00 36.78 494 ALA B C 1
ATOM 8315 O O . ALA B 1 494 ? 117.832 144.877 136.284 1.00 36.78 494 ALA B O 1
ATOM 8317 N N . PHE B 1 495 ? 117.796 147.042 136.894 1.00 35.79 495 PHE B N 1
ATOM 8318 C CA . PHE B 1 495 ? 118.527 146.789 138.127 1.00 35.79 495 PHE B CA 1
ATOM 8319 C C . PHE B 1 495 ? 117.676 146.039 139.141 1.00 35.79 495 PHE B C 1
ATOM 8320 O O . PHE B 1 495 ? 118.216 145.315 139.982 1.00 35.79 495 PHE B O 1
ATOM 8328 N N . ASN B 1 496 ? 116.353 146.186 139.077 1.00 35.85 496 ASN B N 1
ATOM 8329 C CA . ASN B 1 496 ? 115.493 145.492 140.025 1.00 35.85 496 ASN B CA 1
ATOM 8330 C C . ASN B 1 496 ? 115.535 143.985 139.825 1.00 35.85 496 ASN B C 1
ATOM 8331 O O . ASN B 1 496 ? 115.438 143.231 140.797 1.00 35.85 496 ASN B O 1
ATOM 8336 N N . ASN B 1 497 ? 115.704 143.529 138.586 1.00 37.13 497 ASN B N 1
ATOM 8337 C CA . ASN B 1 497 ? 115.752 142.098 138.321 1.00 37.13 497 ASN B CA 1
ATOM 8338 C C . ASN B 1 497 ? 117.026 141.466 138.860 1.00 37.13 497 ASN B C 1
ATOM 8339 O O . ASN B 1 497 ? 117.026 140.285 139.213 1.00 37.13 497 ASN B O 1
ATOM 8344 N N . ILE B 1 498 ? 118.118 142.225 138.919 1.00 34.75 498 ILE B N 1
ATOM 8345 C CA . ILE B 1 498 ? 119.332 141.728 139.552 1.00 34.75 498 ILE B CA 1
ATOM 8346 C C . ILE B 1 498 ? 119.230 141.834 141.067 1.00 34.75 498 ILE B C 1
ATOM 8347 O O . ILE B 1 498 ? 119.668 140.938 141.792 1.00 34.75 498 ILE B O 1
ATOM 8352 N N . LEU B 1 499 ? 118.637 142.915 141.570 1.00 36.29 499 LEU B N 1
ATOM 8353 C CA . LEU B 1 499 ? 118.554 143.105 143.011 1.00 36.29 499 LEU B CA 1
ATOM 8354 C C . LEU B 1 499 ? 117.627 142.093 143.667 1.00 36.29 499 LEU B C 1
ATOM 8355 O O . LEU B 1 499 ? 117.843 141.719 144.822 1.00 36.29 499 LEU B O 1
ATOM 8360 N N . SER B 1 500 ? 116.595 141.636 142.958 1.00 35.26 500 SER B N 1
ATOM 8361 C CA . SER B 1 500 ? 115.675 140.670 143.539 1.00 35.26 500 SER B CA 1
ATOM 8362 C C . SER B 1 500 ? 116.307 139.303 143.751 1.00 35.26 500 SER B C 1
ATOM 8363 O O . SER B 1 500 ? 115.726 138.477 144.458 1.00 35.26 500 SER B O 1
ATOM 8366 N N . ASN B 1 501 ? 117.472 139.044 143.169 1.00 35.55 501 ASN B N 1
ATOM 8367 C CA . ASN B 1 501 ? 118.188 137.794 143.364 1.00 35.55 501 ASN B CA 1
ATOM 8368 C C . ASN B 1 501 ? 119.068 137.807 144.601 1.00 35.55 501 ASN B C 1
ATOM 8369 O O . ASN B 1 501 ? 119.851 136.878 144.797 1.00 35.55 501 ASN B O 1
ATOM 8374 N N . LEU B 1 502 ? 118.959 138.838 145.432 1.00 39.16 502 LEU B N 1
ATOM 8375 C CA . LEU B 1 502 ? 119.783 138.924 146.627 1.00 39.16 502 LEU B CA 1
ATOM 8376 C C . LEU B 1 502 ? 119.375 137.890 147.665 1.00 39.16 502 LEU B C 1
ATOM 8377 O O . LEU B 1 502 ? 120.202 137.468 148.482 1.00 39.16 502 LEU B O 1
ATOM 8382 N N . GLY B 1 503 ? 118.109 137.481 147.651 1.00 38.77 503 GLY B N 1
ATOM 8383 C CA . GLY B 1 503 ? 117.644 136.523 148.634 1.00 38.77 503 GLY B CA 1
ATOM 8384 C C . GLY B 1 503 ? 118.292 135.167 148.478 1.00 38.77 503 GLY B C 1
ATOM 8385 O O . GLY B 1 503 ? 118.587 134.500 149.466 1.00 38.77 503 GLY B O 1
ATOM 8386 N N . HIS B 1 504 ? 118.528 134.742 147.238 1.00 39.10 504 HIS B N 1
ATOM 8387 C CA . HIS B 1 504 ? 119.211 133.475 147.015 1.00 39.10 504 HIS B CA 1
ATOM 8388 C C . HIS B 1 504 ? 120.581 133.477 147.671 1.00 39.10 504 HIS B C 1
ATOM 8389 O O . HIS B 1 504 ? 120.927 132.551 148.406 1.00 39.10 504 HIS B O 1
ATOM 8396 N N . VAL B 1 505 ? 121.365 134.527 147.438 1.00 39.57 505 VAL B N 1
ATOM 8397 C CA . VAL B 1 505 ? 122.713 134.599 147.993 1.00 39.57 505 VAL B CA 1
ATOM 8398 C C . VAL B 1 505 ? 122.663 134.668 149.515 1.00 39.57 505 VAL B C 1
ATOM 8399 O O . VAL B 1 505 ? 123.361 133.920 150.212 1.00 39.57 505 VAL B O 1
ATOM 8403 N N . LEU B 1 506 ? 121.825 135.552 150.055 1.00 40.44 506 LEU B N 1
ATOM 8404 C CA . LEU B 1 506 ? 121.795 135.730 151.503 1.00 40.44 506 LEU B CA 1
ATOM 8405 C C . LEU B 1 506 ? 121.299 134.477 152.216 1.00 40.44 506 LEU B C 1
ATOM 8406 O O . LEU B 1 506 ? 121.865 134.074 153.238 1.00 40.44 506 LEU B O 1
ATOM 8411 N N . LEU B 1 507 ? 120.261 133.829 151.688 1.00 39.38 507 LEU B N 1
ATOM 8412 C CA . LEU B 1 507 ? 119.720 132.649 152.343 1.00 39.38 507 LEU B CA 1
ATOM 8413 C C . LEU B 1 507 ? 120.587 131.421 152.114 1.00 39.38 507 LEU B C 1
ATOM 8414 O O . LEU B 1 507 ? 120.655 130.555 152.989 1.00 39.38 507 LEU B O 1
ATOM 8419 N N . GLY B 1 508 ? 121.273 131.329 150.974 1.00 40.75 508 GLY B N 1
ATOM 8420 C CA . GLY B 1 508 ? 122.255 130.277 150.809 1.00 40.75 508 GLY B CA 1
ATOM 8421 C C . GLY B 1 508 ? 123.387 130.401 151.804 1.00 40.75 508 GLY B C 1
ATOM 8422 O O . GLY B 1 508 ? 123.835 129.405 152.376 1.00 40.75 508 GLY B O 1
ATOM 8423 N N . PHE B 1 509 ? 123.845 131.628 152.052 1.00 42.33 509 PHE B N 1
ATOM 8424 C CA . PHE B 1 509 ? 124.878 131.822 153.061 1.00 42.33 509 PHE B CA 1
ATOM 8425 C C . PHE B 1 509 ? 124.359 131.511 154.459 1.00 42.33 509 PHE B C 1
ATOM 8426 O O . PHE B 1 509 ? 125.079 130.928 155.276 1.00 42.33 509 PHE B O 1
ATOM 8434 N N . LEU B 1 510 ? 123.119 131.892 154.761 1.00 42.04 510 LEU B N 1
ATOM 8435 C CA . LEU B 1 510 ? 122.563 131.572 156.071 1.00 42.04 510 LEU B CA 1
ATOM 8436 C C . LEU B 1 510 ? 122.449 130.067 156.272 1.00 42.04 510 LEU B C 1
ATOM 8437 O O . LEU B 1 510 ? 122.727 129.552 157.362 1.00 42.04 510 LEU B O 1
ATOM 8442 N N . PHE B 1 511 ? 122.050 129.339 155.230 1.00 40.75 511 PHE B N 1
ATOM 8443 C CA . PHE B 1 511 ? 121.977 127.891 155.357 1.00 40.75 511 PHE B CA 1
ATOM 8444 C C . PHE B 1 511 ? 123.364 127.281 155.493 1.00 40.75 511 PHE B C 1
ATOM 8445 O O . PHE B 1 511 ? 123.547 126.308 156.230 1.00 40.75 511 PHE B O 1
ATOM 8453 N N . LEU B 1 512 ? 124.352 127.827 154.782 1.00 44.53 512 LEU B N 1
ATOM 8454 C CA . LEU B 1 512 ? 125.719 127.355 154.957 1.00 44.53 512 LEU B CA 1
ATOM 8455 C C . LEU B 1 512 ? 126.189 127.563 156.388 1.00 44.53 512 LEU B C 1
ATOM 8456 O O . LEU B 1 512 ? 126.863 126.702 156.955 1.00 44.53 512 LEU B O 1
ATOM 8461 N N . LEU B 1 513 ? 125.829 128.693 156.995 1.00 44.72 513 LEU B N 1
ATOM 8462 C CA . LEU B 1 513 ? 126.192 128.926 158.389 1.00 44.72 513 LEU B CA 1
ATOM 8463 C C . LEU B 1 513 ? 125.503 127.935 159.316 1.00 44.72 513 LEU B C 1
ATOM 8464 O O . LEU B 1 513 ? 126.116 127.434 160.265 1.00 44.72 513 LEU B O 1
ATOM 8469 N N . ILE B 1 514 ? 124.226 127.645 159.066 1.00 47.22 514 ILE B N 1
ATOM 8470 C CA . ILE B 1 514 ? 123.502 126.703 159.916 1.00 47.22 514 ILE B CA 1
ATOM 8471 C C . ILE B 1 514 ? 124.112 125.309 159.811 1.00 47.22 514 ILE B C 1
ATOM 8472 O O . ILE B 1 514 ? 124.329 124.624 160.821 1.00 47.22 514 ILE B O 1
ATOM 8477 N N . VAL B 1 515 ? 124.413 124.875 158.588 1.00 50.20 515 VAL B N 1
ATOM 8478 C CA . VAL B 1 515 ? 125.012 123.561 158.390 1.00 50.20 515 VAL B CA 1
ATOM 8479 C C . VAL B 1 515 ? 126.413 123.519 158.980 1.00 50.20 515 VAL B C 1
ATOM 8480 O O . VAL B 1 515 ? 126.840 122.495 159.516 1.00 50.20 515 VAL B O 1
ATOM 8484 N N . LEU B 1 516 ? 127.147 124.630 158.904 1.00 54.77 516 LEU B N 1
ATOM 8485 C CA . LEU B 1 516 ? 128.477 124.688 159.497 1.00 54.77 516 LEU B CA 1
ATOM 8486 C C . LEU B 1 516 ? 128.411 124.559 161.009 1.00 54.77 516 LEU B C 1
ATOM 8487 O O . LEU B 1 516 ? 129.233 123.864 161.610 1.00 54.77 516 LEU B O 1
ATOM 8492 N N . ARG B 1 517 ? 127.441 125.217 161.642 1.00 57.47 517 ARG B N 1
ATOM 8493 C CA . ARG B 1 517 ? 127.302 125.074 163.085 1.00 57.47 517 ARG B CA 1
ATOM 8494 C C . ARG B 1 517 ? 126.932 123.649 163.463 1.00 57.47 517 ARG B C 1
ATOM 8495 O O . ARG B 1 517 ? 127.455 123.105 164.443 1.00 57.47 517 ARG B O 1
ATOM 8503 N N . ARG B 1 518 ? 126.028 123.025 162.701 1.00 59.28 518 ARG B N 1
ATOM 8504 C CA . ARG B 1 518 ? 125.670 121.639 162.992 1.00 59.28 518 ARG B CA 1
ATOM 8505 C C . ARG B 1 518 ? 126.865 120.713 162.816 1.00 59.28 518 ARG B C 1
ATOM 8506 O O . ARG B 1 518 ? 127.099 119.825 163.643 1.00 59.28 518 ARG B O 1
ATOM 8514 N N . ASP B 1 519 ? 127.633 120.911 161.746 1.00 63.16 519 ASP B N 1
ATOM 8515 C CA . ASP B 1 519 ? 128.829 120.113 161.509 1.00 63.16 519 ASP B CA 1
ATOM 8516 C C . ASP B 1 519 ? 129.841 120.293 162.629 1.00 63.16 519 ASP B C 1
ATOM 8517 O O . ASP B 1 519 ? 130.471 119.326 163.068 1.00 63.16 519 ASP B O 1
ATOM 8522 N N . ILE B 1 520 ? 130.006 121.523 163.110 1.00 66.15 520 ILE B N 1
ATOM 8523 C CA . ILE B 1 520 ? 130.972 121.780 164.169 1.00 66.15 520 ILE B CA 1
ATOM 8524 C C . ILE B 1 520 ? 130.540 121.095 165.457 1.00 66.15 520 ILE B C 1
ATOM 8525 O O . ILE B 1 520 ? 131.333 120.397 166.096 1.00 66.15 520 ILE B O 1
ATOM 8530 N N . LEU B 1 521 ? 129.278 121.272 165.854 1.00 69.38 521 LEU B N 1
ATOM 8531 C CA . LEU B 1 521 ? 128.812 120.633 167.081 1.00 69.38 521 LEU B CA 1
ATOM 8532 C C . LEU B 1 521 ? 128.884 119.115 166.981 1.00 69.38 521 LEU B C 1
ATOM 8533 O O . LEU B 1 521 ? 129.224 118.437 167.958 1.00 69.38 521 LEU B O 1
ATOM 8538 N N . HIS B 1 522 ? 128.582 118.558 165.807 1.00 74.25 522 HIS B N 1
ATOM 8539 C CA . HIS B 1 522 ? 128.641 117.110 165.648 1.00 74.25 522 HIS B CA 1
ATOM 8540 C C . HIS B 1 522 ? 130.073 116.605 165.744 1.00 74.25 522 HIS B C 1
ATOM 8541 O O . HIS B 1 522 ? 130.377 115.725 166.556 1.00 74.25 522 HIS B O 1
ATOM 8548 N N . ARG B 1 523 ? 130.968 117.148 164.914 1.00 76.56 523 ARG B N 1
ATOM 8549 C CA . ARG B 1 523 ? 132.371 116.756 164.963 1.00 76.56 523 ARG B CA 1
ATOM 8550 C C . ARG B 1 523 ? 132.960 116.948 166.353 1.00 76.56 523 ARG B C 1
ATOM 8551 O O . ARG B 1 523 ? 133.851 116.196 166.759 1.00 76.56 523 ARG B O 1
ATOM 8559 N N . ARG B 1 524 ? 132.471 117.938 167.099 1.00 80.23 524 ARG B N 1
ATOM 8560 C CA . ARG B 1 524 ? 132.905 118.108 168.478 1.00 80.23 524 ARG B CA 1
ATOM 8561 C C . ARG B 1 524 ? 132.354 117.001 169.367 1.00 80.23 524 ARG B C 1
ATOM 8562 O O . ARG B 1 524 ? 133.027 116.557 170.304 1.00 80.23 524 ARG B O 1
ATOM 8570 N N . ALA B 1 525 ? 131.132 116.542 169.090 1.00 84.55 525 ALA B N 1
ATOM 8571 C CA . ALA B 1 525 ? 130.523 115.503 169.911 1.00 84.55 525 ALA B CA 1
ATOM 8572 C C . ALA B 1 525 ? 131.176 114.141 169.717 1.00 84.55 525 ALA B C 1
ATOM 8573 O O . ALA B 1 525 ? 131.105 113.304 170.621 1.00 84.55 525 ALA B O 1
ATOM 8575 N N . LEU B 1 526 ? 131.800 113.892 168.564 1.00 85.37 526 LEU B N 1
ATOM 8576 C CA . LEU B 1 526 ? 132.572 112.666 168.397 1.00 85.37 526 LEU B CA 1
ATOM 8577 C C . LEU B 1 526 ? 133.934 112.762 169.062 1.00 85.37 526 LEU B C 1
ATOM 8578 O O . LEU B 1 526 ? 134.534 111.733 169.394 1.00 85.37 526 LEU B O 1
ATOM 8583 N N . GLU B 1 527 ? 134.440 113.980 169.256 1.00 90.99 527 GLU B N 1
ATOM 8584 C CA . GLU B 1 527 ? 135.752 114.134 169.867 1.00 90.99 527 GLU B CA 1
ATOM 8585 C C . GLU B 1 527 ? 135.691 113.847 171.360 1.00 90.99 527 GLU B C 1
ATOM 8586 O O . GLU B 1 527 ? 136.632 113.271 171.917 1.00 90.99 527 GLU B O 1
ATOM 8592 N N . ALA B 1 528 ? 134.589 114.210 172.015 1.00 92.85 528 ALA B N 1
ATOM 8593 C CA . ALA B 1 528 ? 134.338 113.842 173.399 1.00 92.85 528 ALA B CA 1
ATOM 8594 C C . ALA B 1 528 ? 133.700 112.466 173.529 1.00 92.85 528 ALA B C 1
ATOM 8595 O O . ALA B 1 528 ? 133.374 112.054 174.646 1.00 92.85 528 ALA B O 1
ATOM 8597 N N . LYS B 1 529 ? 133.525 111.752 172.413 1.00 96.17 529 LYS B N 1
ATOM 8598 C CA . LYS B 1 529 ? 132.866 110.444 172.387 1.00 96.17 529 LYS B CA 1
ATOM 8599 C C . LYS B 1 529 ? 131.537 110.468 173.138 1.00 96.17 529 LYS B C 1
ATOM 8600 O O . LYS B 1 529 ? 131.230 109.579 173.934 1.00 96.17 529 LYS B O 1
ATOM 8606 N N . ASP B 1 530 ? 130.745 111.505 172.889 1.00 99.41 530 ASP B N 1
ATOM 8607 C CA . ASP B 1 530 ? 129.376 111.518 173.378 1.00 99.41 530 ASP B CA 1
ATOM 8608 C C . ASP B 1 530 ? 128.616 110.366 172.737 1.00 99.41 530 ASP B C 1
ATOM 8609 O O . ASP B 1 530 ? 128.514 110.285 171.509 1.00 99.41 530 ASP B O 1
ATOM 8614 N N . ILE B 1 531 ? 128.104 109.458 173.571 1.00 99.88 531 ILE B N 1
ATOM 8615 C CA . ILE B 1 531 ? 127.492 108.238 173.059 1.00 99.88 531 ILE B CA 1
ATOM 8616 C C . ILE B 1 531 ? 126.264 108.543 172.210 1.00 99.88 531 ILE B C 1
ATOM 8617 O O . ILE B 1 531 ? 125.872 107.722 171.373 1.00 99.88 531 ILE B O 1
ATOM 8622 N N . PHE B 1 532 ? 125.653 109.715 172.394 1.00 99.48 532 PHE B N 1
ATOM 8623 C CA . PHE B 1 532 ? 124.533 110.150 171.567 1.00 99.48 532 PHE B CA 1
ATOM 8624 C C . PHE B 1 532 ? 124.949 110.529 170.155 1.00 99.48 532 PHE B C 1
ATOM 8625 O O . PHE B 1 532 ? 124.075 110.833 169.336 1.00 99.48 532 PHE B O 1
ATOM 8633 N N . ALA B 1 533 ? 126.243 110.531 169.846 1.00 96.41 533 ALA B N 1
ATOM 8634 C CA . ALA B 1 533 ? 126.718 110.913 168.529 1.00 96.41 533 ALA B CA 1
ATOM 8635 C C . ALA B 1 533 ? 127.281 109.756 167.720 1.00 96.41 533 ALA B C 1
ATOM 8636 O O . ALA B 1 533 ? 127.452 109.905 166.505 1.00 96.41 533 ALA B O 1
ATOM 8638 N N . VAL B 1 534 ? 127.570 108.616 168.346 1.00 98.39 534 VAL B N 1
ATOM 8639 C CA . VAL B 1 534 ? 128.164 107.489 167.648 1.00 98.39 534 VAL B CA 1
ATOM 8640 C C . VAL B 1 534 ? 127.188 106.330 167.464 1.00 98.39 534 VAL B C 1
ATOM 8641 O O . VAL B 1 534 ? 127.278 105.618 166.457 1.00 98.39 534 VAL B O 1
ATOM 8645 N N . GLU B 1 535 ? 126.267 106.113 168.404 1.00 97.65 535 GLU B N 1
ATOM 8646 C CA . GLU B 1 535 ? 125.323 105.008 168.312 1.00 97.65 535 GLU B CA 1
ATOM 8647 C C . GLU B 1 535 ? 123.875 105.465 168.435 1.00 97.65 535 GLU B C 1
ATOM 8648 O O . GLU B 1 535 ? 122.981 104.620 168.554 1.00 97.65 535 GLU B O 1
ATOM 8654 N N . TYR B 1 536 ? 123.619 106.768 168.419 1.00 95.11 536 TYR B N 1
ATOM 8655 C CA . TYR B 1 536 ? 122.269 107.304 168.455 1.00 95.11 536 TYR B CA 1
ATOM 8656 C C . TYR B 1 536 ? 121.965 108.033 167.152 1.00 95.11 536 TYR B C 1
ATOM 8657 O O . TYR B 1 536 ? 122.853 108.615 166.525 1.00 95.11 536 TYR B O 1
ATOM 8666 N N . GLY B 1 537 ? 120.697 107.991 166.752 1.00 87.16 537 GLY B N 1
ATOM 8667 C CA . GLY B 1 537 ? 120.241 108.677 165.559 1.00 87.16 537 GLY B CA 1
ATOM 8668 C C . GLY B 1 537 ? 120.847 108.175 164.266 1.00 87.16 537 GLY B C 1
ATOM 8669 O O . GLY B 1 537 ? 121.693 107.279 164.269 1.00 87.16 537 GLY B O 1
ATOM 8670 N N . ILE B 1 538 ? 120.417 108.752 163.153 1.00 81.42 538 ILE B N 1
ATOM 8671 C CA . ILE B 1 538 ? 120.948 108.368 161.840 1.00 81.42 538 ILE B CA 1
ATOM 8672 C C . ILE B 1 538 ? 122.359 108.922 161.687 1.00 81.42 538 ILE B C 1
ATOM 8673 O O . ILE B 1 538 ? 122.634 110.037 162.162 1.00 81.42 538 ILE B O 1
ATOM 8678 N N . PRO B 1 539 ? 123.286 108.187 161.074 1.00 80.92 539 PRO B N 1
ATOM 8679 C CA . PRO B 1 539 ? 124.603 108.762 160.784 1.00 80.92 539 PRO B CA 1
ATOM 8680 C C . PRO B 1 539 ? 124.478 109.979 159.883 1.00 80.92 539 PRO B C 1
ATOM 8681 O O . PRO B 1 539 ? 123.722 109.983 158.910 1.00 80.92 539 PRO B O 1
ATOM 8685 N N . LYS B 1 540 ? 125.239 111.016 160.212 1.00 73.47 540 LYS B N 1
ATOM 8686 C CA . LYS B 1 540 ? 125.113 112.314 159.571 1.00 73.47 540 LYS B CA 1
ATOM 8687 C C . LYS B 1 540 ? 126.225 112.527 158.556 1.00 73.47 540 LYS B C 1
ATOM 8688 O O . LYS B 1 540 ? 127.371 112.126 158.777 1.00 73.47 540 LYS B O 1
ATOM 8694 N N . HIS B 1 541 ? 125.877 113.156 157.436 1.00 65.95 541 HIS B N 1
ATOM 8695 C CA . HIS B 1 541 ? 126.842 113.503 156.393 1.00 65.95 541 HIS B CA 1
ATOM 8696 C C . HIS B 1 541 ? 126.404 114.846 155.816 1.00 65.95 541 HIS B C 1
ATOM 8697 O O . HIS B 1 541 ? 125.567 114.905 154.912 1.00 65.95 541 HIS B O 1
ATOM 8704 N N . PHE B 1 542 ? 126.983 115.921 156.341 1.00 60.14 542 PHE B N 1
ATOM 8705 C CA . PHE B 1 542 ? 126.626 117.275 155.949 1.00 60.14 542 PHE B CA 1
ATOM 8706 C C . PHE B 1 542 ? 127.246 117.695 154.630 1.00 60.14 542 PHE B C 1
ATOM 8707 O O . PHE B 1 542 ? 127.135 118.864 154.261 1.00 60.14 542 PHE B O 1
ATOM 8715 N N . GLY B 1 543 ? 127.893 116.784 153.910 1.00 60.68 543 GLY B N 1
ATOM 8716 C CA . GLY B 1 543 ? 128.574 117.176 152.693 1.00 60.68 543 GLY B CA 1
ATOM 8717 C C . GLY B 1 543 ? 127.648 117.591 151.577 1.00 60.68 543 GLY B C 1
ATOM 8718 O O . GLY B 1 543 ? 128.088 118.257 150.636 1.00 60.68 543 GLY B O 1
ATOM 8719 N N . LEU B 1 544 ? 126.379 117.214 151.657 1.00 55.52 544 LEU B N 1
ATOM 8720 C CA . LEU B 1 544 ? 125.426 117.515 150.602 1.00 55.52 544 LEU B CA 1
ATOM 8721 C C . LEU B 1 544 ? 124.568 118.730 150.931 1.00 55.52 544 LEU B C 1
ATOM 8722 O O . LEU B 1 544 ? 124.115 119.430 150.021 1.00 55.52 544 LEU B O 1
ATOM 8727 N N . PHE B 1 545 ? 124.389 119.029 152.218 1.00 50.84 545 PHE B N 1
ATOM 8728 C CA . PHE B 1 545 ? 123.768 120.287 152.616 1.00 50.84 545 PHE B CA 1
ATOM 8729 C C . PHE B 1 545 ? 124.638 121.480 152.239 1.00 50.84 545 PHE B C 1
ATOM 8730 O O . PHE B 1 545 ? 124.124 122.546 151.874 1.00 50.84 545 PHE B O 1
ATOM 8738 N N . TYR B 1 546 ? 125.958 121.327 152.341 1.00 53.23 546 TYR B N 1
ATOM 8739 C CA . TYR B 1 546 ? 126.859 122.370 151.870 1.00 53.23 546 TYR B CA 1
ATOM 8740 C C . TYR B 1 546 ? 126.667 122.620 150.384 1.00 53.23 546 TYR B C 1
ATOM 8741 O O . TYR B 1 546 ? 126.648 123.772 149.934 1.00 53.23 546 TYR B O 1
ATOM 8750 N N . ALA B 1 547 ? 126.530 121.547 149.606 1.00 50.11 547 ALA B N 1
ATOM 8751 C CA . ALA B 1 547 ? 126.262 121.695 148.184 1.00 50.11 547 ALA B CA 1
ATOM 8752 C C . ALA B 1 547 ? 124.927 122.384 147.948 1.00 50.11 547 ALA B C 1
ATOM 8753 O O . ALA B 1 547 ? 124.796 123.188 147.024 1.00 50.11 547 ALA B O 1
ATOM 8755 N N . MET B 1 548 ? 123.926 122.088 148.780 1.00 45.94 548 MET B N 1
ATOM 8756 C CA . MET B 1 548 ? 122.640 122.775 148.675 1.00 45.94 548 MET B CA 1
ATOM 8757 C C . MET B 1 548 ? 122.797 124.280 148.846 1.00 45.94 548 MET B C 1
ATOM 8758 O O . MET B 1 548 ? 122.289 125.066 148.039 1.00 45.94 548 MET B O 1
ATOM 8763 N N . GLY B 1 549 ? 123.474 124.700 149.915 1.00 45.81 549 GLY B N 1
ATOM 8764 C CA . GLY B 1 549 ? 123.653 126.127 150.147 1.00 45.81 549 GLY B CA 1
ATOM 8765 C C . GLY B 1 549 ? 124.451 126.809 149.050 1.00 45.81 549 GLY B C 1
ATOM 8766 O O . GLY B 1 549 ? 124.091 127.897 148.579 1.00 45.81 549 GLY B O 1
ATOM 8767 N N . ILE B 1 550 ? 125.540 126.175 148.618 1.00 48.92 550 ILE B N 1
ATOM 8768 C CA . ILE B 1 550 ? 126.356 126.755 147.560 1.00 48.92 550 ILE B CA 1
ATOM 8769 C C . ILE B 1 550 ? 125.562 126.840 146.266 1.00 48.92 550 ILE B C 1
ATOM 8770 O O . ILE B 1 550 ? 125.690 127.804 145.503 1.00 48.92 550 ILE B O 1
ATOM 8775 N N . ALA B 1 551 ? 124.709 125.849 146.006 1.00 45.12 551 ALA B N 1
ATOM 8776 C CA . ALA B 1 551 ? 123.912 125.866 144.792 1.00 45.12 551 ALA B CA 1
ATOM 8777 C C . ALA B 1 551 ? 122.834 126.933 144.849 1.00 45.12 551 ALA B C 1
ATOM 8778 O O . ALA B 1 551 ? 122.500 127.520 143.820 1.00 45.12 551 ALA B O 1
ATOM 8780 N N . LEU B 1 552 ? 122.284 127.206 146.031 1.00 40.88 552 LEU B N 1
ATOM 8781 C CA . LEU B 1 552 ? 121.345 128.315 146.157 1.00 40.88 552 LEU B CA 1
ATOM 8782 C C . LEU B 1 552 ? 122.027 129.639 145.831 1.00 40.88 552 LEU B C 1
ATOM 8783 O O . LEU B 1 552 ? 121.495 130.464 145.070 1.00 40.88 552 LEU B O 1
ATOM 8788 N N . MET B 1 553 ? 123.216 129.857 146.396 1.00 43.74 553 MET B N 1
ATOM 8789 C CA . MET B 1 553 ? 123.956 131.074 146.070 1.00 43.74 553 MET B CA 1
ATOM 8790 C C . MET B 1 553 ? 124.257 131.161 144.576 1.00 43.74 553 MET B C 1
ATOM 8791 O O . MET B 1 553 ? 124.094 132.222 143.958 1.00 43.74 553 MET B O 1
ATOM 8796 N N . MET B 1 554 ? 124.683 130.051 143.974 1.00 47.17 554 MET B N 1
ATOM 8797 C CA . MET B 1 554 ? 125.001 130.061 142.552 1.00 47.17 554 MET B CA 1
ATOM 8798 C C . MET B 1 554 ? 123.763 130.272 141.697 1.00 47.17 554 MET B C 1
ATOM 8799 O O . MET B 1 554 ? 123.861 130.841 140.610 1.00 47.17 554 MET B O 1
ATOM 8804 N N . GLN B 1 555 ? 122.598 129.824 142.159 1.00 43.60 555 GLN B N 1
ATOM 8805 C CA . GLN B 1 555 ? 121.365 130.103 141.434 1.00 43.60 555 GLN B CA 1
ATOM 8806 C C . GLN B 1 555 ? 121.054 131.588 141.454 1.00 43.60 555 GLN B C 1
ATOM 8807 O O . GLN B 1 555 ? 120.653 132.157 140.435 1.00 43.60 555 GLN B O 1
ATOM 8813 N N . GLY B 1 556 ? 121.238 132.231 142.605 1.00 40.97 556 GLY B N 1
ATOM 8814 C CA . GLY B 1 556 ? 121.100 133.678 142.643 1.00 40.97 556 GLY B CA 1
ATOM 8815 C C . GLY B 1 556 ? 122.023 134.370 141.660 1.00 40.97 556 GLY B C 1
ATOM 8816 O O . GLY B 1 556 ? 121.604 135.249 140.899 1.00 40.97 556 GLY B O 1
ATOM 8817 N N . VAL B 1 557 ? 123.290 133.957 141.643 1.00 39.62 557 VAL B N 1
ATOM 8818 C CA . VAL B 1 557 ? 124.271 134.579 140.754 1.00 39.62 557 VAL B CA 1
ATOM 8819 C C . VAL B 1 557 ? 123.892 134.360 139.293 1.00 39.62 557 VAL B C 1
ATOM 8820 O O . VAL B 1 557 ? 123.930 135.287 138.475 1.00 39.62 557 VAL B O 1
ATOM 8824 N N . LEU B 1 558 ? 123.516 133.130 138.947 1.00 41.83 558 LEU B N 1
ATOM 8825 C CA . LEU B 1 558 ? 123.216 132.798 137.561 1.00 41.83 558 LEU B CA 1
ATOM 8826 C C . LEU B 1 558 ? 121.961 133.503 137.078 1.00 41.83 558 LEU B C 1
ATOM 8827 O O . LEU B 1 558 ? 121.907 133.969 135.935 1.00 41.83 558 LEU B O 1
ATOM 8832 N N . SER B 1 559 ? 120.942 133.605 137.931 1.00 39.77 559 SER B N 1
ATOM 8833 C CA . SER B 1 559 ? 119.727 134.282 137.508 1.00 39.77 559 SER B CA 1
ATOM 8834 C C . SER B 1 559 ? 119.946 135.784 137.395 1.00 39.77 559 SER B C 1
ATOM 8835 O O . SER B 1 559 ? 119.365 136.422 136.515 1.00 39.77 559 SER B O 1
ATOM 8838 N N . ALA B 1 560 ? 120.807 136.364 138.234 1.00 38.74 560 ALA B N 1
ATOM 8839 C CA . ALA B 1 560 ? 121.166 137.767 138.046 1.00 38.74 560 ALA B CA 1
ATOM 8840 C C . ALA B 1 560 ? 121.876 137.975 136.713 1.00 38.74 560 ALA B C 1
ATOM 8841 O O . ALA B 1 560 ? 121.539 138.887 135.945 1.00 38.74 560 ALA B O 1
ATOM 8843 N N . CYS B 1 561 ? 122.865 137.126 136.420 1.00 43.21 561 CYS B N 1
ATOM 8844 C CA . CYS B 1 561 ? 123.568 137.222 135.146 1.00 43.21 561 CYS B CA 1
ATOM 8845 C C . CYS B 1 561 ? 122.606 137.091 133.975 1.00 43.21 561 CYS B C 1
ATOM 8846 O O . CYS B 1 561 ? 122.738 137.799 132.973 1.00 43.21 561 CYS B O 1
ATOM 8849 N N . TYR B 1 562 ? 121.628 136.194 134.084 1.00 40.35 562 TYR B N 1
ATOM 8850 C CA . TYR B 1 562 ? 120.622 136.068 133.037 1.00 40.35 562 TYR B CA 1
ATOM 8851 C C . TYR B 1 562 ? 119.815 137.349 132.893 1.00 40.35 562 TYR B C 1
ATOM 8852 O O . TYR B 1 562 ? 119.569 137.816 131.778 1.00 40.35 562 TYR B O 1
ATOM 8861 N N . HIS B 1 563 ? 119.397 137.935 134.012 1.00 37.44 563 HIS B N 1
ATOM 8862 C CA . HIS B 1 563 ? 118.558 139.119 133.949 1.00 37.44 563 HIS B CA 1
ATOM 8863 C C . HIS B 1 563 ? 119.322 140.368 133.554 1.00 37.44 563 HIS B C 1
ATOM 8864 O O . HIS B 1 563 ? 118.696 141.414 133.373 1.00 37.44 563 HIS B O 1
ATOM 8871 N N . VAL B 1 564 ? 120.647 140.295 133.417 1.00 41.20 564 VAL B N 1
ATOM 8872 C CA . VAL B 1 564 ? 121.360 141.408 132.795 1.00 41.20 564 VAL B CA 1
ATOM 8873 C C . VAL B 1 564 ? 120.836 141.653 131.382 1.00 41.20 564 VAL B C 1
ATOM 8874 O O . VAL B 1 564 ? 120.655 142.802 130.964 1.00 41.20 564 VAL B O 1
ATOM 8878 N N . CYS B 1 565 ? 120.575 140.587 130.630 1.00 43.43 565 CYS B N 1
ATOM 8879 C CA . CYS B 1 565 ? 119.919 140.706 129.331 1.00 43.43 565 CYS B CA 1
ATOM 8880 C C . CYS B 1 565 ? 119.243 139.396 128.946 1.00 43.43 565 CYS B C 1
ATOM 8881 O O . CYS B 1 565 ? 119.890 138.510 128.381 1.00 43.43 565 CYS B O 1
ATOM 8884 N N . PRO B 1 566 ? 117.950 139.236 129.221 1.00 40.36 566 PRO B N 1
ATOM 8885 C CA . PRO B 1 566 ? 117.274 137.973 128.902 1.00 40.36 566 PRO B CA 1
ATOM 8886 C C . PRO B 1 566 ? 116.927 137.893 127.423 1.00 40.36 566 PRO B C 1
ATOM 8887 O O . PRO B 1 566 ? 116.350 138.823 126.858 1.00 40.36 566 PRO B O 1
ATOM 8891 N N . ASN B 1 567 ? 117.278 136.777 126.798 1.00 47.06 567 ASN B N 1
ATOM 8892 C CA . ASN B 1 567 ? 116.924 136.533 125.406 1.00 47.06 567 ASN B CA 1
ATOM 8893 C C . ASN B 1 567 ? 116.973 135.033 125.155 1.00 47.06 567 ASN B C 1
ATOM 8894 O O . ASN B 1 567 ? 117.011 134.229 126.090 1.00 47.06 567 ASN B O 1
ATOM 8899 N N . TYR B 1 568 ? 116.975 134.658 123.878 1.00 55.57 568 TYR B N 1
ATOM 8900 C CA . TYR B 1 568 ? 116.816 133.261 123.498 1.00 55.57 568 TYR B CA 1
ATOM 8901 C C . TYR B 1 568 ? 118.087 132.449 123.704 1.00 55.57 568 TYR B C 1
ATOM 8902 O O . TYR B 1 568 ? 118.008 131.242 123.944 1.00 55.57 568 TYR B O 1
ATOM 8911 N N . SER B 1 569 ? 119.259 133.069 123.603 1.00 54.38 569 SER B N 1
ATOM 8912 C CA . SER B 1 569 ? 120.519 132.370 123.801 1.00 54.38 569 SER B CA 1
ATOM 8913 C C . SER B 1 569 ? 120.898 132.267 125.266 1.00 54.38 569 SER B C 1
ATOM 8914 O O . SER B 1 569 ? 122.060 131.998 125.583 1.00 54.38 569 SER B O 1
ATOM 8917 N N . ASN B 1 570 ? 119.943 132.483 126.160 1.00 50.03 570 ASN B N 1
ATOM 8918 C CA . ASN B 1 570 ? 120.244 132.741 127.554 1.00 50.03 570 ASN B CA 1
ATOM 8919 C C . ASN B 1 570 ? 119.272 132.073 128.512 1.00 50.03 570 ASN B C 1
ATOM 8920 O O . ASN B 1 570 ? 119.553 132.034 129.712 1.00 50.03 570 ASN B O 1
ATOM 8925 N N . PHE B 1 571 ? 118.162 131.518 128.022 1.00 52.42 571 PHE B N 1
ATOM 8926 C CA . PHE B 1 571 ? 116.974 131.329 128.849 1.00 52.42 571 PHE B CA 1
ATOM 8927 C C . PHE B 1 571 ? 117.224 130.390 130.020 1.00 52.42 571 PHE B C 1
ATOM 8928 O O . PHE B 1 571 ? 116.755 130.642 131.137 1.00 52.42 571 PHE B O 1
ATOM 8936 N N . GLN B 1 572 ? 117.967 129.307 129.792 1.00 52.24 572 GLN B N 1
ATOM 8937 C CA . GLN B 1 572 ? 118.085 128.274 130.813 1.00 52.24 572 GLN B CA 1
ATOM 8938 C C . GLN B 1 572 ? 118.698 128.815 132.094 1.00 52.24 572 GLN B C 1
ATOM 8939 O O . GLN B 1 572 ? 118.394 128.318 133.179 1.00 52.24 572 GLN B O 1
ATOM 8945 N N . PHE B 1 573 ? 119.514 129.858 132.004 1.00 50.63 573 PHE B N 1
ATOM 8946 C CA . PHE B 1 573 ? 120.165 130.372 133.198 1.00 50.63 573 PHE B CA 1
ATOM 8947 C C . PHE B 1 573 ? 119.206 131.052 134.153 1.00 50.63 573 PHE B C 1
ATOM 8948 O O . PHE B 1 573 ? 119.630 131.439 135.242 1.00 50.63 573 PHE B O 1
ATOM 8956 N N . ASP B 1 574 ? 117.934 131.204 133.793 1.00 46.19 574 ASP B N 1
ATOM 8957 C CA . ASP B 1 574 ? 116.984 131.753 134.749 1.00 46.19 574 ASP B CA 1
ATOM 8958 C C . ASP B 1 574 ? 116.630 130.733 135.823 1.00 46.19 574 ASP B C 1
ATOM 8959 O O . ASP B 1 574 ? 116.556 131.076 137.007 1.00 46.19 574 ASP B O 1
ATOM 8964 N N . THR B 1 575 ? 116.412 129.476 135.435 1.00 49.37 575 THR B N 1
ATOM 8965 C CA . THR B 1 575 ? 115.950 128.473 136.384 1.00 49.37 575 THR B CA 1
ATOM 8966 C C . THR B 1 575 ? 116.658 127.127 136.304 1.00 49.37 575 THR B C 1
ATOM 8967 O O . THR B 1 575 ? 116.307 126.236 137.079 1.00 49.37 575 THR B O 1
ATOM 8971 N N . SER B 1 576 ? 117.639 126.943 135.419 1.00 49.65 576 SER B N 1
ATOM 8972 C CA . SER B 1 576 ? 118.183 125.602 135.218 1.00 49.65 576 SER B CA 1
ATOM 8973 C C . SER B 1 576 ? 118.944 125.100 136.432 1.00 49.65 576 SER B C 1
ATOM 8974 O O . SER B 1 576 ? 118.915 123.902 136.722 1.00 49.65 576 SER B O 1
ATOM 8977 N N . PHE B 1 577 ? 119.629 125.981 137.150 1.00 48.93 577 PHE B N 1
ATOM 8978 C CA . PHE B 1 577 ? 120.381 125.510 138.300 1.00 48.93 577 PHE B CA 1
ATOM 8979 C C . PHE B 1 577 ? 119.464 125.014 139.404 1.00 48.93 577 PHE B C 1
ATOM 8980 O O . PHE B 1 577 ? 119.888 124.199 140.227 1.00 48.93 577 PHE B O 1
ATOM 8988 N N . MET B 1 578 ? 118.207 125.454 139.413 1.00 47.63 578 MET B N 1
ATOM 8989 C CA . MET B 1 578 ? 117.233 124.912 140.347 1.00 47.63 578 MET B CA 1
ATOM 8990 C C . MET B 1 578 ? 116.940 123.443 140.088 1.00 47.63 578 MET B C 1
ATOM 8991 O O . MET B 1 578 ? 116.424 122.766 140.980 1.00 47.63 578 MET B O 1
ATOM 8996 N N . TYR B 1 579 ? 117.235 122.935 138.889 1.00 50.31 579 TYR B N 1
ATOM 8997 C CA . TYR B 1 579 ? 117.256 121.489 138.703 1.00 50.31 579 TYR B CA 1
ATOM 8998 C C . TYR B 1 579 ? 118.297 120.863 139.613 1.00 50.31 579 TYR B C 1
ATOM 8999 O O . TYR B 1 579 ? 117.990 119.967 140.408 1.00 50.31 579 TYR B O 1
ATOM 9008 N N . MET B 1 580 ? 119.536 121.353 139.526 1.00 53.31 580 MET B N 1
ATOM 9009 C CA . MET B 1 580 ? 120.620 120.839 140.350 1.00 53.31 580 MET B CA 1
ATOM 9010 C C . MET B 1 580 ? 120.224 120.831 141.818 1.00 53.31 580 MET B C 1
ATOM 9011 O O . MET B 1 580 ? 120.251 119.787 142.477 1.00 53.31 580 MET B O 1
ATOM 9016 N N . ILE B 1 581 ? 119.823 121.995 142.331 1.00 46.66 581 ILE B N 1
ATOM 9017 C CA . ILE B 1 581 ? 119.339 122.090 143.704 1.00 46.66 581 ILE B CA 1
ATOM 9018 C C . ILE B 1 581 ? 118.318 120.999 143.979 1.00 46.66 581 ILE B C 1
ATOM 9019 O O . ILE B 1 581 ? 118.469 120.205 144.915 1.00 46.66 581 ILE B O 1
ATOM 9024 N N . ALA B 1 582 ? 117.287 120.913 143.135 1.00 49.35 582 ALA B N 1
ATOM 9025 C CA . ALA B 1 582 ? 116.259 119.900 143.331 1.00 49.35 582 ALA B CA 1
ATOM 9026 C C . ALA B 1 582 ? 116.878 118.514 143.397 1.00 49.35 582 ALA B C 1
ATOM 9027 O O . ALA B 1 582 ? 116.620 117.751 144.334 1.00 49.35 582 ALA B O 1
ATOM 9029 N N . GLY B 1 583 ? 117.746 118.195 142.434 1.00 49.08 583 GLY B N 1
ATOM 9030 C CA . GLY B 1 583 ? 118.446 116.925 142.481 1.00 49.08 583 GLY B CA 1
ATOM 9031 C C . GLY B 1 583 ? 119.173 116.725 143.791 1.00 49.08 583 GLY B C 1
ATOM 9032 O O . GLY B 1 583 ? 118.988 115.713 144.470 1.00 49.08 583 GLY B O 1
ATOM 9033 N N . LEU B 1 584 ? 119.962 117.725 144.196 1.00 49.54 584 LEU B N 1
ATOM 9034 C CA . LEU B 1 584 ? 120.730 117.605 145.428 1.00 49.54 584 LEU B CA 1
ATOM 9035 C C . LEU B 1 584 ? 119.827 117.362 146.620 1.00 49.54 584 LEU B C 1
ATOM 9036 O O . LEU B 1 584 ? 120.245 116.735 147.596 1.00 49.54 584 LEU B O 1
ATOM 9041 N N . CYS B 1 585 ? 118.587 117.842 146.564 1.00 51.87 585 CYS B N 1
ATOM 9042 C CA . CYS B 1 585 ? 117.671 117.576 147.662 1.00 51.87 585 CYS B CA 1
ATOM 9043 C C . CYS B 1 585 ? 117.141 116.154 147.595 1.00 51.87 585 CYS B C 1
ATOM 9044 O O . CYS B 1 585 ? 117.135 115.446 148.606 1.00 51.87 585 CYS B O 1
ATOM 9047 N N . MET B 1 586 ? 116.730 115.707 146.407 1.00 55.96 586 MET B N 1
ATOM 9048 C CA . MET B 1 586 ? 116.167 114.368 146.290 1.00 55.96 586 MET B CA 1
ATOM 9049 C C . MET B 1 586 ? 117.202 113.313 146.646 1.00 55.96 586 MET B C 1
ATOM 9050 O O . MET B 1 586 ? 116.905 112.363 147.378 1.00 55.96 586 MET B O 1
ATOM 9055 N N . LEU B 1 587 ? 118.433 113.485 146.164 1.00 57.89 587 LEU B N 1
ATOM 9056 C CA . LEU B 1 587 ? 119.523 112.613 146.579 1.00 57.89 587 LEU B CA 1
ATOM 9057 C C . LEU B 1 587 ? 119.660 112.584 148.095 1.00 57.89 587 LEU B C 1
ATOM 9058 O O . LEU B 1 587 ? 119.840 111.516 148.688 1.00 57.89 587 LEU B O 1
ATOM 9063 N N . LYS B 1 588 ? 119.545 113.743 148.744 1.00 57.57 588 LYS B N 1
ATOM 9064 C CA . LYS B 1 588 ? 119.661 113.770 150.196 1.00 57.57 588 LYS B CA 1
ATOM 9065 C C . LYS B 1 588 ? 118.488 113.071 150.862 1.00 57.57 588 LYS B C 1
ATOM 9066 O O . LYS B 1 588 ? 118.627 112.561 151.978 1.00 57.57 588 LYS B O 1
ATOM 9072 N N . LEU B 1 589 ? 117.330 113.036 150.206 1.00 61.38 589 LEU B N 1
ATOM 9073 C CA . LEU B 1 589 ? 116.234 112.240 150.737 1.00 61.38 589 LEU B CA 1
ATOM 9074 C C . LEU B 1 589 ? 116.554 110.758 150.672 1.00 61.38 589 LEU B C 1
ATOM 9075 O O . LEU B 1 589 ? 116.081 109.985 151.511 1.00 61.38 589 LEU B O 1
ATOM 9080 N N . TYR B 1 590 ? 117.343 110.342 149.685 1.00 75.26 590 TYR B N 1
ATOM 9081 C CA . TYR B 1 590 ? 117.687 108.933 149.571 1.00 75.26 590 TYR B CA 1
ATOM 9082 C C . TYR B 1 590 ? 118.726 108.543 150.613 1.00 75.26 590 TYR B C 1
ATOM 9083 O O . TYR B 1 590 ? 118.506 107.630 151.414 1.00 75.26 590 TYR B O 1
ATOM 9092 N N . GLN B 1 591 ? 119.853 109.247 150.632 1.00 73.01 591 GLN B N 1
ATOM 9093 C CA . GLN B 1 591 ? 120.977 108.910 151.492 1.00 73.01 591 GLN B CA 1
ATOM 9094 C C . GLN B 1 591 ? 120.707 109.141 152.970 1.00 73.01 591 GLN B C 1
ATOM 9095 O O . GLN B 1 591 ? 121.583 108.838 153.784 1.00 73.01 591 GLN B O 1
ATOM 9101 N N . THR B 1 592 ? 119.546 109.663 153.352 1.00 72.80 592 THR B N 1
ATOM 9102 C CA . THR B 1 592 ? 119.276 109.855 154.769 1.00 72.80 592 THR B CA 1
ATOM 9103 C C . THR B 1 592 ? 118.927 108.553 155.471 1.00 72.80 592 THR B C 1
ATOM 9104 O O . THR B 1 592 ? 119.034 108.477 156.698 1.00 72.80 592 THR B O 1
ATOM 9108 N N . ARG B 1 593 ? 118.506 107.536 154.726 1.00 76.45 593 ARG B N 1
ATOM 9109 C CA . ARG B 1 593 ? 118.242 106.221 155.283 1.00 76.45 593 ARG B CA 1
ATOM 9110 C C . ARG B 1 593 ? 119.006 105.112 154.580 1.00 76.45 593 ARG B C 1
ATOM 9111 O O . ARG B 1 593 ? 119.025 103.983 155.081 1.00 76.45 593 ARG B O 1
ATOM 9119 N N . HIS B 1 594 ? 119.626 105.397 153.440 1.00 81.20 594 HIS B N 1
ATOM 9120 C CA . HIS B 1 594 ? 120.506 104.462 152.743 1.00 81.20 594 HIS B CA 1
ATOM 9121 C C . HIS B 1 594 ? 121.896 105.083 152.664 1.00 81.20 594 HIS B C 1
ATOM 9122 O O . HIS B 1 594 ? 122.385 105.409 151.576 1.00 81.20 594 HIS B O 1
ATOM 9129 N N . PRO B 1 595 ? 122.564 105.256 153.805 1.00 86.46 595 PRO B N 1
ATOM 9130 C CA . PRO B 1 595 ? 123.718 106.167 153.846 1.00 86.46 595 PRO B CA 1
ATOM 9131 C C . PRO B 1 595 ? 124.947 105.654 153.126 1.00 86.46 595 PRO B C 1
ATOM 9132 O O . PRO B 1 595 ? 125.661 106.456 152.511 1.00 86.46 595 PRO B O 1
ATOM 9136 N N . ASP B 1 596 ? 125.220 104.353 153.166 1.00 91.83 596 ASP B N 1
ATOM 9137 C CA . ASP B 1 596 ? 126.447 103.838 152.573 1.00 91.83 596 ASP B CA 1
ATOM 9138 C C . ASP B 1 596 ? 126.286 103.592 151.079 1.00 91.83 596 ASP B C 1
ATOM 9139 O O . ASP B 1 596 ? 126.591 102.502 150.586 1.00 91.83 596 ASP B O 1
ATOM 9144 N N . ILE B 1 597 ? 125.809 104.605 150.359 1.00 89.92 597 ILE B N 1
ATOM 9145 C CA . ILE B 1 597 ? 125.694 104.585 148.905 1.00 89.92 597 ILE B CA 1
ATOM 9146 C C . ILE B 1 597 ? 126.028 105.983 148.411 1.00 89.92 597 ILE B C 1
ATOM 9147 O O . ILE B 1 597 ? 125.274 106.928 148.664 1.00 89.92 597 ILE B O 1
ATOM 9152 N N . ASN B 1 598 ? 127.149 106.119 147.712 1.00 90.61 598 ASN B N 1
ATOM 9153 C CA . ASN B 1 598 ? 127.644 107.430 147.319 1.00 90.61 598 ASN B CA 1
ATOM 9154 C C . ASN B 1 598 ? 128.579 107.306 146.124 1.00 90.61 598 ASN B C 1
ATOM 9155 O O . ASN B 1 598 ? 129.505 106.489 146.130 1.00 90.61 598 ASN B O 1
ATOM 9160 N N . ALA B 1 599 ? 128.337 108.112 145.093 1.00 93.35 599 ALA B N 1
ATOM 9161 C CA . ALA B 1 599 ? 129.171 108.124 143.900 1.00 93.35 599 ALA B CA 1
ATOM 9162 C C . ALA B 1 599 ? 129.464 109.550 143.468 1.00 93.35 599 ALA B C 1
ATOM 9163 O O . ALA B 1 599 ? 129.548 109.839 142.270 1.00 93.35 599 ALA B O 1
ATOM 9165 N N . SER B 1 600 ? 129.629 110.453 144.433 1.00 93.09 600 SER B N 1
ATOM 9166 C CA . SER B 1 600 ? 129.668 111.885 144.157 1.00 93.09 600 SER B CA 1
ATOM 9167 C C . SER B 1 600 ? 131.017 112.272 143.546 1.00 93.09 600 SER B C 1
ATOM 9168 O O . SER B 1 600 ? 131.807 113.029 144.112 1.00 93.09 600 SER B O 1
ATOM 9171 N N . ALA B 1 601 ? 131.269 111.742 142.347 1.00 92.53 601 ALA B N 1
ATOM 9172 C CA . ALA B 1 601 ? 132.355 112.238 141.516 1.00 92.53 601 ALA B CA 1
ATOM 9173 C C . ALA B 1 601 ? 131.834 112.906 140.250 1.00 92.53 601 ALA B C 1
ATOM 9174 O O . ALA B 1 601 ? 131.972 114.118 140.098 1.00 92.53 601 ALA B O 1
ATOM 9176 N N . TYR B 1 602 ? 131.187 112.159 139.357 1.00 89.59 602 TYR B N 1
ATOM 9177 C CA . TYR B 1 602 ? 130.600 112.766 138.168 1.00 89.59 602 TYR B CA 1
ATOM 9178 C C . TYR B 1 602 ? 129.241 112.222 137.773 1.00 89.59 602 TYR B C 1
ATOM 9179 O O . TYR B 1 602 ? 128.516 112.923 137.060 1.00 89.59 602 TYR B O 1
ATOM 9188 N N . SER B 1 603 ? 128.852 111.018 138.191 1.00 89.17 603 SER B N 1
ATOM 9189 C CA . SER B 1 603 ? 127.516 110.554 137.851 1.00 89.17 603 SER B CA 1
ATOM 9190 C C . SER B 1 603 ? 126.449 111.378 138.555 1.00 89.17 603 SER B C 1
ATOM 9191 O O . SER B 1 603 ? 125.311 111.436 138.080 1.00 89.17 603 SER B O 1
ATOM 9194 N N . ALA B 1 604 ? 126.798 112.030 139.666 1.00 87.63 604 ALA B N 1
ATOM 9195 C CA . ALA B 1 604 ? 125.860 112.905 140.354 1.00 87.63 604 ALA B CA 1
ATOM 9196 C C . ALA B 1 604 ? 125.653 114.231 139.633 1.00 87.63 604 ALA B C 1
ATOM 9197 O O . ALA B 1 604 ? 124.727 114.971 139.981 1.00 87.63 604 ALA B O 1
ATOM 9199 N N . TYR B 1 605 ? 126.485 114.547 138.640 1.00 79.33 605 TYR B N 1
ATOM 9200 C CA . TYR B 1 605 ? 126.382 115.805 137.919 1.00 79.33 605 TYR B CA 1
ATOM 9201 C C . TYR B 1 605 ? 126.360 115.653 136.406 1.00 79.33 605 TYR B C 1
ATOM 9202 O O . TYR B 1 605 ? 125.909 116.576 135.716 1.00 79.33 605 TYR B O 1
ATOM 9211 N N . ALA B 1 606 ? 126.819 114.523 135.868 1.00 75.77 606 ALA B N 1
ATOM 9212 C CA . ALA B 1 606 ? 126.505 114.208 134.484 1.00 75.77 606 ALA B CA 1
ATOM 9213 C C . ALA B 1 606 ? 125.005 114.082 134.279 1.00 75.77 606 ALA B C 1
ATOM 9214 O O . ALA B 1 606 ? 124.524 114.275 133.159 1.00 75.77 606 ALA B O 1
ATOM 9216 N N . SER B 1 607 ? 124.257 113.777 135.343 1.00 70.14 607 SER B N 1
ATOM 9217 C CA . SER B 1 607 ? 122.802 113.844 135.274 1.00 70.14 607 SER B CA 1
ATOM 9218 C C . SER B 1 607 ? 122.329 115.266 135.011 1.00 70.14 607 SER B C 1
ATOM 9219 O O . SER B 1 607 ? 121.426 115.489 134.197 1.00 70.14 607 SER B O 1
ATOM 9222 N N . PHE B 1 608 ? 122.920 116.242 135.700 1.00 63.45 608 PHE B N 1
ATOM 9223 C CA . PHE B 1 608 ? 122.568 117.631 135.442 1.00 63.45 608 PHE B CA 1
ATOM 9224 C C . PHE B 1 608 ? 122.912 118.015 134.014 1.00 63.45 608 PHE B C 1
ATOM 9225 O O . PHE B 1 608 ? 122.137 118.709 133.346 1.00 63.45 608 PHE B O 1
ATOM 9233 N N . ALA B 1 609 ? 124.069 117.565 133.527 1.00 65.51 609 ALA B N 1
ATOM 9234 C CA . ALA B 1 609 ? 124.435 117.817 132.137 1.00 65.51 609 ALA B CA 1
ATOM 9235 C C . ALA B 1 609 ? 123.405 117.234 131.180 1.00 65.51 609 ALA B C 1
ATOM 9236 O O . ALA B 1 609 ? 123.002 117.891 130.215 1.00 65.51 609 ALA B O 1
ATOM 9238 N N . VAL B 1 610 ? 122.960 116.003 131.435 1.00 63.86 610 VAL B N 1
ATOM 9239 C CA . VAL B 1 610 ? 121.979 115.364 130.563 1.00 63.86 610 VAL B CA 1
ATOM 9240 C C . VAL B 1 610 ? 120.666 116.133 130.578 1.00 63.86 610 VAL B C 1
ATOM 9241 O O . VAL B 1 610 ? 120.033 116.332 129.535 1.00 63.86 610 VAL B O 1
ATOM 9245 N N . VAL B 1 611 ? 120.233 116.573 131.761 1.00 62.75 611 VAL B N 1
ATOM 9246 C CA . VAL B 1 611 ? 118.976 117.307 131.873 1.00 62.75 611 VAL B CA 1
ATOM 9247 C C . VAL B 1 611 ? 119.064 118.636 131.134 1.00 62.75 611 VAL B C 1
ATOM 9248 O O . VAL B 1 611 ? 118.121 119.046 130.448 1.00 62.75 611 VAL B O 1
ATOM 9252 N N . ILE B 1 612 ? 120.201 119.324 131.250 1.00 62.29 612 ILE B N 1
ATOM 9253 C CA . ILE B 1 612 ? 120.382 120.576 130.521 1.00 62.29 612 ILE B CA 1
ATOM 9254 C C . ILE B 1 612 ? 120.366 120.326 129.020 1.00 62.29 612 ILE B C 1
ATOM 9255 O O . ILE B 1 612 ? 119.771 121.095 128.259 1.00 62.29 612 ILE B O 1
ATOM 9260 N N . MET B 1 613 ? 121.028 119.260 128.566 1.00 66.38 613 MET B N 1
ATOM 9261 C CA . MET B 1 613 ? 120.989 118.924 127.145 1.00 66.38 613 MET B CA 1
ATOM 9262 C C . MET B 1 613 ? 119.557 118.733 126.682 1.00 66.38 613 MET B C 1
ATOM 9263 O O . MET B 1 613 ? 119.132 119.305 125.677 1.00 66.38 613 MET B O 1
ATOM 9268 N N . VAL B 1 614 ? 118.805 117.899 127.397 1.00 64.64 614 VAL B N 1
ATOM 9269 C CA . VAL B 1 614 ? 117.430 117.614 127.007 1.00 64.64 614 VAL B CA 1
ATOM 9270 C C . VAL B 1 614 ? 116.620 118.897 126.952 1.00 64.64 614 VAL B C 1
ATOM 9271 O O . VAL B 1 614 ? 115.906 119.153 125.982 1.00 64.64 614 VAL B O 1
ATOM 9275 N N . THR B 1 615 ? 116.742 119.738 127.978 1.00 61.77 615 THR B N 1
ATOM 9276 C CA . THR B 1 615 ? 115.957 120.966 128.033 1.00 61.77 615 THR B CA 1
ATOM 9277 C C . THR B 1 615 ? 116.289 121.892 126.872 1.00 61.77 615 THR B C 1
ATOM 9278 O O . THR B 1 615 ? 115.392 122.385 126.175 1.00 61.77 615 THR B O 1
ATOM 9282 N N . VAL B 1 616 ? 117.577 122.133 126.640 1.00 62.61 616 VAL B N 1
ATOM 9283 C CA . VAL B 1 616 ? 117.974 123.096 125.622 1.00 62.61 616 VAL B CA 1
ATOM 9284 C C . VAL B 1 616 ? 117.619 122.586 124.231 1.00 62.61 616 VAL B C 1
ATOM 9285 O O . VAL B 1 616 ? 117.058 123.321 123.412 1.00 62.61 616 VAL B O 1
ATOM 9289 N N . LEU B 1 617 ? 117.924 121.320 123.940 1.00 67.00 617 LEU B N 1
ATOM 9290 C CA . LEU B 1 617 ? 117.608 120.796 122.617 1.00 67.00 617 LEU B CA 1
ATOM 9291 C C . LEU B 1 617 ? 116.120 120.541 122.430 1.00 67.00 617 LEU B C 1
ATOM 9292 O O . LEU B 1 617 ? 115.674 120.403 121.290 1.00 67.00 617 LEU B O 1
ATOM 9297 N N . GLY B 1 618 ? 115.340 120.474 123.508 1.00 66.49 618 GLY B N 1
ATOM 9298 C CA . GLY B 1 618 ? 113.902 120.393 123.356 1.00 66.49 618 GLY B CA 1
ATOM 9299 C C . GLY B 1 618 ? 113.257 121.743 123.167 1.00 66.49 618 GLY B C 1
ATOM 9300 O O . GLY B 1 618 ? 112.177 121.838 122.580 1.00 66.49 618 GLY B O 1
ATOM 9301 N N . VAL B 1 619 ? 113.893 122.800 123.669 1.00 64.30 619 VAL B N 1
ATOM 9302 C CA . VAL B 1 619 ? 113.429 124.148 123.362 1.00 64.30 619 VAL B CA 1
ATOM 9303 C C . VAL B 1 619 ? 113.800 124.529 121.935 1.00 64.30 619 VAL B C 1
ATOM 9304 O O . VAL B 1 619 ? 112.985 125.092 121.198 1.00 64.30 619 VAL B O 1
ATOM 9308 N N . VAL B 1 620 ? 115.025 124.217 121.520 1.00 67.94 620 VAL B N 1
ATOM 9309 C CA . VAL B 1 620 ? 115.537 124.718 120.250 1.00 67.94 620 VAL B CA 1
ATOM 9310 C C . VAL B 1 620 ? 114.992 123.911 119.079 1.00 67.94 620 VAL B C 1
ATOM 9311 O O . VAL B 1 620 ? 114.546 124.477 118.077 1.00 67.94 620 VAL B O 1
ATOM 9315 N N . PHE B 1 621 ? 115.029 122.583 119.172 1.00 70.75 621 PHE B N 1
ATOM 9316 C CA . PHE B 1 621 ? 114.668 121.736 118.044 1.00 70.75 621 PHE B CA 1
ATOM 9317 C C . PHE B 1 621 ? 113.276 121.128 118.150 1.00 70.75 621 PHE B C 1
ATOM 9318 O O . PHE B 1 621 ? 112.841 120.463 117.207 1.00 70.75 621 PHE B O 1
ATOM 9326 N N . GLY B 1 622 ? 112.574 121.332 119.258 1.00 74.38 622 GLY B N 1
ATOM 9327 C CA . GLY B 1 622 ? 111.277 120.716 119.451 1.00 74.38 622 GLY B CA 1
ATOM 9328 C C . GLY B 1 622 ? 110.188 121.657 119.924 1.00 74.38 622 GLY B C 1
ATOM 9329 O O . GLY B 1 622 ? 109.383 121.274 120.778 1.00 74.38 622 GLY B O 1
ATOM 9330 N N . LYS B 1 623 ? 110.152 122.878 119.378 1.00 77.54 623 LYS B N 1
ATOM 9331 C CA . LYS B 1 623 ? 109.402 123.998 119.946 1.00 77.54 623 LYS B CA 1
ATOM 9332 C C . LYS B 1 623 ? 108.027 123.582 120.449 1.00 77.54 623 LYS B C 1
ATOM 9333 O O . LYS B 1 623 ? 107.732 123.657 121.645 1.00 77.54 623 LYS B O 1
ATOM 9339 N N . ASN B 1 624 ? 107.183 123.129 119.534 1.00 81.75 624 ASN B N 1
ATOM 9340 C CA . ASN B 1 624 ? 105.926 122.495 119.896 1.00 81.75 624 ASN B CA 1
ATOM 9341 C C . ASN B 1 624 ? 105.707 121.240 119.070 1.00 81.75 624 ASN B C 1
ATOM 9342 O O . ASN B 1 624 ? 104.627 120.645 119.148 1.00 81.75 624 ASN B O 1
ATOM 9347 N N . ASP B 1 625 ? 106.700 120.836 118.278 1.00 85.06 625 ASP B N 1
ATOM 9348 C CA . ASP B 1 625 ? 106.580 119.709 117.368 1.00 85.06 625 ASP B CA 1
ATOM 9349 C C . ASP B 1 625 ? 106.087 118.503 118.148 1.00 85.06 625 ASP B C 1
ATOM 9350 O O . ASP B 1 625 ? 106.795 117.982 119.013 1.00 85.06 625 ASP B O 1
ATOM 9355 N N . VAL B 1 626 ? 104.862 118.069 117.848 1.00 84.46 626 VAL B N 1
ATOM 9356 C CA . VAL B 1 626 ? 104.192 117.060 118.653 1.00 84.46 626 VAL B CA 1
ATOM 9357 C C . VAL B 1 626 ? 104.952 115.743 118.649 1.00 84.46 626 VAL B C 1
ATOM 9358 O O . VAL B 1 626 ? 104.770 114.917 119.549 1.00 84.46 626 VAL B O 1
ATOM 9362 N N . TRP B 1 627 ? 105.815 115.525 117.659 1.00 87.42 627 TRP B N 1
ATOM 9363 C CA . TRP B 1 627 ? 106.645 114.331 117.669 1.00 87.42 627 TRP B CA 1
ATOM 9364 C C . TRP B 1 627 ? 107.755 114.413 118.706 1.00 87.42 627 TRP B C 1
ATOM 9365 O O . TRP B 1 627 ? 108.283 113.374 119.111 1.00 87.42 627 TRP B O 1
ATOM 9376 N N . PHE B 1 628 ? 108.118 115.621 119.143 1.00 78.74 628 PHE B N 1
ATOM 9377 C CA . PHE B 1 628 ? 109.045 115.751 120.262 1.00 78.74 628 PHE B CA 1
ATOM 9378 C C . PHE B 1 628 ? 108.337 115.510 121.585 1.00 78.74 628 PHE B C 1
ATOM 9379 O O . PHE B 1 628 ? 108.897 114.886 122.494 1.00 78.74 628 PHE B O 1
ATOM 9387 N N . TRP B 1 629 ? 107.102 115.995 121.708 1.00 77.69 629 TRP B N 1
ATOM 9388 C CA . TRP B 1 629 ? 106.411 115.927 122.987 1.00 77.69 629 TRP B CA 1
ATOM 9389 C C . TRP B 1 629 ? 106.005 114.503 123.330 1.00 77.69 629 TRP B C 1
ATOM 9390 O O . TRP B 1 629 ? 106.060 114.109 124.496 1.00 77.69 629 TRP B O 1
ATOM 9401 N N . VAL B 1 630 ? 105.617 113.704 122.335 1.00 79.99 630 VAL B N 1
ATOM 9402 C CA . VAL B 1 630 ? 105.283 112.315 122.631 1.00 79.99 630 VAL B CA 1
ATOM 9403 C C . VAL B 1 630 ? 106.528 111.536 123.036 1.00 79.99 630 VAL B C 1
ATOM 9404 O O . VAL B 1 630 ? 106.477 110.706 123.954 1.00 79.99 630 VAL B O 1
ATOM 9408 N N . ILE B 1 631 ? 107.669 111.808 122.397 1.00 78.79 631 ILE B N 1
ATOM 9409 C CA . ILE B 1 631 ? 108.905 111.122 122.763 1.00 78.79 631 ILE B CA 1
ATOM 9410 C C . ILE B 1 631 ? 109.317 111.497 124.178 1.00 78.79 631 ILE B C 1
ATOM 9411 O O . ILE B 1 631 ? 109.665 110.635 124.997 1.00 78.79 631 ILE B O 1
ATOM 9416 N N . PHE B 1 632 ? 109.275 112.794 124.493 1.00 75.16 632 PHE B N 1
ATOM 9417 C CA . PHE B 1 632 ? 109.656 113.217 125.833 1.00 75.16 632 PHE B CA 1
ATOM 9418 C C . PHE B 1 632 ? 108.677 112.700 126.874 1.00 75.16 632 PHE B C 1
ATOM 9419 O O . PHE B 1 632 ? 109.077 112.378 127.994 1.00 75.16 632 PHE B O 1
ATOM 9427 N N . SER B 1 633 ? 107.391 112.612 126.533 1.00 76.91 633 SER B N 1
ATOM 9428 C CA . SER B 1 633 ? 106.420 112.092 127.487 1.00 76.91 633 SER B CA 1
ATOM 9429 C C . SER B 1 633 ? 106.647 110.611 127.741 1.00 76.91 633 SER B C 1
ATOM 9430 O O . SER B 1 633 ? 106.494 110.140 128.872 1.00 76.91 633 SER B O 1
ATOM 9433 N N . ALA B 1 634 ? 107.017 109.860 126.705 1.00 78.15 634 ALA B N 1
ATOM 9434 C CA . ALA B 1 634 ? 107.380 108.463 126.905 1.00 78.15 634 ALA B CA 1
ATOM 9435 C C . ALA B 1 634 ? 108.591 108.344 127.819 1.00 78.15 634 ALA B C 1
ATOM 9436 O O . ALA B 1 634 ? 108.596 107.536 128.757 1.00 78.15 634 ALA B O 1
ATOM 9438 N N . ILE B 1 635 ? 109.630 109.141 127.555 1.00 77.77 635 ILE B N 1
ATOM 9439 C CA . ILE B 1 635 ? 110.819 109.117 128.407 1.00 77.77 635 ILE B CA 1
ATOM 9440 C C . ILE B 1 635 ? 110.460 109.468 129.843 1.00 77.77 635 ILE B C 1
ATOM 9441 O O . ILE B 1 635 ? 110.920 108.822 130.790 1.00 77.77 635 ILE B O 1
ATOM 9446 N N . HIS B 1 636 ? 109.626 110.489 130.025 1.00 74.83 636 HIS B N 1
ATOM 9447 C CA . HIS B 1 636 ? 109.242 110.926 131.361 1.00 74.83 636 HIS B CA 1
ATOM 9448 C C . HIS B 1 636 ? 108.490 109.828 132.098 1.00 74.83 636 HIS B C 1
ATOM 9449 O O . HIS B 1 636 ? 108.834 109.485 133.232 1.00 74.83 636 HIS B O 1
ATOM 9456 N N . VAL B 1 637 ? 107.466 109.258 131.463 1.00 77.97 637 VAL B N 1
ATOM 9457 C CA . VAL B 1 637 ? 106.670 108.220 132.106 1.00 77.97 637 VAL B CA 1
ATOM 9458 C C . VAL B 1 637 ? 107.519 107.008 132.455 1.00 77.97 637 VAL B C 1
ATOM 9459 O O . VAL B 1 637 ? 107.438 106.486 133.577 1.00 77.97 637 VAL B O 1
ATOM 9463 N N . LEU B 1 638 ? 108.350 106.541 131.526 1.00 81.14 638 LEU B N 1
ATOM 9464 C CA . LEU B 1 638 ? 109.139 105.351 131.805 1.00 81.14 638 LEU B CA 1
ATOM 9465 C C . LEU B 1 638 ? 110.246 105.596 132.818 1.00 81.14 638 LEU B C 1
ATOM 9466 O O . LEU B 1 638 ? 110.507 104.722 133.650 1.00 81.14 638 LEU B O 1
ATOM 9471 N N . ALA B 1 639 ? 110.905 106.755 132.778 1.00 80.87 639 ALA B N 1
ATOM 9472 C CA . ALA B 1 639 ? 111.881 107.079 133.811 1.00 80.87 639 ALA B CA 1
ATOM 9473 C C . ALA B 1 639 ? 111.215 107.156 135.175 1.00 80.87 639 ALA B C 1
ATOM 9474 O O . ALA B 1 639 ? 111.710 106.584 136.152 1.00 80.87 639 ALA B O 1
ATOM 9476 N N . SER B 1 640 ? 110.078 107.847 135.259 1.00 80.48 640 SER B N 1
ATOM 9477 C CA . SER B 1 640 ? 109.331 107.937 136.500 1.00 80.48 640 SER B CA 1
ATOM 9478 C C . SER B 1 640 ? 108.929 106.587 137.045 1.00 80.48 640 SER B C 1
ATOM 9479 O O . SER B 1 640 ? 109.023 106.390 138.254 1.00 80.48 640 SER B O 1
ATOM 9482 N N . LEU B 1 641 ? 108.504 105.649 136.206 1.00 84.30 641 LEU B N 1
ATOM 9483 C CA . LEU B 1 641 ? 108.131 104.330 136.696 1.00 84.30 641 LEU B CA 1
ATOM 9484 C C . LEU B 1 641 ? 109.337 103.490 137.084 1.00 84.30 641 LEU B C 1
ATOM 9485 O O . LEU B 1 641 ? 109.379 102.941 138.193 1.00 84.30 641 LEU B O 1
ATOM 9490 N N . ALA B 1 642 ? 110.339 103.402 136.209 1.00 88.86 642 ALA B N 1
ATOM 9491 C CA . ALA B 1 642 ? 111.515 102.589 136.488 1.00 88.86 642 ALA B CA 1
ATOM 9492 C C . ALA B 1 642 ? 112.236 103.061 137.745 1.00 88.86 642 ALA B C 1
ATOM 9493 O O . ALA B 1 642 ? 112.463 102.280 138.677 1.00 88.86 642 ALA B O 1
ATOM 9495 N N . LEU B 1 643 ? 112.617 104.340 137.785 1.00 86.78 643 LEU B N 1
ATOM 9496 C CA . LEU B 1 643 ? 113.408 104.821 138.909 1.00 86.78 643 LEU B CA 1
ATOM 9497 C C . LEU B 1 643 ? 112.609 104.831 140.202 1.00 86.78 643 LEU B C 1
ATOM 9498 O O . LEU B 1 643 ? 113.181 104.631 141.275 1.00 86.78 643 LEU B O 1
ATOM 9503 N N . SER B 1 644 ? 111.297 105.054 140.135 1.00 85.84 644 SER B N 1
ATOM 9504 C CA . SER B 1 644 ? 110.515 105.052 141.365 1.00 85.84 644 SER B CA 1
ATOM 9505 C C . SER B 1 644 ? 110.349 103.642 141.909 1.00 85.84 644 SER B C 1
ATOM 9506 O O . SER B 1 644 ? 110.346 103.441 143.127 1.00 85.84 644 SER B O 1
ATOM 9509 N N . THR B 1 645 ? 110.212 102.648 141.030 1.00 93.27 645 THR B N 1
ATOM 9510 C CA . THR B 1 645 ? 110.158 101.273 141.504 1.00 93.27 645 THR B CA 1
ATOM 9511 C C . THR B 1 645 ? 111.516 100.738 141.932 1.00 93.27 645 THR B C 1
ATOM 9512 O O . THR B 1 645 ? 111.568 99.778 142.706 1.00 93.27 645 THR B O 1
ATOM 9516 N N . GLN B 1 646 ? 112.612 101.326 141.454 1.00 97.29 646 GLN B N 1
ATOM 9517 C CA . GLN B 1 646 ? 113.926 100.801 141.810 1.00 97.29 646 GLN B CA 1
ATOM 9518 C C . GLN B 1 646 ? 114.551 101.501 143.009 1.00 97.29 646 GLN B C 1
ATOM 9519 O O . GLN B 1 646 ? 115.202 100.851 143.832 1.00 97.29 646 GLN B O 1
ATOM 9525 N N . ILE B 1 647 ? 114.384 102.815 143.120 1.00 89.94 647 ILE B N 1
ATOM 9526 C CA . ILE B 1 647 ? 115.053 103.592 144.152 1.00 89.94 647 ILE B CA 1
ATOM 9527 C C . ILE B 1 647 ? 114.136 103.763 145.351 1.00 89.94 647 ILE B C 1
ATOM 9528 O O . ILE B 1 647 ? 114.489 103.392 146.474 1.00 89.94 647 ILE B O 1
ATOM 9533 N N . TYR B 1 648 ? 112.959 104.345 145.128 1.00 86.90 648 TYR B N 1
ATOM 9534 C CA . TYR B 1 648 ? 112.013 104.525 146.222 1.00 86.90 648 TYR B CA 1
ATOM 9535 C C . TYR B 1 648 ? 111.533 103.175 146.735 1.00 86.90 648 TYR B C 1
ATOM 9536 O O . TYR B 1 648 ? 111.749 102.820 147.898 1.00 86.90 648 TYR B O 1
ATOM 9545 N N . TYR B 1 649 ? 110.880 102.409 145.876 1.00 97.29 649 TYR B N 1
ATOM 9546 C CA . TYR B 1 649 ? 110.666 100.999 146.139 1.00 97.29 649 TYR B CA 1
ATOM 9547 C C . TYR B 1 649 ? 111.975 100.247 145.930 1.00 97.29 649 TYR B C 1
ATOM 9548 O O . TYR B 1 649 ? 112.835 100.676 145.159 1.00 97.29 649 TYR B O 1
ATOM 9557 N N . MET B 1 650 ? 112.133 99.143 146.661 1.00 100.22 650 MET B N 1
ATOM 9558 C CA . MET B 1 650 ? 113.294 98.257 146.578 1.00 100.22 650 MET B CA 1
ATOM 9559 C C . MET B 1 650 ? 114.558 98.860 147.174 1.00 100.22 650 MET B C 1
ATOM 9560 O O . MET B 1 650 ? 115.541 98.144 147.386 1.00 100.22 650 MET B O 1
ATOM 9565 N N . GLY B 1 651 ? 114.534 100.156 147.470 1.00 95.77 651 GLY B N 1
ATOM 9566 C CA . GLY B 1 651 ? 115.682 100.870 148.000 1.00 95.77 651 GLY B CA 1
ATOM 9567 C C . GLY B 1 651 ? 117.074 100.644 147.438 1.00 95.77 651 GLY B C 1
ATOM 9568 O O . GLY B 1 651 ? 118.037 100.602 148.206 1.00 95.77 651 GLY B O 1
ATOM 9569 N N . ARG B 1 652 ? 117.214 100.499 146.120 1.00 99.55 652 ARG B N 1
ATOM 9570 C CA . ARG B 1 652 ? 118.531 100.311 145.519 1.00 99.55 652 ARG B CA 1
ATOM 9571 C C . ARG B 1 652 ? 118.888 101.353 144.472 1.00 99.55 652 ARG B C 1
ATOM 9572 O O . ARG B 1 652 ? 118.104 101.603 143.552 1.00 99.55 652 ARG B O 1
ATOM 9580 N N . PHE B 1 653 ? 120.078 101.945 144.600 1.00 104.81 653 PHE B N 1
ATOM 9581 C CA . PHE B 1 653 ? 120.621 102.821 143.559 1.00 104.81 653 PHE B CA 1
ATOM 9582 C C . PHE B 1 653 ? 121.430 101.967 142.589 1.00 104.81 653 PHE B C 1
ATOM 9583 O O . PHE B 1 653 ? 122.658 101.876 142.653 1.00 104.81 653 PHE B O 1
ATOM 9591 N N . LYS B 1 654 ? 120.710 101.319 141.677 1.00 112.37 654 LYS B N 1
ATOM 9592 C CA . LYS B 1 654 ? 121.293 100.414 140.697 1.00 112.37 654 LYS B CA 1
ATOM 9593 C C . LYS B 1 654 ? 120.587 100.618 139.363 1.00 112.37 654 LYS B C 1
ATOM 9594 O O . LYS B 1 654 ? 119.353 100.629 139.301 1.00 112.37 654 LYS B O 1
ATOM 9600 N N . ILE B 1 655 ? 121.377 100.812 138.307 1.00 120.27 655 ILE B N 1
ATOM 9601 C CA . ILE B 1 655 ? 120.901 101.373 137.049 1.00 120.27 655 ILE B CA 1
ATOM 9602 C C . ILE B 1 655 ? 121.343 100.312 136.025 1.00 120.27 655 ILE B C 1
ATOM 9603 O O . ILE B 1 655 ? 122.474 100.299 135.558 1.00 120.27 655 ILE B O 1
ATOM 9608 N N . ASP B 1 656 ? 120.486 99.318 135.805 1.00 124.96 656 ASP B N 1
ATOM 9609 C CA . ASP B 1 656 ? 120.748 98.237 134.868 1.00 124.96 656 ASP B CA 1
ATOM 9610 C C . ASP B 1 656 ? 119.699 98.399 133.766 1.00 124.96 656 ASP B C 1
ATOM 9611 O O . ASP B 1 656 ? 118.916 99.352 133.743 1.00 124.96 656 ASP B O 1
ATOM 9616 N N . LEU B 1 657 ? 119.701 97.460 132.818 1.00 126.48 657 LEU B N 1
ATOM 9617 C CA . LEU B 1 657 ? 118.604 97.360 131.867 1.00 126.48 657 LEU B CA 1
ATOM 9618 C C . LEU B 1 657 ? 117.429 96.560 132.413 1.00 126.48 657 LEU B C 1
ATOM 9619 O O . LEU B 1 657 ? 116.325 96.655 131.865 1.00 126.48 657 LEU B O 1
ATOM 9624 N N . GLY B 1 658 ? 117.643 95.775 133.466 1.00 126.56 658 GLY B N 1
ATOM 9625 C CA . GLY B 1 658 ? 116.621 94.908 134.007 1.00 126.56 658 GLY B CA 1
ATOM 9626 C C . GLY B 1 658 ? 115.676 95.563 134.981 1.00 126.56 658 GLY B C 1
ATOM 9627 O O . GLY B 1 658 ? 114.830 94.866 135.548 1.00 126.56 658 GLY B O 1
ATOM 9628 N N . ILE B 1 659 ? 115.805 96.874 135.211 1.00 125.38 659 ILE B N 1
ATOM 9629 C CA . ILE B 1 659 ? 114.844 97.560 136.068 1.00 125.38 659 ILE B CA 1
ATOM 9630 C C . ILE B 1 659 ? 113.429 97.289 135.604 1.00 125.38 659 ILE B C 1
ATOM 9631 O O . ILE B 1 659 ? 112.547 97.015 136.421 1.00 125.38 659 ILE B O 1
ATOM 9636 N N . PHE B 1 660 ? 113.187 97.357 134.295 1.00 128.55 660 PHE B N 1
ATOM 9637 C CA . PHE B 1 660 ? 111.858 97.076 133.768 1.00 128.55 660 PHE B CA 1
ATOM 9638 C C . PHE B 1 660 ? 111.379 95.699 134.207 1.00 128.55 660 PHE B C 1
ATOM 9639 O O . PHE B 1 660 ? 110.226 95.532 134.625 1.00 128.55 660 PHE B O 1
ATOM 9647 N N . ARG B 1 661 ? 112.271 94.706 134.164 1.00 130.46 661 ARG B N 1
ATOM 9648 C CA . ARG B 1 661 ? 111.898 93.369 134.611 1.00 130.46 661 ARG B CA 1
ATOM 9649 C C . ARG B 1 661 ? 111.512 93.384 136.081 1.00 130.46 661 ARG B C 1
ATOM 9650 O O . ARG B 1 661 ? 110.504 92.785 136.481 1.00 130.46 661 ARG B O 1
ATOM 9658 N N . ARG B 1 662 ? 112.270 94.118 136.895 1.00 129.40 662 ARG B N 1
ATOM 9659 C CA . ARG B 1 662 ? 111.952 94.180 138.313 1.00 129.40 662 ARG B CA 1
ATOM 9660 C C . ARG B 1 662 ? 110.655 94.950 138.528 1.00 129.40 662 ARG B C 1
ATOM 9661 O O . ARG B 1 662 ? 109.891 94.668 139.463 1.00 129.40 662 ARG B O 1
ATOM 9669 N N . ALA B 1 663 ? 110.376 95.908 137.640 1.00 129.64 663 ALA B N 1
ATOM 9670 C CA . ALA B 1 663 ? 109.137 96.667 137.711 1.00 129.64 663 ALA B CA 1
ATOM 9671 C C . ALA B 1 663 ? 107.963 95.820 137.250 1.00 129.64 663 ALA B C 1
ATOM 9672 O O . ALA B 1 663 ? 106.803 96.179 137.477 1.00 129.64 663 ALA B O 1
ATOM 9674 N N . ALA B 1 664 ? 108.249 94.708 136.577 1.00 132.91 664 ALA B N 1
ATOM 9675 C CA . ALA B 1 664 ? 107.219 93.702 136.368 1.00 132.91 664 ALA B CA 1
ATOM 9676 C C . ALA B 1 664 ? 107.101 92.795 137.584 1.00 132.91 664 ALA B C 1
ATOM 9677 O O . ALA B 1 664 ? 106.016 92.283 137.881 1.00 132.91 664 ALA B O 1
ATOM 9679 N N . MET B 1 665 ? 108.207 92.595 138.299 1.00 133.83 665 MET B N 1
ATOM 9680 C CA . MET B 1 665 ? 108.204 91.689 139.441 1.00 133.83 665 MET B CA 1
ATOM 9681 C C . MET B 1 665 ? 107.509 92.296 140.654 1.00 133.83 665 MET B C 1
ATOM 9682 O O . MET B 1 665 ? 107.098 91.565 141.559 1.00 133.83 665 MET B O 1
ATOM 9687 N N . VAL B 1 666 ? 107.381 93.620 140.711 1.00 131.90 666 VAL B N 1
ATOM 9688 C CA . VAL B 1 666 ? 106.830 94.241 141.914 1.00 131.90 666 VAL B CA 1
ATOM 9689 C C . VAL B 1 666 ? 105.342 93.943 142.048 1.00 131.90 666 VAL B C 1
ATOM 9690 O O . VAL B 1 666 ? 104.917 93.244 142.976 1.00 131.90 666 VAL B O 1
ATOM 9694 N N . PHE B 1 667 ? 104.528 94.459 141.125 1.00 135.25 667 PHE B N 1
ATOM 9695 C CA . PHE B 1 667 ? 103.092 94.468 141.345 1.00 135.25 667 PHE B CA 1
ATOM 9696 C C . PHE B 1 667 ? 102.342 93.381 140.596 1.00 135.25 667 PHE B C 1
ATOM 9697 O O . PHE B 1 667 ? 101.277 92.954 141.073 1.00 135.25 667 PHE B O 1
ATOM 9705 N N . TYR B 1 668 ? 102.917 92.829 139.522 1.00 137.60 668 TYR B N 1
ATOM 9706 C CA . TYR B 1 668 ? 102.289 91.709 138.823 1.00 137.60 668 TYR B CA 1
ATOM 9707 C C . TYR B 1 668 ? 102.573 90.515 139.734 1.00 137.60 668 TYR B C 1
ATOM 9708 O O . TYR B 1 668 ? 103.183 89.513 139.364 1.00 137.60 668 TYR B O 1
ATOM 9717 N N . THR B 1 669 ? 102.076 90.664 140.964 1.00 140.90 669 THR B N 1
ATOM 9718 C CA . THR B 1 669 ? 102.302 89.727 142.056 1.00 140.90 669 THR B CA 1
ATOM 9719 C C . THR B 1 669 ? 101.149 89.813 143.046 1.00 140.90 669 THR B C 1
ATOM 9720 O O . THR B 1 669 ? 101.263 89.268 144.152 1.00 140.90 669 THR B O 1
ATOM 9724 N N . ASP B 1 670 ? 100.062 90.508 142.694 1.00 143.27 670 ASP B N 1
ATOM 9725 C CA . ASP B 1 670 ? 98.850 90.481 143.509 1.00 143.27 670 ASP B CA 1
ATOM 9726 C C . ASP B 1 670 ? 98.445 89.043 143.822 1.00 143.27 670 ASP B C 1
ATOM 9727 O O . ASP B 1 670 ? 97.858 88.768 144.873 1.00 143.27 670 ASP B O 1
ATOM 9732 N N . CYS B 1 671 ? 98.757 88.119 142.911 1.00 146.45 671 CYS B N 1
ATOM 9733 C CA . CYS B 1 671 ? 98.546 86.693 143.125 1.00 146.45 671 CYS B CA 1
ATOM 9734 C C . CYS B 1 671 ? 99.840 85.997 143.540 1.00 146.45 671 CYS B C 1
ATOM 9735 O O . CYS B 1 671 ? 99.952 84.775 143.450 1.00 146.45 671 CYS B O 1
ATOM 9738 N N . ILE B 1 672 ? 100.824 86.765 144.007 1.00 144.76 672 ILE B N 1
ATOM 9739 C CA . ILE B 1 672 ? 102.099 86.224 144.485 1.00 144.76 672 ILE B CA 1
ATOM 9740 C C . ILE B 1 672 ? 102.415 86.715 145.893 1.00 144.76 672 ILE B C 1
ATOM 9741 O O . ILE B 1 672 ? 102.751 85.919 146.779 1.00 144.76 672 ILE B O 1
ATOM 9746 N N . GLN B 1 673 ? 102.321 88.027 146.135 1.00 141.23 673 GLN B N 1
ATOM 9747 C CA . GLN B 1 673 ? 102.772 88.619 147.388 1.00 141.23 673 GLN B CA 1
ATOM 9748 C C . GLN B 1 673 ? 101.652 88.972 148.362 1.00 141.23 673 GLN B C 1
ATOM 9749 O O . GLN B 1 673 ? 101.549 88.351 149.422 1.00 141.23 673 GLN B O 1
ATOM 9755 N N . GLN B 1 674 ? 100.800 89.940 148.035 1.00 139.90 674 GLN B N 1
ATOM 9756 C CA . GLN B 1 674 ? 99.748 90.441 148.916 1.00 139.90 674 GLN B CA 1
ATOM 9757 C C . GLN B 1 674 ? 98.383 90.403 148.238 1.00 139.90 674 GLN B C 1
ATOM 9758 O O . GLN B 1 674 ? 98.294 90.326 147.009 1.00 139.90 674 GLN B O 1
ATOM 9764 N N . CYS B 1 675 ? 97.325 90.476 149.052 1.00 139.19 675 CYS B N 1
ATOM 9765 C CA . CYS B 1 675 ? 95.952 90.625 148.581 1.00 139.19 675 CYS B CA 1
ATOM 9766 C C . CYS B 1 675 ? 95.638 92.092 148.311 1.00 139.19 675 CYS B C 1
ATOM 9767 O O . CYS B 1 675 ? 96.545 92.930 148.288 1.00 139.19 675 CYS B O 1
ATOM 9770 N N . SER B 1 676 ? 94.358 92.414 148.102 1.00 137.44 676 SER B N 1
ATOM 9771 C CA . SER B 1 676 ? 93.943 93.813 148.059 1.00 137.44 676 SER B CA 1
ATOM 9772 C C . SER B 1 676 ? 93.971 94.456 149.441 1.00 137.44 676 SER B C 1
ATOM 9773 O O . SER B 1 676 ? 93.705 95.659 149.559 1.00 137.44 676 SER B O 1
ATOM 9776 N N . ARG B 1 677 ? 94.275 93.679 150.486 1.00 136.62 677 ARG B N 1
ATOM 9777 C CA . ARG B 1 677 ? 94.476 94.169 151.852 1.00 136.62 677 ARG B CA 1
ATOM 9778 C C . ARG B 1 677 ? 95.891 93.792 152.277 1.00 136.62 677 ARG B C 1
ATOM 9779 O O . ARG B 1 677 ? 96.083 92.876 153.095 1.00 136.62 677 ARG B O 1
ATOM 9787 N N . PRO B 1 678 ? 96.911 94.449 151.740 1.00 132.96 678 PRO B N 1
ATOM 9788 C CA . PRO B 1 678 ? 98.290 93.973 151.898 1.00 132.96 678 PRO B CA 1
ATOM 9789 C C . PRO B 1 678 ? 98.859 94.274 153.281 1.00 132.96 678 PRO B C 1
ATOM 9790 O O . PRO B 1 678 ? 98.177 94.772 154.172 1.00 132.96 678 PRO B O 1
ATOM 9794 N N . LEU B 1 679 ? 100.142 93.940 153.448 1.00 127.98 679 LEU B N 1
ATOM 9795 C CA . LEU B 1 679 ? 100.835 94.129 154.721 1.00 127.98 679 LEU B CA 1
ATOM 9796 C C . LEU B 1 679 ? 101.650 95.425 154.727 1.00 127.98 679 LEU B C 1
ATOM 9797 O O . LEU B 1 679 ? 101.368 96.331 155.518 1.00 127.98 679 LEU B O 1
ATOM 9802 N N . TYR B 1 680 ? 102.654 95.536 153.853 1.00 120.29 680 TYR B N 1
ATOM 9803 C CA . TYR B 1 680 ? 103.423 96.778 153.731 1.00 120.29 680 TYR B CA 1
ATOM 9804 C C . TYR B 1 680 ? 102.926 97.565 152.515 1.00 120.29 680 TYR B C 1
ATOM 9805 O O . TYR B 1 680 ? 103.635 97.826 151.543 1.00 120.29 680 TYR B O 1
ATOM 9814 N N . MET B 1 681 ? 101.658 97.965 152.610 1.00 111.19 681 MET B N 1
ATOM 9815 C CA . MET B 1 681 ? 101.019 98.684 151.515 1.00 111.19 681 MET B CA 1
ATOM 9816 C C . MET B 1 681 ? 101.482 100.131 151.427 1.00 111.19 681 MET B C 1
ATOM 9817 O O . MET B 1 681 ? 101.475 100.712 150.336 1.00 111.19 681 MET B O 1
ATOM 9822 N N . ASP B 1 682 ? 101.889 100.722 152.553 1.00 94.31 682 ASP B N 1
ATOM 9823 C CA . ASP B 1 682 ? 102.144 102.160 152.594 1.00 94.31 682 ASP B CA 1
ATOM 9824 C C . ASP B 1 682 ? 103.141 102.589 151.527 1.00 94.31 682 ASP B C 1
ATOM 9825 O O . ASP B 1 682 ? 102.976 103.642 150.904 1.00 94.31 682 ASP B O 1
ATOM 9830 N N . ARG B 1 683 ? 104.179 101.790 151.297 1.00 91.34 683 ARG B N 1
ATOM 9831 C CA . ARG B 1 683 ? 105.131 102.132 150.249 1.00 91.34 683 ARG B CA 1
ATOM 9832 C C . ARG B 1 683 ? 104.517 101.978 148.865 1.00 91.34 683 ARG B C 1
ATOM 9833 O O . ARG B 1 683 ? 104.830 102.750 147.952 1.00 91.34 683 ARG B O 1
ATOM 9841 N N . MET B 1 684 ? 103.619 101.004 148.700 1.00 95.65 684 MET B N 1
ATOM 9842 C CA . MET B 1 684 ? 103.055 100.725 147.384 1.00 95.65 684 MET B CA 1
ATOM 9843 C C . MET B 1 684 ? 102.058 101.797 146.966 1.00 95.65 684 MET B C 1
ATOM 9844 O O . MET B 1 684 ? 102.052 102.226 145.807 1.00 95.65 684 MET B O 1
ATOM 9849 N N . VAL B 1 685 ? 101.198 102.230 147.890 1.00 88.96 685 VAL B N 1
ATOM 9850 C CA . VAL B 1 685 ? 100.266 103.308 147.590 1.00 88.96 685 VAL B CA 1
ATOM 9851 C C . VAL B 1 685 ? 100.999 104.586 147.232 1.00 88.96 685 VAL B C 1
ATOM 9852 O O . VAL B 1 685 ? 100.602 105.295 146.305 1.00 88.96 685 VAL B O 1
ATOM 9856 N N . LEU B 1 686 ? 102.072 104.902 147.950 1.00 81.65 686 LEU B N 1
ATOM 9857 C CA . LEU B 1 686 ? 102.839 106.098 147.642 1.00 81.65 686 LEU B CA 1
ATOM 9858 C C . LEU B 1 686 ? 103.574 105.970 146.317 1.00 81.65 686 LEU B C 1
ATOM 9859 O O . LEU B 1 686 ? 103.682 106.953 145.579 1.00 81.65 686 LEU B O 1
ATOM 9864 N N . LEU B 1 687 ? 104.046 104.769 145.978 1.00 84.57 687 LEU B N 1
ATOM 9865 C CA . LEU B 1 687 ? 104.617 104.541 144.655 1.00 84.57 687 LEU B CA 1
ATOM 9866 C C . LEU B 1 687 ? 103.585 104.785 143.559 1.00 84.57 687 LEU B C 1
ATOM 9867 O O . LEU B 1 687 ? 103.857 105.479 142.569 1.00 84.57 687 LEU B O 1
ATOM 9872 N N . VAL B 1 688 ? 102.389 104.224 143.728 1.00 80.91 688 VAL B N 1
ATOM 9873 C CA . VAL B 1 688 ? 101.342 104.393 142.728 1.00 80.91 688 VAL B CA 1
ATOM 9874 C C . VAL B 1 688 ? 100.940 105.858 142.621 1.00 80.91 688 VAL B C 1
ATOM 9875 O O . VAL B 1 688 ? 100.718 106.370 141.521 1.00 80.91 688 VAL B O 1
ATOM 9879 N N . VAL B 1 689 ? 100.853 106.560 143.752 1.00 76.57 689 VAL B N 1
ATOM 9880 C CA . VAL B 1 689 ? 100.460 107.966 143.733 1.00 76.57 689 VAL B CA 1
ATOM 9881 C C . VAL B 1 689 ? 101.519 108.813 143.043 1.00 76.57 689 VAL B C 1
ATOM 9882 O O . VAL B 1 689 ? 101.195 109.709 142.256 1.00 76.57 689 VAL B O 1
ATOM 9886 N N . GLY B 1 690 ? 102.797 108.550 143.318 1.00 75.66 690 GLY B N 1
ATOM 9887 C CA . GLY B 1 690 ? 103.845 109.275 142.626 1.00 75.66 690 GLY B CA 1
ATOM 9888 C C . GLY B 1 690 ? 103.814 109.044 141.133 1.00 75.66 690 GLY B C 1
ATOM 9889 O O . GLY B 1 690 ? 103.989 109.983 140.347 1.00 75.66 690 GLY B O 1
ATOM 9890 N N . ASN B 1 691 ? 103.566 107.802 140.716 1.00 77.19 691 ASN B N 1
ATOM 9891 C CA . ASN B 1 691 ? 103.509 107.534 139.285 1.00 77.19 691 ASN B CA 1
ATOM 9892 C C . ASN B 1 691 ? 102.286 108.179 138.648 1.00 77.19 691 ASN B C 1
ATOM 9893 O O . ASN B 1 691 ? 102.363 108.668 137.520 1.00 77.19 691 ASN B O 1
ATOM 9898 N N . LEU B 1 692 ? 101.161 108.219 139.364 1.00 74.73 692 LEU B N 1
ATOM 9899 C CA . LEU B 1 692 ? 99.975 108.898 138.851 1.00 74.73 692 LEU B CA 1
ATOM 9900 C C . LEU B 1 692 ? 100.210 110.395 138.703 1.00 74.73 692 LEU B C 1
ATOM 9901 O O . LEU B 1 692 ? 99.776 111.000 137.719 1.00 74.73 692 LEU B O 1
ATOM 9906 N N . VAL B 1 693 ? 100.888 111.012 139.674 1.00 72.93 693 VAL B N 1
ATOM 9907 C CA . VAL B 1 693 ? 101.183 112.442 139.586 1.00 72.93 693 VAL B CA 1
ATOM 9908 C C . VAL B 1 693 ? 102.098 112.720 138.406 1.00 72.93 693 VAL B C 1
ATOM 9909 O O . VAL B 1 693 ? 101.872 113.659 137.633 1.00 72.93 693 VAL B O 1
ATOM 9913 N N . ASN B 1 694 ? 103.139 111.904 138.237 1.00 72.24 694 ASN B N 1
ATOM 9914 C CA . ASN B 1 694 ? 104.040 112.114 137.110 1.00 72.24 694 ASN B CA 1
ATOM 9915 C C . ASN B 1 694 ? 103.355 111.862 135.773 1.00 72.24 694 ASN B C 1
ATOM 9916 O O . ASN B 1 694 ? 103.610 112.589 134.807 1.00 72.24 694 ASN B O 1
ATOM 9921 N N . TRP B 1 695 ? 102.477 110.859 135.694 1.00 75.16 695 TRP B N 1
ATOM 9922 C CA . TRP B 1 695 ? 101.737 110.607 134.463 1.00 75.16 695 TRP B CA 1
ATOM 9923 C C . TRP B 1 695 ? 100.795 111.752 134.137 1.00 75.16 695 TRP B C 1
ATOM 9924 O O . TRP B 1 695 ? 100.702 112.163 132.978 1.00 75.16 695 TRP B O 1
ATOM 9935 N N . SER B 1 696 ? 100.076 112.267 135.134 1.00 71.26 696 SER B N 1
ATOM 9936 C CA . SER B 1 696 ? 99.222 113.423 134.911 1.00 71.26 696 SER B CA 1
ATOM 9937 C C . SER B 1 696 ? 100.021 114.630 134.451 1.00 71.26 696 SER B C 1
ATOM 9938 O O . SER B 1 696 ? 99.573 115.361 133.559 1.00 71.26 696 SER B O 1
ATOM 9941 N N . PHE B 1 697 ? 101.200 114.849 135.038 1.00 68.06 697 PHE B N 1
ATOM 9942 C CA . PHE B 1 697 ? 102.055 115.947 134.607 1.00 68.06 697 PHE B CA 1
ATOM 9943 C C . PHE B 1 697 ? 102.446 115.785 133.144 1.00 68.06 697 PHE B C 1
ATOM 9944 O O . PHE B 1 697 ? 102.308 116.724 132.350 1.00 68.06 697 PHE B O 1
ATOM 9952 N N . ALA B 1 698 ? 102.929 114.596 132.772 1.00 72.00 698 ALA B N 1
ATOM 9953 C CA . ALA B 1 698 ? 103.304 114.340 131.385 1.00 72.00 698 ALA B CA 1
ATOM 9954 C C . ALA B 1 698 ? 102.120 114.492 130.444 1.00 72.00 698 ALA B C 1
ATOM 9955 O O . ALA B 1 698 ? 102.279 114.981 129.323 1.00 72.00 698 ALA B O 1
ATOM 9957 N N . LEU B 1 699 ? 100.927 114.095 130.880 1.00 75.21 699 LEU B N 1
ATOM 9958 C CA . LEU B 1 699 ? 99.752 114.213 130.027 1.00 75.21 699 LEU B CA 1
ATOM 9959 C C . LEU B 1 699 ? 99.393 115.669 129.788 1.00 75.21 699 LEU B C 1
ATOM 9960 O O . LEU B 1 699 ? 99.087 116.061 128.656 1.00 75.21 699 LEU B O 1
ATOM 9965 N N . PHE B 1 700 ? 99.395 116.478 130.848 1.00 75.71 700 PHE B N 1
ATOM 9966 C CA . PHE B 1 700 ? 99.159 117.906 130.678 1.00 75.71 700 PHE B CA 1
ATOM 9967 C C . PHE B 1 700 ? 100.199 118.528 129.762 1.00 75.71 700 PHE B C 1
ATOM 9968 O O . PHE B 1 700 ? 99.862 119.368 128.921 1.00 75.71 700 PHE B O 1
ATOM 9976 N N . GLY B 1 701 ? 101.455 118.116 129.889 1.00 75.11 701 GLY B N 1
ATOM 9977 C CA . GLY B 1 701 ? 102.477 118.590 128.979 1.00 75.11 701 GLY B CA 1
ATOM 9978 C C . GLY B 1 701 ? 102.237 118.140 127.554 1.00 75.11 701 GLY B C 1
ATOM 9979 O O . GLY B 1 701 ? 102.624 118.820 126.602 1.00 75.11 701 GLY B O 1
ATOM 9980 N N . LEU B 1 702 ? 101.598 116.980 127.401 1.00 77.45 702 LEU B N 1
ATOM 9981 C CA . LEU B 1 702 ? 101.317 116.443 126.074 1.00 77.45 702 LEU B CA 1
ATOM 9982 C C . LEU B 1 702 ? 100.231 117.243 125.367 1.00 77.45 702 LEU B C 1
ATOM 9983 O O . LEU B 1 702 ? 100.388 117.622 124.202 1.00 77.45 702 LEU B O 1
ATOM 9988 N N . ILE B 1 703 ? 99.115 117.501 126.048 1.00 79.24 703 ILE B N 1
ATOM 9989 C CA . ILE B 1 703 ? 98.042 118.252 125.396 1.00 79.24 703 ILE B CA 1
ATOM 9990 C C . ILE B 1 703 ? 98.415 119.724 125.280 1.00 79.24 703 ILE B C 1
ATOM 9991 O O . ILE B 1 703 ? 98.401 120.292 124.182 1.00 79.24 703 ILE B O 1
ATOM 9996 N N . TYR B 1 704 ? 98.755 120.365 126.401 1.00 80.20 704 TYR B N 1
ATOM 9997 C CA . TYR B 1 704 ? 98.946 121.811 126.373 1.00 80.20 704 TYR B CA 1
ATOM 9998 C C . TYR B 1 704 ? 100.213 122.223 125.636 1.00 80.20 704 TYR B C 1
ATOM 9999 O O . TYR B 1 704 ? 100.267 123.337 125.106 1.00 80.20 704 TYR B O 1
ATOM 10008 N N . ARG B 1 705 ? 101.221 121.354 125.584 1.00 79.66 705 ARG B N 1
ATOM 10009 C CA . ARG B 1 705 ? 102.469 121.587 124.864 1.00 79.66 705 ARG B CA 1
ATOM 10010 C C . ARG B 1 705 ? 103.054 122.964 125.158 1.00 79.66 705 ARG B C 1
ATOM 10011 O O . ARG B 1 705 ? 103.039 123.841 124.287 1.00 79.66 705 ARG B O 1
ATOM 10019 N N . PRO B 1 706 ? 103.570 123.196 126.365 1.00 74.94 706 PRO B N 1
ATOM 10020 C CA . PRO B 1 706 ? 104.146 124.509 126.683 1.00 74.94 706 PRO B CA 1
ATOM 10021 C C . PRO B 1 706 ? 105.409 124.763 125.876 1.00 74.94 706 PRO B C 1
ATOM 10022 O O . PRO B 1 706 ? 106.292 123.909 125.797 1.00 74.94 706 PRO B O 1
ATOM 10026 N N . ARG B 1 707 ? 105.492 125.951 125.277 1.00 72.29 707 ARG B N 1
ATOM 10027 C CA . ARG B 1 707 ? 106.679 126.277 124.497 1.00 72.29 707 ARG B CA 1
ATOM 10028 C C . ARG B 1 707 ? 107.873 126.580 125.390 1.00 72.29 707 ARG B C 1
ATOM 10029 O O . ARG B 1 707 ? 109.017 126.343 124.989 1.00 72.29 707 ARG B O 1
ATOM 10037 N N . ASP B 1 708 ? 107.637 127.105 126.589 1.00 64.70 708 ASP B N 1
ATOM 10038 C CA . ASP B 1 708 ? 108.714 127.284 127.559 1.00 64.70 708 ASP B CA 1
ATOM 10039 C C . ASP B 1 708 ? 108.942 125.947 128.245 1.00 64.70 708 ASP B C 1
ATOM 10040 O O . ASP B 1 708 ? 108.312 125.618 129.249 1.00 64.70 708 ASP B O 1
ATOM 10045 N N . PHE B 1 709 ? 109.861 125.168 127.685 1.00 62.84 709 PHE B N 1
ATOM 10046 C CA . PHE B 1 709 ? 110.159 123.844 128.203 1.00 62.84 709 PHE B CA 1
ATOM 10047 C C . PHE B 1 709 ? 111.053 123.885 129.434 1.00 62.84 709 PHE B C 1
ATOM 10048 O O . PHE B 1 709 ? 111.054 122.928 130.214 1.00 62.84 709 PHE B O 1
ATOM 10056 N N . ALA B 1 710 ? 111.805 124.969 129.630 1.00 58.53 710 ALA B N 1
ATOM 10057 C CA . ALA B 1 710 ? 112.636 125.085 130.823 1.00 58.53 710 ALA B CA 1
ATOM 10058 C C . ALA B 1 710 ? 111.784 125.213 132.078 1.00 58.53 710 ALA B C 1
ATOM 10059 O O . ALA B 1 710 ? 112.064 124.569 133.096 1.00 58.53 710 ALA B O 1
ATOM 10061 N N . SER B 1 711 ? 110.733 126.031 132.022 1.00 58.53 711 SER B N 1
ATOM 10062 C CA . SER B 1 711 ? 109.808 126.123 133.143 1.00 58.53 711 SER B CA 1
ATOM 10063 C C . SER B 1 711 ? 109.060 124.818 133.354 1.00 58.53 711 SER B C 1
ATOM 10064 O O . SER B 1 711 ? 108.734 124.468 134.491 1.00 58.53 711 SER B O 1
ATOM 10067 N N . TYR B 1 712 ? 108.801 124.076 132.279 1.00 61.00 712 TYR B N 1
ATOM 10068 C CA . TYR B 1 712 ? 108.150 122.779 132.407 1.00 61.00 712 TYR B CA 1
ATOM 10069 C C . TYR B 1 712 ? 109.051 121.777 133.122 1.00 61.00 712 TYR B C 1
ATOM 10070 O O . TYR B 1 712 ? 108.591 121.025 133.990 1.00 61.00 712 TYR B O 1
ATOM 10079 N N . MET B 1 713 ? 110.338 121.757 132.778 1.00 58.39 713 MET B N 1
ATOM 10080 C CA . MET B 1 713 ? 111.279 120.898 133.488 1.00 58.39 713 MET B CA 1
ATOM 10081 C C . MET B 1 713 ? 111.403 121.310 134.947 1.00 58.39 713 MET B C 1
ATOM 10082 O O . MET B 1 713 ? 111.489 120.458 135.841 1.00 58.39 713 MET B O 1
ATOM 10087 N N . LEU B 1 714 ? 111.433 122.618 135.204 1.00 53.87 714 LEU B N 1
ATOM 10088 C CA . LEU B 1 714 ? 111.439 123.096 136.579 1.00 53.87 714 LEU B CA 1
ATOM 10089 C C . LEU B 1 714 ? 110.208 122.613 137.330 1.00 53.87 714 LEU B C 1
ATOM 10090 O O . LEU B 1 714 ? 110.292 122.258 138.509 1.00 53.87 714 LEU B O 1
ATOM 10095 N N . GLY B 1 715 ? 109.053 122.604 136.669 1.00 54.60 715 GLY B N 1
ATOM 10096 C CA . GLY B 1 715 ? 107.860 122.073 137.301 1.00 54.60 715 GLY B CA 1
ATOM 10097 C C . GLY B 1 715 ? 107.981 120.596 137.610 1.00 54.60 715 GLY B C 1
ATOM 10098 O O . GLY B 1 715 ? 107.574 120.147 138.679 1.00 54.60 715 GLY B O 1
ATOM 10099 N N . ILE B 1 716 ? 108.551 119.824 136.681 1.00 55.73 716 ILE B N 1
ATOM 10100 C CA . ILE B 1 716 ? 108.808 118.406 136.945 1.00 55.73 716 ILE B CA 1
ATOM 10101 C C . ILE B 1 716 ? 109.618 118.252 138.221 1.00 55.73 716 ILE B C 1
ATOM 10102 O O . ILE B 1 716 ? 109.257 117.489 139.127 1.00 55.73 716 ILE B O 1
ATOM 10107 N N . PHE B 1 717 ? 110.718 118.997 138.316 1.00 51.98 717 PHE B N 1
ATOM 10108 C CA . PHE B 1 717 ? 111.642 118.809 139.428 1.00 51.98 717 PHE B CA 1
ATOM 10109 C C . PHE B 1 717 ? 111.036 119.270 140.749 1.00 51.98 717 PHE B C 1
ATOM 10110 O O . PHE B 1 717 ? 111.166 118.584 141.768 1.00 51.98 717 PHE B O 1
ATOM 10118 N N . ILE B 1 718 ? 110.363 120.420 140.754 1.00 50.19 718 ILE B N 1
ATOM 10119 C CA . ILE B 1 718 ? 109.734 120.912 141.977 1.00 50.19 718 ILE B CA 1
ATOM 10120 C C . ILE B 1 718 ? 108.629 119.969 142.426 1.00 50.19 718 ILE B C 1
ATOM 10121 O O . ILE B 1 718 ? 108.511 119.648 143.617 1.00 50.19 718 ILE B O 1
ATOM 10126 N N . CYS B 1 719 ? 107.793 119.523 141.487 1.00 55.25 719 CYS B N 1
ATOM 10127 C CA . CYS B 1 719 ? 106.723 118.597 141.821 1.00 55.25 719 CYS B CA 1
ATOM 10128 C C . CYS B 1 719 ? 107.271 117.321 142.433 1.00 55.25 719 CYS B C 1
ATOM 10129 O O . CYS B 1 719 ? 106.752 116.841 143.444 1.00 55.25 719 CYS B O 1
ATOM 10132 N N . ASN B 1 720 ? 108.332 116.764 141.850 1.00 56.38 720 ASN B N 1
ATOM 10133 C CA . ASN B 1 720 ? 108.857 115.510 142.375 1.00 56.38 720 ASN B CA 1
ATOM 10134 C C . ASN B 1 720 ? 109.533 115.708 143.724 1.00 56.38 720 ASN B C 1
ATOM 10135 O O . ASN B 1 720 ? 109.398 114.864 144.618 1.00 56.38 720 ASN B O 1
ATOM 10140 N N . LEU B 1 721 ? 110.258 116.816 143.895 1.00 52.24 721 LEU B N 1
ATOM 10141 C CA . LEU B 1 721 ? 110.845 117.124 145.194 1.00 52.24 721 LEU B CA 1
ATOM 10142 C C . LEU B 1 721 ? 109.776 117.181 146.271 1.00 52.24 721 LEU B C 1
ATOM 10143 O O . LEU B 1 721 ? 109.885 116.514 147.305 1.00 52.24 721 LEU B O 1
ATOM 10148 N N . LEU B 1 722 ? 108.733 117.981 146.046 1.00 50.10 722 LEU B N 1
ATOM 10149 C CA . LEU B 1 722 ? 107.693 118.130 147.056 1.00 50.10 722 LEU B CA 1
ATOM 10150 C C . LEU B 1 722 ? 106.948 116.823 147.278 1.00 50.10 722 LEU B C 1
ATOM 10151 O O . LEU B 1 722 ? 106.599 116.483 148.413 1.00 50.10 722 LEU B O 1
ATOM 10156 N N . LEU B 1 723 ? 106.729 116.058 146.209 1.00 58.13 723 LEU B N 1
ATOM 10157 C CA . LEU B 1 723 ? 106.007 114.798 146.321 1.00 58.13 723 LEU B CA 1
ATOM 10158 C C . LEU B 1 723 ? 106.766 113.801 147.182 1.00 58.13 723 LEU B C 1
ATOM 10159 O O . LEU B 1 723 ? 106.194 113.173 148.078 1.00 58.13 723 LEU B O 1
ATOM 10164 N N . TYR B 1 7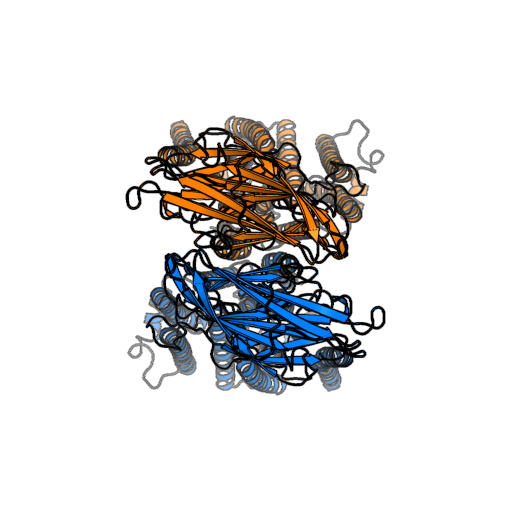24 ? 108.064 113.647 146.938 1.00 58.90 724 TYR B N 1
ATOM 10165 C CA . TYR B 1 724 ? 108.805 112.654 147.701 1.00 58.90 724 TYR B CA 1
ATOM 10166 C C . TYR B 1 724 ? 109.156 113.148 149.096 1.00 58.90 724 TYR B C 1
ATOM 10167 O O . TYR B 1 724 ? 109.287 112.335 150.015 1.00 58.90 724 TYR B O 1
ATOM 10176 N N . LEU B 1 725 ? 109.253 114.462 149.295 1.00 55.64 725 LEU B N 1
ATOM 10177 C CA . LEU B 1 725 ? 109.331 114.987 150.652 1.00 55.64 725 LEU B CA 1
ATOM 10178 C C . LEU B 1 725 ? 108.062 114.670 151.429 1.00 55.64 725 LEU B C 1
ATOM 10179 O O . LEU B 1 725 ? 108.119 114.264 152.597 1.00 55.64 725 LEU B O 1
ATOM 10184 N N . ALA B 1 726 ? 106.902 114.836 150.791 1.00 57.84 726 ALA B N 1
ATOM 10185 C CA . ALA B 1 726 ? 105.646 114.484 151.438 1.00 57.84 726 ALA B CA 1
ATOM 10186 C C . ALA B 1 726 ? 105.579 112.995 151.734 1.00 57.84 726 ALA B C 1
ATOM 10187 O O . ALA B 1 726 ? 105.079 112.588 152.786 1.00 57.84 726 ALA B O 1
ATOM 10189 N N . PHE B 1 727 ? 106.077 112.165 150.817 1.00 64.31 727 PHE B N 1
ATOM 10190 C CA . PHE B 1 727 ? 106.074 110.724 151.051 1.00 64.31 727 PHE B CA 1
ATOM 10191 C C . PHE B 1 727 ? 106.968 110.356 152.224 1.00 64.31 727 PHE B C 1
ATOM 10192 O O . PHE B 1 727 ? 106.624 109.482 153.027 1.00 64.31 727 PHE B O 1
ATOM 10200 N N . TYR B 1 728 ? 108.124 111.009 152.336 1.00 63.39 728 TYR B N 1
ATOM 10201 C CA . TYR B 1 728 ? 109.001 110.776 153.476 1.00 63.39 728 TYR B CA 1
ATOM 10202 C C . TYR B 1 728 ? 108.326 111.171 154.782 1.00 63.39 728 TYR B C 1
ATOM 10203 O O . TYR B 1 728 ? 108.404 110.440 155.775 1.00 63.39 728 TYR B O 1
ATOM 10212 N N . ILE B 1 729 ? 107.654 112.322 154.801 1.00 61.40 729 ILE B N 1
ATOM 10213 C CA . ILE B 1 729 ? 106.977 112.750 156.023 1.00 61.40 729 ILE B CA 1
ATOM 10214 C C . ILE B 1 729 ? 105.848 111.790 156.379 1.00 61.40 729 ILE B C 1
ATOM 10215 O O . ILE B 1 729 ? 105.630 111.472 157.556 1.00 61.40 729 ILE B O 1
ATOM 10220 N N . ILE B 1 730 ? 105.117 111.306 155.374 1.00 65.54 730 ILE B N 1
ATOM 10221 C CA . ILE B 1 730 ? 104.012 110.389 155.631 1.00 65.54 730 ILE B CA 1
ATOM 10222 C C . ILE B 1 730 ? 104.534 109.062 156.158 1.00 65.54 730 ILE B C 1
ATOM 10223 O O . ILE B 1 730 ? 103.941 108.461 157.057 1.00 65.54 730 ILE B O 1
ATOM 10228 N N . MET B 1 731 ? 105.656 108.587 155.616 1.00 72.54 731 MET B N 1
ATOM 10229 C CA . MET B 1 731 ? 106.267 107.377 156.149 1.00 72.54 731 MET B CA 1
ATOM 10230 C C . MET B 1 731 ? 106.744 107.579 157.580 1.00 72.54 731 MET B C 1
ATOM 10231 O O . MET B 1 731 ? 106.610 106.679 158.417 1.00 72.54 731 MET B O 1
ATOM 10236 N N . LYS B 1 732 ? 107.309 108.751 157.883 1.00 68.99 732 LYS B N 1
ATOM 10237 C CA . LYS B 1 732 ? 107.695 109.042 159.260 1.00 68.99 732 LYS B CA 1
ATOM 10238 C C . LYS B 1 732 ? 106.492 108.983 160.186 1.00 68.99 732 LYS B C 1
ATOM 10239 O O . LYS B 1 732 ? 106.576 108.443 161.294 1.00 68.99 732 LYS B O 1
ATOM 10245 N N . LEU B 1 733 ? 105.362 109.535 159.748 1.00 70.83 733 LEU B N 1
ATOM 10246 C CA . LEU B 1 733 ? 104.173 109.523 160.591 1.00 70.83 733 LEU B CA 1
ATOM 10247 C C . LEU B 1 733 ? 103.583 108.126 160.716 1.00 70.83 733 LEU B C 1
ATOM 10248 O O . LEU B 1 733 ? 103.008 107.792 161.757 1.00 70.83 733 LEU B O 1
ATOM 10253 N N . ARG B 1 734 ? 103.700 107.303 159.672 1.00 77.13 734 ARG B N 1
ATOM 10254 C CA . ARG B 1 734 ? 103.180 105.942 159.745 1.00 77.13 734 ARG B CA 1
ATOM 10255 C C . ARG B 1 734 ? 103.937 105.125 160.781 1.00 77.13 734 ARG B C 1
ATOM 10256 O O . ARG B 1 734 ? 103.336 104.337 161.518 1.00 77.13 734 ARG B O 1
ATOM 10264 N N . SER B 1 735 ? 105.251 105.306 160.859 1.00 76.54 735 SER B N 1
ATOM 10265 C CA . SER B 1 735 ? 106.020 104.742 161.954 1.00 76.54 735 SER B CA 1
ATOM 10266 C C . SER B 1 735 ? 105.680 105.473 163.249 1.00 76.54 735 SER B C 1
ATOM 10267 O O . SER B 1 735 ? 104.870 106.402 163.283 1.00 76.54 735 SER B O 1
ATOM 10270 N N . SER B 1 736 ? 106.316 105.058 164.335 1.00 79.04 736 SER B N 1
ATOM 10271 C CA . SER B 1 736 ? 106.108 105.723 165.612 1.00 79.04 736 SER B CA 1
ATOM 10272 C C . SER B 1 736 ? 106.942 106.992 165.762 1.00 79.04 736 SER B C 1
ATOM 10273 O O . SER B 1 736 ? 107.103 107.480 166.884 1.00 79.04 736 SER B O 1
ATOM 10276 N N . GLU B 1 737 ? 107.454 107.543 164.666 1.00 75.46 737 GLU B N 1
ATOM 10277 C CA . GLU B 1 737 ? 108.298 108.726 164.714 1.00 75.46 737 GLU B CA 1
ATOM 10278 C C . GLU B 1 737 ? 107.451 109.988 164.757 1.00 75.46 737 GLU B C 1
ATOM 10279 O O . GLU B 1 737 ? 106.325 110.023 164.257 1.00 75.46 737 GLU B O 1
ATOM 10285 N N . LYS B 1 738 ? 108.002 111.027 165.373 1.00 72.01 738 LYS B N 1
ATOM 10286 C CA . LYS B 1 738 ? 107.313 112.293 165.529 1.00 72.01 738 LYS B CA 1
ATOM 10287 C C . LYS B 1 738 ? 107.862 113.312 164.539 1.00 72.01 738 LYS B C 1
ATOM 10288 O O . LYS B 1 738 ? 108.782 113.042 163.770 1.00 72.01 738 LYS B O 1
ATOM 10294 N N . VAL B 1 739 ? 107.277 114.501 164.557 1.00 63.95 739 VAL B N 1
ATOM 10295 C CA . VAL B 1 739 ? 107.798 115.642 163.818 1.00 63.95 739 VAL B CA 1
ATOM 10296 C C . VAL B 1 739 ? 107.981 116.764 164.826 1.00 63.95 739 VAL B C 1
ATOM 10297 O O . VAL B 1 739 ? 107.000 117.347 165.302 1.00 63.95 739 VAL B O 1
ATOM 10301 N N . LEU B 1 740 ? 109.232 117.061 165.157 1.00 61.45 740 LEU B N 1
ATOM 10302 C CA . LEU B 1 740 ? 109.570 118.049 166.172 1.00 61.45 740 LEU B CA 1
ATOM 10303 C C . LEU B 1 740 ? 109.035 119.420 165.772 1.00 61.45 740 LEU B C 1
ATOM 10304 O O . LEU B 1 740 ? 108.667 119.620 164.608 1.00 61.45 740 LEU B O 1
ATOM 10309 N N . PRO B 1 741 ? 108.951 120.380 166.697 1.00 59.13 741 PRO B N 1
ATOM 10310 C CA . PRO B 1 741 ? 108.345 121.674 166.338 1.00 59.13 741 PRO B CA 1
ATOM 10311 C C . PRO B 1 741 ? 109.087 122.427 165.247 1.00 59.13 741 PRO B C 1
ATOM 10312 O O . PRO B 1 741 ? 108.446 123.060 164.399 1.00 59.13 741 PRO B O 1
ATOM 10316 N N . VAL B 1 742 ? 110.414 122.382 165.236 1.00 54.31 742 VAL B N 1
ATOM 10317 C CA . VAL B 1 742 ? 111.183 123.127 164.242 1.00 54.31 742 VAL B CA 1
ATOM 10318 C C . VAL B 1 742 ? 110.936 122.556 162.848 1.00 54.31 742 VAL B C 1
ATOM 10319 O O . VAL B 1 742 ? 110.610 123.327 161.933 1.00 54.31 742 VAL B O 1
ATOM 10323 N N . PRO B 1 743 ? 111.067 121.242 162.615 1.00 53.40 743 PRO B N 1
ATOM 10324 C CA . PRO B 1 743 ? 110.741 120.735 161.277 1.00 53.40 743 PRO B CA 1
ATOM 10325 C C . PRO B 1 743 ? 109.277 120.885 160.922 1.00 53.40 743 PRO B C 1
ATOM 10326 O O . PRO B 1 743 ? 108.958 121.014 159.739 1.00 53.40 743 PRO B O 1
ATOM 10330 N N . LEU B 1 744 ? 108.376 120.900 161.901 1.00 53.00 744 LEU B N 1
ATOM 10331 C CA . LEU B 1 744 ? 106.965 121.117 161.599 1.00 53.00 744 LEU B CA 1
ATOM 10332 C C . LEU B 1 744 ? 106.733 122.524 161.066 1.00 53.00 744 LEU B C 1
ATOM 10333 O O . LEU B 1 744 ? 106.049 122.716 160.048 1.00 53.00 744 LEU B O 1
ATOM 10338 N N . PHE B 1 745 ? 107.294 123.525 161.746 1.00 50.57 745 PHE B N 1
ATOM 10339 C CA . PHE B 1 745 ? 107.198 124.888 161.244 1.00 50.57 745 PHE B CA 1
ATOM 10340 C C . PHE B 1 745 ? 107.863 125.016 159.883 1.00 50.57 745 PHE B C 1
ATOM 10341 O O . PHE B 1 745 ? 107.361 125.724 159.008 1.00 50.57 745 PHE B O 1
ATOM 10349 N N . CYS B 1 746 ? 108.999 124.346 159.685 1.00 47.55 746 CYS B N 1
ATOM 10350 C CA . CYS B 1 746 ? 109.662 124.430 158.390 1.00 47.55 746 CYS B CA 1
ATOM 10351 C C . CYS B 1 746 ? 108.840 123.768 157.292 1.00 47.55 746 CYS B C 1
ATOM 10352 O O . CYS B 1 746 ? 108.858 124.233 156.153 1.00 47.55 746 CYS B O 1
ATOM 10355 N N . ILE B 1 747 ? 108.099 122.708 157.613 1.00 46.99 747 ILE B N 1
ATOM 10356 C CA . ILE B 1 747 ? 107.225 122.077 156.627 1.00 46.99 747 ILE B CA 1
ATOM 10357 C C . ILE B 1 747 ? 106.095 123.019 156.239 1.00 46.99 747 ILE B C 1
ATOM 10358 O O . ILE B 1 747 ? 105.778 123.187 155.053 1.00 46.99 747 ILE B O 1
ATOM 10363 N N . VAL B 1 748 ? 105.464 123.642 157.236 1.00 44.23 748 VAL B N 1
ATOM 10364 C CA . VAL B 1 748 ? 104.381 124.576 156.937 1.00 44.23 748 VAL B CA 1
ATOM 10365 C C . VAL B 1 748 ? 104.900 125.755 156.123 1.00 44.23 748 VAL B C 1
ATOM 10366 O O . VAL B 1 748 ? 104.265 126.189 155.152 1.00 44.23 748 VAL B O 1
ATOM 10370 N N . ALA B 1 749 ? 106.066 126.282 156.496 1.00 42.13 749 ALA B N 1
ATOM 10371 C CA . ALA B 1 749 ? 106.652 127.392 155.757 1.00 42.13 749 ALA B CA 1
ATOM 10372 C C . ALA B 1 749 ? 107.019 126.978 154.341 1.00 42.13 749 ALA B C 1
ATOM 10373 O O . ALA B 1 749 ? 106.859 127.760 153.405 1.00 42.13 749 ALA B O 1
ATOM 10375 N N . THR B 1 750 ? 107.500 125.749 154.162 1.00 42.06 750 THR B N 1
ATOM 10376 C CA . THR B 1 750 ? 107.811 125.255 152.827 1.00 42.06 750 THR B CA 1
ATOM 10377 C C . THR B 1 750 ? 106.565 125.227 151.956 1.00 42.06 750 THR B C 1
ATOM 10378 O O . THR B 1 750 ? 106.576 125.711 150.820 1.00 42.06 750 THR B O 1
ATOM 10382 N N . ALA B 1 751 ? 105.475 124.663 152.477 1.00 40.89 751 ALA B N 1
ATOM 10383 C CA . ALA B 1 751 ? 104.241 124.593 151.701 1.00 40.89 751 ALA B CA 1
ATOM 10384 C C . ALA B 1 751 ? 103.735 125.986 151.342 1.00 40.89 751 ALA B C 1
ATOM 10385 O O . ALA B 1 751 ? 103.384 126.256 150.186 1.00 40.89 751 ALA B O 1
ATOM 10387 N N . VAL B 1 752 ? 103.711 126.892 152.320 1.00 40.80 752 VAL B N 1
ATOM 10388 C CA . VAL B 1 752 ? 103.178 128.231 152.081 1.00 40.80 752 VAL B CA 1
ATOM 10389 C C . VAL B 1 752 ? 104.040 128.983 151.073 1.00 40.80 752 VAL B C 1
ATOM 10390 O O . VAL B 1 752 ? 103.529 129.575 150.111 1.00 40.80 752 VAL B O 1
ATOM 10394 N N . MET B 1 753 ? 105.358 128.984 151.284 1.00 39.52 753 MET B N 1
ATOM 10395 C CA . MET B 1 753 ? 106.244 129.709 150.390 1.00 39.52 753 MET B CA 1
ATOM 10396 C C . MET B 1 753 ? 106.234 129.120 148.994 1.00 39.52 753 MET B C 1
ATOM 10397 O O . MET B 1 753 ? 106.350 129.863 148.021 1.00 39.52 753 MET B O 1
ATOM 10402 N N . TRP B 1 754 ? 106.074 127.802 148.861 1.00 36.20 754 TRP B N 1
ATOM 10403 C CA . TRP B 1 754 ? 106.041 127.223 147.525 1.00 36.20 754 TRP B CA 1
ATOM 10404 C C . TRP B 1 754 ? 104.745 127.567 146.812 1.00 36.20 754 TRP B C 1
ATOM 10405 O O . TRP B 1 754 ? 104.755 127.849 145.612 1.00 36.20 754 TRP B O 1
ATOM 10416 N N . ALA B 1 755 ? 103.624 127.589 147.534 1.00 36.21 755 ALA B N 1
ATOM 10417 C CA . ALA B 1 755 ? 102.373 128.024 146.921 1.00 36.21 755 ALA B CA 1
ATOM 10418 C C . ALA B 1 755 ? 102.476 129.461 146.421 1.00 36.21 755 ALA B C 1
ATOM 10419 O O . ALA B 1 755 ? 102.122 129.762 145.274 1.00 36.21 755 ALA B O 1
ATOM 10421 N N . ALA B 1 756 ? 102.978 130.363 147.268 1.00 36.95 756 ALA B N 1
ATOM 10422 C CA . ALA B 1 756 ? 103.088 131.765 146.871 1.00 36.95 756 ALA B CA 1
ATOM 10423 C C . ALA B 1 756 ? 104.084 131.954 145.729 1.00 36.95 756 ALA B C 1
ATOM 10424 O O . ALA B 1 756 ? 103.808 132.685 144.765 1.00 36.95 756 ALA B O 1
ATOM 10426 N N . ALA B 1 757 ? 105.247 131.310 145.822 1.00 36.45 757 ALA B N 1
ATOM 10427 C CA . ALA B 1 757 ? 106.248 131.415 144.772 1.00 36.45 757 ALA B CA 1
ATOM 10428 C C . ALA B 1 757 ? 105.721 130.883 143.453 1.00 36.45 757 ALA B C 1
ATOM 10429 O O . ALA B 1 757 ? 106.008 131.447 142.396 1.00 36.45 757 ALA B O 1
ATOM 10431 N N . LEU B 1 758 ? 104.950 129.797 143.487 1.00 39.32 758 LEU B N 1
ATOM 10432 C CA . LEU B 1 758 ? 104.442 129.240 142.244 1.00 39.32 758 LEU B CA 1
ATOM 10433 C C . LEU B 1 758 ? 103.325 130.091 141.672 1.00 39.32 758 LEU B C 1
ATOM 10434 O O . LEU B 1 758 ? 103.157 130.140 140.451 1.00 39.32 758 LEU B O 1
ATOM 10439 N N . TYR B 1 759 ? 102.555 130.773 142.520 1.00 38.67 759 TYR B N 1
ATOM 10440 C CA . TYR B 1 759 ? 101.625 131.760 141.989 1.00 38.67 759 TYR B CA 1
ATOM 10441 C C . TYR B 1 759 ? 102.373 132.841 141.226 1.00 38.67 759 TYR B C 1
ATOM 10442 O O . TYR B 1 759 ? 102.033 133.162 140.084 1.00 38.67 759 TYR B O 1
ATOM 10451 N N . PHE B 1 760 ? 103.397 133.423 141.847 1.00 37.05 760 PHE B N 1
ATOM 10452 C CA . PHE B 1 760 ? 104.135 134.480 141.162 1.00 37.05 760 PHE B CA 1
ATOM 10453 C C . PHE B 1 760 ? 104.978 133.962 140.008 1.00 37.05 760 PHE B C 1
ATOM 10454 O O . PHE B 1 760 ? 105.417 134.759 139.177 1.00 37.05 760 PHE B O 1
ATOM 10462 N N . PHE B 1 761 ? 105.202 132.656 139.932 1.00 42.60 761 PHE B N 1
ATOM 10463 C CA . PHE B 1 761 ? 105.944 132.073 138.825 1.00 42.60 761 PHE B CA 1
ATOM 10464 C C . PHE B 1 761 ? 105.115 132.020 137.553 1.00 42.60 761 PHE B C 1
ATOM 10465 O O . PHE B 1 761 ? 105.667 132.127 136.456 1.00 42.60 761 PHE B O 1
ATOM 10473 N N . PHE B 1 762 ? 103.803 131.859 137.673 1.00 47.46 762 PHE B N 1
ATOM 10474 C CA . PHE B 1 762 ? 102.933 131.747 136.514 1.00 47.46 762 PHE B CA 1
ATOM 10475 C C . PHE B 1 762 ? 102.537 133.094 135.935 1.00 47.46 762 PHE B C 1
ATOM 10476 O O . PHE B 1 762 ? 101.799 133.130 134.948 1.00 47.46 762 PHE B O 1
ATOM 10484 N N . GLN B 1 763 ? 102.998 134.193 136.517 1.00 41.81 763 GLN B N 1
ATOM 10485 C CA . GLN B 1 763 ? 102.755 135.512 135.953 1.00 41.81 763 GLN B CA 1
ATOM 10486 C C . GLN B 1 763 ? 103.784 135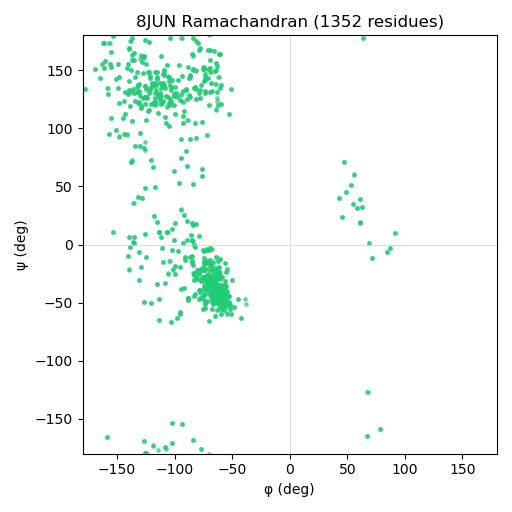.758 134.862 1.00 41.81 763 GLN B C 1
ATOM 10487 O O . GLN B 1 763 ? 104.953 136.026 135.148 1.00 41.81 763 GLN B O 1
ATOM 10493 N N . ASN B 1 764 ? 103.351 135.660 133.615 1.00 46.33 764 ASN B N 1
ATOM 10494 C CA . ASN B 1 764 ? 104.229 135.780 132.458 1.00 46.33 764 ASN B CA 1
ATOM 10495 C C . ASN B 1 764 ? 104.298 137.253 132.073 1.00 46.33 764 ASN B C 1
ATOM 10496 O O . ASN B 1 764 ? 103.332 137.820 131.560 1.00 46.33 764 ASN B O 1
ATOM 10501 N N . LEU B 1 765 ? 105.440 137.880 132.351 1.00 38.97 765 LEU B N 1
ATOM 10502 C CA . LEU B 1 765 ? 105.643 139.293 132.070 1.00 38.97 765 LEU B CA 1
ATOM 10503 C C . LEU B 1 765 ? 106.520 139.543 130.856 1.00 38.97 765 LEU B C 1
ATOM 10504 O O . LEU B 1 765 ? 106.563 140.671 130.364 1.00 38.97 765 LEU B O 1
ATOM 10509 N N . SER B 1 766 ? 107.225 138.532 130.375 1.00 42.19 766 SER B N 1
ATOM 10510 C CA . SER B 1 766 ? 108.004 138.643 129.155 1.00 42.19 766 SER B CA 1
ATOM 10511 C C . SER B 1 766 ? 108.178 137.243 128.602 1.00 42.19 766 SER B C 1
ATOM 10512 O O . SER B 1 766 ? 107.837 136.253 129.249 1.00 42.19 766 SER B O 1
ATOM 10515 N N . SER B 1 767 ? 108.747 137.167 127.410 1.00 47.63 767 SER B N 1
ATOM 10516 C CA . SER B 1 767 ? 108.953 135.893 126.751 1.00 47.63 767 SER B CA 1
ATOM 10517 C C . SER B 1 767 ? 110.335 135.881 126.136 1.00 47.63 767 SER B C 1
ATOM 10518 O O . SER B 1 767 ? 111.102 136.831 126.261 1.00 47.63 767 SER B O 1
ATOM 10521 N N . TRP B 1 768 ? 110.671 134.759 125.536 1.00 52.54 768 TRP B N 1
ATOM 10522 C CA . TRP B 1 768 ? 111.701 134.705 124.518 1.00 52.54 768 TRP B CA 1
ATOM 10523 C C . TRP B 1 768 ? 111.273 133.786 123.392 1.00 52.54 768 TRP B C 1
ATOM 10524 O O . TRP B 1 768 ? 112.013 133.642 122.417 1.00 52.54 768 TRP B O 1
ATOM 10535 N N . GLU B 1 769 ? 110.102 133.159 123.505 1.00 57.50 769 GLU B N 1
ATOM 10536 C CA . GLU B 1 769 ? 109.609 132.278 122.459 1.00 57.50 769 GLU B CA 1
ATOM 10537 C C . GLU B 1 769 ? 109.311 133.059 121.190 1.00 57.50 769 GLU B C 1
ATOM 10538 O O . GLU B 1 769 ? 109.758 132.685 120.101 1.00 57.50 769 GLU B O 1
ATOM 10544 N N . GLY B 1 770 ? 108.565 134.148 121.314 1.00 49.55 770 GLY B N 1
ATOM 10545 C CA . GLY B 1 770 ? 108.144 134.938 120.178 1.00 49.55 770 GLY B CA 1
ATOM 10546 C C . GLY B 1 770 ? 109.079 136.089 119.885 1.00 49.55 770 GLY B C 1
ATOM 10547 O O . GLY B 1 770 ? 110.269 136.064 120.206 1.00 49.55 770 GLY B O 1
ATOM 10548 N N . THR B 1 771 ? 108.526 137.106 119.254 1.00 42.97 771 THR B N 1
ATOM 10549 C CA . THR B 1 771 ? 109.240 138.315 118.887 1.00 42.97 771 THR B CA 1
ATOM 10550 C C . THR B 1 771 ? 109.250 139.294 120.050 1.00 42.97 771 THR B C 1
ATOM 10551 O O . THR B 1 771 ? 108.484 139.144 121.004 1.00 42.97 771 THR B O 1
ATOM 10555 N N . PRO B 1 772 ? 110.121 140.306 120.014 1.00 38.56 772 PRO B N 1
ATOM 10556 C CA . PRO B 1 772 ? 110.129 141.296 121.101 1.00 38.56 772 PRO B CA 1
ATOM 10557 C C . PRO B 1 772 ? 108.804 142.010 121.302 1.00 38.56 772 PRO B C 1
ATOM 10558 O O . PRO B 1 772 ? 108.450 142.316 122.446 1.00 38.56 772 PRO B O 1
ATOM 10562 N N . ALA B 1 773 ? 108.056 142.285 120.235 1.00 37.96 773 ALA B N 1
ATOM 10563 C CA . ALA B 1 773 ? 106.758 142.930 120.393 1.00 37.96 773 ALA B CA 1
ATOM 10564 C C . ALA B 1 773 ? 105.762 142.010 121.085 1.00 37.96 773 ALA B C 1
ATOM 10565 O O . ALA B 1 773 ? 104.975 142.454 121.932 1.00 37.96 773 ALA B O 1
ATOM 10567 N N . GLU B 1 774 ? 105.784 140.722 120.744 1.00 42.51 774 GLU B N 1
ATOM 10568 C CA . GLU B 1 774 ? 104.883 139.777 121.389 1.00 42.51 774 GLU B CA 1
ATOM 10569 C C . GLU B 1 774 ? 105.185 139.645 122.871 1.00 42.51 774 GLU B C 1
ATOM 10570 O O . GLU B 1 774 ? 104.269 139.452 123.675 1.00 42.51 774 GLU B O 1
ATOM 10576 N N . SER B 1 775 ? 106.458 139.741 123.250 1.00 39.12 775 SER B N 1
ATOM 10577 C CA . SER B 1 775 ? 106.804 139.686 124.663 1.00 39.12 775 SER B CA 1
ATOM 10578 C C . SER B 1 775 ? 106.440 140.983 125.366 1.00 39.12 775 SER B C 1
ATOM 10579 O O . SER B 1 775 ? 106.032 140.967 126.530 1.00 39.12 775 SER B O 1
ATOM 10582 N N . ARG B 1 776 ? 106.578 142.117 124.677 1.00 35.36 776 ARG B N 1
ATOM 10583 C CA . ARG B 1 776 ? 106.148 143.381 125.255 1.00 35.36 776 ARG B CA 1
ATOM 10584 C C . ARG B 1 776 ? 104.648 143.439 125.464 1.00 35.36 776 ARG B C 1
ATOM 10585 O O . ARG B 1 776 ? 104.186 144.208 126.310 1.00 35.36 776 ARG B O 1
ATOM 10593 N N . GLU B 1 777 ? 103.878 142.666 124.702 1.00 39.82 777 GLU B N 1
ATOM 10594 C CA . GLU B 1 777 ? 102.450 142.565 124.985 1.00 39.82 777 GLU B CA 1
ATOM 10595 C C . GLU B 1 777 ? 102.171 142.129 126.417 1.00 39.82 777 GLU B C 1
ATOM 10596 O O . GLU B 1 777 ? 101.089 142.411 126.938 1.00 39.82 777 GLU B O 1
ATOM 10602 N N . LYS B 1 778 ? 103.116 141.451 127.063 1.00 39.57 778 LYS B N 1
ATOM 10603 C CA . LYS B 1 778 ? 102.903 140.849 128.369 1.00 39.57 778 LYS B CA 1
ATOM 10604 C C . LYS B 1 778 ? 103.388 141.705 129.528 1.00 39.57 778 LYS B C 1
ATOM 10605 O O . LYS B 1 778 ? 103.153 141.338 130.680 1.00 39.57 778 LYS B O 1
ATOM 10611 N N . ASN B 1 779 ? 104.046 142.827 129.257 1.00 34.76 779 ASN B N 1
ATOM 10612 C CA . ASN B 1 779 ? 104.671 143.609 130.312 1.00 34.76 779 ASN B CA 1
ATOM 10613 C C . ASN B 1 779 ? 103.628 144.182 131.264 1.00 34.76 779 ASN B C 1
ATOM 10614 O O . ASN B 1 779 ? 102.495 144.474 130.880 1.00 34.76 779 ASN B O 1
ATOM 10619 N N . ARG B 1 780 ? 104.025 144.338 132.524 1.00 37.20 780 ARG B N 1
ATOM 10620 C CA . ARG B 1 780 ? 103.162 144.892 133.555 1.00 37.20 780 ARG B CA 1
ATOM 10621 C C . ARG B 1 780 ? 103.952 145.865 134.412 1.00 37.20 780 ARG B C 1
ATOM 10622 O O . ARG B 1 780 ? 105.178 145.802 134.488 1.00 37.20 780 ARG B O 1
ATOM 10630 N N . GLU B 1 781 ? 103.227 146.756 135.079 1.00 40.37 781 GLU B N 1
ATOM 10631 C CA . GLU B 1 781 ? 103.845 147.688 136.003 1.00 40.37 781 GLU B CA 1
ATOM 10632 C C . GLU B 1 781 ? 104.354 146.956 137.241 1.00 40.37 781 GLU B C 1
ATOM 10633 O O . GLU B 1 781 ? 104.024 145.797 137.497 1.00 40.37 781 GLU B O 1
ATOM 10639 N N . CYS B 1 782 ? 105.163 147.660 138.021 1.00 42.44 782 CYS B N 1
ATOM 10640 C CA . CYS B 1 782 ? 105.708 147.093 139.243 1.00 42.44 782 CYS B CA 1
ATOM 10641 C C . CYS B 1 782 ? 104.610 146.896 140.276 1.00 42.44 782 CYS B C 1
ATOM 10642 O O . CYS B 1 782 ? 103.734 147.745 140.445 1.00 42.44 782 CYS B O 1
ATOM 10645 N N . ILE B 1 783 ? 104.667 145.765 140.974 1.00 41.15 783 ILE B N 1
ATOM 10646 C CA . ILE B 1 783 ? 103.620 145.390 141.914 1.00 41.15 783 ILE B CA 1
ATOM 10647 C C . ILE B 1 783 ? 103.981 145.697 143.366 1.00 41.15 783 ILE B C 1
ATOM 10648 O O . ILE B 1 783 ? 103.077 145.782 144.209 1.00 41.15 783 ILE B O 1
ATOM 10653 N N . LEU B 1 784 ? 105.260 145.888 143.679 1.00 39.10 784 LEU B N 1
ATOM 10654 C CA . LEU B 1 784 ? 105.711 146.071 145.052 1.00 39.10 784 LEU B CA 1
ATOM 10655 C C . LEU B 1 784 ? 106.691 147.229 145.111 1.00 39.10 784 LEU B C 1
ATOM 10656 O O . LEU B 1 784 ? 107.701 147.224 144.403 1.00 39.10 784 LEU B O 1
ATOM 10661 N N . LEU B 1 785 ? 106.389 148.217 145.953 1.00 42.32 785 LEU B N 1
ATOM 10662 C CA . LEU B 1 785 ? 107.275 149.340 146.252 1.00 42.32 785 LEU B CA 1
ATOM 10663 C C . LEU B 1 785 ? 107.613 150.174 145.024 1.00 42.32 785 LEU B C 1
ATOM 10664 O O . LEU B 1 785 ? 108.605 150.906 145.034 1.00 42.32 785 LEU B O 1
ATOM 10669 N N . ASP B 1 786 ? 106.812 150.076 143.964 1.00 42.57 786 ASP B N 1
ATOM 10670 C CA . ASP B 1 786 ? 107.070 150.744 142.689 1.00 42.57 786 ASP B CA 1
ATOM 10671 C C . ASP B 1 786 ? 108.382 150.299 142.057 1.00 42.57 786 ASP B C 1
ATOM 10672 O O . ASP B 1 786 ? 108.915 150.989 141.188 1.00 42.57 786 ASP B O 1
ATOM 10677 N N . PHE B 1 787 ? 108.922 149.159 142.477 1.00 36.71 787 PHE B N 1
ATOM 10678 C CA . PHE B 1 787 ? 110.243 148.751 142.026 1.00 36.71 787 PHE B CA 1
ATOM 10679 C C . PHE B 1 787 ? 110.275 147.311 141.534 1.00 36.71 787 PHE B C 1
ATOM 10680 O O . PHE B 1 787 ? 111.070 146.977 140.654 1.00 36.71 787 PHE B O 1
ATOM 10688 N N . PHE B 1 788 ? 109.426 146.452 142.085 1.00 35.60 788 PHE B N 1
ATOM 10689 C CA . PHE B 1 788 ? 109.479 145.022 141.819 1.00 35.60 788 PHE B CA 1
ATOM 10690 C C . PHE B 1 788 ? 108.206 144.561 141.127 1.00 35.60 788 PHE B C 1
ATOM 10691 O O . PHE B 1 788 ? 107.108 144.991 141.482 1.00 35.60 788 PHE B O 1
ATOM 10699 N N . ASP B 1 789 ? 108.360 143.688 140.142 1.00 38.18 789 ASP B N 1
ATOM 10700 C CA . ASP B 1 789 ? 107.242 143.084 139.440 1.00 38.18 789 ASP B CA 1
ATOM 10701 C C . ASP B 1 789 ? 107.029 141.658 139.942 1.00 38.18 789 ASP B C 1
ATOM 10702 O O . ASP B 1 789 ? 107.629 141.227 140.925 1.00 38.18 789 ASP B O 1
ATOM 10707 N N . ASP B 1 790 ? 106.156 140.916 139.260 1.00 39.26 790 ASP B N 1
ATOM 10708 C CA . ASP B 1 790 ? 105.820 139.565 139.695 1.00 39.26 790 ASP B CA 1
ATOM 10709 C C . ASP B 1 790 ? 107.014 138.625 139.627 1.00 39.26 790 ASP B C 1
ATOM 10710 O O . ASP B 1 790 ? 107.145 137.730 140.468 1.00 39.26 790 ASP B O 1
ATOM 10715 N N . HIS B 1 791 ? 107.892 138.803 138.643 1.00 34.89 791 HIS B N 1
ATOM 10716 C CA . HIS B 1 791 ? 109.052 137.930 138.531 1.00 34.89 791 HIS B CA 1
ATOM 10717 C C . HIS B 1 791 ? 110.058 138.183 139.648 1.00 34.89 791 HIS B C 1
ATOM 10718 O O . HIS B 1 791 ? 110.720 137.251 140.115 1.00 34.89 791 HIS B O 1
ATOM 10725 N N . ASP B 1 792 ? 110.175 139.429 140.102 1.00 35.98 792 ASP B N 1
ATOM 10726 C CA . ASP B 1 792 ? 111.024 139.715 141.249 1.00 35.98 792 ASP B CA 1
ATOM 10727 C C . ASP B 1 792 ? 110.500 139.030 142.501 1.00 35.98 792 ASP B C 1
ATOM 10728 O O . ASP B 1 792 ? 111.278 138.497 143.303 1.00 35.98 792 ASP B O 1
ATOM 10733 N N . ILE B 1 793 ? 109.181 139.040 142.691 1.00 33.20 793 ILE B N 1
ATOM 10734 C CA . ILE B 1 793 ? 108.609 138.323 143.819 1.00 33.20 793 ILE B CA 1
ATOM 10735 C C . ILE B 1 793 ? 108.828 136.832 143.660 1.00 33.20 793 ILE B C 1
ATOM 10736 O O . ILE B 1 793 ? 109.003 136.122 144.651 1.00 33.20 793 ILE B O 1
ATOM 10741 N N . TRP B 1 794 ? 108.816 136.325 142.427 1.00 33.26 794 TRP B N 1
ATOM 10742 C CA . TRP B 1 794 ? 109.167 134.927 142.218 1.00 33.26 794 TRP B CA 1
ATOM 10743 C C . TRP B 1 794 ? 110.583 134.642 142.698 1.00 33.26 794 TRP B C 1
ATOM 10744 O O . TRP B 1 794 ? 110.825 133.628 143.352 1.00 33.26 794 TRP B O 1
ATOM 10755 N N . HIS B 1 795 ? 111.527 135.531 142.393 1.00 34.13 795 HIS B N 1
ATOM 10756 C CA . HIS B 1 795 ? 112.892 135.363 142.895 1.00 34.13 795 HIS B CA 1
ATOM 10757 C C . HIS B 1 795 ? 112.919 135.311 144.418 1.00 34.13 795 HIS B C 1
ATOM 10758 O O . HIS B 1 795 ? 113.468 134.373 145.014 1.00 34.13 795 HIS B O 1
ATOM 10765 N N . PHE B 1 796 ? 112.334 136.322 145.063 1.00 34.98 796 PHE B N 1
ATOM 10766 C CA . PHE B 1 796 ? 112.310 136.379 146.523 1.00 34.98 796 PHE B CA 1
ATOM 10767 C C . PHE B 1 796 ? 111.714 135.112 147.124 1.00 34.98 796 PHE B C 1
ATOM 10768 O O . PHE B 1 796 ? 112.315 134.464 147.994 1.00 34.98 796 PHE B O 1
ATOM 10776 N N . LEU B 1 797 ? 110.520 134.747 146.669 1.00 33.19 797 LEU B N 1
ATOM 10777 C CA . LEU B 1 797 ? 109.778 133.670 147.296 1.00 33.19 797 LEU B CA 1
ATOM 10778 C C . LEU B 1 797 ? 110.341 132.307 146.945 1.00 33.19 797 LEU B C 1
ATOM 10779 O O . LEU B 1 797 ? 110.223 131.384 147.747 1.00 33.19 797 LEU B O 1
ATOM 10784 N N . SER B 1 798 ? 110.981 132.154 145.786 1.00 33.34 798 SER B N 1
ATOM 10785 C CA . SER B 1 798 ? 111.625 130.886 145.486 1.00 33.34 798 SER B CA 1
ATOM 10786 C C . SER B 1 798 ? 112.875 130.707 146.327 1.00 33.34 798 SER B C 1
ATOM 10787 O O . SER B 1 798 ? 113.168 129.595 146.775 1.00 33.34 798 SER B O 1
ATOM 10790 N N . ALA B 1 799 ? 113.614 131.791 146.572 1.00 32.91 799 ALA B N 1
ATOM 10791 C CA . ALA B 1 799 ? 114.722 131.711 147.517 1.00 32.91 799 ALA B CA 1
ATOM 10792 C C . ALA B 1 799 ? 114.232 131.275 148.891 1.00 32.91 799 ALA B C 1
ATOM 10793 O O . ALA B 1 799 ? 114.806 130.374 149.511 1.00 32.91 799 ALA B O 1
ATOM 10795 N N . THR B 1 800 ? 113.156 131.897 149.376 1.00 33.92 800 THR B N 1
ATOM 10796 C CA . THR B 1 800 ? 112.637 131.544 150.696 1.00 33.92 800 THR B CA 1
ATOM 10797 C C . THR B 1 800 ? 112.116 130.107 150.739 1.00 33.92 800 THR B C 1
ATOM 10798 O O . THR B 1 800 ? 112.335 129.386 151.721 1.00 33.92 800 THR B O 1
ATOM 10802 N N . ALA B 1 801 ? 111.430 129.670 149.683 1.00 34.83 801 ALA B N 1
ATOM 10803 C CA . ALA B 1 801 ? 110.885 128.319 149.645 1.00 34.83 801 ALA B CA 1
ATOM 10804 C C . ALA B 1 801 ? 111.991 127.275 149.609 1.00 34.83 801 ALA B C 1
ATOM 10805 O O . ALA B 1 801 ? 111.914 126.258 150.309 1.00 34.83 801 ALA B O 1
ATOM 10807 N N . LEU B 1 802 ? 113.031 127.505 148.807 1.00 33.62 802 LEU B N 1
ATOM 10808 C CA . LEU B 1 802 ? 114.159 126.585 148.791 1.00 33.62 802 LEU B CA 1
ATOM 10809 C C . LEU B 1 802 ? 114.875 126.565 150.133 1.00 33.62 802 LEU B C 1
ATOM 10810 O O . LEU B 1 802 ? 115.298 125.505 150.598 1.00 33.62 802 LEU B O 1
ATOM 10815 N N . PHE B 1 803 ? 115.014 127.724 150.777 1.00 34.18 803 PHE B N 1
ATOM 10816 C CA . PHE B 1 803 ? 115.631 127.765 152.098 1.00 34.18 803 PHE B CA 1
ATOM 10817 C C . PHE B 1 803 ? 114.855 126.914 153.094 1.00 34.18 803 PHE B C 1
ATOM 10818 O O . PHE B 1 803 ? 115.437 126.131 153.854 1.00 34.18 803 PHE B O 1
ATOM 10826 N N . PHE B 1 804 ? 113.531 127.041 153.099 1.00 37.45 804 PHE B N 1
ATOM 10827 C CA . PHE B 1 804 ? 112.755 126.289 154.076 1.00 37.45 804 PHE B CA 1
ATOM 10828 C C . PHE B 1 804 ? 112.700 124.804 153.739 1.00 37.45 804 PHE B C 1
ATOM 10829 O O . PHE B 1 804 ? 112.598 123.971 154.643 1.00 37.45 804 PHE B O 1
ATOM 10837 N N . SER B 1 805 ? 112.792 124.446 152.459 1.00 38.55 805 SER B N 1
ATOM 10838 C CA . SER B 1 805 ? 112.888 123.032 152.112 1.00 38.55 805 SER B CA 1
ATOM 10839 C C . SER B 1 805 ? 114.226 122.446 152.549 1.00 38.55 805 SER B C 1
ATOM 10840 O O . SER B 1 805 ? 114.286 121.302 153.018 1.00 38.55 805 SER B O 1
ATOM 10843 N N . PHE B 1 806 ? 115.309 123.214 152.398 1.00 36.82 806 PHE B N 1
ATOM 10844 C CA . PHE B 1 806 ? 116.593 122.811 152.961 1.00 36.82 806 PHE B CA 1
ATOM 10845 C C . PHE B 1 806 ? 116.475 122.583 154.458 1.00 36.82 806 PHE B C 1
ATOM 10846 O O . PHE B 1 806 ? 117.021 121.615 154.993 1.00 36.82 806 PHE B O 1
ATOM 10854 N N . LEU B 1 807 ? 115.778 123.481 155.152 1.00 40.28 807 LEU B N 1
ATOM 10855 C CA . LEU B 1 807 ? 115.627 123.337 156.595 1.00 40.28 807 LEU B CA 1
ATOM 10856 C C . LEU B 1 807 ? 114.829 122.092 156.953 1.00 40.28 807 LEU B C 1
ATOM 10857 O O . LEU B 1 807 ? 115.135 121.419 157.941 1.00 40.28 807 LEU B O 1
ATOM 10862 N N . VAL B 1 808 ? 113.789 121.781 156.179 1.00 44.20 808 VAL B N 1
ATOM 10863 C CA . VAL B 1 808 ? 113.054 120.539 156.406 1.00 44.20 808 VAL B CA 1
ATOM 10864 C C . VAL B 1 808 ? 113.987 119.347 156.268 1.00 44.20 808 VAL B C 1
ATOM 10865 O O . VAL B 1 808 ? 114.038 118.470 157.137 1.00 44.20 808 VAL B O 1
ATOM 10869 N N . LEU B 1 809 ? 114.745 119.300 155.172 1.00 44.52 809 LEU B N 1
ATOM 10870 C CA . LEU B 1 809 ? 115.659 118.183 154.960 1.00 44.52 809 LEU B CA 1
ATOM 10871 C C . LEU B 1 809 ? 116.673 118.071 156.089 1.00 44.52 809 LEU B C 1
ATOM 10872 O O . LEU B 1 809 ? 117.049 116.965 156.489 1.00 44.52 809 LEU B O 1
ATOM 10877 N N . LEU B 1 810 ? 117.127 119.206 156.615 1.00 48.59 810 LEU B N 1
ATOM 10878 C CA . LEU B 1 810 ? 118.152 119.189 157.651 1.00 48.59 810 LEU B CA 1
ATOM 10879 C C . LEU B 1 810 ? 117.587 118.754 158.995 1.00 48.59 810 LEU B C 1
ATOM 10880 O O . LEU B 1 810 ? 118.250 118.034 159.746 1.00 48.59 810 LEU B O 1
ATOM 10885 N N . THR B 1 811 ? 116.371 119.182 159.322 1.00 53.20 811 THR B N 1
ATOM 10886 C CA . THR B 1 811 ? 115.863 119.076 160.681 1.00 53.20 811 THR B CA 1
ATOM 10887 C C . THR B 1 811 ? 114.722 118.082 160.834 1.00 53.20 811 THR B C 1
ATOM 10888 O O . THR B 1 811 ? 114.134 118.005 161.915 1.00 53.20 811 THR B O 1
ATOM 10892 N N . LEU B 1 812 ? 114.391 117.319 159.794 1.00 57.37 812 LEU B N 1
ATOM 10893 C CA . LEU B 1 812 ? 113.259 116.408 159.906 1.00 57.37 812 LEU B CA 1
ATOM 10894 C C . LEU B 1 812 ? 113.538 115.274 160.884 1.00 57.37 812 LEU B C 1
ATOM 10895 O O . LEU B 1 812 ? 112.687 114.943 161.715 1.00 57.37 812 LEU B O 1
ATOM 10900 N N . ASP B 1 813 ? 114.723 114.674 160.812 1.00 67.57 813 ASP B N 1
ATOM 10901 C CA . ASP B 1 813 ? 115.031 113.460 161.557 1.00 67.57 813 ASP B CA 1
ATOM 10902 C C . ASP B 1 813 ? 115.650 113.747 162.920 1.00 67.57 813 ASP B C 1
ATOM 10903 O O . ASP B 1 813 ? 116.387 112.913 163.452 1.00 67.57 813 ASP B O 1
ATOM 10908 N N . ASP B 1 814 ? 115.378 114.921 163.490 1.00 68.18 814 ASP B N 1
ATOM 10909 C CA . ASP B 1 814 ? 115.915 115.255 164.802 1.00 68.18 814 ASP B CA 1
ATOM 10910 C C . ASP B 1 814 ? 115.209 114.528 165.933 1.00 68.18 814 ASP B C 1
ATOM 10911 O O . ASP B 1 814 ? 115.785 114.400 167.016 1.00 68.18 814 ASP B O 1
ATOM 10916 N N . ASP B 1 815 ? 113.983 114.055 165.717 1.00 74.66 815 ASP B N 1
ATOM 10917 C CA . ASP B 1 815 ? 113.294 113.278 166.738 1.00 74.66 815 ASP B CA 1
ATOM 10918 C C . ASP B 1 815 ? 113.991 111.967 167.043 1.00 74.66 815 ASP B C 1
ATOM 10919 O O . ASP B 1 815 ? 113.625 111.301 168.015 1.00 74.66 815 ASP B O 1
ATOM 10924 N N . LEU B 1 816 ? 114.966 111.577 166.232 1.00 77.90 816 LEU B N 1
ATOM 10925 C CA . LEU B 1 816 ? 115.694 110.337 166.445 1.00 77.90 816 LEU B CA 1
ATOM 10926 C C . LEU B 1 816 ? 116.896 110.603 167.349 1.00 77.90 816 LEU B C 1
ATOM 10927 O O . LEU B 1 816 ? 118.056 110.530 166.950 1.00 77.90 816 LEU B O 1
ATOM 10932 N N . ASP B 1 817 ? 116.577 110.936 168.600 1.00 86.82 817 ASP B N 1
ATOM 10933 C CA . ASP B 1 817 ? 117.525 110.874 169.702 1.00 86.82 817 ASP B CA 1
ATOM 10934 C C . ASP B 1 817 ? 117.587 109.482 170.303 1.00 86.82 817 ASP B C 1
ATOM 10935 O O . ASP B 1 817 ? 118.033 109.318 171.443 1.00 86.82 817 ASP B O 1
ATOM 10940 N N . VAL B 1 818 ? 117.124 108.488 169.562 1.00 89.80 818 VAL B N 1
ATOM 10941 C CA . VAL B 1 818 ? 117.028 107.127 170.032 1.00 89.80 818 VAL B CA 1
ATOM 10942 C C . VAL B 1 818 ? 118.259 106.365 169.566 1.00 89.80 818 VAL B C 1
ATOM 10943 O O . VAL B 1 818 ? 118.902 106.713 168.571 1.00 89.80 818 VAL B O 1
ATOM 10947 N N . VAL B 1 819 ? 118.608 105.315 170.313 1.00 94.00 819 VAL B N 1
ATOM 10948 C CA . VAL B 1 819 ? 119.644 104.408 169.848 1.00 94.00 819 VAL B CA 1
ATOM 10949 C C . VAL B 1 819 ? 119.147 103.731 168.575 1.00 94.00 819 VAL B C 1
ATOM 10950 O O . VAL B 1 819 ? 117.943 103.528 168.381 1.00 94.00 819 VAL B O 1
ATOM 10954 N N . ARG B 1 820 ? 120.082 103.384 167.697 1.00 92.66 820 ARG B N 1
ATOM 10955 C CA . ARG B 1 820 ? 119.764 103.002 166.324 1.00 92.66 820 ARG B CA 1
ATOM 10956 C C . ARG B 1 820 ? 119.100 101.634 166.292 1.00 92.66 820 ARG B C 1
ATOM 10957 O O . ARG B 1 820 ? 119.778 100.606 166.265 1.00 92.66 820 ARG B O 1
ATOM 10965 N N . ARG B 1 821 ? 117.769 101.600 166.290 1.00 97.37 821 ARG B N 1
ATOM 10966 C CA . ARG B 1 821 ? 117.097 100.359 165.934 1.00 97.37 821 ARG B CA 1
ATOM 10967 C C . ARG B 1 821 ? 116.064 100.639 164.851 1.00 97.37 821 ARG B C 1
ATOM 10968 O O . ARG B 1 821 ? 114.951 100.104 164.872 1.00 97.37 821 ARG B O 1
ATOM 10976 N N . ASP B 1 822 ? 116.419 101.491 163.894 1.00 97.08 822 ASP B N 1
ATOM 10977 C CA . ASP B 1 822 ? 115.497 101.924 162.858 1.00 97.08 822 ASP B CA 1
ATOM 10978 C C . ASP B 1 822 ? 115.474 100.907 161.718 1.00 97.08 822 ASP B C 1
ATOM 10979 O O . ASP B 1 822 ? 116.200 99.911 161.724 1.00 97.08 822 ASP B O 1
ATOM 10984 N N . GLN B 1 823 ? 114.628 101.156 160.723 1.00 99.93 823 GLN B N 1
ATOM 10985 C CA . GLN B 1 823 ? 114.517 100.250 159.584 1.00 99.93 823 GLN B CA 1
ATOM 10986 C C . GLN B 1 823 ? 115.783 100.294 158.735 1.00 99.93 823 GLN B C 1
ATOM 10987 O O . GLN B 1 823 ? 116.719 99.525 158.955 1.00 99.93 823 GLN B O 1
#

Secondary structure (DSSP, 8-state):
---B--TT-EEEEEE-SS--EEEEEEEEE-TTB---EEEEEE-----TTSPEEEEEE-SS-EEEEEESEEEE-TTS-EEEESEEEEEEPP--B-TTT-SEEEEEEEEEE---SSPEEEEEEEEE-TT-B--BT--EEEEEBTTB-EEEEEE--SS--EEEEEEE-SS--S-EEEEEE-SSSPP--STTTTTSSSEEEEESSEEEEEEEGGGSTTSEEEEEEEE-SSSGGGT--TT----S-SSS-----EEEEEEEEE---HHHHHHHHHHHHHHHHHHHHHHHHHHHHHTT--TTHHHHHHHHHHHHHHHHHHHHHHHHHHHHTTTTTBTTSS---TTS---BTTBS-HHHHHTTHHHHHHHHHHHHHHHHHHHHHHHHHHTT-HHHHSBSSPP-THHHHHHHHHHHHHHHHHHHHHHS--TTTGGGGTTHHHHHHHHHHHHHHHTTS-S---TTTHHHHHHHHHHHHHHHHHHS-SS-HHHHHHHHHHHHHHHHHHIIIIISTT-----STHHHHHHHHHTTTTTS--SS-SSHHHHHHHHHHHHHHHHHHHHHHHH--S-HHHHHHHHHHHHHHHHHHHHHHHHHHTT----HHHHHHHHHHHHHHHHHHHHHT-----SSS-HHHHHTT-----BTTTB-HHHHHHHHHHHHHHHHHHHHHHGGGG--SBS---/---B--TT-EEEEEE-SS--EEEEEEEEE-TTB---EEEEEE-----TTSPEEEEEE-SS-EEEEEESEEEE-TTS-EEEESEEEEEEPP--B-TTT-SEEEEEEEEEE---SSPEEEEEEEEE-TT-B--BT--EEEEEBTTB-EEEEEE--SS--EEEEEEE-SS--S-EEEEEE-SSSPP--STTTTTSSSEEEEESSEEEEEEEGGGSTTSEEEEEEEE-SSSGGGT--TT----S-SSS-----EEEEEEEEE---HHHHHHHHHHHHHHHHHHHHHHHHHHHHHTT--TTHHHHHHHHHHHHHHHHHHHHHHHHHHHHTTTTTBTTSS---TTS---BTTBS-HHHHHTTHHHHHHHHHHHHHHHHHHHHHHHHHHTT-HHHHSBSSPP-THHHHHHHHHHHHHHHHHHHHHHS--TTTGGGGTTHHHHHHHHHHHHHHHTTS-S---TTTHHHHHHHHHHHHHHHHHHS-SS-HHHHHHHHHHHHHHHHHHIIIIISTT-----STHHHHHHHHHTTTTTS--SS-SSHHHHHHHHHHHHHHHHHHHHHHHH--S-HHHHHHHHHHHHHHHHHHHHHHHHHHTT----HHHHHHHHHHHHHHHHHHHHHT-----SSS-HHHHHTT-----BTTTB-HHHHHHHHHHHHHHHHHHHHHHGGGG--SBS---

Organism: Homo sapiens (NCBI:txid9606)

Foldseek 3Di:
DEAADDAQDKDKDWAAQVDKDKYKYKDKAFAPGWKKKKKKKFFPDDDVVKWKKKWKDWPVDIDIATAQHWDADPPGDIDTARMAMDIAQTDHDHPVHGIDMIMMMMMIHIHHHGTTMMMMHMHIDPQQEDDAQDKDKDKAWQRRKDKHKYAADPPFFKKKKKKFFDFQDDKKKKFKAASDDDQQQHPPPRLPDGAMEIARGIDIDMDGQVVYPRRMIMIIMHGDCARVQVPHGNDPQDDDDPDSHDIRMTMMMIHIYGADDCVLVVVVLVVLVVVLVVVVVVVVVVVVVVVVCPVLVVLVVQQVVVLCVVQPVLLVPLVCVLPVCVVSNYPQQFWDLSQFAPDDVSQRRVLQLSLLVLLQSLLVVQLVVLVVVVVVLVVCVVVPPVLNPQFFFPDDSSLSNNLSVLSNSLSVQLSSCSSGPALVRPLSNCLSVLLNLLSLVVLVLCRVVVPDDDPPPVSCVVSVVVVVLQSCCLPVVQQPLVSLVVVLVVQLVCLQLCCCVCLNPNDPDDDPCSVVVSCVPPVQCVPAQPVPGDPCLSVVLSVVSSVVSNVLSVCCNVVVDSNSSVSVSVVSVVNSVSVLVSVVVVCVVPPHDFDPQLVVLNVQLVVLVVLLVVLVPQQQADRSGGSNVRNVRRDFADPSSNHHSVSVNSNSVSSNSSSSSSNSVRGRVSRSDRDPDD/DEAADDAQDKDKDWAAQVDKDKYKYKDKAFAPGWKKKKKKKFFPDDDVVKWKKKWKDWPVDIDIATAQHWDADPPGDIDTARMAMDIAQTDHDHPVHGIDMIMMMMMIHIHHHGTTMMMMHMHIDPQQEDDAQDKDKDKAWQRRKDKHKYAADPPFFKKKKKKFFDFQDDKKKKFKAASDDDQQQHPPPRLPDGAMEIARGIDIDMDGQVVYPRRMIMIIMHGDCARVQVPHGNDPQDDDDPDSHDIRMTMMMIHIYGADDVVLVVVVLVVLVVVLVVVVVVVVVVVVVVVVCPVLVVLVVQQVVVLCVVQPVLLVPLVCVLPVCVVSNYPQQFWDLSQFAPDDVSQRRVLQLSLLVLLQSLLVVQLVVLVVVVVVLVVCVVVPPVLNPQFFFPDDSSLSNNLSVLSNSLSVQLSSCSSGPALVRPLSNCLSVLLNLLSLVVLVLCRVVVPDDDPPPVSCVVSVVVVVLQSCCLPVVQQPLVSLVVVLVVQLVCLQLCCCVCLNPNDPDDDPCSVVVSCVPPVQCVPAQPVPGDPCLSVVLSVVSSVVSNVLSVCCNVVVDSNSSVSVSVVSVVNSVSVLVSVVVVCVVPPHDFDPQLVVLNVQLVVLVVLLVVLVPQQQADRSGGSNVRNVRRDFADPSSNHHSVSVNSNSVSSNSSSSSSNSVRGRVSRSDRDPDD

B-factor: mean 61.84, std 23.41, range [29.85, 146.45]

Radius of gyration: 37.28 Å; Cα contacts (8 Å, |Δi|>4): 2447; chains: 2; bounding box: 92×102×105 Å